Protein AF-A0A928LZJ5-F1 (afdb_monomer_lite)

Secondary structure (DSSP, 8-state):
-HHHHHHHHHHHHHHHHHHTTS---------SS----B-TTSPBPP---TT-B--S--HHHHHHS-GGGSHHHHTTS---SSTTTGGGSHHHHHHHHHHHHT------TTTHHHHHHHHTBSSSSSS--PEEPTTT--EE-S---TTSSEEEEESS-GGGS-TTSSTT-TTTEEEEEHHHHHHHTTPPB-SSTTSB-GGGTTTTS---HHHHHHHHHHHHHHT---TT-TTT--SBSTTSSBS-HHHHHHHHHHSPPBHHHHHHHHHHHHHHS---HHHH-THHHHHHHTPPPPTT---TT-----------------------------EEEEEEEEHHHHHHHTTPPTT-B--EEE-SSSEEEEEESSTTTTEEETTTEEEEEGGGT-EEEEEEPTTEEEEEEEEEEEEETTEEEEETTEEE-TTPEEEEEESEEEEEEEESSS-S--EEEEEEEEEEEEE------PPPPP-----------PPPP--EEEEE-STTSPPPPPEESEEEPPPPP--TT-EEEEEESS--SS-BSSPPP-B-TTSEEE-SS-EEEEEEEEEEESS-SSEEE--TTT--TT--EEEEEEETTEEEEEP-TTTTTSPPBEEEEEEETTEEES---GGGEEEEEEETTEEEEEETT-SS-EEEE-SSTT-EEEE--S--EEEE-TTT--EEETTTTEEEEEETTTTEEEEESSSSSTTTTEEEEEEEE--PEEEEESS------BPPPEEEEEE---SSS-EEEEEEEEBTTT--EEEEEEEEE--S-EEETTEEE-----------PPPPP-SS-----------------------

Structure (mmCIF, N/CA/C/O backbone):
data_AF-A0A928LZJ5-F1
#
_entry.id   AF-A0A928LZJ5-F1
#
loop_
_atom_site.group_PDB
_atom_site.id
_atom_site.type_symbol
_atom_site.label_atom_id
_atom_site.label_alt_id
_atom_site.label_comp_id
_atom_site.label_asym_id
_atom_site.label_entity_id
_atom_site.label_seq_id
_atom_site.pdbx_PDB_ins_code
_atom_site.Cartn_x
_atom_site.Cartn_y
_atom_site.Cartn_z
_atom_site.occupancy
_atom_site.B_iso_or_equiv
_atom_site.auth_seq_id
_atom_site.auth_comp_id
_atom_site.auth_asym_id
_atom_site.auth_atom_id
_atom_site.pdbx_PDB_model_num
ATOM 1 N N . MET A 1 1 ? 53.873 -51.217 -11.082 1.00 50.28 1 MET A N 1
ATOM 2 C CA . MET A 1 1 ? 52.800 -50.800 -10.147 1.00 50.28 1 MET A CA 1
ATOM 3 C C . MET A 1 1 ? 53.027 -49.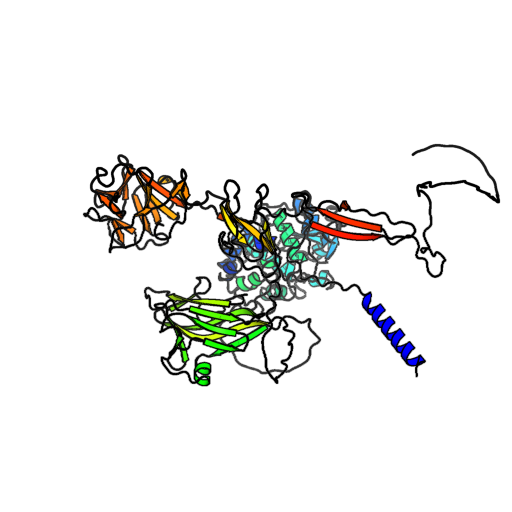435 -9.485 1.00 50.28 1 MET A C 1
ATOM 5 O O . MET A 1 1 ? 52.085 -48.662 -9.453 1.00 50.28 1 MET A O 1
ATOM 9 N N . LYS A 1 2 ? 54.233 -49.058 -9.020 1.00 53.81 2 LYS A N 1
ATOM 10 C CA . LYS A 1 2 ? 54.442 -47.754 -8.335 1.00 53.81 2 LYS A CA 1
ATOM 11 C C . LYS A 1 2 ? 54.505 -46.504 -9.236 1.00 53.81 2 LYS A C 1
ATOM 13 O O . LYS A 1 2 ? 54.309 -45.399 -8.746 1.00 53.81 2 LYS A O 1
ATOM 18 N N . GLN A 1 3 ? 54.771 -46.652 -10.535 1.00 44.69 3 GLN A N 1
ATOM 19 C CA . GLN A 1 3 ? 54.927 -45.511 -11.454 1.00 44.69 3 GLN A CA 1
ATOM 20 C C . GLN A 1 3 ? 53.596 -45.077 -12.091 1.00 44.69 3 GLN A C 1
ATOM 22 O O . GLN A 1 3 ? 53.366 -43.891 -12.296 1.00 44.69 3 GLN A O 1
ATOM 27 N N . THR A 1 4 ? 52.693 -46.030 -12.327 1.00 49.88 4 THR A N 1
ATOM 28 C CA . THR A 1 4 ? 51.345 -45.783 -12.856 1.00 49.88 4 THR A CA 1
ATOM 29 C C . THR A 1 4 ? 50.461 -45.092 -11.816 1.00 49.88 4 THR A C 1
ATOM 31 O O . THR A 1 4 ? 49.817 -44.102 -12.135 1.00 49.88 4 THR A O 1
ATOM 34 N N . ALA A 1 5 ? 50.533 -45.510 -10.546 1.00 53.25 5 ALA A N 1
ATOM 35 C CA . ALA A 1 5 ? 49.809 -44.869 -9.443 1.00 53.25 5 ALA A CA 1
ATOM 36 C C . ALA A 1 5 ? 50.216 -43.397 -9.229 1.00 53.25 5 ALA A C 1
ATOM 38 O O . ALA A 1 5 ? 49.372 -42.555 -8.950 1.00 53.25 5 ALA A O 1
ATOM 39 N N . ARG A 1 6 ? 51.497 -43.057 -9.438 1.00 55.03 6 ARG A N 1
ATOM 40 C CA . ARG A 1 6 ? 51.979 -41.666 -9.354 1.00 55.03 6 ARG A CA 1
ATOM 41 C C . ARG A 1 6 ? 51.500 -40.789 -10.512 1.00 55.03 6 ARG A C 1
ATOM 43 O O . ARG A 1 6 ? 51.320 -39.597 -10.314 1.00 55.03 6 ARG A O 1
ATOM 50 N N . ARG A 1 7 ? 51.270 -41.364 -11.699 1.00 53.72 7 ARG A N 1
ATOM 51 C CA . ARG A 1 7 ? 50.704 -40.636 -12.849 1.00 53.72 7 ARG A CA 1
ATOM 52 C C . ARG A 1 7 ? 49.214 -40.359 -12.668 1.00 53.72 7 ARG A C 1
ATOM 54 O O . ARG A 1 7 ? 48.785 -39.254 -12.968 1.00 53.72 7 ARG A O 1
ATOM 61 N N . TYR A 1 8 ? 48.466 -41.308 -12.105 1.00 56.78 8 TYR A N 1
ATOM 62 C CA . TYR A 1 8 ? 47.065 -41.083 -11.746 1.00 56.78 8 TYR A CA 1
ATOM 63 C C . TYR A 1 8 ? 46.920 -40.082 -10.602 1.00 56.78 8 TYR A C 1
ATOM 65 O O . TYR A 1 8 ? 46.082 -39.200 -10.698 1.00 56.78 8 TYR A O 1
ATOM 73 N N . LEU A 1 9 ? 47.787 -40.132 -9.586 1.00 54.69 9 LEU A N 1
ATOM 74 C CA . LEU A 1 9 ? 47.768 -39.153 -8.498 1.00 54.69 9 LEU A CA 1
ATOM 75 C C . LEU A 1 9 ? 48.137 -37.740 -8.982 1.00 54.69 9 LEU A C 1
ATOM 77 O O . LEU A 1 9 ? 47.509 -36.777 -8.565 1.00 54.69 9 LEU A O 1
ATOM 81 N N . ALA A 1 10 ? 49.098 -37.609 -9.904 1.00 55.09 10 ALA A N 1
ATOM 82 C CA . ALA A 1 10 ? 49.462 -36.320 -10.496 1.00 55.09 10 ALA A CA 1
ATOM 83 C C . ALA A 1 10 ? 48.385 -35.767 -11.449 1.00 55.09 10 ALA A C 1
ATOM 85 O O . ALA A 1 10 ? 48.153 -34.564 -11.451 1.00 55.09 10 ALA A O 1
ATOM 86 N N . MET A 1 11 ? 47.698 -36.619 -12.225 1.00 52.44 11 MET A N 1
ATOM 87 C CA . MET A 1 11 ? 46.541 -36.195 -13.030 1.00 52.44 11 MET A CA 1
ATOM 88 C C . MET A 1 11 ? 45.336 -35.843 -12.155 1.00 52.44 11 MET A C 1
ATOM 90 O O . MET A 1 11 ? 44.630 -34.899 -12.476 1.00 52.44 11 MET A O 1
ATOM 94 N N . PHE A 1 12 ? 45.135 -36.542 -11.036 1.00 53.81 12 PHE A N 1
ATOM 95 C CA . PHE A 1 12 ? 44.079 -36.230 -10.072 1.00 53.81 12 PHE A CA 1
ATOM 96 C C . PHE A 1 12 ? 44.357 -34.902 -9.354 1.00 53.81 12 PHE A C 1
ATOM 98 O O . PHE A 1 12 ? 43.474 -34.062 -9.271 1.00 53.81 12 PHE A O 1
ATOM 105 N N . LEU A 1 13 ? 45.602 -34.644 -8.939 1.00 50.88 13 LEU A N 1
ATOM 106 C CA . LEU A 1 13 ? 46.017 -33.354 -8.369 1.00 50.88 13 LEU A CA 1
ATOM 107 C C . LEU A 1 13 ? 45.960 -32.201 -9.383 1.00 50.88 13 LEU A C 1
ATOM 109 O O . LEU A 1 13 ? 45.586 -31.096 -9.008 1.00 50.88 13 LEU A O 1
ATOM 113 N N . ALA A 1 14 ? 46.276 -32.445 -10.659 1.00 45.25 14 ALA A N 1
ATOM 114 C CA . ALA A 1 14 ? 46.127 -31.444 -11.717 1.00 45.25 14 ALA A CA 1
ATOM 115 C C . ALA A 1 14 ? 44.650 -31.157 -12.045 1.00 45.25 14 ALA A C 1
ATOM 117 O O . ALA A 1 14 ? 44.297 -30.008 -12.281 1.00 45.25 14 ALA A O 1
ATOM 118 N N . LEU A 1 15 ? 43.777 -32.171 -11.999 1.00 43.28 15 LEU A N 1
ATOM 119 C CA . LEU A 1 15 ? 42.330 -32.001 -12.158 1.00 43.28 15 LEU A CA 1
ATOM 120 C C . LEU A 1 15 ? 41.733 -31.216 -10.977 1.00 43.28 15 LEU A C 1
ATOM 122 O O . LEU A 1 15 ? 40.949 -30.300 -11.191 1.00 43.28 15 LEU A O 1
ATOM 126 N N . VAL A 1 16 ? 42.174 -31.500 -9.747 1.00 51.16 16 VAL A N 1
ATOM 127 C CA . VAL A 1 16 ? 41.779 -30.759 -8.535 1.00 51.16 16 VAL A CA 1
ATOM 128 C C . VAL A 1 16 ? 42.297 -29.314 -8.568 1.00 51.16 16 VAL A C 1
ATOM 130 O O . VAL A 1 16 ? 41.566 -28.399 -8.200 1.00 51.16 16 VAL A O 1
ATOM 133 N N . MET A 1 17 ? 43.507 -29.072 -9.090 1.00 42.62 17 MET A N 1
ATOM 134 C CA . MET A 1 17 ? 44.026 -27.712 -9.289 1.00 42.62 17 MET A CA 1
ATOM 135 C C . MET A 1 17 ? 43.321 -26.950 -10.418 1.00 42.62 17 MET A C 1
ATOM 137 O O . MET A 1 17 ? 43.226 -25.738 -10.318 1.00 42.62 17 MET A O 1
ATOM 141 N N . CYS A 1 18 ? 42.800 -27.604 -11.462 1.00 37.19 18 CYS A N 1
ATOM 142 C CA . CYS A 1 18 ? 42.018 -26.927 -12.508 1.00 37.19 18 CYS A CA 1
ATOM 143 C C . CYS A 1 18 ? 40.569 -26.623 -12.087 1.00 37.19 18 CYS A C 1
ATOM 145 O O . CYS A 1 18 ? 39.977 -25.691 -12.622 1.00 37.19 18 CYS A O 1
ATOM 147 N N . ILE A 1 19 ? 40.013 -27.367 -11.125 1.00 43.12 19 ILE A N 1
ATOM 148 C CA . ILE A 1 19 ? 38.673 -27.114 -10.567 1.00 43.12 19 ILE A CA 1
ATOM 149 C C . ILE A 1 19 ? 38.711 -25.978 -9.524 1.00 43.12 19 ILE A C 1
ATOM 151 O O . ILE A 1 19 ? 37.736 -25.252 -9.380 1.00 43.12 19 ILE A O 1
ATOM 155 N N . GLY A 1 20 ? 39.853 -25.753 -8.863 1.00 34.94 20 GLY A N 1
ATOM 156 C CA . GLY A 1 20 ? 40.029 -24.699 -7.853 1.00 34.94 20 GLY A CA 1
ATOM 157 C C . GLY A 1 20 ? 40.315 -23.279 -8.372 1.00 34.94 20 GLY A C 1
ATOM 158 O O . GLY A 1 20 ? 40.590 -22.406 -7.557 1.00 34.94 20 GLY A O 1
ATOM 159 N N . VAL A 1 21 ? 40.301 -23.033 -9.692 1.00 38.59 21 VAL A N 1
ATOM 160 C CA . VAL A 1 21 ? 40.542 -21.688 -10.282 1.00 38.59 21 VAL A CA 1
ATOM 161 C C . VAL A 1 21 ? 39.428 -21.236 -11.228 1.00 38.59 21 VAL A C 1
ATOM 163 O O . VAL A 1 21 ? 39.588 -20.259 -11.957 1.00 38.59 21 VAL A O 1
ATOM 166 N N . LEU A 1 22 ? 38.280 -21.913 -11.229 1.00 31.73 22 LEU A N 1
ATOM 167 C CA . LEU A 1 22 ? 37.077 -21.267 -11.734 1.00 31.73 22 LEU A CA 1
ATOM 168 C C . LEU A 1 22 ? 36.616 -20.309 -10.635 1.00 31.73 22 LEU A C 1
ATOM 170 O O . LEU A 1 22 ? 36.456 -20.764 -9.500 1.00 31.73 22 LEU A O 1
ATOM 174 N N . PRO A 1 23 ? 36.445 -19.002 -10.910 1.00 33.00 23 PRO A N 1
ATOM 175 C CA . PRO A 1 23 ? 35.759 -18.159 -9.956 1.00 33.00 23 PRO A CA 1
ATOM 176 C C . PRO A 1 23 ? 34.397 -18.812 -9.745 1.00 33.00 23 PRO A C 1
ATOM 178 O O . PRO A 1 23 ? 33.629 -18.987 -10.693 1.00 33.00 23 PRO A O 1
ATOM 181 N N . VAL A 1 24 ? 34.130 -19.232 -8.511 1.00 31.16 24 VAL A N 1
ATOM 182 C CA . VAL A 1 24 ? 32.760 -19.411 -8.060 1.00 31.16 24 VAL A CA 1
ATOM 183 C C . VAL A 1 24 ? 32.146 -18.037 -8.280 1.00 31.16 24 VAL A C 1
ATOM 185 O O . VAL A 1 24 ? 32.452 -17.096 -7.552 1.00 31.16 24 VAL A O 1
ATOM 188 N N . MET A 1 25 ? 31.377 -17.885 -9.362 1.00 28.41 25 MET A N 1
ATOM 189 C CA . MET A 1 25 ? 30.362 -16.850 -9.421 1.00 28.41 25 MET A CA 1
ATOM 190 C C . MET A 1 25 ? 29.482 -17.151 -8.224 1.00 28.41 25 MET A C 1
ATOM 192 O O . MET A 1 25 ? 28.696 -18.096 -8.221 1.00 28.41 25 MET A O 1
ATOM 196 N N . GLN A 1 26 ? 29.759 -16.425 -7.154 1.00 26.41 26 GLN A N 1
ATOM 197 C CA . GLN A 1 26 ? 28.934 -16.350 -5.980 1.00 26.41 26 GLN A CA 1
ATOM 198 C C . GLN A 1 26 ? 27.574 -15.915 -6.519 1.00 26.41 26 GLN A C 1
ATOM 200 O O . GLN A 1 26 ? 27.424 -14.785 -6.983 1.00 26.41 26 GLN A O 1
ATOM 205 N N . ILE A 1 27 ? 26.623 -16.847 -6.584 1.00 28.56 27 ILE A N 1
ATOM 206 C CA . ILE A 1 27 ? 25.220 -16.487 -6.736 1.00 28.56 27 ILE A CA 1
ATOM 207 C C . ILE A 1 27 ? 24.916 -15.765 -5.432 1.00 28.56 27 ILE A C 1
ATOM 209 O O . ILE A 1 27 ? 24.713 -16.386 -4.390 1.00 28.56 27 ILE A O 1
ATOM 213 N N . ALA A 1 28 ? 25.048 -14.442 -5.473 1.00 25.86 28 ALA A N 1
ATOM 214 C CA . ALA A 1 28 ? 24.489 -13.585 -4.459 1.00 25.86 28 ALA A CA 1
ATOM 215 C C . ALA A 1 28 ? 23.006 -13.952 -4.373 1.00 25.86 28 ALA A C 1
ATOM 217 O O . ALA A 1 28 ? 22.324 -14.013 -5.398 1.00 25.86 28 ALA A O 1
ATOM 218 N N . ALA A 1 29 ? 22.519 -14.230 -3.164 1.00 27.48 29 ALA A N 1
ATOM 219 C CA . ALA A 1 29 ? 21.098 -14.074 -2.904 1.00 27.48 29 ALA A CA 1
ATOM 220 C C . ALA A 1 29 ? 20.706 -12.695 -3.453 1.00 27.48 29 ALA A C 1
ATOM 222 O O . ALA A 1 29 ? 21.433 -11.728 -3.207 1.00 27.48 29 ALA A O 1
ATOM 223 N N . ALA A 1 30 ? 19.658 -12.635 -4.279 1.00 29.14 30 ALA A N 1
ATOM 224 C CA . ALA A 1 30 ? 19.206 -11.394 -4.889 1.00 29.14 30 ALA A CA 1
ATOM 225 C C . ALA A 1 30 ? 19.052 -10.348 -3.779 1.00 29.14 30 ALA A C 1
ATOM 227 O O . ALA A 1 30 ? 18.252 -10.506 -2.861 1.00 29.14 30 ALA A O 1
ATOM 228 N N . ASN A 1 31 ? 19.917 -9.341 -3.819 1.00 31.39 31 ASN A N 1
ATOM 229 C CA . ASN A 1 31 ? 19.939 -8.269 -2.848 1.00 31.39 31 ASN A CA 1
ATOM 230 C C . ASN A 1 31 ? 18.630 -7.488 -3.050 1.00 31.39 31 ASN A C 1
ATOM 232 O O . ASN A 1 31 ? 18.442 -6.894 -4.108 1.00 31.39 31 ASN A O 1
ATOM 236 N N . GLU A 1 32 ? 17.709 -7.509 -2.082 1.00 44.66 32 GLU A N 1
ATOM 237 C CA . GLU A 1 32 ? 16.422 -6.786 -2.164 1.00 44.66 32 GLU A CA 1
ATOM 238 C C . GLU A 1 32 ? 16.584 -5.250 -2.193 1.00 44.66 32 GLU A C 1
ATOM 240 O O . GLU A 1 32 ? 15.607 -4.511 -2.328 1.00 44.66 32 GLU A O 1
ATOM 245 N N . THR A 1 33 ? 17.819 -4.757 -2.077 1.00 47.38 33 THR A N 1
ATOM 246 C CA . THR A 1 33 ? 18.206 -3.362 -2.280 1.00 47.38 33 THR A CA 1
ATOM 247 C C . THR A 1 33 ? 18.847 -3.193 -3.653 1.00 47.38 33 THR A C 1
ATOM 249 O O . THR A 1 33 ? 19.986 -3.611 -3.880 1.00 47.38 33 THR A O 1
ATOM 252 N N . VAL A 1 34 ? 18.116 -2.554 -4.565 1.00 56.59 34 VAL A N 1
ATOM 253 C CA . VAL A 1 34 ? 18.663 -2.088 -5.839 1.00 56.59 34 VAL A CA 1
ATOM 254 C C . VAL A 1 34 ? 19.423 -0.786 -5.598 1.00 56.59 34 VAL A C 1
ATOM 256 O O . VAL A 1 34 ? 18.818 0.246 -5.316 1.00 56.59 34 VAL A O 1
ATOM 259 N N . ASP A 1 35 ? 20.746 -0.823 -5.739 1.00 59.31 35 ASP A N 1
ATOM 260 C CA . ASP A 1 35 ? 21.579 0.380 -5.717 1.00 59.31 35 ASP A CA 1
ATOM 261 C C . ASP A 1 35 ? 21.433 1.135 -7.046 1.00 59.31 35 ASP A C 1
ATOM 263 O O . ASP A 1 35 ? 22.120 0.850 -8.031 1.00 59.31 35 ASP A O 1
ATOM 267 N N . TYR A 1 36 ? 20.525 2.108 -7.095 1.00 71.00 36 TYR A N 1
ATOM 268 C CA . TYR A 1 36 ? 20.365 2.978 -8.257 1.00 71.00 36 TYR A CA 1
ATOM 269 C C . TYR A 1 36 ? 21.204 4.255 -8.143 1.00 71.00 36 TYR A C 1
ATOM 271 O O . TYR A 1 36 ? 21.418 4.828 -7.074 1.00 71.00 36 TYR A O 1
ATOM 279 N N . VAL A 1 37 ? 21.681 4.736 -9.290 1.00 79.50 37 VAL A N 1
ATOM 280 C CA . VAL A 1 37 ? 22.429 5.992 -9.376 1.00 79.50 37 VAL A CA 1
ATOM 281 C C . VAL A 1 37 ? 21.438 7.145 -9.490 1.00 79.50 37 VAL A C 1
ATOM 283 O O . VAL A 1 37 ? 20.493 7.082 -10.276 1.00 79.50 37 VAL A O 1
ATOM 286 N N . THR A 1 38 ? 21.684 8.232 -8.762 1.00 81.62 38 THR A N 1
ATOM 287 C CA . THR A 1 38 ? 20.929 9.481 -8.900 1.00 81.62 38 THR A CA 1
ATOM 288 C C . THR A 1 38 ? 21.743 10.549 -9.624 1.00 81.62 38 THR A C 1
ATOM 290 O O . THR A 1 38 ? 22.961 10.682 -9.466 1.00 81.62 38 THR A O 1
ATOM 293 N N . GLY A 1 39 ? 21.069 11.319 -10.474 1.00 72.06 39 GLY A N 1
ATOM 294 C CA . GLY A 1 39 ? 21.609 12.529 -11.072 1.00 72.06 39 GLY A CA 1
ATOM 295 C C . GLY A 1 39 ? 21.788 13.633 -10.033 1.00 72.06 39 GLY A C 1
ATOM 296 O O . GLY A 1 39 ? 21.213 13.605 -8.949 1.00 72.06 39 GLY A O 1
ATOM 297 N N . SER A 1 40 ? 22.541 14.676 -10.385 1.00 76.94 40 SER A N 1
ATOM 298 C CA . SER A 1 40 ? 22.702 15.867 -9.534 1.00 76.94 40 SER A CA 1
ATOM 299 C C . SER A 1 40 ? 21.390 16.617 -9.258 1.00 76.94 40 SER A C 1
ATOM 301 O O . SER A 1 40 ? 21.330 17.442 -8.353 1.00 76.94 40 SER A O 1
ATOM 303 N N . ASN A 1 41 ? 20.355 16.349 -10.051 1.00 77.56 41 ASN A N 1
ATOM 304 C CA . ASN A 1 41 ? 18.985 16.832 -9.898 1.00 77.56 41 ASN A CA 1
ATOM 305 C C . ASN A 1 41 ? 18.105 15.919 -9.026 1.00 77.56 41 ASN A C 1
ATOM 307 O O . ASN A 1 41 ? 16.942 16.246 -8.820 1.00 77.56 41 ASN A O 1
ATOM 311 N N . GLY A 1 42 ? 18.637 14.803 -8.520 1.00 81.62 42 GLY A N 1
ATOM 312 C CA . GLY A 1 42 ? 17.894 13.822 -7.729 1.00 81.62 42 GLY A CA 1
ATOM 313 C C . GLY A 1 42 ? 17.116 12.795 -8.555 1.00 81.62 42 GLY A C 1
ATOM 314 O O . GLY A 1 42 ? 16.526 11.896 -7.967 1.00 81.62 42 GLY A O 1
ATOM 315 N N . TYR A 1 43 ? 17.135 12.880 -9.891 1.00 87.44 43 TYR A N 1
ATOM 316 C CA . TYR A 1 43 ? 16.451 11.904 -10.742 1.00 87.44 43 TYR A CA 1
ATOM 317 C C . TYR A 1 43 ? 17.197 10.579 -10.768 1.00 87.44 43 TYR A C 1
ATOM 319 O O . TYR A 1 43 ? 18.426 10.545 -10.857 1.00 87.44 43 TYR A O 1
ATOM 327 N N . ILE A 1 44 ? 16.446 9.489 -10.717 1.00 89.62 44 ILE A N 1
ATOM 328 C CA . ILE A 1 44 ? 16.981 8.133 -10.756 1.00 89.62 44 ILE A CA 1
ATOM 329 C C . ILE A 1 44 ? 17.320 7.787 -12.208 1.00 89.62 44 ILE A C 1
ATOM 331 O O . ILE A 1 44 ? 16.483 7.943 -13.099 1.00 89.62 44 ILE A O 1
ATOM 335 N N . TYR A 1 45 ? 18.541 7.318 -12.466 1.00 88.00 45 TYR A N 1
ATOM 336 C CA . TYR A 1 45 ? 18.872 6.694 -13.749 1.00 88.00 45 TYR A CA 1
ATOM 337 C C . TYR A 1 45 ? 18.264 5.297 -13.803 1.00 88.00 45 TYR A C 1
ATOM 339 O O . TYR A 1 45 ? 18.330 4.570 -12.810 1.00 88.00 45 TYR A O 1
ATOM 347 N N . ASN A 1 46 ? 17.729 4.915 -14.962 1.00 90.06 46 ASN A N 1
ATOM 348 C CA . ASN A 1 46 ? 17.186 3.585 -15.164 1.00 90.06 46 ASN A CA 1
ATOM 349 C C . ASN A 1 46 ? 18.291 2.564 -14.882 1.00 90.06 46 ASN A C 1
ATOM 351 O O . ASN A 1 46 ? 19.368 2.585 -15.484 1.00 90.06 46 ASN A O 1
ATOM 355 N N . TRP A 1 47 ? 18.026 1.731 -13.886 1.00 87.44 47 TRP A N 1
ATOM 356 C CA . TRP A 1 47 ? 18.971 0.780 -13.325 1.00 87.44 47 TRP A CA 1
ATOM 357 C C . TRP A 1 47 ? 18.779 -0.633 -13.868 1.00 87.44 47 TRP A C 1
ATOM 359 O O . TRP A 1 47 ? 19.623 -1.491 -13.619 1.00 87.44 47 TRP A O 1
ATOM 369 N N . GLY A 1 48 ? 17.679 -0.877 -14.577 1.00 85.00 48 GLY A N 1
ATOM 370 C CA . GLY A 1 48 ? 17.285 -2.204 -15.011 1.00 85.00 48 GLY A CA 1
ATOM 371 C C . GLY A 1 48 ? 18.041 -2.722 -16.225 1.00 85.00 48 GLY A C 1
ATOM 372 O O . GLY A 1 48 ? 18.844 -2.021 -16.845 1.00 85.00 48 GLY A O 1
ATOM 373 N N . ILE A 1 49 ? 17.750 -3.970 -16.586 1.00 84.50 49 ILE A N 1
ATOM 374 C CA . ILE A 1 49 ? 18.344 -4.681 -17.718 1.00 84.50 49 ILE A CA 1
ATOM 375 C C . ILE A 1 49 ? 17.215 -5.267 -18.569 1.00 84.50 49 ILE A C 1
ATOM 377 O O . ILE A 1 49 ? 16.319 -5.940 -18.065 1.00 84.50 49 ILE A O 1
ATOM 381 N N . ARG A 1 50 ? 17.245 -5.007 -19.883 1.00 83.19 50 ARG A N 1
ATOM 382 C CA . ARG A 1 50 ? 16.194 -5.489 -20.795 1.00 83.19 50 ARG A CA 1
ATOM 383 C C . ARG A 1 50 ? 16.136 -7.013 -20.823 1.00 83.19 50 ARG A C 1
ATOM 385 O O . ARG A 1 50 ? 17.165 -7.667 -20.992 1.00 83.19 50 ARG A O 1
ATOM 392 N N . GLY A 1 51 ? 14.927 -7.555 -20.740 1.00 81.81 51 GLY A N 1
ATOM 393 C CA . GLY A 1 51 ? 14.637 -8.986 -20.787 1.00 81.81 51 GLY A CA 1
ATOM 394 C C . GLY A 1 51 ? 14.980 -9.759 -19.510 1.00 81.81 51 GLY A C 1
ATOM 395 O O . GLY A 1 51 ? 14.709 -10.959 -19.443 1.00 81.81 51 GLY A O 1
ATOM 396 N N . GLU A 1 52 ? 15.562 -9.118 -18.491 1.00 86.75 52 GLU A N 1
ATOM 397 C CA . GLU A 1 52 ? 15.721 -9.734 -17.175 1.00 86.75 52 GLU A CA 1
ATOM 398 C C . GLU A 1 52 ? 14.403 -9.618 -16.415 1.00 86.75 52 GLU A C 1
ATOM 400 O O . GLU A 1 52 ? 14.031 -8.533 -15.993 1.00 86.75 52 GLU A O 1
ATOM 405 N N . LYS A 1 53 ? 13.680 -10.728 -16.248 1.00 86.75 53 LYS A N 1
ATOM 406 C CA . LYS A 1 53 ? 12.367 -10.724 -15.588 1.00 86.75 53 LYS A CA 1
ATOM 407 C C . LYS A 1 53 ? 12.447 -10.130 -14.180 1.00 86.75 53 LYS A C 1
ATOM 409 O O . LYS A 1 53 ? 13.270 -10.555 -13.372 1.00 86.75 53 LYS A O 1
ATOM 414 N N . ALA A 1 54 ? 11.543 -9.211 -13.873 1.00 84.12 54 ALA A N 1
ATOM 415 C CA . ALA A 1 54 ? 11.383 -8.669 -12.537 1.00 84.12 54 ALA A CA 1
ATOM 416 C C . ALA A 1 54 ? 10.597 -9.656 -11.660 1.00 84.12 54 ALA A C 1
ATOM 418 O O . ALA A 1 54 ? 9.471 -10.035 -11.977 1.00 84.12 54 ALA A O 1
ATOM 419 N N . THR A 1 55 ? 11.199 -10.061 -10.543 1.00 82.25 55 THR A N 1
ATOM 420 C CA . THR A 1 55 ? 10.599 -10.968 -9.544 1.00 82.25 55 THR A CA 1
ATOM 421 C C . THR A 1 55 ? 10.535 -10.336 -8.154 1.00 82.25 55 THR A C 1
ATOM 423 O O . THR A 1 55 ? 10.421 -11.038 -7.152 1.00 82.25 55 THR A O 1
ATOM 426 N N . PHE A 1 56 ? 10.708 -9.018 -8.085 1.00 81.75 56 PHE A N 1
ATOM 427 C CA . PHE A 1 56 ? 10.679 -8.236 -6.858 1.00 81.75 56 PHE A CA 1
ATOM 428 C C . PHE A 1 56 ? 10.145 -6.832 -7.154 1.00 81.75 56 PHE A C 1
ATOM 430 O O . PHE A 1 56 ? 10.351 -6.293 -8.241 1.00 81.75 56 PHE A O 1
ATOM 437 N N . LEU A 1 57 ? 9.503 -6.218 -6.163 1.00 82.88 57 LEU A N 1
ATOM 438 C CA . LEU A 1 57 ? 9.140 -4.803 -6.196 1.00 82.88 57 LEU A CA 1
ATOM 439 C C . LEU A 1 57 ? 10.340 -3.946 -5.795 1.00 82.88 57 LEU A C 1
ATOM 441 O O . LEU A 1 57 ? 11.010 -4.244 -4.800 1.00 82.88 57 LEU A O 1
ATOM 445 N N . SER A 1 58 ? 10.569 -2.845 -6.514 1.00 83.81 58 SER A N 1
ATOM 446 C CA . SER A 1 58 ? 11.545 -1.835 -6.097 1.00 83.81 58 SER A CA 1
ATOM 447 C C . SER A 1 58 ? 11.123 -1.188 -4.772 1.00 83.81 58 SER A C 1
ATOM 449 O O . SER A 1 58 ? 9.948 -1.197 -4.394 1.00 83.81 58 SER A O 1
ATOM 451 N N . GLN A 1 59 ? 12.073 -0.600 -4.043 1.00 80.12 59 GLN A N 1
ATOM 452 C CA . GLN A 1 59 ? 11.759 0.127 -2.807 1.00 80.12 59 GLN A CA 1
ATOM 453 C C . GLN A 1 59 ? 10.795 1.293 -3.067 1.00 80.12 59 GLN A C 1
ATOM 455 O O . GLN A 1 59 ? 9.877 1.534 -2.286 1.00 80.12 59 GLN A O 1
ATOM 460 N N . ASN A 1 60 ? 10.987 1.967 -4.196 1.00 85.25 60 ASN A N 1
ATOM 461 C CA . ASN A 1 60 ? 10.115 2.998 -4.729 1.00 85.25 60 ASN A CA 1
ATOM 462 C C . ASN A 1 60 ? 8.684 2.493 -4.957 1.00 85.25 60 ASN A C 1
ATOM 464 O O . ASN A 1 60 ? 7.742 3.078 -4.427 1.00 85.25 60 ASN A O 1
ATOM 468 N N . ALA A 1 61 ? 8.521 1.351 -5.638 1.00 86.06 61 ALA A N 1
ATOM 469 C CA . ALA A 1 61 ? 7.219 0.708 -5.770 1.00 86.06 61 ALA A CA 1
ATOM 470 C C . ALA A 1 61 ? 6.620 0.418 -4.387 1.00 86.06 61 ALA A C 1
ATOM 472 O O . ALA A 1 61 ? 5.529 0.886 -4.092 1.00 86.06 61 ALA A O 1
ATOM 473 N N . LYS A 1 62 ? 7.348 -0.252 -3.483 1.00 83.38 62 LYS A N 1
ATOM 474 C CA . LYS A 1 62 ? 6.861 -0.564 -2.123 1.00 83.38 62 LYS A CA 1
ATOM 475 C C . LYS A 1 62 ? 6.397 0.684 -1.351 1.00 83.38 62 LYS A C 1
ATOM 477 O O . LYS A 1 62 ? 5.417 0.605 -0.620 1.00 83.38 62 LYS A O 1
ATOM 482 N N . ALA A 1 63 ? 7.068 1.824 -1.518 1.00 81.06 63 ALA A N 1
ATOM 483 C CA . ALA A 1 63 ? 6.702 3.083 -0.868 1.00 81.06 63 ALA A CA 1
ATOM 484 C C . ALA A 1 63 ? 5.456 3.751 -1.482 1.00 81.06 63 ALA A C 1
ATOM 486 O O . ALA A 1 63 ? 4.687 4.390 -0.762 1.00 81.06 63 ALA A O 1
ATOM 487 N N . PHE A 1 64 ? 5.245 3.594 -2.790 1.00 86.06 64 PHE A N 1
ATOM 488 C CA . PHE A 1 64 ? 4.119 4.180 -3.520 1.00 86.06 64 PHE A CA 1
ATOM 489 C C . PHE A 1 64 ? 2.758 3.606 -3.084 1.00 86.06 64 PHE A C 1
ATOM 491 O O . PHE A 1 64 ? 1.765 4.333 -3.004 1.00 86.06 64 PHE A O 1
ATOM 498 N N . TYR A 1 65 ? 2.706 2.314 -2.742 1.00 83.19 65 TYR A N 1
ATOM 499 C CA . TYR A 1 65 ? 1.480 1.622 -2.320 1.00 83.19 65 TYR A CA 1
ATOM 500 C C . TYR A 1 65 ? 1.378 1.558 -0.793 1.00 83.19 65 TYR A C 1
ATOM 502 O O . TYR A 1 65 ? 1.932 0.667 -0.154 1.00 83.19 65 TYR A O 1
ATOM 510 N N . SER A 1 66 ? 0.637 2.490 -0.191 1.00 70.94 66 SER A N 1
ATOM 511 C CA . SER A 1 66 ? 0.464 2.568 1.266 1.00 70.94 66 SER A CA 1
ATOM 512 C C . SER A 1 66 ? -0.992 2.791 1.687 1.00 70.94 66 SER A C 1
ATOM 514 O O . SER A 1 66 ? -1.837 3.232 0.905 1.00 70.94 66 SER A O 1
ATOM 516 N N . GLY A 1 67 ? -1.308 2.464 2.944 1.00 74.69 67 GLY A N 1
ATOM 517 C CA . GLY A 1 67 ? -2.649 2.639 3.506 1.00 74.69 67 GLY A CA 1
ATOM 518 C C . GLY A 1 67 ? -3.717 1.857 2.737 1.00 74.69 67 GLY A C 1
ATOM 519 O O . GLY A 1 67 ? -3.609 0.647 2.573 1.00 74.69 67 GLY A O 1
ATOM 520 N N . ASN A 1 68 ? -4.746 2.553 2.246 1.00 67.56 68 ASN A N 1
ATOM 521 C CA . ASN A 1 68 ? -5.824 1.940 1.455 1.00 67.56 68 ASN A CA 1
ATOM 522 C C . ASN A 1 68 ? -5.447 1.695 -0.016 1.00 67.56 68 ASN A C 1
ATOM 524 O O . ASN A 1 68 ? -6.274 1.205 -0.778 1.00 67.56 68 ASN A O 1
ATOM 528 N N . ASN A 1 69 ? -4.223 2.047 -0.411 1.00 72.94 69 ASN A N 1
ATOM 529 C CA . ASN A 1 69 ? -3.714 1.862 -1.763 1.00 72.94 69 ASN A CA 1
ATOM 530 C C . ASN A 1 69 ? -2.692 0.717 -1.842 1.00 72.94 69 ASN A C 1
ATOM 532 O O . ASN A 1 69 ? -1.940 0.640 -2.808 1.00 72.94 69 ASN A O 1
ATOM 536 N N . THR A 1 70 ? -2.616 -0.156 -0.831 1.00 80.88 70 THR A N 1
ATOM 537 C CA . THR A 1 70 ? -1.805 -1.378 -0.919 1.00 80.88 70 THR A CA 1
ATOM 538 C C . THR A 1 70 ? -2.406 -2.351 -1.930 1.00 80.88 70 THR A C 1
ATOM 540 O O . THR A 1 70 ? -3.613 -2.329 -2.187 1.00 80.88 70 THR A O 1
ATOM 543 N N . TYR A 1 71 ? -1.577 -3.241 -2.479 1.00 81.81 71 TYR A N 1
ATOM 544 C CA . TYR A 1 71 ? -2.046 -4.289 -3.386 1.00 81.81 71 TYR A CA 1
ATOM 545 C C . TYR A 1 71 ? -3.162 -5.139 -2.769 1.00 81.81 71 TYR A C 1
ATOM 547 O O . TYR A 1 71 ? -4.187 -5.350 -3.412 1.00 81.81 71 TYR A O 1
ATOM 555 N N . ASP A 1 72 ? -3.021 -5.543 -1.505 1.00 77.69 72 ASP A N 1
ATOM 556 C CA . ASP A 1 72 ? -4.024 -6.348 -0.794 1.00 77.69 72 ASP A CA 1
ATOM 557 C C . ASP A 1 72 ? -5.389 -5.657 -0.703 1.00 77.69 72 ASP A C 1
ATOM 559 O O . ASP A 1 72 ? -6.421 -6.318 -0.741 1.00 77.69 72 ASP A O 1
ATOM 563 N N . VAL A 1 73 ? -5.420 -4.324 -0.602 1.00 72.94 73 VAL A N 1
ATOM 564 C CA . VAL A 1 73 ? -6.679 -3.571 -0.582 1.00 72.94 73 VAL A CA 1
ATOM 565 C C . VAL A 1 73 ? -7.214 -3.394 -1.997 1.00 72.94 73 VAL A C 1
ATOM 567 O O . VAL A 1 73 ? -8.372 -3.722 -2.258 1.00 72.94 73 VAL A O 1
ATOM 570 N N . LEU A 1 74 ? -6.382 -2.912 -2.921 1.00 78.19 74 LEU A N 1
ATOM 571 C CA . LEU A 1 74 ? -6.795 -2.614 -4.292 1.00 78.19 74 LEU A CA 1
ATOM 572 C C . LEU A 1 74 ? -7.276 -3.870 -5.025 1.00 78.19 74 LEU A C 1
ATOM 574 O O . LEU A 1 74 ? -8.314 -3.830 -5.676 1.00 78.19 74 LEU A O 1
ATOM 578 N N . SER A 1 75 ? -6.599 -5.004 -4.848 1.00 82.81 75 SER A N 1
ATOM 579 C CA . SER A 1 75 ? -6.979 -6.283 -5.464 1.00 82.81 75 SER A CA 1
ATOM 580 C C . SER A 1 75 ? -8.338 -6.820 -4.992 1.00 82.81 75 SER A C 1
ATOM 582 O O . SER A 1 75 ? -8.938 -7.644 -5.678 1.00 82.81 75 SER A O 1
ATOM 584 N N . THR A 1 76 ? -8.875 -6.329 -3.866 1.00 82.56 76 THR A N 1
ATOM 585 C CA . THR A 1 76 ? -10.225 -6.699 -3.395 1.00 82.56 76 THR A CA 1
ATOM 586 C C . THR A 1 76 ? -11.344 -5.927 -4.094 1.00 82.56 76 THR A C 1
ATOM 588 O O . THR A 1 76 ? -12.519 -6.298 -3.985 1.00 82.56 76 THR A O 1
ATOM 591 N N . TYR A 1 77 ? -11.026 -4.829 -4.786 1.00 71.81 77 TYR A N 1
ATOM 592 C CA . TYR A 1 77 ? -12.026 -4.051 -5.500 1.00 71.81 77 TYR A CA 1
ATOM 593 C C . TYR A 1 77 ? -12.456 -4.764 -6.777 1.00 71.81 77 TYR A C 1
ATOM 595 O O . TYR A 1 77 ? -11.644 -5.234 -7.565 1.00 71.81 77 TYR A O 1
ATOM 603 N N . ALA A 1 78 ? -13.769 -4.810 -6.996 1.00 80.12 78 ALA A N 1
ATOM 604 C CA . ALA A 1 78 ? -14.323 -5.384 -8.211 1.00 80.12 78 ALA A CA 1
ATOM 605 C C . ALA A 1 78 ? -13.926 -4.537 -9.431 1.00 80.12 78 ALA A C 1
ATOM 607 O O . ALA A 1 78 ? -14.196 -3.328 -9.459 1.00 80.12 78 ALA A O 1
ATOM 608 N N . GLY A 1 79 ? -13.325 -5.189 -10.428 1.00 85.38 79 GLY A N 1
ATOM 609 C CA . GLY A 1 79 ? -13.169 -4.651 -11.776 1.00 85.38 79 GLY A CA 1
ATOM 610 C C . GLY A 1 79 ? -14.452 -4.738 -12.603 1.00 85.38 79 GLY A C 1
ATOM 611 O O . GLY A 1 79 ? -15.530 -5.079 -12.104 1.00 85.38 79 GLY A O 1
ATOM 612 N N . GLY A 1 80 ? -14.335 -4.389 -13.883 1.00 77.81 80 GLY A N 1
ATOM 613 C CA . GLY A 1 80 ? -15.379 -4.632 -14.874 1.00 77.81 80 GLY A CA 1
ATOM 614 C C . GLY A 1 80 ? -15.485 -6.112 -15.227 1.00 77.81 80 GLY A C 1
ATOM 615 O O . GLY A 1 80 ? -14.741 -6.937 -14.728 1.00 77.81 80 GLY A O 1
ATOM 616 N N . THR A 1 81 ? -16.415 -6.450 -16.112 1.00 75.31 81 THR A N 1
ATOM 617 C CA . THR A 1 81 ? -16.553 -7.801 -16.700 1.00 75.31 81 THR A CA 1
ATOM 618 C C . THR A 1 81 ? -16.462 -7.753 -18.231 1.00 75.31 81 THR A C 1
ATOM 620 O O . THR A 1 81 ? -16.945 -8.645 -18.923 1.00 75.31 81 THR A O 1
ATOM 623 N N . SER A 1 82 ? -16.030 -6.612 -18.774 1.00 76.56 82 SER A N 1
ATOM 624 C CA . SER A 1 82 ? -15.920 -6.297 -20.198 1.00 76.56 82 SER A CA 1
ATOM 625 C C . SER A 1 82 ? -15.167 -4.976 -20.374 1.00 76.56 82 SER A C 1
ATOM 627 O O . SER A 1 82 ? -15.068 -4.173 -19.444 1.00 76.56 82 SER A O 1
ATOM 629 N N . THR A 1 83 ? -14.737 -4.677 -21.598 1.00 78.62 83 THR A N 1
ATOM 630 C CA . THR A 1 83 ? -14.122 -3.379 -21.918 1.00 78.62 83 THR A CA 1
ATOM 631 C C . THR A 1 83 ? -15.069 -2.198 -21.683 1.00 78.62 83 THR A C 1
ATOM 633 O O . THR A 1 83 ? -14.629 -1.131 -21.273 1.00 78.62 83 THR A O 1
ATOM 636 N N . SER A 1 84 ? -16.378 -2.412 -21.850 1.00 78.25 84 SER A N 1
ATOM 637 C CA . SER A 1 84 ? -17.388 -1.355 -21.741 1.00 78.25 84 SER A CA 1
ATOM 638 C C . SER A 1 84 ? -17.719 -0.917 -20.312 1.00 78.25 84 SER A C 1
ATOM 640 O O . SER A 1 84 ? -18.198 0.195 -20.128 1.00 78.25 84 SER A O 1
ATOM 642 N N . ASN A 1 85 ? -17.488 -1.771 -19.306 1.00 80.38 85 ASN A N 1
ATOM 643 C CA . ASN A 1 85 ? -17.821 -1.488 -17.901 1.00 80.38 85 ASN A CA 1
ATOM 644 C C . ASN A 1 85 ? -16.604 -1.478 -16.963 1.00 80.38 85 ASN A C 1
ATOM 646 O O . ASN A 1 85 ? -16.746 -1.094 -15.807 1.00 80.38 85 ASN A O 1
ATOM 650 N N . ALA A 1 86 ? -15.413 -1.856 -17.438 1.00 82.62 86 ALA A N 1
ATOM 651 C CA . ALA A 1 86 ? -14.166 -1.636 -16.707 1.00 82.62 86 ALA A CA 1
ATOM 652 C C . ALA A 1 86 ? -13.958 -0.172 -16.259 1.00 82.62 86 ALA A C 1
ATOM 654 O O . ALA A 1 86 ? -13.585 0.009 -15.101 1.00 82.62 86 ALA A O 1
ATOM 655 N N . PRO A 1 87 ? -14.255 0.866 -17.073 1.00 84.44 87 PRO A N 1
ATOM 656 C CA . PRO A 1 87 ? -14.137 2.265 -16.644 1.00 84.44 87 PRO A CA 1
ATOM 657 C C . PRO A 1 87 ? -15.086 2.670 -15.514 1.00 84.44 87 PRO A C 1
ATOM 659 O O . PRO A 1 87 ? -14.815 3.637 -14.820 1.00 84.44 87 PRO A O 1
ATOM 662 N N . ASP A 1 88 ? -16.194 1.946 -15.333 1.00 83.31 88 ASP A N 1
ATOM 663 C CA . ASP A 1 88 ? -17.192 2.224 -14.292 1.00 83.31 88 ASP A CA 1
ATOM 664 C C . ASP A 1 88 ? -16.931 1.407 -13.009 1.00 83.31 88 ASP A C 1
ATOM 666 O O . ASP A 1 88 ? -17.773 1.343 -12.106 1.00 83.31 88 ASP A O 1
ATOM 670 N N . SER A 1 89 ? -15.804 0.689 -12.950 1.00 85.62 89 SER A N 1
ATOM 671 C CA . SER A 1 89 ? -15.487 -0.230 -11.860 1.00 85.62 89 SER A CA 1
ATOM 672 C C . SER A 1 89 ? -14.785 0.463 -10.692 1.00 85.62 89 SER A C 1
ATOM 674 O O . SER A 1 89 ? -14.056 1.437 -10.858 1.00 85.62 89 SER A O 1
ATOM 676 N N . LYS A 1 90 ? -14.941 -0.093 -9.484 1.00 83.81 90 LYS A N 1
ATOM 677 C CA . LYS A 1 90 ? -14.276 0.444 -8.284 1.00 83.81 90 LYS A CA 1
ATOM 678 C C . LYS A 1 90 ? -12.760 0.335 -8.362 1.00 83.81 90 LYS A C 1
ATOM 680 O O . LYS A 1 90 ? -12.061 1.186 -7.820 1.00 83.81 90 LYS A O 1
ATOM 685 N N . LEU A 1 91 ? -12.265 -0.732 -8.988 1.00 90.12 91 LEU A N 1
ATOM 686 C CA . LEU A 1 91 ? -10.836 -0.909 -9.190 1.00 90.12 91 LEU A CA 1
ATOM 687 C C . LEU A 1 91 ? -10.285 0.170 -10.131 1.00 90.12 91 LEU A C 1
ATOM 689 O O . LEU A 1 91 ? -9.253 0.753 -9.822 1.00 90.12 91 LEU A O 1
ATOM 693 N N . TYR A 1 92 ? -10.995 0.498 -11.216 1.00 92.50 92 TYR A N 1
ATOM 694 C CA . TYR A 1 92 ? -10.606 1.594 -12.108 1.00 92.50 92 TYR A CA 1
ATOM 695 C C . TYR A 1 92 ? -10.481 2.923 -11.355 1.00 92.50 92 TYR A C 1
ATOM 697 O O . TYR A 1 92 ? -9.420 3.544 -11.412 1.00 92.50 92 TYR A O 1
ATOM 705 N N . ASP A 1 93 ? -11.520 3.317 -10.608 1.00 87.00 93 ASP A N 1
ATOM 706 C CA . ASP A 1 93 ? -11.530 4.571 -9.839 1.00 87.00 93 ASP A CA 1
ATOM 707 C C . ASP A 1 93 ? -10.361 4.634 -8.847 1.00 87.00 93 ASP A C 1
ATOM 709 O O . ASP A 1 93 ? -9.652 5.634 -8.766 1.00 87.00 93 ASP A O 1
ATOM 713 N N . ALA A 1 94 ? -10.108 3.540 -8.124 1.00 89.69 94 ALA A N 1
ATOM 714 C CA . ALA A 1 94 ? -9.042 3.491 -7.131 1.00 89.69 94 ALA A CA 1
ATOM 715 C C . ALA A 1 94 ? -7.639 3.574 -7.753 1.00 89.69 94 ALA A C 1
ATOM 717 O O . ALA A 1 94 ? -6.767 4.262 -7.219 1.00 89.69 94 ALA A O 1
ATOM 718 N N . LEU A 1 95 ? -7.409 2.895 -8.883 1.00 94.88 95 LEU A N 1
ATOM 719 C CA . LEU A 1 95 ? -6.134 2.972 -9.601 1.00 94.88 95 LEU A CA 1
ATOM 720 C C . LEU A 1 95 ? -5.928 4.360 -10.222 1.00 94.88 95 LEU A C 1
ATOM 722 O O . LEU A 1 95 ? -4.816 4.890 -10.171 1.00 94.88 95 LEU A O 1
ATOM 726 N N . TYR A 1 96 ? -6.989 4.963 -10.767 1.00 93.31 96 TYR A N 1
ATOM 727 C CA . TYR A 1 96 ? -6.971 6.340 -11.257 1.00 93.31 96 TYR A CA 1
ATOM 728 C C . TYR A 1 96 ? -6.591 7.317 -10.140 1.00 93.31 96 TYR A C 1
ATOM 730 O O . TYR A 1 96 ? -5.613 8.051 -10.283 1.00 93.31 96 TYR A O 1
ATOM 738 N N . ASP A 1 97 ? -7.300 7.277 -9.009 1.00 91.25 97 ASP A N 1
ATOM 739 C CA . ASP A 1 97 ? -7.075 8.173 -7.873 1.00 91.25 97 ASP A CA 1
ATOM 740 C C . ASP A 1 97 ? -5.662 8.025 -7.297 1.00 91.25 97 ASP A C 1
ATOM 742 O O . ASP A 1 97 ? -5.006 9.026 -6.990 1.00 91.25 97 ASP A O 1
ATOM 746 N N . LEU A 1 98 ? -5.155 6.792 -7.180 1.00 94.69 98 LEU A N 1
ATOM 747 C CA . LEU A 1 98 ? -3.794 6.526 -6.717 1.00 94.69 98 LEU A CA 1
ATOM 748 C C . LEU A 1 98 ? -2.757 7.197 -7.624 1.00 94.69 98 LEU A C 1
ATOM 750 O O . LEU A 1 98 ? -1.869 7.905 -7.146 1.00 94.69 98 LEU A O 1
ATOM 754 N N . MET A 1 99 ? -2.853 6.977 -8.933 1.00 95.06 99 MET A N 1
ATOM 755 C CA . MET A 1 99 ? -1.868 7.518 -9.861 1.00 95.06 99 MET A CA 1
ATOM 756 C C . MET A 1 99 ? -2.009 9.033 -10.054 1.00 95.06 99 MET A C 1
ATOM 758 O O . MET A 1 99 ? -0.997 9.714 -10.229 1.00 95.06 99 MET A O 1
ATOM 762 N N . GLU A 1 100 ? -3.231 9.570 -10.026 1.00 91.06 100 GLU A N 1
ATOM 763 C CA . GLU A 1 100 ? -3.485 11.002 -10.199 1.00 91.06 100 GLU A CA 1
ATOM 764 C C . GLU A 1 100 ? -3.068 11.803 -8.966 1.00 91.06 100 GLU A C 1
ATOM 766 O O . GLU A 1 100 ? -2.366 12.804 -9.096 1.00 91.06 100 GLU A O 1
ATOM 771 N N . SER A 1 101 ? -3.408 11.339 -7.760 1.00 86.56 101 SER A N 1
ATOM 772 C CA . SER A 1 101 ? -3.033 12.031 -6.518 1.00 86.56 101 SER A CA 1
ATOM 773 C C . SER A 1 101 ? -1.521 12.097 -6.289 1.00 86.56 101 SER A C 1
ATOM 775 O O . SER A 1 101 ? -1.035 13.065 -5.702 1.00 86.56 101 SER A O 1
ATOM 777 N N . ASN A 1 102 ? -0.771 11.112 -6.792 1.00 88.62 102 ASN A N 1
ATOM 778 C CA . ASN A 1 102 ? 0.689 11.097 -6.729 1.00 88.62 102 ASN A CA 1
ATOM 779 C C . ASN A 1 102 ? 1.372 11.831 -7.896 1.00 88.62 102 ASN A C 1
ATOM 781 O O . ASN A 1 102 ? 2.579 12.065 -7.846 1.00 88.62 102 ASN A O 1
ATOM 785 N N . HIS A 1 103 ? 0.642 12.247 -8.938 1.00 89.50 103 HIS A N 1
ATOM 786 C CA . HIS A 1 103 ? 1.223 12.983 -10.066 1.00 89.50 103 HIS A CA 1
ATOM 787 C C . HIS A 1 103 ? 1.545 14.437 -9.684 1.00 89.50 103 HIS A C 1
ATOM 789 O O . HIS A 1 103 ? 0.839 15.387 -10.017 1.00 89.50 103 HIS A O 1
ATOM 795 N N . SER A 1 104 ? 2.653 14.606 -8.972 1.00 87.75 104 SER A N 1
ATOM 796 C CA . SER A 1 104 ? 3.113 15.877 -8.412 1.00 87.75 104 SER A CA 1
ATOM 797 C C . SER A 1 104 ? 3.714 16.845 -9.439 1.00 87.75 104 SER A C 1
ATOM 799 O O . SER A 1 104 ? 3.702 18.059 -9.217 1.00 87.75 104 SER A O 1
ATOM 801 N N . TYR A 1 105 ? 4.233 16.336 -10.562 1.00 86.75 105 TYR A N 1
ATOM 802 C CA . TYR A 1 105 ? 4.878 17.143 -11.596 1.00 86.75 105 TYR A CA 1
ATOM 803 C C . TYR A 1 105 ? 4.569 16.632 -13.006 1.00 86.75 105 TYR A C 1
ATOM 805 O O . TYR A 1 105 ? 4.984 15.539 -13.384 1.00 86.75 105 TYR A O 1
ATOM 813 N N . LYS A 1 106 ? 3.907 17.476 -13.807 1.00 84.94 106 LYS A N 1
ATOM 814 C CA . LYS A 1 106 ? 3.696 17.251 -15.242 1.00 84.94 106 LYS A CA 1
ATOM 815 C C . LYS A 1 106 ? 4.895 17.770 -16.029 1.00 84.94 106 LYS A C 1
ATOM 817 O O . LYS A 1 106 ? 5.359 18.889 -15.787 1.00 84.94 106 LYS A O 1
ATOM 822 N N . THR A 1 107 ? 5.406 16.960 -16.954 1.00 87.12 107 THR A N 1
ATOM 823 C CA . THR A 1 107 ? 6.520 17.380 -17.812 1.00 87.12 107 THR A CA 1
ATOM 824 C C . THR A 1 107 ? 6.020 18.286 -18.944 1.00 87.12 107 THR A C 1
ATOM 826 O O . THR A 1 107 ? 4.929 18.831 -18.872 1.00 87.12 107 THR A O 1
ATOM 829 N N . SER A 1 108 ? 6.830 18.521 -19.974 1.00 88.56 108 SER A N 1
ATOM 830 C CA . SER A 1 108 ? 6.331 19.092 -21.229 1.00 88.56 108 SER A CA 1
ATOM 831 C C . SER A 1 108 ? 6.832 18.237 -22.376 1.00 88.56 108 SER A C 1
ATOM 833 O O . SER A 1 108 ? 7.930 17.672 -22.284 1.00 88.56 108 SER A O 1
ATOM 835 N N . TYR A 1 109 ? 6.088 18.204 -23.484 1.00 87.19 109 TYR A N 1
ATOM 836 C CA . TYR A 1 109 ? 6.472 17.412 -24.648 1.00 87.19 109 TYR A CA 1
ATOM 837 C C . TYR A 1 109 ? 7.922 17.692 -25.053 1.00 87.19 109 TYR A C 1
ATOM 839 O O . TYR A 1 109 ? 8.689 16.764 -25.307 1.00 87.19 109 TYR A O 1
ATOM 847 N N . ASP A 1 110 ? 8.348 18.958 -25.040 1.00 88.00 110 ASP A N 1
ATOM 848 C CA . ASP A 1 110 ? 9.721 19.351 -25.356 1.00 88.00 110 ASP A CA 1
ATOM 849 C C . ASP A 1 110 ? 10.761 19.040 -24.286 1.00 88.00 110 ASP A C 1
ATOM 851 O O . ASP A 1 110 ? 11.891 18.748 -24.670 1.00 88.00 110 ASP A O 1
ATOM 855 N N . ALA A 1 111 ? 10.410 19.028 -23.001 1.00 88.75 111 ALA A N 1
ATOM 856 C CA . ALA A 1 111 ? 11.342 18.681 -21.927 1.00 88.75 111 ALA A CA 1
ATOM 857 C C . ALA A 1 111 ? 11.645 17.173 -21.855 1.00 88.75 111 ALA A C 1
ATOM 859 O O . ALA A 1 111 ? 12.748 16.798 -21.464 1.00 88.75 111 ALA A O 1
ATOM 860 N N . THR A 1 112 ? 10.717 16.304 -22.279 1.00 90.81 112 THR A N 1
ATOM 861 C CA . THR A 1 112 ? 10.889 14.831 -22.227 1.00 90.81 112 THR A CA 1
ATOM 862 C C . THR A 1 112 ? 12.169 14.349 -22.912 1.00 90.81 112 THR A C 1
ATOM 864 O O . THR A 1 112 ? 12.816 13.417 -22.439 1.00 90.81 112 THR A O 1
ATOM 867 N N . ARG A 1 113 ? 12.603 15.042 -23.975 1.00 90.12 113 ARG A N 1
ATOM 868 C CA . ARG A 1 113 ? 13.832 14.725 -24.719 1.00 90.12 113 ARG A CA 1
ATOM 869 C C . ARG A 1 113 ? 15.079 14.712 -23.830 1.00 90.12 113 ARG A C 1
ATOM 871 O O . ARG A 1 113 ? 15.968 13.899 -24.054 1.00 90.12 113 ARG A O 1
ATOM 878 N N . ASP A 1 114 ? 15.131 15.609 -22.846 1.00 89.38 114 ASP A N 1
ATOM 879 C CA . ASP A 1 114 ? 16.270 15.771 -21.943 1.00 89.38 114 ASP A CA 1
ATOM 880 C C . ASP A 1 114 ? 16.167 14.813 -20.750 1.00 89.38 114 ASP A C 1
ATOM 882 O O . ASP A 1 114 ? 17.138 14.626 -20.022 1.00 89.38 114 ASP A O 1
ATOM 886 N N . LEU A 1 115 ? 15.006 14.185 -20.549 1.00 91.50 115 LEU A N 1
ATOM 887 C CA . LEU A 1 115 ? 14.742 13.262 -19.449 1.00 91.50 115 LEU A CA 1
ATOM 888 C C . LEU A 1 115 ? 15.033 11.800 -19.815 1.00 91.50 115 LEU A C 1
ATOM 890 O O . LEU A 1 115 ? 15.340 11.004 -18.933 1.00 91.50 115 LEU A O 1
ATOM 894 N N . TYR A 1 116 ? 15.052 11.453 -21.106 1.00 91.75 116 TYR A N 1
ATOM 895 C CA . TYR A 1 116 ? 15.376 10.096 -21.569 1.00 91.75 116 TYR A CA 1
ATOM 896 C C . TYR A 1 116 ? 16.789 9.627 -21.233 1.00 91.75 116 TYR A C 1
ATOM 898 O O . TYR A 1 116 ? 17.036 8.427 -21.160 1.00 91.75 116 TYR A O 1
ATOM 906 N N . GLN A 1 117 ? 17.711 10.554 -20.966 1.00 87.88 117 GLN A N 1
ATOM 907 C CA . GLN A 1 117 ? 19.025 10.209 -20.418 1.00 87.88 117 GLN A CA 1
ATOM 908 C C . GLN A 1 117 ? 18.954 9.630 -18.993 1.00 87.88 117 GLN A C 1
ATOM 910 O O . GLN A 1 117 ? 19.971 9.151 -18.504 1.00 87.88 117 GLN A O 1
ATOM 915 N N . TYR A 1 118 ? 17.794 9.709 -18.334 1.00 89.88 118 TYR A N 1
ATOM 916 C CA . TYR A 1 118 ? 17.503 9.081 -17.047 1.00 89.88 118 TYR A CA 1
ATOM 917 C C . TYR A 1 118 ? 16.557 7.895 -17.234 1.00 89.88 118 TYR A C 1
ATOM 919 O O . TYR A 1 118 ? 16.902 6.787 -16.854 1.00 89.88 118 TYR A O 1
ATOM 927 N N . THR A 1 119 ? 15.390 8.098 -17.855 1.00 92.56 119 THR A N 1
ATOM 928 C CA . THR A 1 119 ? 14.324 7.075 -17.915 1.00 92.56 119 THR A CA 1
ATOM 929 C C . THR A 1 119 ? 14.624 5.931 -18.881 1.00 92.56 119 THR A C 1
ATOM 931 O O . THR A 1 119 ? 14.153 4.811 -18.698 1.00 92.56 119 THR A O 1
ATOM 934 N N . ASP A 1 120 ? 15.412 6.193 -19.920 1.00 92.50 120 ASP A N 1
ATOM 935 C CA . ASP A 1 120 ? 15.645 5.261 -21.019 1.00 92.50 120 ASP A CA 1
ATOM 936 C C . ASP A 1 120 ? 17.153 5.060 -21.275 1.00 92.50 120 ASP A C 1
ATOM 938 O O . ASP A 1 120 ? 17.528 4.639 -22.360 1.00 92.50 120 ASP A O 1
ATOM 942 N N . CYS A 1 121 ? 18.048 5.353 -20.322 1.00 85.75 121 CYS A N 1
ATOM 943 C CA . CYS A 1 121 ? 19.500 5.184 -20.494 1.00 85.75 121 CYS A CA 1
ATOM 944 C C . CYS A 1 121 ? 19.988 3.736 -20.346 1.00 85.75 121 CYS A C 1
ATOM 946 O O . CYS A 1 121 ? 19.560 3.038 -19.436 1.00 85.75 121 CYS A O 1
ATOM 948 N N . GLU A 1 122 ? 20.947 3.309 -21.175 1.00 73.81 122 GLU A N 1
ATOM 949 C CA . GLU A 1 122 ? 21.588 1.983 -21.092 1.00 73.81 122 GLU A CA 1
ATOM 950 C C . GLU A 1 122 ? 22.785 1.974 -20.126 1.00 73.81 122 GLU A C 1
ATOM 952 O O . GLU A 1 122 ? 23.718 2.763 -20.292 1.00 73.81 122 GLU A O 1
ATOM 957 N N . ASN A 1 123 ? 22.773 1.026 -19.176 1.00 62.38 123 ASN A N 1
ATOM 958 C CA . ASN A 1 123 ? 23.767 0.788 -18.119 1.00 62.38 123 ASN A CA 1
ATOM 959 C C . ASN A 1 123 ? 23.971 1.975 -17.156 1.00 62.38 123 ASN A C 1
ATOM 961 O O . ASN A 1 123 ? 24.622 2.973 -17.471 1.00 62.38 123 ASN A O 1
ATOM 965 N N . SER A 1 124 ? 23.461 1.812 -15.937 1.00 52.94 124 SER A N 1
ATOM 966 C CA . SER A 1 124 ? 23.463 2.754 -14.814 1.00 52.94 124 SER A CA 1
ATOM 967 C C . SER A 1 124 ? 24.852 3.330 -14.483 1.00 52.94 124 SER A C 1
ATOM 969 O O . SER A 1 124 ? 25.613 2.780 -13.695 1.00 52.94 124 SER A O 1
ATOM 971 N N . GLY A 1 125 ? 25.166 4.492 -15.075 1.00 52.09 125 GLY A N 1
ATOM 972 C CA . GLY A 1 125 ? 26.303 5.363 -14.745 1.00 52.09 125 GLY A CA 1
ATOM 973 C C . GLY A 1 125 ? 27.678 4.727 -14.995 1.00 52.09 125 GLY A C 1
ATOM 974 O O . GLY A 1 125 ? 28.175 3.928 -14.210 1.00 52.09 125 GLY A O 1
ATOM 975 N N . LYS A 1 126 ? 28.434 5.137 -16.019 1.00 46.56 126 LYS A N 1
ATOM 976 C CA . LYS A 1 126 ? 29.420 6.224 -15.825 1.00 46.56 126 LYS A CA 1
ATOM 977 C C . LYS A 1 126 ? 30.017 6.803 -17.120 1.00 46.56 126 LYS A C 1
ATOM 979 O O . LYS A 1 126 ? 30.835 7.705 -17.008 1.00 46.56 126 LYS A O 1
ATOM 984 N N . ASP A 1 127 ? 29.624 6.360 -18.321 1.00 45.69 127 ASP A N 1
ATOM 985 C CA . ASP A 1 127 ? 30.228 6.902 -19.563 1.00 45.69 127 ASP A CA 1
ATOM 986 C C . ASP A 1 127 ? 29.373 6.816 -20.848 1.00 45.69 127 ASP A C 1
ATOM 988 O O . ASP A 1 127 ? 29.624 7.556 -21.803 1.00 45.69 127 ASP A O 1
ATOM 992 N N . SER A 1 128 ? 28.334 5.978 -20.917 1.00 55.44 128 SER A N 1
ATOM 993 C CA . SER A 1 128 ? 27.481 5.879 -22.108 1.00 55.44 128 SER A CA 1
ATOM 994 C C . SER A 1 128 ? 26.210 6.698 -21.934 1.00 55.44 128 SER A C 1
ATOM 996 O O . SER A 1 128 ? 25.224 6.225 -21.392 1.00 55.44 128 SER A O 1
ATOM 998 N N . LYS A 1 129 ? 26.174 7.918 -22.475 1.00 60.31 129 LYS A N 1
ATOM 999 C CA . LYS A 1 129 ? 24.926 8.688 -22.653 1.00 60.31 129 LYS A CA 1
ATOM 1000 C C . LYS A 1 129 ? 23.959 8.043 -23.677 1.00 60.31 129 LYS A C 1
ATOM 1002 O O . LYS A 1 129 ? 23.261 8.745 -24.399 1.00 60.31 129 LYS A O 1
ATOM 1007 N N . ALA A 1 130 ? 24.004 6.726 -23.841 1.00 76.88 130 ALA A N 1
ATOM 1008 C CA . ALA A 1 130 ? 23.186 5.987 -24.782 1.00 76.88 130 ALA A CA 1
ATOM 1009 C C . ALA A 1 130 ? 21.775 5.855 -24.208 1.00 76.88 130 ALA A C 1
ATOM 1011 O O . ALA A 1 130 ? 21.596 5.336 -23.112 1.00 76.88 130 ALA A O 1
ATOM 1012 N N . ILE A 1 131 ? 20.794 6.350 -24.948 1.00 88.50 131 ILE A N 1
ATOM 1013 C CA . ILE A 1 131 ? 19.371 6.149 -24.699 1.00 88.50 131 ILE A CA 1
ATOM 1014 C C . ILE A 1 131 ? 18.970 4.877 -25.456 1.00 88.50 131 ILE A C 1
ATOM 1016 O O . ILE A 1 131 ? 19.437 4.655 -26.565 1.00 88.50 131 ILE A O 1
ATOM 1020 N N . SER A 1 132 ? 18.126 4.021 -24.905 1.00 89.25 132 SER A N 1
ATOM 1021 C CA . SER A 1 132 ? 17.673 2.791 -25.542 1.00 89.25 132 SER A CA 1
ATOM 1022 C C . SER A 1 132 ? 16.442 3.067 -26.401 1.00 89.25 132 SER A C 1
ATOM 1024 O O . SER A 1 132 ? 15.421 3.538 -25.905 1.00 89.25 132 SER A O 1
ATOM 1026 N N . CYS A 1 133 ? 16.511 2.765 -27.697 1.00 91.19 133 CYS A N 1
ATOM 1027 C CA . CYS A 1 133 ? 15.361 2.858 -28.596 1.00 91.19 133 CYS A CA 1
ATOM 1028 C C . CYS A 1 133 ? 14.275 1.868 -28.160 1.00 91.19 133 CYS A C 1
ATOM 1030 O O . CYS A 1 133 ? 14.535 0.668 -28.099 1.00 91.19 133 CYS A O 1
ATOM 1032 N N . PHE A 1 134 ? 13.056 2.354 -27.930 1.00 93.88 134 PHE A N 1
ATOM 1033 C CA . PHE A 1 134 ? 11.971 1.577 -27.331 1.00 93.88 134 PHE A CA 1
ATOM 1034 C C . PHE A 1 134 ? 11.697 0.243 -28.030 1.00 93.88 134 PHE A C 1
ATOM 1036 O O . PHE A 1 134 ? 11.831 -0.803 -27.411 1.00 93.88 134 PHE A O 1
ATOM 1043 N N . TYR A 1 135 ? 11.391 0.262 -29.329 1.00 92.50 135 TYR A N 1
ATOM 1044 C CA . TYR A 1 135 ? 11.015 -0.956 -30.056 1.00 92.50 135 TYR A CA 1
ATOM 1045 C C . TYR A 1 135 ? 12.182 -1.889 -30.397 1.00 92.50 135 TYR A C 1
ATOM 1047 O O . TYR A 1 135 ? 11.958 -3.028 -30.796 1.00 92.50 135 TYR A O 1
ATOM 1055 N N . THR A 1 136 ? 13.426 -1.405 -30.356 1.00 87.62 136 THR A N 1
ATOM 1056 C CA . THR A 1 136 ? 14.570 -2.167 -30.895 1.00 87.62 136 THR A CA 1
ATOM 1057 C C . THR A 1 136 ? 15.651 -2.474 -29.871 1.00 87.62 136 THR A C 1
ATOM 1059 O O . THR A 1 136 ? 16.544 -3.259 -30.182 1.00 87.62 136 THR A O 1
ATOM 1062 N N . GLY A 1 137 ? 15.619 -1.830 -28.702 1.00 86.75 137 GLY A N 1
ATOM 1063 C CA . GLY A 1 137 ? 16.669 -1.900 -27.687 1.00 86.75 137 GLY A CA 1
ATOM 1064 C C . GLY A 1 137 ? 18.020 -1.358 -28.155 1.00 86.75 137 GLY A C 1
ATOM 1065 O O . GLY A 1 137 ? 19.032 -1.612 -27.519 1.00 86.75 137 GLY A O 1
ATOM 1066 N N . LYS A 1 138 ? 18.080 -0.675 -29.305 1.00 86.06 138 LYS A N 1
ATOM 1067 C CA . LYS A 1 138 ? 19.335 -0.135 -29.835 1.00 86.06 138 LYS A CA 1
ATOM 1068 C C . LYS A 1 138 ? 19.670 1.182 -29.156 1.00 86.06 138 LYS A C 1
ATOM 1070 O O . LYS A 1 138 ? 18.851 2.100 -29.184 1.00 86.06 138 LYS A O 1
ATOM 1075 N N . ALA A 1 139 ? 20.914 1.313 -28.712 1.00 85.75 139 ALA A N 1
ATOM 1076 C CA . ALA A 1 139 ? 21.501 2.579 -28.303 1.00 85.75 139 ALA A CA 1
ATOM 1077 C C . ALA A 1 139 ? 21.318 3.681 -29.371 1.00 85.75 139 ALA A C 1
ATOM 1079 O O . ALA A 1 139 ? 21.919 3.651 -30.450 1.00 85.75 139 ALA A O 1
ATOM 1080 N N . ILE A 1 140 ? 20.513 4.683 -29.041 1.00 83.50 140 ILE A N 1
ATOM 1081 C CA . ILE A 1 140 ? 20.360 5.971 -29.710 1.00 83.50 140 ILE A CA 1
ATOM 1082 C C . ILE A 1 140 ? 21.094 7.025 -28.869 1.00 83.50 140 ILE A C 1
ATOM 1084 O O . ILE A 1 140 ? 20.966 7.096 -27.652 1.00 83.50 140 ILE A O 1
ATOM 1088 N N . GLY A 1 141 ? 21.979 7.799 -29.499 1.00 74.44 141 GLY A N 1
ATOM 1089 C CA . GLY A 1 141 ? 22.807 8.772 -28.778 1.00 74.44 141 GLY A CA 1
ATOM 1090 C C . GLY A 1 141 ? 21.972 9.874 -28.103 1.00 74.44 141 GLY A C 1
ATOM 1091 O O . GLY A 1 141 ? 20.856 10.154 -28.540 1.00 74.44 141 GLY A O 1
ATOM 1092 N N . PRO A 1 142 ? 22.526 10.586 -27.107 1.00 76.38 142 PRO A N 1
ATOM 1093 C CA . PRO A 1 142 ? 21.781 11.578 -26.319 1.00 76.38 142 PRO A CA 1
ATOM 1094 C C . PRO A 1 142 ? 21.498 12.867 -27.096 1.00 76.38 142 PRO A C 1
ATOM 1096 O O . PRO A 1 142 ? 20.774 13.746 -26.641 1.00 76.38 142 PRO A O 1
ATOM 1099 N N . THR A 1 143 ? 22.170 13.051 -28.232 1.00 84.12 143 THR A N 1
ATOM 1100 C CA . THR A 1 143 ? 22.148 14.301 -28.974 1.00 84.12 143 THR A CA 1
ATOM 1101 C C . THR A 1 143 ? 20.828 14.432 -29.709 1.00 84.12 143 THR A C 1
ATOM 1103 O O . THR A 1 143 ? 20.533 13.654 -30.613 1.00 84.12 143 THR A O 1
ATOM 1106 N N . TRP A 1 144 ? 20.067 15.461 -29.352 1.00 89.06 144 TRP A N 1
ATOM 1107 C CA . TRP A 1 144 ? 18.898 15.860 -30.113 1.00 89.06 144 TRP A CA 1
ATOM 1108 C C . TRP A 1 144 ? 19.312 16.577 -31.404 1.00 89.06 144 TRP A C 1
ATOM 1110 O O . TRP A 1 144 ? 19.866 17.676 -31.369 1.00 89.06 144 TRP A O 1
ATOM 1120 N N . ASP A 1 145 ? 19.012 15.975 -32.552 1.00 90.62 145 ASP A N 1
ATOM 1121 C CA . ASP A 1 145 ? 19.326 16.492 -33.889 1.00 90.62 145 ASP A CA 1
ATOM 1122 C C . ASP A 1 145 ? 18.069 16.938 -34.656 1.00 90.62 145 ASP A C 1
ATOM 1124 O O . ASP A 1 145 ? 17.941 16.736 -35.863 1.00 90.62 145 ASP A O 1
ATOM 1128 N N . ALA A 1 146 ? 17.128 17.558 -33.934 1.00 91.06 146 ALA A N 1
ATOM 1129 C CA . ALA A 1 146 ? 15.819 17.960 -34.455 1.00 91.06 146 ALA A CA 1
ATOM 1130 C C . ALA A 1 146 ? 14.962 16.786 -34.971 1.00 91.06 146 ALA A C 1
ATOM 1132 O O . ALA A 1 146 ? 14.118 16.968 -35.848 1.00 91.06 146 ALA A O 1
ATOM 1133 N N . GLY A 1 147 ? 15.137 15.596 -34.390 1.00 90.19 147 GLY A N 1
ATOM 1134 C CA . GLY A 1 147 ? 14.308 14.428 -34.680 1.00 90.19 147 GLY A CA 1
ATOM 1135 C C . GLY A 1 147 ? 14.794 13.586 -35.860 1.00 90.19 147 GLY A C 1
ATOM 1136 O O . GLY A 1 147 ? 14.032 12.762 -36.368 1.00 90.19 147 GLY A O 1
ATOM 1137 N N . ALA A 1 148 ? 16.016 13.812 -36.347 1.00 90.94 148 ALA A N 1
ATOM 1138 C CA . ALA A 1 148 ? 16.530 13.127 -37.528 1.00 90.94 148 ALA A CA 1
ATOM 1139 C C . ALA A 1 148 ? 17.026 11.707 -37.207 1.00 90.94 148 ALA A C 1
ATOM 1141 O O . ALA A 1 148 ? 16.764 10.789 -37.986 1.00 90.94 148 ALA A O 1
ATOM 1142 N N . THR A 1 149 ? 17.698 11.517 -36.068 1.00 89.56 149 THR A N 1
ATOM 1143 C CA . THR A 1 149 ? 18.181 10.202 -35.615 1.00 89.56 149 THR A CA 1
ATOM 1144 C C . THR A 1 149 ? 17.114 9.454 -34.822 1.00 89.56 149 THR A C 1
ATOM 1146 O O . THR A 1 149 ? 16.821 8.292 -35.106 1.00 89.56 149 THR A O 1
ATOM 1149 N N . TRP A 1 150 ? 16.525 10.122 -33.837 1.00 93.12 150 TRP A N 1
ATOM 1150 C CA . TRP A 1 150 ? 15.463 9.579 -33.001 1.00 93.12 150 TRP A CA 1
ATOM 1151 C C . TRP A 1 150 ? 14.431 10.658 -32.702 1.00 93.12 150 TRP A C 1
ATOM 1153 O O . TRP A 1 150 ? 14.734 11.850 -32.714 1.00 93.12 150 TRP A O 1
ATOM 1163 N N . ASN A 1 151 ? 13.203 10.244 -32.437 1.00 93.88 151 ASN A N 1
ATOM 1164 C CA . ASN A 1 151 ? 12.092 11.108 -32.077 1.00 93.88 151 ASN A CA 1
ATOM 1165 C C . ASN A 1 151 ? 11.293 10.498 -30.911 1.00 93.88 151 ASN A C 1
ATOM 1167 O O . ASN A 1 151 ? 11.646 9.450 -30.368 1.00 93.88 151 ASN A O 1
ATOM 1171 N N . ARG A 1 152 ? 10.247 11.208 -30.481 1.00 92.88 152 ARG A N 1
ATOM 1172 C CA . ARG A 1 152 ? 9.358 10.786 -29.393 1.00 92.88 152 ARG A CA 1
ATOM 1173 C C . ARG A 1 152 ? 8.217 9.970 -29.988 1.00 92.88 152 ARG A C 1
ATOM 1175 O O . ARG A 1 152 ? 7.463 10.479 -30.818 1.00 92.88 152 ARG A O 1
ATOM 1182 N N . GLU A 1 153 ? 8.134 8.711 -29.599 1.00 93.06 153 GLU A N 1
ATOM 1183 C CA . GLU A 1 153 ? 7.026 7.821 -29.907 1.00 93.06 153 GLU A CA 1
ATOM 1184 C C . GLU A 1 153 ? 5.896 8.058 -28.915 1.00 93.06 153 GLU A C 1
ATOM 1186 O O . GLU A 1 153 ? 6.091 7.975 -27.705 1.00 93.06 153 GLU A O 1
ATOM 1191 N N . HIS A 1 154 ? 4.709 8.311 -29.452 1.00 92.00 154 HIS A N 1
ATOM 1192 C CA . HIS A 1 154 ? 3.466 8.253 -28.701 1.00 92.00 154 HIS A CA 1
ATOM 1193 C C . HIS A 1 154 ? 2.951 6.814 -28.752 1.00 92.00 154 HIS A C 1
ATOM 1195 O O . HIS A 1 154 ? 2.360 6.396 -29.755 1.00 92.00 154 HIS A O 1
ATOM 1201 N N . THR A 1 155 ? 3.211 6.042 -27.692 1.00 92.31 155 THR A N 1
ATOM 1202 C CA . THR A 1 155 ? 2.796 4.631 -27.625 1.00 92.31 155 THR A CA 1
ATOM 1203 C C . THR A 1 155 ? 1.279 4.526 -27.833 1.00 92.31 155 THR A C 1
ATOM 1205 O O . THR A 1 155 ? 0.833 3.794 -28.715 1.00 92.31 155 THR A O 1
ATOM 1208 N N . TRP A 1 156 ? 0.482 5.383 -27.186 1.00 89.88 156 TRP A N 1
ATOM 1209 C CA . TRP A 1 156 ? -0.882 5.691 -27.632 1.00 89.88 156 TRP A CA 1
ATOM 1210 C C . TRP A 1 156 ? -0.838 6.805 -28.691 1.00 89.88 156 TRP A C 1
ATOM 1212 O O . TRP A 1 156 ? -0.462 7.923 -28.357 1.00 89.88 156 TRP A O 1
ATOM 1222 N N . PRO A 1 157 ? -1.171 6.564 -29.975 1.00 87.25 157 PRO A N 1
ATOM 1223 C CA . PRO A 1 157 ? -1.014 7.590 -31.004 1.00 87.25 157 PRO A CA 1
ATOM 1224 C C . PRO A 1 157 ? -1.885 8.815 -30.720 1.00 87.25 157 PRO A C 1
ATOM 1226 O O . PRO A 1 157 ? -3.101 8.676 -30.649 1.00 87.25 157 PRO A O 1
ATOM 1229 N N . ASN A 1 158 ? -1.301 10.016 -30.727 1.00 83.25 158 ASN A N 1
ATOM 1230 C CA . ASN A 1 158 ? -2.048 11.272 -30.544 1.00 83.25 158 ASN A CA 1
ATOM 1231 C C . ASN A 1 158 ? -3.240 11.414 -31.528 1.00 83.25 158 ASN A C 1
ATOM 1233 O O . ASN A 1 158 ? -4.313 11.910 -31.209 1.00 83.25 158 ASN A O 1
ATOM 1237 N N . SER A 1 159 ? -3.123 10.865 -32.747 1.00 82.06 159 SER A N 1
ATOM 1238 C CA . SER A 1 159 ? -4.239 10.851 -33.711 1.00 82.06 159 SER A CA 1
ATOM 1239 C C . SER A 1 159 ? -5.446 9.979 -33.307 1.00 82.06 159 SER A C 1
ATOM 1241 O O . SER A 1 159 ? -6.414 9.926 -34.063 1.00 82.06 159 SER A O 1
ATOM 1243 N N . LYS A 1 160 ? -5.365 9.230 -32.200 1.00 80.38 160 LYS A N 1
ATOM 1244 C CA . LYS A 1 160 ? -6.371 8.266 -31.720 1.00 80.38 160 LYS A CA 1
ATOM 1245 C C . LYS A 1 160 ? -6.967 8.657 -30.356 1.00 80.38 160 LYS A C 1
ATOM 1247 O O . LYS A 1 160 ? -7.411 7.792 -29.607 1.00 80.38 160 LYS A O 1
ATOM 1252 N N . GLY A 1 161 ? -7.015 9.960 -30.073 1.00 65.06 161 GLY A N 1
ATOM 1253 C CA . GLY A 1 161 ? -7.718 10.541 -28.925 1.00 65.06 161 GLY A CA 1
ATOM 1254 C C . GLY A 1 161 ? -6.791 11.074 -27.832 1.00 65.06 161 GLY A C 1
ATOM 1255 O O . GLY A 1 161 ? -5.584 10.903 -27.948 1.00 65.06 161 GLY A O 1
ATOM 1256 N N . LEU A 1 162 ? -7.419 11.665 -26.797 1.00 68.50 162 LEU A N 1
ATOM 1257 C CA . LEU A 1 162 ? -6.876 12.244 -25.543 1.00 68.50 162 LEU A CA 1
ATOM 1258 C C . LEU A 1 162 ? -6.692 13.779 -25.469 1.00 68.50 162 LEU A C 1
ATOM 1260 O O . LEU A 1 162 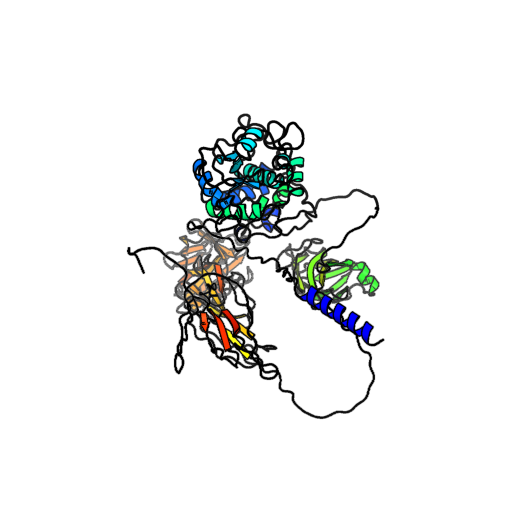? -6.285 14.311 -24.442 1.00 68.50 162 LEU A O 1
ATOM 1264 N N . ASN A 1 163 ? -7.148 14.528 -26.481 1.00 64.06 163 ASN A N 1
ATOM 1265 C CA . ASN A 1 163 ? -7.325 15.994 -26.416 1.00 64.06 163 ASN A CA 1
ATOM 1266 C C . ASN A 1 163 ? -6.093 16.856 -26.120 1.00 64.06 163 ASN A C 1
ATOM 1268 O O . ASN A 1 163 ? -6.234 18.069 -25.956 1.00 64.06 163 ASN A O 1
ATOM 1272 N N . GLY A 1 164 ? -4.900 16.271 -26.141 1.00 65.81 164 GLY A N 1
ATOM 1273 C CA . GLY A 1 164 ? -3.655 16.994 -25.926 1.00 65.81 164 GLY A CA 1
ATOM 1274 C C . GLY A 1 164 ? -3.259 17.138 -24.457 1.00 65.81 164 GLY A C 1
ATOM 1275 O O . GLY A 1 164 ? -2.183 17.666 -24.192 1.00 65.81 164 GLY A O 1
ATOM 1276 N N . ASP A 1 165 ? -4.085 16.676 -23.512 1.00 65.88 165 ASP A N 1
ATOM 1277 C CA . ASP A 1 165 ? -3.785 16.749 -22.073 1.00 65.88 165 ASP A CA 1
ATOM 1278 C C . ASP A 1 165 ? -2.733 15.706 -21.640 1.00 65.88 165 ASP A C 1
ATOM 1280 O O . ASP A 1 165 ? -2.106 15.863 -20.593 1.00 65.88 165 ASP A O 1
ATOM 1284 N N . ASP A 1 166 ? -2.527 14.671 -22.458 1.00 73.69 166 ASP A N 1
ATOM 1285 C CA . ASP A 1 166 ? -1.589 13.554 -22.292 1.00 73.69 166 ASP A CA 1
ATOM 1286 C C . ASP A 1 166 ? -0.301 13.702 -23.129 1.00 73.69 166 ASP A C 1
ATOM 1288 O O . ASP A 1 166 ? 0.631 12.906 -22.986 1.00 73.69 166 ASP A O 1
ATOM 1292 N N . GLU A 1 167 ? -0.231 14.712 -24.008 1.00 78.31 167 GLU A N 1
ATOM 1293 C CA . GLU A 1 167 ? 0.845 14.894 -25.000 1.00 78.31 167 GLU A CA 1
ATOM 1294 C C . GLU A 1 167 ? 2.241 15.064 -24.379 1.00 78.31 167 GLU A C 1
ATOM 1296 O O . GLU A 1 167 ? 3.250 15.006 -25.086 1.00 78.31 167 GLU A O 1
ATOM 1301 N N . ASP A 1 168 ? 2.322 15.293 -23.070 1.00 84.69 168 ASP A N 1
ATOM 1302 C CA . ASP A 1 168 ? 3.554 15.428 -22.305 1.00 84.69 168 ASP A CA 1
ATOM 1303 C C . ASP A 1 168 ? 3.763 14.347 -21.230 1.00 84.69 168 ASP A C 1
ATOM 1305 O O . ASP A 1 168 ? 4.710 14.447 -20.440 1.00 84.69 168 ASP A O 1
ATOM 1309 N N . ASP A 1 169 ? 2.960 13.278 -21.223 1.00 91.69 169 ASP A N 1
ATOM 1310 C CA . ASP A 1 169 ? 3.125 12.183 -20.269 1.00 91.69 169 ASP A CA 1
ATOM 1311 C C . ASP A 1 169 ? 4.319 11.291 -20.650 1.00 91.69 169 ASP A C 1
ATOM 1313 O O . ASP A 1 169 ? 4.282 10.450 -21.558 1.00 91.69 169 ASP A O 1
ATOM 1317 N N . ILE A 1 170 ? 5.416 11.460 -19.911 1.00 94.56 170 ILE A N 1
ATOM 1318 C CA . ILE A 1 170 ? 6.658 10.718 -20.126 1.00 94.56 170 ILE A CA 1
ATOM 1319 C C . ILE A 1 170 ? 6.513 9.209 -19.874 1.00 94.56 170 ILE A C 1
ATOM 1321 O O . ILE A 1 170 ? 7.333 8.433 -20.368 1.00 94.56 170 ILE A O 1
ATOM 1325 N N . MET A 1 171 ? 5.483 8.751 -19.156 1.00 93.69 171 MET A N 1
ATOM 1326 C CA . MET A 1 171 ? 5.226 7.320 -18.996 1.00 93.69 171 MET A CA 1
ATOM 1327 C C . MET A 1 171 ? 4.908 6.675 -20.351 1.00 93.69 171 MET A C 1
ATOM 1329 O O . MET A 1 171 ? 5.438 5.606 -20.667 1.00 93.69 171 MET A O 1
ATOM 1333 N N . MET A 1 172 ? 4.116 7.373 -21.171 1.00 92.38 172 MET A N 1
ATOM 1334 C CA . MET A 1 172 ? 3.708 6.956 -22.511 1.00 92.38 172 MET A CA 1
ATOM 1335 C C . MET A 1 172 ? 4.740 7.297 -23.588 1.00 92.38 172 MET A C 1
ATOM 1337 O O . MET A 1 172 ? 4.904 6.528 -24.543 1.00 92.38 172 MET A O 1
ATOM 1341 N N . LEU A 1 173 ? 5.397 8.453 -23.480 1.00 94.50 173 LEU A N 1
ATOM 1342 C CA . LEU A 1 173 ? 6.335 8.926 -24.492 1.00 94.50 173 LEU A CA 1
ATOM 1343 C C . LEU A 1 173 ? 7.661 8.174 -24.415 1.00 94.50 173 LEU A C 1
ATOM 1345 O O . LEU A 1 173 ? 8.390 8.283 -23.428 1.00 94.50 173 LEU A O 1
ATOM 1349 N N . ARG A 1 174 ? 8.028 7.478 -25.493 1.00 94.75 174 ARG A N 1
ATOM 1350 C CA . ARG A 1 174 ? 9.253 6.666 -25.543 1.00 94.75 174 ARG A CA 1
ATOM 1351 C C . ARG A 1 174 ? 10.215 7.150 -26.634 1.00 94.75 174 ARG A C 1
ATOM 1353 O O . ARG A 1 174 ? 9.770 7.515 -27.722 1.00 94.75 174 ARG A O 1
ATOM 1360 N N . PRO A 1 175 ? 11.539 7.142 -26.419 1.00 94.31 175 PRO A N 1
ATOM 1361 C CA . PRO A 1 175 ? 12.486 7.509 -27.463 1.00 94.31 175 PRO A CA 1
ATOM 1362 C C . PRO A 1 175 ? 12.616 6.366 -28.481 1.00 94.31 175 PRO A C 1
ATOM 1364 O O . PRO A 1 175 ? 12.849 5.213 -28.124 1.00 94.31 175 PRO A O 1
ATOM 1367 N N . THR A 1 176 ? 12.448 6.667 -29.768 1.00 94.06 176 THR A N 1
ATOM 1368 C CA . THR A 1 176 ? 12.485 5.667 -30.850 1.00 94.06 176 THR A CA 1
ATOM 1369 C C . THR A 1 176 ? 13.261 6.208 -32.042 1.00 94.06 176 THR A C 1
ATOM 1371 O O . THR A 1 176 ? 13.228 7.405 -32.318 1.00 94.06 176 THR A O 1
ATOM 1374 N N . ASP A 1 177 ? 13.961 5.347 -32.780 1.00 91.94 177 ASP A N 1
ATOM 1375 C CA . ASP A 1 177 ? 14.586 5.768 -34.031 1.00 91.94 177 ASP A CA 1
ATOM 1376 C C . ASP A 1 177 ? 13.529 6.258 -35.038 1.00 91.94 177 ASP A C 1
ATOM 1378 O O . ASP A 1 177 ? 12.444 5.683 -35.188 1.00 91.94 177 ASP A O 1
ATOM 1382 N N . SER A 1 178 ? 13.844 7.335 -35.758 1.00 93.38 178 SER A N 1
ATOM 1383 C CA . SER A 1 178 ? 12.831 8.056 -36.538 1.00 93.38 178 SER A CA 1
ATOM 1384 C C . SER A 1 178 ? 12.229 7.221 -37.677 1.00 93.38 178 SER A C 1
ATOM 1386 O O . SER A 1 178 ? 11.115 7.502 -38.124 1.00 93.38 178 SER A O 1
ATOM 1388 N N . ARG A 1 179 ? 12.930 6.178 -38.152 1.00 90.81 179 ARG A N 1
ATOM 1389 C CA . ARG A 1 179 ? 12.422 5.277 -39.201 1.00 90.81 179 ARG A CA 1
ATOM 1390 C C . ARG A 1 179 ? 11.401 4.300 -38.642 1.00 90.81 179 ARG A C 1
ATOM 1392 O O . ARG A 1 179 ? 10.349 4.142 -39.258 1.00 90.81 179 ARG A O 1
ATOM 1399 N N . THR A 1 180 ? 11.697 3.668 -37.510 1.00 90.88 180 THR A N 1
ATOM 1400 C CA . THR A 1 180 ? 10.777 2.733 -36.857 1.00 90.88 180 THR A CA 1
ATOM 1401 C C . THR A 1 180 ? 9.500 3.451 -36.437 1.00 90.88 180 THR A C 1
ATOM 1403 O O . THR A 1 180 ? 8.421 2.994 -36.808 1.00 90.88 180 THR A O 1
ATOM 1406 N N . ASN A 1 181 ? 9.605 4.626 -35.800 1.00 93.12 181 ASN A N 1
ATOM 1407 C CA . ASN A 1 181 ? 8.434 5.443 -35.460 1.00 93.12 181 ASN A CA 1
ATOM 1408 C C . ASN A 1 181 ? 7.619 5.800 -36.723 1.00 93.12 181 ASN A C 1
ATOM 1410 O O . ASN A 1 181 ? 6.435 5.475 -36.827 1.00 93.12 181 ASN A O 1
ATOM 1414 N N . SER A 1 182 ? 8.267 6.347 -37.762 1.00 91.94 182 SER A N 1
ATOM 1415 C CA . SER A 1 182 ? 7.568 6.679 -39.012 1.00 91.94 182 SER A CA 1
ATOM 1416 C C . SER A 1 182 ? 6.911 5.465 -39.686 1.00 91.94 182 SER A C 1
ATOM 1418 O O . SER A 1 182 ? 5.901 5.634 -40.369 1.00 91.94 182 SER A O 1
ATOM 1420 N N . SER A 1 183 ? 7.482 4.265 -39.543 1.00 90.50 183 SER A N 1
ATOM 1421 C CA . SER A 1 183 ? 6.933 3.021 -40.093 1.00 90.50 183 SER A CA 1
ATOM 1422 C C . SER A 1 183 ? 5.764 2.473 -39.267 1.00 90.50 183 SER A C 1
ATOM 1424 O O . SER A 1 183 ? 4.842 1.882 -39.839 1.00 90.50 183 SER A O 1
ATOM 1426 N N . ARG A 1 184 ? 5.790 2.653 -37.940 1.00 91.88 184 ARG A N 1
ATOM 1427 C CA . ARG A 1 184 ? 4.684 2.312 -37.033 1.00 91.88 184 ARG A CA 1
ATOM 1428 C C . ARG A 1 184 ? 3.471 3.188 -37.340 1.00 91.88 184 ARG A C 1
ATOM 1430 O O . ARG A 1 184 ? 2.359 2.674 -37.492 1.00 91.88 184 ARG A O 1
ATOM 1437 N N . GLY A 1 185 ? 3.696 4.493 -37.505 1.00 92.00 185 GLY A N 1
ATOM 1438 C CA . GLY A 1 185 ? 2.645 5.468 -37.784 1.00 92.00 185 GLY A CA 1
ATOM 1439 C C . GLY A 1 185 ? 1.619 5.504 -36.653 1.00 92.00 185 GLY A C 1
ATOM 1440 O O . GLY A 1 185 ? 1.979 5.637 -35.493 1.00 92.00 185 GLY A O 1
ATOM 1441 N N . ASN A 1 186 ? 0.336 5.354 -36.980 1.00 90.88 186 ASN A N 1
ATOM 1442 C CA . ASN A 1 186 ? -0.749 5.277 -35.996 1.00 90.88 186 ASN A CA 1
ATOM 1443 C C . ASN A 1 186 ? -1.480 3.926 -36.015 1.00 90.88 186 ASN A C 1
ATOM 1445 O O . ASN A 1 186 ? -2.646 3.845 -35.623 1.00 90.88 186 ASN A O 1
ATOM 1449 N N . LYS A 1 187 ? -0.844 2.867 -36.531 1.00 93.00 187 LYS A N 1
ATOM 1450 C CA . LYS A 1 187 ? -1.463 1.537 -36.599 1.00 93.00 187 LYS A CA 1
ATOM 1451 C C . LYS A 1 187 ? -1.825 1.042 -35.199 1.00 93.00 187 LYS A C 1
ATOM 1453 O O . LYS A 1 187 ? -1.067 1.257 -34.257 1.00 93.00 187 LYS A O 1
ATOM 1458 N N . ALA A 1 188 ? -2.980 0.385 -35.094 1.00 93.25 188 ALA A N 1
ATOM 1459 C CA . ALA A 1 188 ? -3.353 -0.330 -33.880 1.00 93.25 188 ALA A CA 1
ATOM 1460 C C . ALA A 1 188 ? -2.316 -1.427 -33.602 1.00 93.25 188 ALA A C 1
ATOM 1462 O O . ALA A 1 188 ? -1.865 -2.096 -34.538 1.00 93.25 188 ALA A O 1
ATOM 1463 N N . TYR A 1 189 ? -1.948 -1.609 -32.340 1.00 95.81 189 TYR A N 1
ATOM 1464 C CA . TYR A 1 189 ? -1.176 -2.766 -31.916 1.00 95.81 189 TYR A CA 1
ATOM 1465 C C . TYR A 1 189 ? -2.011 -4.035 -32.042 1.00 95.81 189 TYR A C 1
ATOM 1467 O O . TYR A 1 189 ? -3.229 -3.993 -31.887 1.00 95.81 189 TYR A O 1
ATOM 1475 N N . GLY A 1 190 ? -1.370 -5.156 -32.338 1.00 95.06 190 GLY A N 1
ATOM 1476 C CA . GLY A 1 190 ? -2.051 -6.438 -32.444 1.00 95.06 190 GLY A CA 1
ATOM 1477 C C . GLY A 1 190 ? -1.305 -7.420 -33.324 1.00 95.06 190 GLY A C 1
ATOM 1478 O O . GLY A 1 190 ? -0.197 -7.146 -33.791 1.00 95.06 190 GLY A O 1
ATOM 1479 N N . GLU A 1 191 ? -1.932 -8.559 -33.568 1.00 90.56 191 GLU A N 1
ATOM 1480 C CA . GLU A 1 191 ? -1.355 -9.668 -34.305 1.00 90.56 191 GLU A CA 1
ATOM 1481 C C . GLU A 1 191 ? -1.906 -9.723 -35.739 1.00 90.56 191 GLU A C 1
ATOM 1483 O O . GLU A 1 191 ? -3.080 -9.497 -36.022 1.00 90.56 191 GLU A O 1
ATOM 1488 N N . GLY A 1 192 ? -1.040 -10.036 -36.704 1.00 86.06 192 GLY A N 1
ATOM 1489 C CA . GLY A 1 192 ? -1.423 -10.148 -38.114 1.00 86.06 192 GLY A CA 1
ATOM 1490 C C . GLY A 1 192 ? -1.234 -8.871 -38.940 1.00 86.06 192 GLY A C 1
ATOM 1491 O O . GLY A 1 192 ? -0.777 -7.831 -38.478 1.00 86.06 192 GLY A O 1
ATOM 1492 N N . SER A 1 193 ? -1.536 -8.956 -40.238 1.00 85.81 193 SER A N 1
ATOM 1493 C CA . SER A 1 193 ? -1.053 -7.982 -41.233 1.00 85.81 193 SER A CA 1
ATOM 1494 C C . SER A 1 193 ? -1.705 -6.595 -41.181 1.00 85.81 193 SER A C 1
ATOM 1496 O O . SER A 1 193 ? -1.204 -5.670 -41.819 1.00 85.81 193 SER A O 1
ATOM 1498 N N . ALA A 1 194 ? -2.846 -6.458 -40.500 1.00 88.81 194 ALA A N 1
ATOM 1499 C CA . ALA A 1 194 ? -3.560 -5.186 -40.354 1.00 88.81 194 ALA A CA 1
ATOM 1500 C C . ALA A 1 194 ? -3.082 -4.366 -39.142 1.00 88.81 194 ALA A C 1
ATOM 1502 O O . ALA A 1 194 ? -3.404 -3.182 -39.044 1.00 88.81 194 ALA A O 1
ATOM 1503 N N . TYR A 1 195 ? -2.301 -4.986 -38.261 1.00 93.56 195 TYR A N 1
ATOM 1504 C CA . TYR A 1 195 ? -1.862 -4.433 -36.989 1.00 93.56 195 TYR A CA 1
ATOM 1505 C C . TYR A 1 195 ? -0.346 -4.219 -36.979 1.00 93.56 195 TYR A C 1
ATOM 1507 O O . TYR A 1 195 ? 0.369 -4.580 -37.920 1.00 93.56 195 TYR A O 1
ATOM 1515 N N . TYR A 1 196 ? 0.142 -3.557 -35.937 1.00 93.69 196 TYR A N 1
ATOM 1516 C CA . TYR A 1 196 ? 1.562 -3.421 -35.658 1.00 93.69 196 TYR A CA 1
ATOM 1517 C C . TYR A 1 196 ? 1.940 -4.321 -34.479 1.00 93.69 196 TYR A C 1
ATOM 1519 O O . TYR A 1 196 ? 1.581 -4.034 -33.339 1.00 93.69 196 TYR A O 1
ATOM 1527 N N . ASP A 1 197 ? 2.682 -5.388 -34.761 1.00 92.69 197 ASP A N 1
ATOM 1528 C CA . ASP A 1 197 ? 3.309 -6.226 -33.739 1.00 92.69 197 ASP A CA 1
ATOM 1529 C C . ASP A 1 197 ? 4.721 -5.677 -33.449 1.00 92.69 197 ASP A C 1
ATOM 1531 O O . ASP A 1 197 ? 5.588 -5.726 -34.336 1.00 92.69 197 ASP A O 1
ATOM 1535 N N . PRO A 1 198 ? 4.975 -5.125 -32.248 1.00 89.81 198 PRO A N 1
ATOM 1536 C CA . PRO A 1 198 ? 6.252 -4.502 -31.936 1.00 89.81 198 PRO A CA 1
ATOM 1537 C C . PRO A 1 198 ? 7.409 -5.509 -31.834 1.00 89.81 198 PRO A C 1
ATOM 1539 O O . PRO A 1 198 ? 8.553 -5.117 -32.069 1.00 89.81 198 PRO A O 1
ATOM 1542 N N . ASN A 1 199 ? 7.145 -6.802 -31.611 1.00 84.31 199 ASN A N 1
ATOM 1543 C CA . ASN A 1 199 ? 8.181 -7.842 -31.591 1.00 84.31 199 ASN A CA 1
ATOM 1544 C C . ASN A 1 199 ? 8.881 -7.984 -32.966 1.00 84.31 199 ASN A C 1
ATOM 1546 O O . ASN A 1 199 ? 10.055 -8.342 -33.085 1.00 84.31 199 ASN A O 1
ATOM 1550 N N . GLY A 1 200 ? 8.192 -7.610 -34.051 1.00 77.12 200 GLY A N 1
ATOM 1551 C CA . GLY A 1 200 ? 8.775 -7.580 -35.394 1.00 77.12 200 GLY A CA 1
ATOM 1552 C C . GLY A 1 200 ? 9.849 -6.500 -35.599 1.00 77.12 200 GLY A C 1
ATOM 1553 O O . GLY A 1 200 ? 10.695 -6.640 -36.486 1.00 77.12 200 GLY A O 1
ATOM 1554 N N . ALA A 1 201 ? 9.856 -5.430 -34.796 1.00 76.38 201 ALA A N 1
ATOM 1555 C CA . ALA A 1 201 ? 10.725 -4.267 -35.001 1.00 76.38 201 ALA A CA 1
ATOM 1556 C C . ALA A 1 201 ? 12.202 -4.546 -34.670 1.00 76.38 201 ALA A C 1
ATOM 1558 O O . ALA A 1 201 ? 13.110 -4.064 -35.353 1.00 76.38 201 ALA A O 1
ATOM 1559 N N . SER A 1 202 ? 12.454 -5.382 -33.665 1.00 74.12 202 SER A N 1
ATOM 1560 C CA . SER A 1 202 ? 13.790 -5.818 -33.248 1.00 74.12 202 SER A CA 1
ATOM 1561 C C . SER A 1 202 ? 14.310 -7.024 -34.049 1.00 74.12 202 SER A C 1
ATOM 1563 O O . SER A 1 202 ? 15.380 -7.556 -33.745 1.00 74.12 202 SER A O 1
ATOM 1565 N N . SER A 1 203 ? 13.578 -7.464 -35.087 1.00 70.19 203 SER A N 1
ATOM 1566 C CA . SER A 1 203 ? 13.753 -8.780 -35.727 1.00 70.19 203 SER A CA 1
ATOM 1567 C C . SER A 1 203 ? 13.620 -9.950 -34.738 1.00 70.19 203 SER A C 1
ATOM 1569 O O . SER A 1 203 ? 14.279 -10.972 -34.917 1.00 70.19 203 SER A O 1
ATOM 1571 N N . GLY A 1 204 ? 12.794 -9.788 -33.697 1.00 64.38 204 GLY A N 1
ATOM 1572 C CA . GLY A 1 204 ? 12.554 -10.790 -32.655 1.00 64.38 204 GLY A CA 1
ATOM 1573 C C . GLY A 1 204 ? 13.630 -10.880 -31.568 1.00 64.38 204 GLY A C 1
ATOM 1574 O O . GLY A 1 204 ? 13.643 -11.855 -30.827 1.00 64.38 204 GLY A O 1
ATOM 1575 N N . ASN A 1 205 ? 14.557 -9.917 -31.483 1.00 71.12 205 ASN A N 1
ATOM 1576 C CA . ASN A 1 205 ? 15.613 -9.910 -30.454 1.00 71.12 205 ASN A CA 1
ATOM 1577 C C . ASN A 1 205 ? 15.183 -9.248 -29.136 1.00 71.12 205 ASN A C 1
ATOM 1579 O O . ASN A 1 205 ? 15.854 -9.414 -28.124 1.00 71.12 205 ASN A O 1
ATOM 1583 N N . LEU A 1 206 ? 14.113 -8.461 -29.175 1.00 83.94 206 LEU A N 1
ATOM 1584 C CA . LEU A 1 206 ? 13.500 -7.800 -28.032 1.00 83.94 206 LEU A CA 1
ATOM 1585 C C . LEU A 1 206 ? 11.989 -7.859 -28.233 1.00 83.94 206 LEU A C 1
ATOM 1587 O O . LEU A 1 206 ? 11.496 -7.373 -29.258 1.00 83.94 206 LEU A O 1
ATOM 1591 N N . ASP A 1 207 ? 11.303 -8.448 -27.264 1.00 89.25 207 ASP A N 1
ATOM 1592 C CA . ASP A 1 207 ? 9.858 -8.353 -27.136 1.00 89.25 207 ASP A CA 1
ATOM 1593 C C . ASP A 1 207 ? 9.537 -7.126 -26.276 1.00 89.25 207 ASP A C 1
ATOM 1595 O O . ASP A 1 207 ? 10.257 -6.846 -25.325 1.00 89.25 207 ASP A O 1
ATOM 1599 N N . VAL A 1 208 ? 8.540 -6.348 -26.690 1.00 93.12 208 VAL A N 1
ATOM 1600 C CA . VAL A 1 208 ? 8.016 -5.198 -25.920 1.00 93.12 208 VAL A CA 1
ATOM 1601 C C . VAL A 1 208 ? 6.488 -5.187 -25.960 1.00 93.12 208 VAL A C 1
ATOM 1603 O O . VAL A 1 208 ? 5.839 -4.146 -25.833 1.00 93.12 208 VAL A O 1
ATOM 1606 N N . ARG A 1 209 ? 5.886 -6.338 -26.269 1.00 94.50 209 ARG A N 1
ATOM 1607 C CA . ARG A 1 209 ? 4.433 -6.495 -26.339 1.00 94.50 209 ARG A CA 1
ATOM 1608 C C . ARG A 1 209 ? 3.804 -6.251 -24.969 1.00 94.50 209 ARG A C 1
ATOM 1610 O O . ARG A 1 209 ? 2.780 -5.573 -24.892 1.00 94.50 209 ARG A O 1
ATOM 1617 N N . GLY A 1 210 ? 4.451 -6.722 -23.911 1.00 95.50 210 GLY A N 1
ATOM 1618 C CA . GLY A 1 210 ? 4.077 -6.488 -22.527 1.00 95.50 210 GLY A CA 1
ATOM 1619 C C . GLY A 1 210 ? 4.248 -5.024 -22.141 1.00 95.50 210 GLY A C 1
ATOM 1620 O O . GLY A 1 210 ? 3.302 -4.436 -21.617 1.00 95.50 210 GLY A O 1
ATOM 1621 N N . ASP A 1 211 ? 5.381 -4.399 -22.486 1.00 96.25 211 ASP A N 1
ATOM 1622 C CA . ASP A 1 211 ? 5.610 -2.967 -22.239 1.00 96.25 211 ASP A CA 1
ATOM 1623 C C . ASP A 1 211 ? 4.493 -2.121 -22.849 1.00 96.25 211 ASP A C 1
ATOM 1625 O O . ASP A 1 211 ? 3.931 -1.227 -22.213 1.00 96.25 211 ASP A O 1
ATOM 1629 N N . VAL A 1 212 ? 4.155 -2.408 -24.109 1.00 96.38 212 VAL A N 1
ATOM 1630 C CA . VAL A 1 212 ? 3.093 -1.715 -24.836 1.00 96.38 212 VAL A CA 1
ATOM 1631 C C . VAL A 1 212 ? 1.740 -1.930 -24.158 1.00 96.38 212 VAL A C 1
ATOM 1633 O O . VAL A 1 212 ? 0.994 -0.962 -24.003 1.00 96.38 212 VAL A O 1
ATOM 1636 N N . ALA A 1 213 ? 1.426 -3.156 -23.730 1.00 96.94 213 ALA A N 1
ATOM 1637 C CA . ALA A 1 213 ? 0.181 -3.463 -23.028 1.00 96.94 213 ALA A CA 1
ATOM 1638 C C . ALA A 1 213 ? 0.076 -2.710 -21.688 1.00 96.94 213 ALA A C 1
ATOM 1640 O O . ALA A 1 213 ? -0.944 -2.074 -21.416 1.00 96.94 213 ALA A O 1
ATOM 1641 N N . ARG A 1 214 ? 1.149 -2.681 -20.890 1.00 98.00 214 ARG A N 1
ATOM 1642 C CA . ARG A 1 214 ? 1.199 -1.965 -19.604 1.00 98.00 214 ARG A CA 1
ATOM 1643 C C . ARG A 1 214 ? 1.114 -0.452 -19.774 1.00 98.00 214 ARG A C 1
ATOM 1645 O O . ARG A 1 214 ? 0.422 0.213 -19.002 1.00 98.00 214 ARG A O 1
ATOM 1652 N N . ILE A 1 215 ? 1.780 0.118 -20.780 1.00 96.31 215 ILE A N 1
ATOM 1653 C CA . ILE A 1 215 ? 1.666 1.552 -21.103 1.00 96.31 215 ILE A CA 1
ATOM 1654 C C . ILE A 1 215 ? 0.243 1.883 -21.556 1.00 96.31 215 ILE A C 1
ATOM 1656 O O . ILE A 1 215 ? -0.318 2.886 -21.119 1.00 96.31 215 ILE A O 1
ATOM 1660 N N . PHE A 1 216 ? -0.358 1.041 -22.400 1.00 93.81 216 PHE A N 1
ATOM 1661 C CA . PHE A 1 216 ? -1.742 1.217 -22.825 1.00 93.81 216 PHE A CA 1
ATOM 1662 C C . PHE A 1 216 ? -2.692 1.247 -21.623 1.00 93.81 216 PHE A C 1
ATOM 1664 O O . PHE A 1 216 ? -3.513 2.154 -21.545 1.00 93.81 216 PHE A O 1
ATOM 1671 N N . LEU A 1 217 ? -2.570 0.304 -20.681 1.00 95.12 217 LEU A N 1
ATOM 1672 C CA . LEU A 1 217 ? -3.449 0.233 -19.508 1.00 95.12 217 LEU A CA 1
ATOM 1673 C C . LEU A 1 217 ? -3.298 1.454 -18.601 1.00 95.12 217 LEU A C 1
ATOM 1675 O O . LEU A 1 217 ? -4.294 2.004 -18.137 1.00 95.12 217 LEU A O 1
ATOM 1679 N N . TYR A 1 218 ? -2.065 1.921 -18.402 1.00 95.81 218 TYR A N 1
ATOM 1680 C CA . TYR A 1 218 ? -1.811 3.172 -17.695 1.00 95.81 218 TYR A CA 1
ATOM 1681 C C . TYR A 1 218 ? -2.540 4.345 -18.356 1.00 95.81 218 TYR A C 1
ATOM 1683 O O . TYR A 1 218 ? -3.275 5.060 -17.680 1.00 95.81 218 TYR A O 1
ATOM 1691 N N . VAL A 1 219 ? -2.395 4.516 -19.674 1.00 91.19 219 VAL A N 1
ATOM 1692 C CA . VAL A 1 219 ? -3.046 5.612 -20.408 1.00 91.19 219 VAL A CA 1
ATOM 1693 C C . VAL A 1 219 ? -4.569 5.476 -20.370 1.00 91.19 219 VAL A C 1
ATOM 1695 O O . VAL A 1 219 ? -5.263 6.461 -20.124 1.00 91.19 219 VAL A O 1
ATOM 1698 N N . TYR A 1 220 ? -5.079 4.256 -20.546 1.00 90.12 220 TYR A N 1
ATOM 1699 C CA . TYR A 1 220 ? -6.502 3.933 -20.490 1.00 90.12 220 TYR A CA 1
ATOM 1700 C C . TYR A 1 220 ? -7.134 4.360 -19.163 1.00 90.12 220 TYR A C 1
ATOM 1702 O O . TYR A 1 220 ? -8.193 4.980 -19.175 1.00 90.12 220 TYR A O 1
ATOM 1710 N N . VAL A 1 221 ? -6.470 4.080 -18.035 1.00 91.38 221 VAL A N 1
ATOM 1711 C CA . VAL A 1 221 ? -6.956 4.486 -16.710 1.00 91.38 221 VAL A CA 1
ATOM 1712 C C . VAL A 1 221 ? -6.765 5.985 -16.479 1.00 91.38 221 VAL A C 1
ATOM 1714 O O . VAL A 1 221 ? -7.697 6.652 -16.046 1.00 91.38 221 VAL A O 1
ATOM 1717 N N . ARG A 1 222 ? -5.582 6.538 -16.780 1.00 88.56 222 ARG A N 1
ATOM 1718 C CA . ARG A 1 222 ? -5.204 7.925 -16.443 1.00 88.56 222 ARG A CA 1
ATOM 1719 C C . ARG A 1 222 ? -5.884 8.997 -17.264 1.00 88.56 222 ARG A C 1
ATOM 1721 O O . ARG A 1 222 ? -6.301 10.011 -16.718 1.00 88.56 222 ARG A O 1
ATOM 1728 N N . TRP A 1 223 ? -5.915 8.804 -18.571 1.00 82.75 223 TRP A N 1
ATOM 1729 C CA . TRP A 1 223 ? -6.315 9.840 -19.520 1.00 82.75 223 TRP A CA 1
ATOM 1730 C C . TRP A 1 223 ? -7.683 9.543 -20.140 1.00 82.75 223 TRP A C 1
ATOM 1732 O O . TRP A 1 223 ? -8.301 10.420 -20.743 1.00 82.75 223 TRP A O 1
ATOM 1742 N N . GLY A 1 224 ? -8.210 8.346 -19.876 1.00 69.19 224 GLY A N 1
ATOM 1743 C CA . GLY A 1 224 ? -9.619 8.022 -20.004 1.00 69.19 224 GLY A CA 1
ATOM 1744 C C . GLY A 1 224 ? -9.951 7.068 -21.145 1.00 69.19 224 GLY A C 1
ATOM 1745 O O . GLY A 1 224 ? -9.257 6.953 -22.157 1.00 69.19 224 GLY A O 1
ATOM 1746 N N . ASN A 1 225 ? -11.093 6.404 -20.976 1.00 63.62 225 ASN A N 1
ATOM 1747 C CA . ASN A 1 225 ? -11.717 5.566 -21.985 1.00 63.62 225 ASN A CA 1
ATOM 1748 C C . ASN A 1 225 ? -12.335 6.425 -23.106 1.00 63.62 225 ASN A C 1
ATOM 1750 O O . ASN A 1 225 ? -13.235 7.230 -22.860 1.00 63.62 225 ASN A O 1
ATOM 1754 N N . THR A 1 226 ? -11.897 6.233 -24.353 1.00 58.31 226 THR A N 1
ATOM 1755 C CA . THR A 1 226 ? -12.489 6.910 -25.521 1.00 58.31 226 THR A CA 1
ATOM 1756 C C . THR A 1 226 ? -13.688 6.164 -26.117 1.00 58.31 226 THR A C 1
ATOM 1758 O O . THR A 1 226 ? -14.321 6.685 -27.040 1.00 58.31 226 THR A O 1
ATOM 1761 N N . GLU A 1 227 ? -14.053 4.977 -25.608 1.00 56.47 227 GLU A N 1
ATOM 1762 C CA . GLU A 1 227 ? -15.190 4.210 -26.128 1.00 56.47 227 GLU A CA 1
ATOM 1763 C C . GLU A 1 227 ? -16.491 5.028 -26.100 1.00 56.47 227 GLU A C 1
ATOM 1765 O O . GLU A 1 227 ? -16.956 5.501 -25.067 1.00 56.47 227 GLU A O 1
ATOM 1770 N N . GLY A 1 228 ? -17.110 5.178 -27.274 1.00 50.50 228 GLY A N 1
ATOM 1771 C CA . GLY A 1 228 ? -18.381 5.889 -27.423 1.00 50.50 228 GLY A CA 1
ATOM 1772 C C . GLY A 1 228 ? -18.253 7.402 -27.618 1.00 50.50 228 GLY A C 1
ATOM 1773 O O . GLY A 1 228 ? -19.267 8.053 -27.880 1.00 50.50 228 GLY A O 1
ATOM 1774 N N . ASN A 1 229 ? -17.041 7.968 -27.591 1.00 55.25 229 ASN A N 1
ATOM 1775 C CA . ASN A 1 229 ? -16.830 9.354 -27.986 1.00 55.25 229 ASN A CA 1
ATOM 1776 C C . ASN A 1 229 ? -16.713 9.470 -29.518 1.00 55.25 229 ASN A C 1
ATOM 1778 O O . ASN A 1 229 ? -15.729 9.049 -30.129 1.00 55.25 229 ASN A O 1
ATOM 1782 N N . SER A 1 230 ? -17.715 10.085 -30.154 1.00 52.62 230 SER A N 1
ATOM 1783 C CA . SER A 1 230 ? -17.747 10.293 -31.609 1.00 52.62 230 SER A CA 1
ATOM 1784 C C . SER A 1 230 ? -16.600 11.158 -32.154 1.00 52.62 230 SER A C 1
ATOM 1786 O O . SER A 1 230 ? -16.382 11.165 -33.363 1.00 52.62 230 SER A O 1
ATOM 1788 N N . GLU A 1 231 ? -15.900 11.894 -31.287 1.00 48.88 231 GLU A N 1
ATOM 1789 C CA . GLU A 1 231 ? -14.764 12.757 -31.620 1.00 48.88 231 GLU A CA 1
ATOM 1790 C C . GLU A 1 231 ? -13.411 12.017 -31.564 1.00 48.88 231 GLU A C 1
ATOM 1792 O O .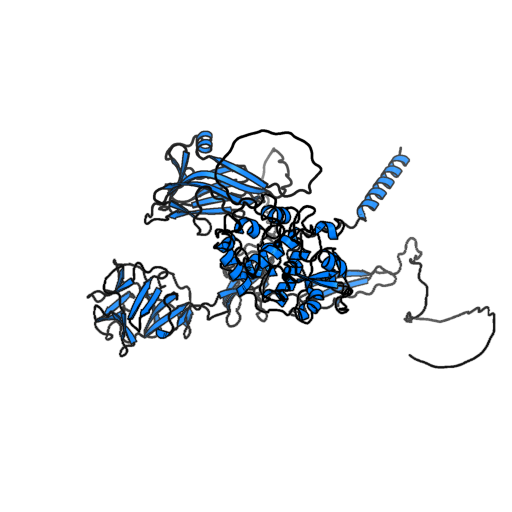 GLU A 1 231 ? -12.511 12.365 -32.325 1.00 48.88 231 GLU A O 1
ATOM 1797 N N . TYR A 1 232 ? -13.278 10.962 -30.741 1.00 54.53 232 TYR A N 1
ATOM 1798 C CA . TYR A 1 232 ? -11.981 10.331 -30.411 1.00 54.53 232 TYR A CA 1
ATOM 1799 C C . TYR A 1 232 ? -11.857 8.834 -30.748 1.00 54.53 232 TYR A C 1
ATOM 1801 O O . TYR A 1 232 ? -10.811 8.237 -30.506 1.00 54.53 232 TYR A O 1
ATOM 1809 N N . GLY A 1 233 ? -12.867 8.240 -31.391 1.00 60.81 233 GLY A N 1
ATOM 1810 C CA . GLY A 1 233 ? -12.774 6.899 -31.984 1.00 60.81 233 GLY A CA 1
ATOM 1811 C C . GLY A 1 233 ? -13.014 5.743 -31.006 1.00 60.81 233 GLY A C 1
ATOM 1812 O O . GLY A 1 233 ? -13.533 5.929 -29.914 1.00 60.81 233 GLY A O 1
ATOM 1813 N N . THR A 1 234 ? -12.712 4.514 -31.435 1.00 75.19 234 THR A N 1
ATOM 1814 C CA . THR A 1 234 ? -12.809 3.304 -30.598 1.00 75.19 234 THR A CA 1
ATOM 1815 C C . THR A 1 234 ? -11.451 2.986 -29.981 1.00 75.19 234 THR A C 1
ATOM 1817 O O . THR A 1 234 ? -10.437 3.166 -30.643 1.00 75.19 234 THR A O 1
ATOM 1820 N N . VAL A 1 235 ? -11.407 2.461 -28.754 1.00 83.69 235 VAL A N 1
ATOM 1821 C CA . VAL A 1 235 ? -10.152 1.987 -28.135 1.00 83.69 235 VAL A CA 1
ATOM 1822 C C . VAL A 1 235 ? -9.655 0.700 -28.805 1.00 83.69 235 VAL A C 1
ATOM 1824 O O . VAL A 1 235 ? -8.458 0.531 -29.037 1.00 83.69 235 VAL A O 1
ATOM 1827 N N . TRP A 1 236 ? -10.585 -0.175 -29.187 1.00 87.69 236 TRP A N 1
ATOM 1828 C CA . TRP A 1 236 ? -10.291 -1.509 -29.708 1.00 87.69 236 TRP A CA 1
ATOM 1829 C C . TRP A 1 236 ? -10.453 -1.610 -31.228 1.00 87.69 236 TRP A C 1
ATOM 1831 O O . TRP A 1 236 ? -11.160 -0.815 -31.864 1.00 87.69 236 TRP A O 1
ATOM 1841 N N . GLY A 1 237 ? -9.830 -2.633 -31.810 1.00 89.06 237 GLY A N 1
ATOM 1842 C CA . GLY A 1 237 ? -9.911 -2.978 -33.227 1.00 89.06 237 GLY A CA 1
ATOM 1843 C C . GLY A 1 237 ? -8.952 -2.185 -34.119 1.00 89.06 237 GLY A C 1
ATOM 1844 O O . GLY A 1 237 ? -8.160 -1.363 -33.672 1.00 89.06 237 GLY A O 1
ATOM 1845 N N . THR A 1 238 ? -9.022 -2.413 -35.434 1.00 89.06 238 THR A N 1
ATOM 1846 C CA . THR A 1 238 ? -8.060 -1.862 -36.417 1.00 89.06 238 THR A CA 1
ATOM 1847 C C . THR A 1 238 ? -8.007 -0.326 -36.448 1.00 89.06 238 THR A C 1
ATOM 1849 O O . THR A 1 238 ? -6.967 0.262 -36.753 1.00 89.06 238 THR A O 1
ATOM 1852 N N . ASN A 1 239 ? -9.118 0.338 -36.113 1.00 85.69 239 ASN A N 1
ATOM 1853 C CA . ASN A 1 239 ? -9.189 1.799 -36.021 1.00 85.69 239 ASN A CA 1
ATOM 1854 C C . ASN A 1 239 ? -8.846 2.334 -34.622 1.00 85.69 239 ASN A C 1
ATOM 1856 O O . ASN A 1 239 ? -8.630 3.538 -34.498 1.00 85.69 239 ASN A O 1
ATOM 1860 N N . GLY A 1 240 ? -8.754 1.465 -33.612 1.00 87.50 240 GLY A N 1
ATOM 1861 C CA . GLY A 1 240 ? -8.396 1.821 -32.243 1.00 87.50 240 GLY A CA 1
ATOM 1862 C C . GLY A 1 240 ? -6.909 1.717 -31.953 1.00 87.50 240 GLY A C 1
ATOM 1863 O O . GLY A 1 240 ? -6.092 1.753 -32.869 1.00 87.50 240 GLY A O 1
ATOM 1864 N N . VAL A 1 241 ? -6.522 1.642 -30.688 1.00 89.25 241 VAL A N 1
ATOM 1865 C CA . VAL A 1 241 ? -5.110 1.623 -30.280 1.00 89.25 241 VAL A CA 1
ATOM 1866 C C . VAL A 1 241 ? -4.566 0.207 -30.165 1.00 89.25 241 VAL A C 1
ATOM 1868 O O . VAL A 1 241 ? -3.415 -0.014 -30.536 1.00 89.25 241 VAL A O 1
ATOM 1871 N N . ILE A 1 242 ? -5.392 -0.755 -29.759 1.00 91.75 242 ILE A N 1
ATOM 1872 C CA . ILE A 1 242 ? -5.024 -2.172 -29.680 1.00 91.75 242 ILE A CA 1
ATOM 1873 C C . ILE A 1 242 ? -6.131 -3.060 -30.258 1.00 91.75 242 ILE A C 1
ATOM 1875 O O . ILE A 1 242 ? -7.300 -2.684 -30.291 1.00 91.75 242 ILE A O 1
ATOM 1879 N N . GLU A 1 243 ? -5.765 -4.229 -30.775 1.00 94.38 243 GLU A N 1
ATOM 1880 C CA . GLU A 1 243 ? -6.666 -5.130 -31.490 1.00 94.38 243 GLU A CA 1
ATOM 1881 C C . GLU A 1 243 ? -7.872 -5.564 -30.656 1.00 94.38 243 GLU A C 1
ATOM 1883 O O . GLU A 1 243 ? -9.006 -5.425 -31.117 1.00 94.38 243 GLU A O 1
ATOM 1888 N N . SER A 1 244 ? -7.633 -6.088 -29.456 1.00 92.06 244 SER A N 1
ATOM 1889 C CA . SER A 1 244 ? -8.655 -6.629 -28.558 1.00 92.06 244 SER A CA 1
ATOM 1890 C C . SER A 1 244 ? -8.115 -6.762 -27.132 1.00 92.06 244 SER A C 1
ATOM 1892 O O . SER A 1 244 ? -6.900 -6.707 -26.924 1.00 92.06 244 SER A O 1
ATOM 1894 N N . LEU A 1 245 ? -9.019 -6.959 -26.167 1.00 91.31 245 LEU A N 1
ATOM 1895 C CA . LEU A 1 245 ? -8.663 -7.283 -24.784 1.00 91.31 245 LEU A CA 1
ATOM 1896 C C . LEU A 1 245 ? -7.881 -8.602 -24.706 1.00 91.31 245 LEU A C 1
ATOM 1898 O O . LEU A 1 245 ? -6.846 -8.647 -24.052 1.00 91.31 245 LEU A O 1
ATOM 1902 N N . ASP A 1 246 ? -8.309 -9.630 -25.442 1.00 92.38 246 ASP A N 1
ATOM 1903 C CA . ASP A 1 246 ? -7.638 -10.936 -25.476 1.00 92.38 246 ASP A CA 1
ATOM 1904 C C . ASP A 1 246 ? -6.169 -10.814 -25.899 1.00 92.38 246 ASP A C 1
ATOM 1906 O O . ASP A 1 246 ? -5.284 -11.415 -25.294 1.00 92.38 246 ASP A O 1
ATOM 1910 N N . VAL A 1 247 ? -5.887 -10.009 -26.931 1.00 93.62 247 VAL A N 1
ATOM 1911 C CA . VAL A 1 247 ? -4.511 -9.770 -27.394 1.00 93.62 247 VAL A CA 1
ATOM 1912 C C . VAL A 1 247 ? -3.711 -8.981 -26.363 1.00 93.62 247 VAL A C 1
ATOM 1914 O O . VAL A 1 247 ? -2.544 -9.294 -26.142 1.00 93.62 247 VAL A O 1
ATOM 1917 N N . LEU A 1 248 ? -4.329 -7.998 -25.707 1.00 95.00 248 LEU A N 1
ATOM 1918 C CA . LEU A 1 248 ? -3.693 -7.232 -24.640 1.00 95.00 248 LEU A CA 1
ATOM 1919 C C . LEU A 1 248 ? -3.285 -8.136 -23.470 1.00 95.00 248 LEU A C 1
ATOM 1921 O O . LEU A 1 248 ? -2.122 -8.117 -23.076 1.00 95.00 248 LEU A O 1
ATOM 1925 N N . LEU A 1 249 ? -4.210 -8.940 -22.937 1.00 92.62 249 LEU A N 1
ATOM 1926 C CA . LEU A 1 249 ? -3.938 -9.834 -21.805 1.00 92.62 249 LEU A CA 1
ATOM 1927 C C . LEU A 1 249 ? -2.934 -10.926 -22.188 1.00 92.62 249 LEU A C 1
ATOM 1929 O O . LEU A 1 249 ? -1.977 -11.166 -21.457 1.00 92.62 249 LEU A O 1
ATOM 1933 N N . LYS A 1 250 ? -3.046 -11.483 -23.400 1.00 93.00 250 LYS A N 1
ATOM 1934 C CA . LYS A 1 250 ? -2.034 -12.392 -23.951 1.00 93.00 250 LYS A CA 1
ATOM 1935 C C . LYS A 1 250 ? -0.642 -11.756 -23.968 1.00 93.00 250 LYS A C 1
ATOM 1937 O O . LYS A 1 250 ? 0.342 -12.425 -23.665 1.00 93.00 250 LYS A O 1
ATOM 1942 N N . TRP A 1 251 ? -0.532 -10.485 -24.352 1.00 94.38 251 TRP A N 1
ATOM 1943 C CA . TRP A 1 251 ? 0.747 -9.775 -24.384 1.00 94.38 251 TRP A CA 1
ATOM 1944 C C . TRP A 1 251 ? 1.330 -9.536 -22.988 1.00 94.38 251 TRP A C 1
ATOM 1946 O O . TRP A 1 251 ? 2.545 -9.615 -22.837 1.00 94.38 251 TRP A O 1
ATOM 1956 N N . MET A 1 252 ? 0.486 -9.340 -21.970 1.00 90.38 252 MET A N 1
ATOM 1957 C CA . MET A 1 252 ? 0.924 -9.276 -20.568 1.00 90.38 252 MET A CA 1
ATOM 1958 C C . MET A 1 252 ? 1.559 -10.593 -20.094 1.00 90.38 252 MET A C 1
ATOM 1960 O O . MET A 1 252 ? 2.485 -10.564 -19.288 1.00 90.38 252 MET A O 1
ATOM 1964 N N . GLU A 1 253 ? 1.078 -11.738 -20.588 1.00 86.81 253 GLU A N 1
ATOM 1965 C CA . GLU A 1 253 ? 1.594 -13.065 -20.222 1.00 86.81 253 GLU A CA 1
ATOM 1966 C C . GLU A 1 253 ? 2.867 -13.451 -20.979 1.00 86.81 253 GLU A C 1
ATOM 1968 O O . GLU A 1 253 ? 3.810 -13.985 -20.392 1.00 86.81 253 GLU A O 1
ATOM 1973 N N . VAL A 1 254 ? 2.892 -13.225 -22.298 1.00 86.00 254 VAL A N 1
ATOM 1974 C CA . VAL A 1 254 ? 4.017 -13.658 -23.144 1.00 86.00 254 VAL A CA 1
ATOM 1975 C C . VAL A 1 254 ? 5.273 -12.815 -22.940 1.00 86.00 254 VAL A C 1
ATOM 1977 O O . VAL A 1 254 ? 6.369 -13.302 -23.217 1.00 86.00 254 VAL A O 1
ATOM 1980 N N . ASP A 1 255 ? 5.108 -11.591 -22.442 1.00 91.12 255 ASP A N 1
ATOM 1981 C CA . ASP A 1 255 ? 6.173 -10.633 -22.169 1.00 91.12 255 ASP A CA 1
ATOM 1982 C C . ASP A 1 255 ? 6.006 -10.050 -20.746 1.00 91.12 255 ASP A C 1
ATOM 1984 O O . ASP A 1 255 ? 5.439 -8.962 -20.553 1.00 91.12 255 ASP A O 1
ATOM 1988 N N . PRO A 1 256 ? 6.416 -10.820 -19.714 1.00 90.81 256 PRO A N 1
ATOM 1989 C CA . PRO A 1 256 ? 6.352 -10.396 -18.318 1.00 90.81 256 PRO A CA 1
ATOM 1990 C C . PRO A 1 256 ? 7.189 -9.146 -18.059 1.00 90.81 256 PRO A C 1
ATOM 1992 O O . PRO A 1 256 ? 8.107 -8.845 -18.813 1.00 90.81 256 PRO A O 1
ATOM 1995 N N . VAL A 1 257 ? 6.907 -8.463 -16.950 1.00 95.19 257 VAL A N 1
ATOM 1996 C CA . VAL A 1 257 ? 7.663 -7.271 -16.549 1.00 95.19 257 VAL A CA 1
ATOM 1997 C C . VAL A 1 257 ? 9.144 -7.611 -16.407 1.00 95.19 257 VAL A C 1
ATOM 1999 O O . VAL A 1 257 ? 9.499 -8.582 -15.730 1.00 95.19 257 VAL A O 1
ATOM 2002 N N . ASP A 1 258 ? 10.005 -6.802 -17.013 1.00 90.56 258 ASP A N 1
ATOM 2003 C CA . ASP A 1 258 ? 11.452 -6.897 -16.846 1.00 90.56 258 ASP A CA 1
ATOM 2004 C C . ASP A 1 258 ? 12.000 -5.811 -15.896 1.00 90.56 258 ASP A C 1
ATOM 2006 O O . ASP A 1 258 ? 11.327 -4.840 -15.530 1.00 90.56 258 ASP A O 1
ATOM 2010 N N . THR A 1 259 ? 13.236 -5.983 -15.425 1.00 91.06 259 THR A N 1
ATOM 2011 C CA . THR A 1 259 ? 13.873 -5.028 -14.515 1.00 91.06 259 THR A CA 1
ATOM 2012 C C . THR A 1 259 ? 14.096 -3.683 -15.197 1.00 91.06 259 THR A C 1
ATOM 2014 O O . THR A 1 259 ? 14.126 -2.665 -14.509 1.00 91.06 259 THR A O 1
ATOM 2017 N N . TRP A 1 260 ? 14.204 -3.638 -16.532 1.00 92.12 260 TRP A N 1
ATOM 2018 C CA . TRP A 1 260 ? 14.305 -2.400 -17.307 1.00 92.12 260 TRP A CA 1
ATOM 2019 C C . TRP A 1 260 ? 13.043 -1.544 -17.226 1.00 92.12 260 TRP A C 1
ATOM 2021 O O . TRP A 1 260 ? 13.135 -0.324 -17.070 1.00 92.12 260 TRP A O 1
ATOM 2031 N N . GLU A 1 261 ? 11.868 -2.155 -17.327 1.00 95.44 261 GLU A N 1
ATOM 2032 C CA . GLU A 1 261 ? 10.592 -1.485 -17.120 1.00 95.44 261 GLU A CA 1
ATOM 2033 C C . GLU A 1 261 ? 10.426 -1.022 -15.681 1.00 95.44 261 GLU A C 1
ATOM 2035 O O . GLU A 1 261 ? 10.024 0.123 -15.467 1.00 95.44 261 GLU A O 1
ATOM 2040 N N . LEU A 1 262 ? 10.779 -1.866 -14.707 1.00 93.94 262 LEU A N 1
ATOM 2041 C CA . LEU A 1 262 ? 10.709 -1.514 -13.289 1.00 93.94 262 LEU A CA 1
ATOM 2042 C C . LEU A 1 262 ? 11.638 -0.334 -12.961 1.00 93.94 262 LEU A C 1
ATOM 2044 O O . LEU A 1 262 ? 11.215 0.640 -12.336 1.00 93.94 262 LEU A O 1
ATOM 2048 N N . GLY A 1 263 ? 12.873 -0.365 -13.466 1.00 93.62 263 GLY A N 1
ATOM 2049 C CA . GLY A 1 263 ? 13.836 0.719 -13.297 1.00 93.62 263 GLY A CA 1
ATOM 2050 C C . GLY A 1 263 ? 13.440 1.995 -14.027 1.00 93.62 263 GLY A C 1
ATOM 2051 O O . GLY A 1 263 ? 13.607 3.092 -13.491 1.00 93.62 263 GLY A O 1
ATOM 2052 N N . ARG A 1 264 ? 12.814 1.882 -15.202 1.00 95.44 264 ARG A N 1
ATOM 2053 C CA . ARG A 1 264 ? 12.199 3.035 -15.863 1.00 95.44 264 ARG A CA 1
ATOM 2054 C C . ARG A 1 264 ? 11.049 3.609 -15.038 1.00 95.44 264 ARG A C 1
ATOM 2056 O O . ARG A 1 264 ? 10.911 4.830 -14.995 1.00 95.44 264 ARG A O 1
ATOM 2063 N N . ASN A 1 265 ? 10.226 2.763 -14.420 1.00 97.38 265 ASN A N 1
ATOM 2064 C CA . ASN A 1 265 ? 9.102 3.195 -13.589 1.00 97.38 265 ASN A CA 1
ATOM 2065 C C . ASN A 1 265 ? 9.604 4.022 -12.391 1.00 97.38 265 ASN A C 1
ATOM 2067 O O . ASN A 1 265 ? 9.092 5.112 -12.148 1.00 97.38 265 ASN A O 1
ATOM 2071 N N . ASP A 1 266 ? 10.687 3.580 -11.741 1.00 95.44 266 ASP A N 1
ATOM 2072 C CA . ASP A 1 266 ? 11.377 4.335 -10.680 1.00 95.44 266 ASP A CA 1
ATOM 2073 C C . ASP A 1 266 ? 11.944 5.673 -11.179 1.00 95.44 266 ASP A C 1
ATOM 2075 O O . ASP A 1 266 ? 11.777 6.715 -10.539 1.00 95.44 266 ASP A O 1
ATOM 2079 N N . SER A 1 267 ? 12.589 5.680 -12.350 1.00 93.94 267 SER A N 1
ATOM 2080 C CA . SER A 1 267 ? 13.086 6.912 -12.967 1.00 93.94 267 SER A CA 1
ATOM 2081 C C . SER A 1 267 ? 11.970 7.915 -13.245 1.00 93.94 267 SER A C 1
ATOM 2083 O O . SER A 1 267 ? 12.124 9.100 -12.941 1.00 93.94 267 SER A O 1
ATOM 2085 N N . VAL A 1 268 ? 10.847 7.464 -13.807 1.00 96.69 268 VAL A N 1
ATOM 2086 C CA . VAL A 1 268 ? 9.702 8.332 -14.112 1.00 96.69 268 VAL A CA 1
ATOM 2087 C C . VAL A 1 268 ? 9.041 8.849 -12.834 1.00 96.69 268 VAL A C 1
ATOM 2089 O O . VAL A 1 268 ? 8.718 10.038 -12.769 1.00 96.69 268 VAL A O 1
ATOM 2092 N N . GLU A 1 269 ? 8.905 8.019 -11.801 1.00 96.88 269 GLU A N 1
ATOM 2093 C CA . GLU A 1 269 ? 8.399 8.447 -10.494 1.00 96.88 269 GLU A CA 1
ATOM 2094 C C . GLU A 1 269 ? 9.283 9.535 -9.884 1.00 96.88 269 GLU A C 1
ATOM 2096 O O . GLU A 1 269 ? 8.776 10.556 -9.432 1.00 96.88 269 GLU A O 1
ATOM 2101 N N . SER A 1 270 ? 10.610 9.386 -9.943 1.00 94.56 270 SER A N 1
ATOM 2102 C CA . SER A 1 270 ? 11.529 10.396 -9.397 1.00 94.56 270 SER A CA 1
ATOM 2103 C C . SER A 1 270 ? 11.393 11.778 -10.060 1.00 94.56 270 SER A C 1
ATOM 2105 O O . SER A 1 270 ? 11.830 12.784 -9.498 1.00 94.56 270 SER A O 1
ATOM 2107 N N . ILE A 1 271 ? 10.787 11.834 -11.252 1.00 92.69 271 ILE A N 1
ATOM 2108 C CA . ILE A 1 271 ? 10.537 13.062 -12.012 1.00 92.69 271 ILE A CA 1
ATOM 2109 C C . ILE A 1 271 ? 9.113 13.577 -11.786 1.00 92.69 271 ILE A C 1
ATOM 2111 O O . ILE A 1 271 ? 8.921 14.776 -11.602 1.00 92.69 271 ILE A O 1
ATOM 2115 N N . THR A 1 272 ? 8.118 12.693 -11.860 1.00 92.25 272 THR A N 1
ATOM 2116 C CA . THR A 1 272 ? 6.691 13.058 -11.943 1.00 92.25 272 THR A CA 1
ATOM 2117 C C . THR A 1 272 ? 5.928 12.827 -10.639 1.00 92.25 272 THR A C 1
ATOM 2119 O O . THR A 1 272 ? 4.874 13.421 -10.413 1.00 92.25 272 THR A O 1
ATOM 2122 N N . GLY A 1 273 ? 6.457 11.982 -9.759 1.00 91.88 273 GLY A N 1
ATOM 2123 C CA . GLY A 1 273 ? 5.815 11.471 -8.550 1.00 91.88 273 GLY A CA 1
ATOM 2124 C C . GLY A 1 273 ? 4.851 10.307 -8.787 1.00 91.88 273 GLY A C 1
ATOM 2125 O O . GLY A 1 273 ? 4.421 9.701 -7.816 1.00 91.88 273 GLY A O 1
ATOM 2126 N N . THR A 1 274 ? 4.513 9.967 -10.038 1.00 94.75 274 THR A N 1
ATOM 2127 C CA . THR A 1 274 ? 3.552 8.896 -10.353 1.00 94.75 274 THR A CA 1
ATOM 2128 C C . THR A 1 274 ? 4.215 7.686 -11.008 1.00 94.75 274 THR A C 1
ATOM 2130 O O . THR A 1 274 ? 5.299 7.788 -11.585 1.00 94.75 274 THR A O 1
ATOM 2133 N N . ARG A 1 275 ? 3.546 6.534 -10.917 1.00 97.19 275 ARG A N 1
ATOM 2134 C CA . ARG A 1 275 ? 4.020 5.228 -11.388 1.00 97.19 275 ARG A CA 1
ATOM 2135 C C . ARG A 1 275 ? 2.994 4.568 -12.295 1.00 97.19 275 ARG A C 1
ATOM 2137 O O . ARG A 1 275 ? 1.793 4.803 -12.173 1.00 97.19 275 ARG A O 1
ATOM 2144 N N . ASN A 1 276 ? 3.463 3.694 -13.179 1.00 98.12 276 ASN A N 1
ATOM 2145 C CA . ASN A 1 276 ? 2.596 2.770 -13.889 1.00 98.12 276 ASN A CA 1
ATOM 2146 C C . ASN A 1 276 ? 2.293 1.572 -12.987 1.00 98.12 276 ASN A C 1
ATOM 2148 O O . ASN A 1 276 ? 3.141 0.698 -12.799 1.00 98.12 276 ASN A O 1
ATOM 2152 N N . VAL A 1 277 ? 1.067 1.521 -12.467 1.00 98.00 277 VAL A N 1
ATOM 2153 C CA . VAL A 1 277 ? 0.628 0.456 -11.555 1.00 98.00 277 VAL A CA 1
ATOM 2154 C C . VAL A 1 277 ? 0.627 -0.932 -12.187 1.00 98.00 277 VAL A C 1
ATOM 2156 O O . VAL A 1 277 ? 0.802 -1.916 -11.481 1.00 98.00 277 VAL A O 1
ATOM 2159 N N . PHE A 1 278 ? 0.510 -1.019 -13.513 1.00 98.19 278 PHE A N 1
ATOM 2160 C CA . PHE A 1 278 ? 0.538 -2.280 -14.256 1.00 98.19 278 PHE A CA 1
ATOM 2161 C C . PHE A 1 278 ? 1.961 -2.788 -14.524 1.00 98.19 278 PHE A C 1
ATOM 2163 O O . PHE A 1 278 ? 2.120 -3.918 -14.976 1.00 98.19 278 PHE A O 1
ATOM 2170 N N . VAL A 1 279 ? 2.989 -1.968 -14.267 1.00 98.00 279 VAL A N 1
ATOM 2171 C CA . VAL A 1 279 ? 4.390 -2.418 -14.220 1.00 98.00 279 VAL A CA 1
ATOM 2172 C C . VAL A 1 279 ? 4.702 -2.995 -12.848 1.00 98.00 279 VAL A C 1
ATOM 2174 O O . VAL A 1 279 ? 5.298 -4.059 -12.779 1.00 98.00 279 VAL A O 1
ATOM 2177 N N . ASP A 1 280 ? 4.279 -2.345 -11.763 1.00 96.31 280 ASP A N 1
ATOM 2178 C CA . ASP A 1 280 ? 4.556 -2.853 -10.413 1.00 96.31 280 ASP A CA 1
ATOM 2179 C C . ASP A 1 280 ? 3.697 -4.092 -10.085 1.00 96.31 280 ASP A C 1
ATOM 2181 O O . ASP A 1 280 ? 4.212 -5.084 -9.573 1.00 96.31 280 ASP A O 1
ATOM 2185 N N . TYR A 1 281 ? 2.404 -4.048 -10.430 1.00 96.00 281 TYR A N 1
ATOM 2186 C CA . TYR A 1 281 ? 1.420 -5.112 -10.205 1.00 96.00 281 TYR A CA 1
ATOM 2187 C C . TYR A 1 281 ? 0.639 -5.417 -11.494 1.00 96.00 281 TYR A C 1
ATOM 2189 O O . TYR A 1 281 ? -0.486 -4.936 -11.691 1.00 96.00 281 TYR A O 1
ATOM 2197 N N . PRO A 1 282 ? 1.218 -6.202 -12.418 1.00 94.81 282 PRO A N 1
ATOM 2198 C CA . PRO A 1 282 ? 0.563 -6.550 -13.676 1.00 94.81 282 PRO A CA 1
ATOM 2199 C C . PRO A 1 282 ? -0.727 -7.374 -13.491 1.00 94.81 282 PRO A C 1
ATOM 2201 O O . PRO A 1 282 ? -1.554 -7.419 -14.400 1.00 94.81 282 PRO A O 1
ATOM 2204 N N . GLU A 1 283 ? -0.957 -7.957 -12.312 1.00 93.94 283 GLU A N 1
ATOM 2205 C CA . GLU A 1 283 ? -2.194 -8.639 -11.917 1.00 93.94 283 GLU A CA 1
ATOM 2206 C C . GLU A 1 283 ? -3.423 -7.725 -12.014 1.00 93.94 283 GLU A C 1
ATOM 2208 O O . GLU A 1 283 ? -4.512 -8.182 -12.372 1.00 93.94 283 GLU A O 1
ATOM 2213 N N . PHE A 1 284 ? -3.256 -6.418 -11.771 1.00 95.75 284 PHE A N 1
ATOM 2214 C CA . PHE A 1 284 ? -4.344 -5.452 -11.913 1.00 95.75 284 PHE A CA 1
ATOM 2215 C C . PHE A 1 284 ? -4.922 -5.415 -13.327 1.00 95.75 284 PHE A C 1
ATOM 2217 O O . PHE A 1 284 ? -6.082 -5.046 -13.475 1.00 95.75 284 PHE A O 1
ATOM 2224 N N . ALA A 1 285 ? -4.169 -5.818 -14.357 1.00 93.50 285 ALA A N 1
ATOM 2225 C CA . ALA A 1 285 ? -4.695 -5.918 -15.715 1.00 93.50 285 ALA A CA 1
ATOM 2226 C C . ALA A 1 285 ? -5.860 -6.914 -15.793 1.00 93.50 285 ALA A C 1
ATOM 2228 O O . ALA A 1 285 ? -6.910 -6.582 -16.330 1.00 93.50 285 ALA A O 1
ATOM 2229 N N . PHE A 1 286 ? -5.701 -8.103 -15.211 1.00 92.25 286 PHE A N 1
ATOM 2230 C CA . PHE A 1 286 ? -6.718 -9.157 -15.226 1.00 92.25 286 PHE A CA 1
ATOM 2231 C C . PHE A 1 286 ? -7.895 -8.777 -14.330 1.00 92.25 286 PHE A C 1
ATOM 2233 O O . PHE A 1 286 ? -9.045 -8.771 -14.772 1.00 92.25 286 PHE A O 1
ATOM 2240 N N . LEU A 1 287 ? -7.594 -8.328 -13.107 1.00 92.81 287 LEU A N 1
ATOM 2241 C CA . LEU A 1 287 ? -8.610 -7.915 -12.142 1.00 92.81 287 LEU A CA 1
ATOM 2242 C C . LEU A 1 287 ? -9.471 -6.757 -12.662 1.00 92.81 287 LEU A C 1
ATOM 2244 O O . LEU A 1 287 ? -10.681 -6.763 -12.443 1.00 92.81 287 LEU A O 1
ATOM 2248 N N . LEU A 1 288 ? -8.887 -5.794 -13.387 1.00 92.50 288 LEU A N 1
ATOM 2249 C CA . LEU A 1 288 ? -9.606 -4.646 -13.955 1.00 92.50 288 LEU A CA 1
ATOM 2250 C C . LEU A 1 288 ? -10.709 -5.061 -14.934 1.00 92.50 288 LEU A C 1
ATOM 2252 O O . LEU A 1 288 ? -11.741 -4.389 -15.001 1.00 92.50 288 LEU A O 1
ATOM 2256 N N . PHE A 1 289 ? -10.516 -6.159 -15.664 1.00 89.06 289 PHE A N 1
ATOM 2257 C CA . PHE A 1 289 ? -11.499 -6.689 -16.613 1.00 89.06 289 PHE A CA 1
ATOM 2258 C C . PHE A 1 289 ? -12.273 -7.902 -16.082 1.00 89.06 289 PHE A C 1
ATOM 2260 O O . PHE A 1 289 ? -13.086 -8.459 -16.820 1.00 89.06 289 PHE A O 1
ATOM 2267 N N . GLY A 1 290 ? -12.085 -8.257 -14.805 1.00 83.88 290 GLY A N 1
ATOM 2268 C CA . GLY A 1 290 ? -12.798 -9.357 -14.153 1.00 83.88 290 GLY A CA 1
ATOM 2269 C C . GLY A 1 290 ? -12.337 -10.736 -14.616 1.00 83.88 290 GLY A C 1
ATOM 2270 O O . GLY A 1 290 ? -13.100 -11.694 -14.508 1.00 83.88 290 GLY A O 1
ATOM 2271 N N . GLU A 1 291 ? -11.118 -10.813 -15.143 1.00 85.94 291 GLU A N 1
ATOM 2272 C CA . GLU A 1 291 ? -10.471 -12.041 -15.587 1.00 85.94 291 GLU A CA 1
ATOM 2273 C C . GLU A 1 291 ? -9.645 -12.657 -14.453 1.00 85.94 291 GLU A C 1
ATOM 2275 O O . GLU A 1 291 ? -9.178 -11.966 -13.539 1.00 85.94 291 GLU A O 1
ATOM 2280 N N . ASP A 1 292 ? -9.443 -13.970 -14.529 1.00 84.56 292 ASP A N 1
ATOM 2281 C CA . ASP A 1 292 ? -8.597 -14.691 -13.583 1.00 84.56 292 ASP A CA 1
ATOM 2282 C C . ASP A 1 292 ? -7.113 -14.378 -13.829 1.00 84.56 292 ASP A C 1
ATOM 2284 O O . ASP A 1 292 ? -6.654 -14.266 -14.967 1.00 84.56 292 ASP A O 1
ATOM 2288 N N . ILE A 1 293 ? -6.341 -14.264 -12.744 1.00 83.81 293 ILE A N 1
ATOM 2289 C CA . ILE A 1 293 ? -4.887 -14.079 -12.823 1.00 83.81 293 ILE A CA 1
ATOM 2290 C C . ILE A 1 293 ? -4.245 -15.419 -13.230 1.00 83.81 293 ILE A C 1
ATOM 2292 O O . ILE A 1 293 ? -4.496 -16.426 -12.559 1.00 83.81 293 ILE A O 1
ATOM 2296 N N . PRO A 1 294 ? -3.383 -15.463 -14.262 1.00 78.75 294 PRO A N 1
ATOM 2297 C CA . PRO A 1 294 ? -2.734 -16.702 -14.680 1.00 78.75 294 PRO A CA 1
ATOM 2298 C C . PRO A 1 294 ? -1.842 -17.298 -13.578 1.00 78.75 294 PRO A C 1
ATOM 2300 O O . PRO A 1 294 ? -0.975 -16.618 -13.032 1.00 78.75 294 PRO A O 1
ATOM 2303 N N . GLU A 1 295 ? -2.002 -18.598 -13.293 1.00 65.94 295 GLU A N 1
ATOM 2304 C CA . GLU A 1 295 ? -1.374 -19.282 -12.143 1.00 65.94 295 GLU A CA 1
ATOM 2305 C C . GLU A 1 295 ? 0.163 -19.194 -12.089 1.00 65.94 295 GLU A C 1
ATOM 2307 O O . GLU A 1 295 ? 0.747 -19.270 -11.013 1.00 65.94 295 GLU A O 1
ATOM 2312 N N . ASN A 1 296 ? 0.821 -19.032 -13.240 1.00 70.44 296 ASN A N 1
ATOM 2313 C CA . ASN A 1 296 ? 2.283 -19.002 -13.367 1.00 70.44 296 ASN A CA 1
ATOM 2314 C C . ASN A 1 296 ? 2.799 -17.672 -13.937 1.00 70.44 296 ASN A C 1
ATOM 2316 O O . ASN A 1 296 ? 3.890 -17.622 -14.517 1.00 70.44 296 ASN A O 1
ATOM 2320 N N . MET A 1 297 ? 2.009 -16.601 -13.830 1.00 72.56 297 MET A N 1
ATOM 2321 C CA . MET A 1 297 ? 2.446 -15.284 -14.274 1.00 72.56 297 MET A CA 1
ATOM 2322 C C . MET A 1 297 ? 3.657 -14.842 -13.446 1.00 72.56 297 MET A C 1
ATOM 2324 O O . MET A 1 297 ? 3.591 -14.750 -12.223 1.00 72.56 297 MET A O 1
ATOM 2328 N N . THR A 1 298 ? 4.786 -14.574 -14.108 1.00 78.25 298 THR A N 1
ATOM 2329 C CA . THR A 1 298 ? 5.931 -13.951 -13.434 1.00 78.25 298 THR A CA 1
ATOM 2330 C C . THR A 1 298 ? 5.601 -12.486 -13.192 1.00 78.25 298 THR A C 1
ATOM 2332 O O . THR A 1 298 ? 5.357 -11.756 -14.153 1.00 78.25 298 THR A O 1
ATOM 2335 N N . THR A 1 299 ? 5.600 -12.056 -11.934 1.00 84.25 299 THR A N 1
ATOM 2336 C CA . THR A 1 299 ? 5.288 -10.673 -11.570 1.00 84.25 299 THR A CA 1
ATOM 2337 C C . THR A 1 299 ? 6.320 -10.122 -10.584 1.00 84.25 299 THR A C 1
ATOM 2339 O O . THR A 1 299 ? 6.914 -10.892 -9.819 1.00 84.25 299 THR A O 1
ATOM 2342 N N . PRO A 1 300 ? 6.530 -8.793 -10.551 1.00 83.50 300 PRO A N 1
ATOM 2343 C CA . PRO A 1 300 ? 7.399 -8.167 -9.557 1.00 83.50 300 PRO A CA 1
ATOM 2344 C C . PRO A 1 300 ? 6.928 -8.404 -8.118 1.00 83.50 300 PRO A C 1
ATOM 2346 O O . PRO A 1 300 ? 7.737 -8.450 -7.199 1.00 83.50 300 PRO A O 1
ATOM 2349 N N . SER A 1 301 ? 5.627 -8.597 -7.904 1.00 75.38 301 SER A N 1
ATOM 2350 C CA . SER A 1 301 ? 5.066 -8.916 -6.587 1.00 75.38 301 SER A CA 1
ATOM 2351 C C . SER A 1 301 ? 5.449 -10.321 -6.083 1.00 75.38 301 SER A C 1
ATOM 2353 O O . SER A 1 301 ? 5.247 -10.623 -4.908 1.00 75.38 301 SER A O 1
ATOM 2355 N N . GLY A 1 302 ? 6.017 -11.175 -6.947 1.00 64.31 302 GLY A N 1
ATOM 2356 C CA . GLY A 1 302 ? 6.361 -12.562 -6.635 1.00 64.31 302 GLY A CA 1
ATOM 2357 C C . GLY A 1 302 ? 5.254 -13.574 -6.945 1.00 64.31 302 GLY A C 1
ATOM 2358 O O . GLY A 1 302 ? 5.451 -14.751 -6.664 1.00 64.31 302 GLY A O 1
ATOM 2359 N N . GLY A 1 303 ? 4.139 -13.136 -7.545 1.00 49.81 303 GLY A N 1
ATOM 2360 C CA . GLY A 1 303 ? 3.075 -13.965 -8.118 1.00 49.81 303 GLY A CA 1
ATOM 2361 C C . GLY A 1 303 ? 2.393 -14.933 -7.142 1.00 49.81 303 GLY A C 1
ATOM 2362 O O . GLY A 1 303 ? 2.891 -16.021 -6.870 1.00 49.81 303 GLY A O 1
ATOM 2363 N N . SER A 1 304 ? 1.176 -14.603 -6.699 1.00 35.78 304 SER A N 1
ATOM 2364 C CA . SER A 1 304 ? 0.220 -15.596 -6.194 1.00 35.78 304 SER A CA 1
ATOM 2365 C C . SER A 1 304 ? -0.794 -15.906 -7.292 1.00 35.78 304 SER A C 1
ATOM 2367 O O . SER A 1 304 ? -1.738 -15.152 -7.523 1.00 35.78 304 SER A O 1
ATOM 2369 N N . GLY A 1 305 ? -0.611 -17.030 -7.979 1.00 30.61 305 GLY A N 1
ATOM 2370 C CA . GLY A 1 305 ? -1.703 -17.670 -8.693 1.00 30.61 305 GLY A CA 1
ATOM 2371 C C . GLY A 1 305 ? -2.697 -18.241 -7.686 1.00 30.61 305 GLY A C 1
ATOM 2372 O O . GLY A 1 305 ? -2.451 -19.316 -7.154 1.00 30.61 305 GLY A O 1
ATOM 2373 N N . SER A 1 306 ? -3.774 -17.513 -7.382 1.00 29.12 306 SER A N 1
ATOM 2374 C CA . SER A 1 306 ? -5.085 -18.067 -6.994 1.00 29.12 306 SER A CA 1
ATOM 2375 C C . SER A 1 306 ? -6.065 -16.931 -6.662 1.00 29.12 306 SER A C 1
ATOM 2377 O O . SER A 1 306 ? -6.403 -16.705 -5.498 1.00 29.12 306 SER A O 1
ATOM 2379 N N . SER A 1 307 ? -6.579 -16.245 -7.687 1.00 28.94 307 SER A N 1
ATOM 2380 C CA . SER A 1 307 ? -7.898 -15.609 -7.576 1.00 28.94 307 SER A CA 1
ATOM 2381 C C . SER A 1 307 ? -8.954 -16.649 -7.942 1.00 28.94 307 SER A C 1
ATOM 2383 O O . SER A 1 307 ? -8.805 -17.383 -8.916 1.00 28.94 307 SER A O 1
ATOM 2385 N N . GLY A 1 308 ? -9.972 -16.783 -7.098 1.00 27.19 308 GLY A N 1
ATOM 2386 C CA . GLY A 1 308 ? -11.005 -17.797 -7.240 1.00 27.19 308 GLY A CA 1
ATOM 2387 C C . GLY A 1 308 ? -12.026 -17.455 -8.322 1.00 27.19 308 GLY A C 1
ATOM 2388 O O . GLY A 1 308 ? -12.654 -16.402 -8.269 1.00 27.19 308 GLY A O 1
ATOM 2389 N N . SER A 1 309 ? -12.297 -18.427 -9.192 1.00 25.12 309 SER A N 1
ATOM 2390 C CA . SER A 1 309 ? -13.486 -18.464 -10.041 1.00 25.12 309 SER A CA 1
ATOM 2391 C C . SER A 1 309 ? -14.348 -19.690 -9.729 1.00 25.12 309 SER A C 1
ATOM 2393 O O . SER A 1 309 ? -13.879 -20.774 -9.373 1.00 25.12 309 SER A O 1
ATOM 2395 N N . THR A 1 310 ? -15.661 -19.484 -9.772 1.00 27.91 310 THR A N 1
ATOM 2396 C CA . THR A 1 310 ? -16.700 -20.404 -9.308 1.00 27.91 310 THR A CA 1
ATOM 2397 C C . THR A 1 310 ? -17.167 -21.401 -10.381 1.00 27.91 310 THR A C 1
ATOM 2399 O O . THR A 1 310 ? -17.661 -20.991 -11.429 1.00 27.91 310 THR A O 1
ATOM 2402 N N . THR A 1 311 ? -17.273 -22.680 -9.979 1.00 24.06 311 THR A N 1
ATOM 2403 C CA . THR A 1 311 ? -18.122 -23.796 -10.507 1.00 24.06 311 THR A CA 1
ATOM 2404 C C . THR A 1 311 ? -17.628 -24.616 -11.732 1.00 24.06 311 THR A C 1
ATOM 2406 O O . THR A 1 311 ? -16.925 -24.093 -12.585 1.00 24.06 311 THR A O 1
ATOM 2409 N N . PRO A 1 312 ? -17.959 -25.934 -11.807 1.00 38.19 312 PRO A N 1
ATOM 2410 C CA . PRO A 1 312 ? -17.097 -26.981 -12.371 1.00 38.19 312 PRO A CA 1
ATOM 2411 C C . PRO A 1 312 ? -17.462 -27.429 -13.796 1.00 38.19 312 PRO A C 1
ATOM 2413 O O . PRO A 1 312 ? -18.627 -27.379 -14.191 1.00 38.19 312 PRO A O 1
ATOM 2416 N N . SER A 1 313 ? -16.502 -28.037 -14.504 1.00 23.64 313 SER A N 1
ATOM 2417 C CA . SER A 1 313 ? -16.805 -29.014 -15.560 1.00 23.64 313 SER A CA 1
ATOM 2418 C C . SER A 1 313 ? -15.722 -30.091 -15.704 1.00 23.64 313 SER A C 1
ATOM 2420 O O . SER A 1 313 ? -14.528 -29.829 -15.616 1.00 23.64 313 SER A O 1
ATOM 2422 N N . GLU A 1 314 ? -16.203 -31.315 -15.921 1.00 25.77 314 GLU A N 1
ATOM 2423 C CA . GLU A 1 314 ? -15.528 -32.611 -16.041 1.00 25.77 314 GLU A CA 1
ATOM 2424 C C . GLU A 1 314 ? -14.343 -32.702 -17.024 1.00 25.77 314 GLU A C 1
ATOM 2426 O O . GLU A 1 314 ? -14.461 -32.358 -18.195 1.00 25.77 314 GLU A O 1
ATOM 2431 N N . GLY A 1 315 ? -13.282 -33.377 -16.561 1.00 23.81 315 GLY A N 1
ATOM 2432 C CA . GLY A 1 315 ? -12.799 -34.635 -17.148 1.00 23.81 315 GLY A CA 1
ATOM 2433 C C . GLY A 1 315 ? -11.876 -34.579 -18.372 1.00 23.81 315 GLY A C 1
ATOM 2434 O O . GLY A 1 315 ? -12.341 -34.437 -19.495 1.00 23.81 315 GLY A O 1
ATOM 2435 N N . THR A 1 316 ? -10.587 -34.900 -18.183 1.00 24.91 316 THR A N 1
ATOM 2436 C CA . THR A 1 316 ? -9.896 -36.069 -18.792 1.00 24.91 316 THR A CA 1
ATOM 2437 C C . THR A 1 316 ? -8.425 -36.168 -18.343 1.00 24.91 316 THR A C 1
ATOM 2439 O O . THR A 1 316 ? -7.769 -35.173 -18.064 1.00 24.91 316 THR A O 1
ATOM 2442 N N . THR A 1 317 ? -7.942 -37.406 -18.205 1.00 21.95 317 THR A N 1
ATOM 2443 C CA . THR A 1 317 ? -6.632 -37.848 -17.668 1.00 21.95 317 THR A CA 1
ATOM 2444 C C . THR A 1 317 ? -5.540 -37.933 -18.774 1.00 21.95 317 THR A C 1
ATOM 2446 O O . THR A 1 317 ? -5.863 -37.687 -19.935 1.00 21.95 317 THR A O 1
ATOM 2449 N N . PRO A 1 318 ? -4.251 -38.252 -18.486 1.00 33.38 318 PRO A N 1
ATOM 2450 C CA . PRO A 1 318 ? -3.093 -37.469 -18.931 1.00 33.38 318 PRO A CA 1
ATOM 2451 C C . PRO A 1 318 ? -2.206 -38.202 -19.959 1.00 33.38 318 PRO A C 1
ATOM 2453 O O . PRO A 1 318 ? -2.379 -39.393 -20.226 1.00 33.38 318 PRO A O 1
ATOM 2456 N N . THR A 1 319 ? -1.185 -37.532 -20.506 1.00 23.02 319 THR A N 1
ATOM 2457 C CA . THR A 1 319 ? -0.021 -38.233 -21.078 1.00 23.02 319 THR A CA 1
ATOM 2458 C C . THR A 1 319 ? 1.282 -37.458 -20.853 1.00 23.02 319 THR A C 1
ATOM 2460 O O . THR A 1 319 ? 1.344 -36.241 -20.977 1.00 23.02 319 THR A O 1
ATOM 2463 N N . GLU A 1 320 ? 2.279 -38.244 -20.466 1.00 23.66 320 GLU A N 1
ATOM 2464 C CA . GLU A 1 320 ? 3.613 -38.008 -19.907 1.00 23.66 320 GLU A CA 1
ATOM 2465 C C . GLU A 1 320 ? 4.657 -37.513 -20.937 1.00 23.66 320 GLU A C 1
ATOM 2467 O O . GLU A 1 320 ? 4.544 -37.848 -22.118 1.00 23.66 320 GLU A O 1
ATOM 2472 N N . GLY A 1 321 ? 5.724 -36.814 -20.499 1.00 22.25 321 GLY A N 1
ATOM 2473 C CA . GLY A 1 321 ? 6.930 -36.665 -21.336 1.00 22.25 321 GLY A CA 1
ATOM 2474 C C . GLY A 1 321 ? 7.976 -35.576 -21.031 1.00 22.25 321 GLY A C 1
ATOM 2475 O O . GLY A 1 321 ? 8.186 -34.710 -21.869 1.00 22.25 321 GLY A O 1
ATOM 2476 N N . THR A 1 322 ? 8.735 -35.746 -19.937 1.00 24.23 322 THR A N 1
ATOM 2477 C CA . THR A 1 322 ? 10.185 -35.435 -19.738 1.00 24.23 322 THR A CA 1
ATOM 2478 C C . THR A 1 322 ? 10.755 -33.996 -19.706 1.00 24.23 322 THR A C 1
ATOM 2480 O O . THR A 1 322 ? 10.609 -33.199 -20.625 1.00 24.23 322 THR A O 1
ATOM 2483 N N . THR A 1 323 ? 11.524 -33.773 -18.629 1.00 26.03 323 THR A N 1
ATOM 2484 C CA . THR A 1 323 ? 12.334 -32.624 -18.168 1.00 26.03 323 THR A CA 1
ATOM 2485 C C . THR A 1 323 ? 13.676 -32.440 -18.905 1.00 26.03 323 THR A C 1
ATOM 2487 O O . THR A 1 323 ? 14.101 -33.321 -19.659 1.00 26.03 323 THR A O 1
ATOM 2490 N N . PRO A 1 324 ? 14.377 -31.308 -18.667 1.00 28.22 324 PRO A N 1
ATOM 2491 C CA . PRO A 1 324 ? 15.638 -31.403 -17.910 1.00 28.22 324 PRO A CA 1
ATOM 2492 C C . PRO A 1 324 ? 15.858 -30.310 -16.834 1.00 28.22 324 PRO A C 1
ATOM 2494 O O . PRO A 1 324 ? 15.793 -29.119 -17.118 1.00 28.22 324 PRO A O 1
ATOM 2497 N N . ASP A 1 325 ? 16.162 -30.806 -15.630 1.00 24.66 325 ASP A N 1
ATOM 2498 C CA . ASP A 1 325 ? 16.890 -30.300 -14.449 1.00 24.66 325 ASP A CA 1
ATOM 2499 C C . ASP A 1 325 ? 16.856 -28.816 -14.016 1.00 24.66 325 ASP A C 1
ATOM 2501 O O . ASP A 1 325 ? 17.485 -27.923 -14.584 1.00 24.66 325 ASP A O 1
ATOM 2505 N N . THR A 1 326 ? 16.185 -28.650 -12.872 1.00 24.83 326 THR A N 1
ATOM 2506 C CA . THR A 1 326 ? 15.910 -27.477 -12.029 1.00 24.83 326 THR A CA 1
ATOM 2507 C C . THR A 1 326 ? 17.018 -27.230 -10.982 1.00 24.83 326 THR A C 1
ATOM 2509 O O . THR A 1 326 ? 17.547 -28.200 -10.435 1.00 24.83 326 THR A O 1
ATOM 2512 N N . PRO A 1 327 ? 17.334 -25.976 -10.592 1.00 28.14 327 PRO A N 1
ATOM 2513 C CA . PRO A 1 327 ? 18.051 -25.699 -9.349 1.00 28.14 327 PRO A CA 1
ATOM 2514 C C . PRO A 1 327 ? 17.098 -25.772 -8.141 1.00 28.14 327 PRO A C 1
ATOM 2516 O O . PRO A 1 327 ? 16.052 -25.128 -8.117 1.00 28.14 327 PRO A O 1
ATOM 2519 N N . SER A 1 328 ? 17.475 -26.587 -7.155 1.00 27.89 328 SER A N 1
ATOM 2520 C CA . SER A 1 328 ? 16.717 -26.943 -5.947 1.00 27.89 328 SER A CA 1
ATOM 2521 C C . SER A 1 328 ? 16.173 -25.734 -5.174 1.00 27.89 328 SER A C 1
ATOM 2523 O O . SER A 1 328 ? 16.927 -24.996 -4.543 1.00 27.89 328 SER A O 1
ATOM 2525 N N . THR A 1 329 ? 14.851 -25.581 -5.198 1.00 35.50 329 THR A N 1
ATOM 2526 C CA . THR A 1 329 ? 14.033 -24.759 -4.294 1.00 35.50 329 THR A CA 1
ATOM 2527 C C . THR A 1 329 ? 13.692 -25.591 -3.052 1.00 35.50 329 THR A C 1
ATOM 2529 O O . THR A 1 329 ? 13.607 -26.818 -3.149 1.00 35.50 329 THR A O 1
ATOM 2532 N N . GLY A 1 330 ? 13.528 -24.965 -1.881 1.00 45.47 330 GLY A N 1
ATOM 2533 C CA . GLY A 1 330 ? 13.054 -25.666 -0.685 1.00 45.47 330 GLY A CA 1
ATOM 2534 C C . GLY A 1 330 ? 11.750 -26.406 -0.989 1.00 45.47 330 GLY A C 1
ATOM 2535 O O . GLY A 1 330 ? 10.888 -25.916 -1.724 1.00 45.47 330 GLY A O 1
ATOM 2536 N N . THR A 1 331 ? 11.634 -27.647 -0.515 1.00 50.25 331 THR A N 1
ATOM 2537 C CA . THR A 1 331 ? 10.475 -28.478 -0.856 1.00 50.25 331 THR A CA 1
ATOM 2538 C C . THR A 1 331 ? 9.275 -27.985 -0.061 1.00 50.25 331 THR A C 1
ATOM 2540 O O . THR A 1 331 ? 9.172 -28.198 1.146 1.00 50.25 331 THR A O 1
ATOM 2543 N N . THR A 1 332 ? 8.359 -27.306 -0.747 1.00 65.56 332 THR A N 1
ATOM 2544 C CA . THR A 1 332 ? 7.077 -26.924 -0.160 1.00 65.56 332 THR A CA 1
ATOM 2545 C C . THR A 1 332 ? 6.182 -28.158 -0.088 1.00 65.56 332 THR A C 1
ATOM 2547 O O . THR A 1 332 ? 5.908 -28.797 -1.103 1.00 65.56 332 THR A O 1
ATOM 2550 N N . THR A 1 333 ? 5.728 -28.496 1.114 1.00 78.94 333 THR A N 1
ATOM 2551 C CA . THR A 1 333 ? 4.860 -29.641 1.389 1.00 78.94 333 THR A CA 1
ATOM 2552 C C . THR A 1 333 ? 3.478 -29.143 1.794 1.00 78.94 333 THR A C 1
ATOM 2554 O O . THR A 1 333 ? 3.346 -28.206 2.580 1.00 78.94 333 THR A O 1
ATOM 2557 N N . THR A 1 334 ? 2.435 -29.763 1.238 1.00 81.69 334 THR A N 1
ATOM 2558 C CA . THR A 1 334 ? 1.043 -29.518 1.635 1.00 81.69 334 THR A CA 1
ATOM 2559 C C . THR A 1 334 ? 0.522 -30.736 2.375 1.00 81.69 334 THR A C 1
ATOM 2561 O O . THR A 1 334 ? 0.551 -31.844 1.838 1.00 81.69 334 THR A O 1
ATOM 2564 N N . VAL A 1 335 ? 0.014 -30.523 3.584 1.00 78.06 335 VAL A N 1
ATOM 2565 C CA . VAL A 1 335 ? -0.650 -31.553 4.381 1.00 78.06 335 VAL A CA 1
ATOM 2566 C C . VAL A 1 335 ? -2.063 -31.134 4.719 1.00 78.06 335 VAL A C 1
ATOM 2568 O O . VAL A 1 335 ? -2.327 -29.978 5.034 1.00 78.06 335 VAL A O 1
ATOM 2571 N N . SER A 1 336 ? -2.988 -32.085 4.654 1.00 86.25 336 SER A N 1
ATOM 2572 C CA . SER A 1 336 ? -4.402 -31.837 4.906 1.00 86.25 336 SER A CA 1
ATOM 2573 C C . SER A 1 336 ? -5.027 -32.981 5.681 1.00 86.25 336 SER A C 1
ATOM 2575 O O . SER A 1 336 ? -4.729 -34.146 5.419 1.00 86.25 336 SER A O 1
ATOM 2577 N N . VAL A 1 337 ? -5.953 -32.655 6.575 1.00 89.75 337 VAL A N 1
ATOM 2578 C CA . VAL A 1 337 ? -6.697 -33.623 7.372 1.00 89.75 337 VAL A CA 1
ATOM 2579 C C . VAL A 1 337 ? -8.177 -33.261 7.423 1.00 89.75 337 VAL A C 1
ATOM 2581 O O . VAL A 1 337 ? -8.547 -32.113 7.679 1.00 89.75 337 VAL A O 1
ATOM 2584 N N . MET A 1 338 ? -9.032 -34.262 7.218 1.00 89.62 338 MET A N 1
ATOM 2585 C CA . MET A 1 338 ? -10.454 -34.193 7.552 1.00 89.62 338 MET A CA 1
ATOM 2586 C C . MET A 1 338 ? -10.640 -34.668 8.994 1.00 89.62 338 MET A C 1
ATOM 2588 O O . MET A 1 338 ? -10.166 -35.741 9.371 1.00 89.62 338 MET A O 1
ATOM 2592 N N . ILE A 1 339 ? -11.352 -33.895 9.813 1.00 96.62 339 ILE A N 1
ATOM 2593 C CA . ILE A 1 339 ? -11.546 -34.204 11.238 1.00 96.62 339 ILE A CA 1
ATOM 2594 C C . ILE A 1 339 ? -12.349 -35.502 11.436 1.00 96.62 339 ILE A C 1
ATOM 2596 O O . ILE A 1 339 ? -12.097 -36.235 12.392 1.00 96.62 339 ILE A O 1
ATOM 2600 N N . SER A 1 340 ? -13.262 -35.835 10.517 1.00 88.88 340 SER A N 1
ATOM 2601 C CA . SER A 1 340 ? -13.973 -37.125 10.496 1.00 88.88 340 SER A CA 1
ATOM 2602 C C . SER A 1 340 ? -13.022 -38.318 10.391 1.00 88.88 340 SER A C 1
ATOM 2604 O O . SER A 1 340 ? -13.143 -39.297 11.132 1.00 88.88 340 SER A O 1
ATOM 2606 N N . ASP A 1 341 ? -12.051 -38.217 9.488 1.00 88.94 341 ASP A N 1
ATOM 2607 C CA . ASP A 1 341 ? -11.147 -39.311 9.148 1.00 88.94 341 ASP A CA 1
ATOM 2608 C C . ASP A 1 341 ? -10.095 -39.469 10.245 1.00 88.94 341 ASP A C 1
ATOM 2610 O O . ASP A 1 341 ? -9.841 -40.581 10.710 1.00 88.94 341 ASP A O 1
ATOM 2614 N N . TYR A 1 342 ? -9.562 -38.346 10.737 1.00 93.50 342 TYR A N 1
ATOM 2615 C CA . TYR A 1 342 ? -8.630 -38.327 11.861 1.00 93.50 342 TYR A CA 1
ATOM 2616 C C . TYR A 1 342 ? -9.261 -38.862 13.146 1.00 93.50 342 TYR A C 1
ATOM 2618 O O . TYR A 1 342 ? -8.651 -39.681 13.837 1.00 93.50 342 TYR A O 1
ATOM 2626 N N . GLY A 1 343 ? -10.491 -38.435 13.452 1.00 91.31 343 GLY A N 1
ATOM 2627 C CA . GLY A 1 343 ? -11.237 -38.918 14.608 1.00 91.31 343 GLY A CA 1
ATOM 2628 C C . GLY A 1 343 ? -11.488 -40.423 14.531 1.00 91.31 343 GLY A C 1
ATOM 2629 O O . GLY A 1 343 ? -11.236 -41.138 15.500 1.00 91.31 343 GLY A O 1
ATOM 2630 N N . THR A 1 344 ? -11.878 -40.929 13.358 1.00 92.44 344 THR A N 1
ATOM 2631 C CA . THR A 1 344 ? -12.061 -42.370 13.126 1.00 92.44 344 THR A CA 1
ATOM 2632 C C . THR A 1 344 ? -10.751 -43.143 13.293 1.00 92.44 344 THR A C 1
ATOM 2634 O O . THR A 1 344 ? -10.723 -44.146 14.004 1.00 92.44 344 THR A O 1
ATOM 2637 N N . ALA A 1 345 ? -9.656 -42.672 12.689 1.00 90.69 345 ALA A N 1
ATOM 2638 C CA . ALA A 1 345 ? -8.348 -43.326 12.760 1.00 90.69 345 ALA A CA 1
ATOM 2639 C C . ALA A 1 345 ? -7.785 -43.388 14.192 1.00 90.69 345 ALA A C 1
ATOM 2641 O O . ALA A 1 345 ? -7.101 -44.347 14.548 1.00 90.69 345 ALA A O 1
ATOM 2642 N N . ASN A 1 346 ? -8.112 -42.394 15.022 1.00 92.31 346 ASN A N 1
ATOM 2643 C CA . ASN A 1 346 ? -7.648 -42.281 16.405 1.00 92.31 346 ASN A CA 1
ATOM 2644 C C . ASN A 1 346 ? -8.687 -42.727 17.447 1.00 92.31 346 ASN A C 1
ATOM 2646 O O . ASN A 1 346 ? -8.489 -42.507 18.645 1.00 92.31 346 ASN A O 1
ATOM 2650 N N . ASN A 1 347 ? -9.787 -43.358 17.023 1.00 93.88 347 ASN A N 1
ATOM 2651 C CA . ASN A 1 347 ? -10.880 -43.812 17.889 1.00 93.88 347 ASN A CA 1
ATOM 2652 C C . ASN A 1 347 ? -11.424 -42.704 18.813 1.00 93.88 347 ASN A C 1
ATOM 2654 O O . ASN A 1 347 ? -11.633 -42.920 20.013 1.00 93.88 347 ASN A O 1
ATOM 2658 N N . TRP A 1 348 ? -11.623 -41.503 18.271 1.00 95.94 348 TRP A N 1
ATOM 2659 C CA . TRP A 1 348 ? -12.172 -40.381 19.021 1.00 95.94 348 TRP A CA 1
ATOM 2660 C C . TRP A 1 348 ? -13.624 -40.641 19.414 1.00 95.94 348 TRP A C 1
ATOM 2662 O O . TRP A 1 348 ? -14.446 -41.056 18.603 1.00 95.94 348 TRP A O 1
ATOM 2672 N N . ALA A 1 349 ? -13.942 -40.396 20.683 1.00 92.19 349 ALA A N 1
ATOM 2673 C CA . ALA A 1 349 ? -15.281 -40.584 21.217 1.00 92.19 349 ALA A CA 1
ATOM 2674 C C . ALA A 1 349 ? -16.070 -39.268 21.214 1.00 92.19 349 ALA A C 1
ATOM 2676 O O . ALA A 1 349 ? -15.565 -38.219 21.624 1.00 92.19 349 ALA A O 1
ATOM 2677 N N . GLU A 1 350 ? -17.342 -39.345 20.830 1.00 94.06 350 GLU A N 1
ATOM 2678 C CA . GLU A 1 350 ? -18.280 -38.220 20.818 1.00 94.06 350 GLU A CA 1
ATOM 2679 C C . GLU A 1 350 ? -18.302 -37.472 22.166 1.00 94.06 350 GLU A C 1
ATOM 2681 O O . GLU A 1 350 ? -18.284 -38.068 23.248 1.00 94.06 350 GLU A O 1
ATOM 2686 N N . THR A 1 351 ? -18.338 -36.139 22.115 1.00 92.25 351 THR A N 1
ATOM 2687 C CA . THR A 1 351 ? -18.269 -35.194 23.249 1.00 92.25 351 THR A CA 1
ATOM 2688 C C . THR A 1 351 ? -16.984 -35.218 24.092 1.00 92.25 351 THR A C 1
ATOM 2690 O O . THR A 1 351 ? -16.879 -34.469 25.075 1.00 92.25 351 THR A O 1
ATOM 2693 N N . THR A 1 352 ? -15.986 -36.022 23.714 1.00 94.94 352 THR A N 1
ATOM 2694 C CA . THR A 1 352 ? -14.693 -36.112 24.410 1.00 94.94 352 THR A CA 1
ATOM 2695 C C . THR A 1 352 ? -13.737 -35.029 23.915 1.00 94.94 352 THR A C 1
ATOM 2697 O O . THR A 1 352 ? -13.768 -34.648 22.746 1.00 94.94 352 THR A O 1
ATOM 2700 N N . LYS A 1 353 ? -12.918 -34.482 24.824 1.00 95.44 353 LYS A N 1
ATOM 2701 C CA . LYS A 1 353 ? -11.923 -33.448 24.508 1.00 95.44 353 LYS A CA 1
ATOM 2702 C C . LYS A 1 353 ? -10.623 -34.091 24.028 1.00 95.44 353 LYS A C 1
ATOM 2704 O O . LYS A 1 353 ? -10.044 -34.900 24.748 1.00 95.44 353 LYS A O 1
ATOM 2709 N N . TYR A 1 354 ? -10.144 -33.625 22.885 1.00 94.62 354 TYR A N 1
ATOM 2710 C CA . TYR A 1 354 ? -8.828 -33.896 22.327 1.00 94.62 354 TYR A CA 1
ATOM 2711 C C . TYR A 1 354 ? -8.126 -32.565 22.081 1.00 94.62 354 TYR A C 1
ATOM 2713 O O . TYR A 1 354 ? -8.723 -31.634 21.539 1.00 94.62 354 TYR A O 1
ATOM 2721 N N . SER A 1 355 ? -6.885 -32.455 22.544 1.00 91.81 355 SER A N 1
ATOM 2722 C CA . SER A 1 355 ? -6.150 -31.188 22.508 1.00 91.81 355 SER A CA 1
ATOM 2723 C C . SER A 1 355 ? -5.336 -31.011 21.234 1.00 91.81 355 SER A C 1
ATOM 2725 O O . SER A 1 355 ? -5.006 -29.877 20.921 1.00 91.81 355 SER A O 1
ATOM 2727 N N . THR A 1 356 ? -5.019 -32.082 20.506 1.00 94.62 356 THR A N 1
ATOM 2728 C CA . THR A 1 356 ? -4.113 -32.032 19.355 1.00 94.62 356 THR A CA 1
ATOM 2729 C C . THR A 1 356 ? -4.632 -32.829 18.162 1.00 94.62 356 THR A C 1
ATOM 2731 O O . THR A 1 356 ? -5.303 -33.851 18.322 1.00 94.62 356 THR A O 1
ATOM 2734 N N . VAL A 1 357 ? -4.286 -32.349 16.969 1.00 92.62 357 VAL A N 1
ATOM 2735 C CA . VAL A 1 357 ? -4.374 -33.048 15.685 1.00 92.62 357 VAL A CA 1
ATOM 2736 C C . VAL A 1 357 ? -2.995 -32.943 15.039 1.00 92.62 357 VAL A C 1
ATOM 2738 O O . VAL A 1 357 ? -2.519 -31.840 14.780 1.00 92.62 357 VAL A O 1
ATOM 2741 N N . GLU A 1 358 ? -2.339 -34.075 14.824 1.00 94.25 358 GLU A N 1
ATOM 2742 C CA . GLU A 1 358 ? -1.038 -34.155 14.155 1.00 94.25 358 GLU A CA 1
ATOM 2743 C C . GLU A 1 358 ? -1.298 -34.352 12.659 1.00 94.25 358 GLU A C 1
ATOM 2745 O O . GLU A 1 358 ? -1.954 -35.320 12.272 1.00 94.25 358 GLU A O 1
ATOM 2750 N N . LEU A 1 359 ? -0.872 -33.401 11.822 1.00 90.31 359 LEU A N 1
ATOM 2751 C CA . LEU A 1 359 ? -1.055 -33.515 10.369 1.00 90.31 359 LEU A CA 1
ATOM 2752 C C . LEU A 1 359 ? 0.043 -34.404 9.781 1.00 90.31 359 LEU A C 1
ATOM 2754 O O . LEU A 1 359 ? -0.245 -35.245 8.932 1.00 90.31 359 LEU A O 1
ATOM 2758 N N . ASP A 1 360 ? 1.270 -34.237 10.275 1.00 90.31 360 ASP A N 1
ATOM 2759 C CA . ASP A 1 360 ? 2.434 -35.078 10.009 1.00 90.31 360 ASP A CA 1
ATOM 2760 C C . ASP A 1 360 ? 3.521 -34.869 11.089 1.00 90.31 360 ASP A C 1
ATOM 2762 O O . ASP A 1 360 ? 3.256 -34.310 12.154 1.00 90.31 360 ASP A O 1
ATOM 2766 N N . GLU A 1 361 ? 4.750 -35.324 10.822 1.00 85.25 361 GLU A N 1
ATOM 2767 C CA . GLU A 1 361 ? 5.897 -35.172 11.731 1.00 85.25 361 GLU A CA 1
ATOM 2768 C C . GLU A 1 361 ? 6.364 -33.717 11.927 1.00 85.25 361 GLU A C 1
ATOM 2770 O O . GLU A 1 361 ? 7.049 -33.424 12.908 1.00 85.25 361 GLU A O 1
ATOM 2775 N N . ASN A 1 362 ? 5.993 -32.806 11.022 1.00 90.94 362 ASN A N 1
ATOM 2776 C CA . ASN A 1 362 ? 6.441 -31.417 11.013 1.00 90.94 362 ASN A CA 1
ATOM 2777 C C . ASN A 1 362 ? 5.368 -30.444 11.505 1.00 90.94 362 ASN A C 1
ATOM 2779 O O . ASN A 1 362 ? 5.722 -29.373 11.991 1.00 90.94 362 ASN A O 1
ATOM 2783 N N . ILE A 1 363 ? 4.082 -30.782 11.388 1.00 94.75 363 ILE A N 1
ATOM 2784 C CA . ILE A 1 363 ? 2.957 -29.888 11.668 1.00 94.75 363 ILE A CA 1
ATOM 2785 C C . ILE A 1 363 ? 2.001 -30.493 12.695 1.00 94.75 363 ILE A C 1
ATOM 2787 O O . ILE A 1 363 ? 1.333 -31.504 12.462 1.00 94.75 363 ILE A O 1
ATOM 2791 N N . VAL A 1 364 ? 1.835 -29.776 13.809 1.00 93.38 364 VAL A N 1
ATOM 2792 C CA . VAL A 1 364 ? 0.876 -30.111 14.869 1.00 93.38 364 VAL A CA 1
ATOM 2793 C C . VAL A 1 364 ? -0.096 -28.958 15.079 1.00 93.38 364 VAL A C 1
ATOM 2795 O O . VAL A 1 364 ? 0.308 -27.802 15.199 1.00 93.38 364 VAL A O 1
ATOM 2798 N N . VAL A 1 365 ? -1.388 -29.266 15.183 1.00 96.38 365 VAL A N 1
ATOM 2799 C CA . VAL A 1 365 ? -2.432 -28.295 15.523 1.00 96.38 365 VAL A CA 1
ATOM 2800 C C . VAL A 1 365 ? -2.961 -28.569 16.922 1.00 96.38 365 VAL A C 1
ATOM 2802 O O . VAL A 1 365 ? -3.380 -29.680 17.231 1.00 96.38 365 VAL A O 1
ATOM 2805 N N . THR A 1 366 ? -2.996 -27.543 17.768 1.00 96.88 366 THR A N 1
ATOM 2806 C CA . THR A 1 366 ? -3.436 -27.631 19.164 1.00 96.88 366 THR A CA 1
ATOM 2807 C C . THR A 1 366 ? -4.675 -26.774 19.405 1.00 96.88 366 THR A C 1
ATOM 2809 O O . THR A 1 366 ? -4.670 -25.593 19.079 1.00 96.88 366 THR A O 1
ATOM 2812 N N . ALA A 1 367 ? -5.722 -27.332 20.016 1.00 96.00 367 ALA A N 1
ATOM 2813 C CA . ALA A 1 367 ? -6.879 -26.586 20.505 1.00 96.00 367 ALA A CA 1
ATOM 2814 C C . ALA A 1 367 ? -6.680 -26.167 21.964 1.00 96.00 367 ALA A C 1
ATOM 2816 O O . ALA A 1 367 ? -6.650 -26.992 22.883 1.00 96.00 367 ALA A O 1
ATOM 2817 N N . ASN A 1 368 ? -6.615 -24.860 22.178 1.00 94.56 368 ASN A N 1
ATOM 2818 C CA . ASN A 1 368 ? -6.348 -24.227 23.457 1.00 94.56 368 ASN A CA 1
ATOM 2819 C C . ASN A 1 368 ? -7.602 -23.547 24.010 1.00 94.56 368 ASN A C 1
ATOM 2821 O O . ASN A 1 368 ? -8.411 -22.994 23.271 1.00 94.56 368 ASN A O 1
ATOM 2825 N N . GLY A 1 369 ? -7.778 -23.610 25.328 1.00 92.62 369 GLY A N 1
ATOM 2826 C CA . GLY A 1 369 ? -8.930 -23.049 26.033 1.00 92.62 369 GLY A CA 1
ATOM 2827 C C . GLY A 1 369 ? -9.511 -24.011 27.068 1.00 92.62 369 GLY A C 1
ATOM 2828 O O . GLY A 1 369 ? -8.903 -25.023 27.437 1.00 92.62 369 GLY A O 1
ATOM 2829 N N . GLY A 1 370 ? -10.709 -23.686 27.552 1.00 87.06 370 GLY A N 1
ATOM 2830 C CA . GLY A 1 370 ? -11.401 -24.432 28.608 1.00 87.06 370 GLY A CA 1
ATOM 2831 C C . GLY A 1 370 ? -11.850 -25.856 28.233 1.00 87.06 370 GLY A C 1
ATOM 2832 O O . GLY A 1 370 ? -11.416 -26.463 27.252 1.00 87.06 370 GLY A O 1
ATOM 2833 N N . GLY A 1 371 ? -12.706 -26.449 29.071 1.00 88.06 371 GLY A N 1
ATOM 2834 C CA . GLY A 1 371 ? -13.100 -27.862 28.966 1.00 88.06 371 GLY A CA 1
ATOM 2835 C C . GLY A 1 371 ? -13.961 -28.217 27.747 1.00 88.06 371 GLY A C 1
ATOM 2836 O O . GLY A 1 371 ? -14.167 -29.396 27.464 1.00 88.06 371 GLY A O 1
ATOM 2837 N N . ASN A 1 372 ? -14.491 -27.226 27.040 1.00 91.06 372 ASN A N 1
ATOM 2838 C CA . ASN A 1 372 ? -15.338 -27.378 25.870 1.00 91.06 372 ASN A CA 1
ATOM 2839 C C . ASN A 1 372 ? -14.610 -27.123 24.550 1.00 91.06 372 ASN A C 1
ATOM 2841 O O . ASN A 1 372 ? -15.088 -27.647 23.539 1.00 91.06 372 ASN A O 1
ATOM 2845 N N . THR A 1 373 ? -13.500 -26.386 24.550 1.00 95.56 373 THR A N 1
ATOM 2846 C CA . THR A 1 373 ? -12.595 -26.295 23.396 1.00 95.56 373 THR A CA 1
ATOM 2847 C C . THR A 1 373 ? -11.826 -27.605 23.219 1.00 95.56 373 THR A C 1
ATOM 2849 O O . THR A 1 373 ? -11.350 -28.194 24.190 1.00 95.56 373 THR A O 1
ATOM 2852 N N . GLY A 1 374 ? -11.757 -28.085 21.980 1.00 95.38 374 GLY A N 1
ATOM 2853 C CA . GLY A 1 374 ? -11.165 -29.361 21.598 1.00 95.38 374 GLY A CA 1
ATOM 2854 C C . GLY A 1 374 ? -12.122 -30.558 21.673 1.00 95.38 374 GLY A C 1
ATOM 2855 O O . GLY A 1 374 ? -11.691 -31.698 21.541 1.00 95.38 374 GLY A O 1
ATOM 2856 N N . LYS A 1 375 ? -13.423 -30.354 21.923 1.00 97.00 375 LYS A N 1
ATOM 2857 C CA . LYS A 1 375 ? -14.389 -31.468 21.944 1.00 97.00 375 LYS A CA 1
ATOM 2858 C C . LYS A 1 375 ? -14.794 -31.907 20.540 1.00 97.00 375 LYS A C 1
ATOM 2860 O O . LYS A 1 375 ? -15.087 -31.051 19.705 1.00 97.00 375 LYS A O 1
ATOM 2865 N N . TYR A 1 376 ? -14.847 -33.220 20.337 1.00 96.88 376 TYR A N 1
ATOM 2866 C CA . TYR A 1 376 ? -15.298 -33.859 19.103 1.00 96.88 376 TYR A CA 1
ATOM 2867 C C . TYR A 1 376 ? -16.823 -34.038 19.100 1.00 96.88 376 TYR A C 1
ATOM 2869 O O . TYR A 1 376 ? -17.386 -34.439 20.122 1.00 96.88 376 TYR A O 1
ATOM 2877 N N . TYR A 1 377 ? -17.478 -33.685 17.995 1.00 93.19 377 TYR A N 1
ATOM 2878 C CA . TYR A 1 377 ? -18.929 -33.728 17.824 1.00 93.19 377 TYR A CA 1
ATOM 2879 C C . TYR A 1 377 ? -19.341 -34.317 16.479 1.00 93.19 377 TYR A C 1
ATOM 2881 O O . TYR A 1 377 ? -18.632 -34.161 15.483 1.00 93.19 377 TYR A O 1
ATOM 2889 N N . ASN A 1 378 ? -20.544 -34.893 16.445 1.00 90.44 378 ASN A N 1
ATOM 2890 C CA . ASN A 1 378 ? -21.213 -35.398 15.246 1.00 90.44 378 ASN A CA 1
ATOM 2891 C C . ASN A 1 378 ? -20.323 -36.333 14.409 1.00 90.44 378 ASN A C 1
ATOM 2893 O O . ASN A 1 378 ? -20.425 -36.334 13.180 1.00 90.44 378 ASN A O 1
ATOM 2897 N N . ASP A 1 379 ? -19.398 -37.045 15.058 1.00 86.88 379 ASP A N 1
ATOM 2898 C CA . ASP A 1 379 ? -18.371 -37.873 14.416 1.00 86.88 379 ASP A CA 1
ATOM 2899 C C . ASP A 1 379 ? -17.589 -37.154 13.282 1.00 86.88 379 ASP A C 1
ATOM 2901 O O . ASP A 1 379 ? -17.064 -37.781 12.360 1.00 86.88 379 ASP A O 1
ATOM 2905 N N . SER A 1 380 ? -17.501 -35.817 13.303 1.00 88.69 380 SER A N 1
ATOM 2906 C CA . SER A 1 380 ? -16.909 -35.051 12.188 1.00 88.69 380 SER A CA 1
ATOM 2907 C C . SER A 1 380 ? -16.398 -33.647 12.521 1.00 88.69 380 SER A C 1
ATOM 2909 O O . SER A 1 380 ? -15.720 -33.047 11.690 1.00 88.69 380 SER A O 1
ATOM 2911 N N . GLU A 1 381 ? -16.671 -33.115 13.712 1.00 95.44 381 GLU A N 1
ATOM 2912 C CA . GLU A 1 381 ? -16.397 -31.715 14.039 1.00 95.44 381 GLU A CA 1
ATOM 2913 C C . GLU A 1 381 ? -15.554 -31.558 15.305 1.00 95.44 381 GLU A C 1
ATOM 2915 O O . GLU A 1 381 ? -15.833 -32.162 16.337 1.00 95.44 381 GLU A O 1
ATOM 2920 N N . TRP A 1 382 ? -14.567 -30.666 15.273 1.00 96.44 382 TRP A N 1
ATOM 2921 C CA . TRP A 1 382 ? -13.723 -30.328 16.418 1.00 96.44 382 TRP A CA 1
ATOM 2922 C C . TRP A 1 382 ? -13.999 -28.892 16.862 1.00 96.44 382 TRP A C 1
ATOM 2924 O O . TRP A 1 382 ? -13.829 -27.940 16.106 1.00 96.44 382 TRP A O 1
ATOM 2934 N N . ARG A 1 383 ? -14.518 -28.703 18.076 1.00 96.62 383 ARG A N 1
ATOM 2935 C CA . ARG A 1 383 ? -15.033 -27.396 18.509 1.00 96.62 383 ARG A CA 1
ATOM 2936 C C . ARG A 1 383 ? -13.956 -26.483 19.088 1.00 96.62 383 ARG A C 1
ATOM 2938 O O . ARG A 1 383 ? -13.327 -26.847 20.076 1.00 96.62 383 ARG A O 1
ATOM 2945 N N . ILE A 1 384 ? -13.952 -25.222 18.657 1.00 97.44 384 ILE A N 1
ATOM 2946 C CA . ILE A 1 384 ? -13.317 -24.089 19.348 1.00 97.44 384 ILE A CA 1
ATOM 2947 C C . ILE A 1 384 ? -14.400 -23.166 19.907 1.00 97.44 384 ILE A C 1
ATOM 2949 O O . ILE A 1 384 ? -15.360 -22.835 19.204 1.00 97.44 384 ILE A O 1
ATOM 2953 N N . TYR A 1 385 ? -14.302 -22.814 21.194 1.00 95.06 385 TYR A N 1
ATOM 2954 C CA . TYR A 1 385 ? -15.408 -22.201 21.930 1.00 95.06 385 TYR A CA 1
ATOM 2955 C C . TYR A 1 385 ? -15.069 -20.849 22.563 1.00 95.06 385 TYR A C 1
ATOM 2957 O O . TYR A 1 385 ? -14.198 -20.748 23.426 1.00 95.06 385 TYR A O 1
ATOM 2965 N N . GLN A 1 386 ? -15.822 -19.814 22.183 1.00 92.62 386 GLN A N 1
ATOM 2966 C CA . GLN A 1 386 ? -15.548 -18.425 22.563 1.00 92.62 386 GLN A CA 1
ATOM 2967 C C . GLN A 1 386 ? -15.661 -18.171 24.066 1.00 92.62 386 GLN A C 1
ATOM 2969 O O . GLN A 1 386 ? -14.823 -17.478 24.633 1.00 92.62 386 GLN A O 1
ATOM 2974 N N . SER A 1 387 ? -16.664 -18.747 24.742 1.00 91.50 387 SER A N 1
ATOM 2975 C CA . SER A 1 387 ? -16.875 -18.496 26.180 1.00 91.50 387 SER A CA 1
ATOM 2976 C C . SER A 1 387 ? -15.745 -19.026 27.067 1.00 91.50 387 SER A C 1
ATOM 2978 O O . SER A 1 387 ? -15.742 -18.776 28.268 1.00 91.50 387 SER A O 1
ATOM 2980 N N . GLU A 1 388 ? -14.816 -19.784 26.493 1.00 91.50 388 GLU A N 1
ATOM 2981 C CA . GLU A 1 388 ? -13.652 -20.339 27.174 1.00 91.50 388 GLU A CA 1
ATOM 2982 C C . GLU A 1 388 ? -12.336 -19.845 26.566 1.00 91.50 388 GLU A C 1
ATOM 2984 O O . GLU A 1 388 ? -11.315 -20.524 26.697 1.00 91.50 388 GLU A O 1
ATOM 2989 N N . SER A 1 389 ? -12.383 -18.696 25.882 1.00 90.00 389 SER A N 1
ATOM 2990 C CA . SER A 1 389 ? -11.248 -18.097 25.176 1.00 90.00 389 SER A CA 1
ATOM 2991 C C . SER A 1 389 ? -10.564 -19.102 24.249 1.00 90.00 389 SER A C 1
ATOM 2993 O O . SER A 1 389 ? -9.351 -19.263 24.285 1.00 90.00 389 SER A O 1
ATOM 2995 N N . GLY A 1 390 ? -11.365 -19.855 23.489 1.00 91.75 390 GLY A N 1
ATOM 2996 C CA . GLY A 1 390 ? -10.865 -20.910 22.621 1.00 91.75 390 GLY A CA 1
ATOM 2997 C C . GLY A 1 390 ? -10.035 -20.376 21.454 1.00 91.75 390 GLY A C 1
ATOM 2998 O O . GLY A 1 390 ? -10.442 -19.428 20.785 1.00 91.75 390 GLY A O 1
ATOM 2999 N N . TYR A 1 391 ? -8.922 -21.034 21.159 1.00 94.75 391 TYR A N 1
ATOM 3000 C CA . TYR A 1 391 ? -8.116 -20.766 19.971 1.00 94.75 391 TYR A CA 1
ATOM 3001 C C . TYR A 1 391 ? -7.411 -22.034 19.480 1.00 94.75 391 TYR A C 1
ATOM 3003 O O . TYR A 1 391 ? -7.320 -23.027 20.202 1.00 94.75 391 TYR A O 1
ATOM 3011 N N . LEU A 1 392 ? -6.940 -22.011 18.238 1.00 93.75 392 LEU A N 1
ATOM 3012 C CA . LEU A 1 392 ? -6.071 -23.028 17.655 1.00 93.75 392 LEU A CA 1
ATOM 3013 C C . LEU A 1 392 ? -4.663 -22.472 17.515 1.00 93.75 392 LEU A C 1
ATOM 3015 O O . LEU A 1 392 ? -4.508 -21.323 17.121 1.00 93.75 392 LEU A O 1
ATOM 3019 N N . THR A 1 393 ? -3.657 -23.303 17.744 1.00 95.00 393 THR A N 1
ATOM 3020 C CA . THR A 1 393 ? -2.270 -23.001 17.386 1.00 95.00 393 THR A CA 1
ATOM 3021 C C . THR A 1 393 ? -1.786 -24.049 16.399 1.00 95.00 393 THR A C 1
ATOM 3023 O O . THR A 1 393 ? -1.832 -25.236 16.713 1.00 95.00 393 THR A O 1
ATOM 3026 N N . VAL A 1 394 ? -1.340 -23.628 15.220 1.00 91.25 394 VAL A N 1
ATOM 3027 C CA . VAL A 1 394 ? -0.601 -24.470 14.272 1.00 91.25 394 VAL A CA 1
ATOM 3028 C C . VAL A 1 394 ? 0.878 -24.254 14.547 1.00 91.25 394 VAL A C 1
ATOM 3030 O O . VAL A 1 394 ? 1.320 -23.111 14.523 1.00 91.25 394 VAL A O 1
ATOM 3033 N N . THR A 1 395 ? 1.629 -25.314 14.819 1.00 92.06 395 THR A N 1
ATOM 3034 C CA . THR A 1 395 ? 3.052 -25.242 15.168 1.00 92.06 395 THR A CA 1
ATOM 3035 C C . THR A 1 395 ? 3.860 -26.097 14.208 1.00 92.06 395 THR A C 1
ATOM 3037 O O . THR A 1 395 ? 3.508 -27.253 13.969 1.00 92.06 395 THR A O 1
ATOM 3040 N N . ALA A 1 396 ? 4.946 -25.527 13.694 1.00 84.81 396 ALA A N 1
ATOM 3041 C CA . ALA A 1 396 ? 5.927 -26.220 12.880 1.00 84.81 396 ALA A CA 1
ATOM 3042 C C . ALA A 1 396 ? 7.113 -26.723 13.714 1.00 84.81 396 ALA A C 1
ATOM 3044 O O . ALA A 1 396 ? 7.533 -26.088 14.686 1.00 84.81 396 ALA A O 1
ATOM 3045 N N . ALA A 1 397 ? 7.668 -27.866 13.314 1.00 84.12 397 ALA A N 1
ATOM 3046 C CA . ALA A 1 397 ? 8.916 -28.397 13.841 1.00 84.12 397 ALA A CA 1
ATOM 3047 C C . ALA A 1 397 ? 10.096 -27.452 13.551 1.00 84.12 397 ALA A C 1
ATOM 3049 O O . ALA A 1 397 ? 10.048 -26.587 12.675 1.00 84.12 397 ALA A O 1
ATOM 3050 N N . ASN A 1 398 ? 11.189 -27.612 14.298 1.00 74.94 398 ASN A N 1
ATOM 3051 C CA . ASN A 1 398 ? 12.360 -26.755 14.142 1.00 74.94 398 ASN A CA 1
ATOM 3052 C C . ASN A 1 398 ? 12.949 -26.867 12.722 1.00 74.94 398 ASN A C 1
ATOM 3054 O O . ASN A 1 398 ? 13.115 -27.967 12.203 1.00 74.94 398 ASN A O 1
ATOM 3058 N N . GLY A 1 399 ? 13.269 -25.731 12.099 1.00 72.56 399 GLY A N 1
ATOM 3059 C CA . GLY A 1 399 ? 13.707 -25.681 10.700 1.00 72.56 399 GLY A CA 1
ATOM 3060 C C . GLY A 1 399 ? 12.576 -25.781 9.667 1.00 72.56 399 GLY A C 1
ATOM 3061 O O . GLY A 1 399 ? 12.866 -25.841 8.475 1.00 72.56 399 GLY A O 1
ATOM 3062 N N . THR A 1 400 ? 11.310 -25.768 10.099 1.00 74.06 400 THR A N 1
ATOM 3063 C CA . THR A 1 400 ? 10.131 -25.732 9.225 1.00 74.06 400 THR A CA 1
ATOM 3064 C C . THR A 1 400 ? 9.408 -24.389 9.334 1.00 74.06 400 THR A C 1
ATOM 3066 O O . THR A 1 400 ? 9.199 -23.870 10.430 1.00 74.06 400 THR A O 1
ATOM 3069 N N . THR A 1 401 ? 8.997 -23.827 8.196 1.00 64.81 401 THR A N 1
ATOM 3070 C CA . THR A 1 401 ? 8.230 -22.572 8.126 1.00 64.81 401 THR A CA 1
ATOM 3071 C C . THR A 1 401 ? 6.837 -22.828 7.570 1.00 64.81 401 THR A C 1
ATOM 3073 O O . THR A 1 401 ? 6.702 -23.338 6.460 1.00 64.81 401 THR A O 1
ATOM 3076 N N . ILE A 1 402 ? 5.795 -22.420 8.295 1.00 68.12 402 ILE A N 1
ATOM 3077 C CA . ILE A 1 402 ? 4.413 -22.448 7.807 1.00 68.12 402 ILE A CA 1
ATOM 3078 C C . ILE A 1 402 ? 4.232 -21.289 6.832 1.00 68.12 402 ILE A C 1
ATOM 3080 O O . ILE A 1 402 ? 4.380 -20.131 7.214 1.00 68.12 402 ILE A O 1
ATOM 3084 N N . LYS A 1 403 ? 3.877 -21.583 5.585 1.00 73.94 403 LYS A N 1
ATOM 3085 C CA . LYS A 1 403 ? 3.584 -20.580 4.554 1.00 73.94 403 LYS A CA 1
ATOM 3086 C C . LYS A 1 403 ? 2.122 -20.166 4.593 1.00 73.94 403 LYS A C 1
ATOM 3088 O O . LYS A 1 403 ? 1.812 -18.977 4.547 1.00 73.94 403 LYS A O 1
ATOM 3093 N N . SER A 1 404 ? 1.217 -21.132 4.733 1.00 59.66 404 SER A N 1
ATOM 3094 C CA . SER A 1 404 ? -0.211 -20.847 4.844 1.00 59.66 404 SER A CA 1
ATOM 3095 C C . SER A 1 404 ? -0.982 -21.924 5.602 1.00 59.66 404 SER A C 1
ATOM 3097 O O . SER A 1 404 ? -0.534 -23.064 5.727 1.00 59.66 404 SER A O 1
ATOM 3099 N N . VAL A 1 405 ? -2.147 -21.541 6.120 1.00 68.44 405 VAL A N 1
ATOM 3100 C CA . VAL A 1 405 ? -3.085 -22.421 6.820 1.00 68.44 405 VAL A CA 1
ATOM 3101 C C . VAL A 1 405 ? -4.491 -22.146 6.304 1.00 68.44 405 VAL A C 1
ATOM 3103 O O . VAL A 1 405 ? -4.942 -21.004 6.270 1.00 68.44 405 VAL A O 1
ATOM 3106 N N . LYS A 1 406 ? -5.225 -23.198 5.962 1.00 83.25 406 LYS A N 1
ATOM 3107 C CA . LYS A 1 406 ? -6.633 -23.150 5.575 1.00 83.25 406 LYS A CA 1
ATOM 3108 C C . LYS A 1 406 ? -7.444 -23.991 6.549 1.00 83.25 406 LYS A C 1
ATOM 3110 O O . LYS A 1 406 ? -7.241 -25.197 6.674 1.00 83.25 406 LYS A O 1
ATOM 3115 N N . ILE A 1 407 ? -8.386 -23.353 7.240 1.00 87.06 407 ILE A N 1
ATOM 3116 C CA . ILE A 1 407 ? -9.251 -24.011 8.224 1.00 87.06 407 ILE A CA 1
ATOM 3117 C C . ILE A 1 407 ? -10.689 -23.978 7.720 1.00 87.06 407 ILE A C 1
ATOM 3119 O O . ILE A 1 407 ? -11.275 -22.910 7.539 1.00 87.06 407 ILE A O 1
ATOM 3123 N N . THR A 1 408 ? -11.280 -25.153 7.525 1.00 85.50 408 THR A N 1
ATOM 3124 C CA . THR A 1 408 ? -12.697 -25.290 7.166 1.00 85.50 408 THR A CA 1
ATOM 3125 C C . THR A 1 408 ? -13.494 -25.593 8.422 1.00 85.50 408 THR A C 1
ATOM 3127 O O . THR A 1 408 ? -13.160 -26.516 9.167 1.00 85.50 408 THR A O 1
ATOM 3130 N N . TYR A 1 409 ? -14.544 -24.820 8.691 1.00 95.38 409 TYR A N 1
ATOM 3131 C CA . TYR A 1 409 ? -15.341 -24.959 9.900 1.00 95.38 409 TYR A CA 1
ATOM 3132 C C . TYR A 1 409 ? -16.802 -24.533 9.718 1.00 95.38 409 TYR A C 1
ATOM 3134 O O . TYR A 1 409 ? -17.115 -23.585 9.003 1.00 95.38 409 TYR A O 1
ATOM 3142 N N . ASN A 1 410 ? -17.713 -25.180 10.443 1.00 92.25 410 ASN A N 1
ATOM 3143 C CA . ASN A 1 410 ? -19.096 -24.723 10.527 1.00 92.25 410 ASN A CA 1
ATOM 3144 C C . ASN A 1 410 ? -19.220 -23.622 11.590 1.00 92.25 410 ASN A C 1
ATOM 3146 O O . ASN A 1 410 ? -18.750 -23.763 12.725 1.00 92.25 410 ASN A O 1
ATOM 3150 N N . SER A 1 411 ? -19.856 -22.509 11.222 1.00 91.06 411 SER A N 1
ATOM 3151 C CA . SER A 1 411 ? -20.158 -21.428 12.160 1.00 91.06 411 SER A CA 1
ATOM 3152 C C . SER A 1 411 ? -21.409 -21.766 12.963 1.00 91.06 411 SER A C 1
ATOM 3154 O O . SER A 1 411 ? -22.498 -21.943 12.417 1.00 91.06 411 SER A O 1
ATOM 3156 N N . GLU A 1 412 ? -21.274 -21.804 14.284 1.00 91.62 412 GLU A N 1
ATOM 3157 C CA . GLU A 1 412 ? -22.394 -21.938 15.206 1.00 91.62 412 GLU A CA 1
ATOM 3158 C C . GLU A 1 412 ? -22.504 -20.688 16.080 1.00 91.62 412 GLU A C 1
ATOM 3160 O O . GLU A 1 412 ? -21.510 -20.172 16.597 1.00 91.62 412 GLU A O 1
ATOM 3165 N N . LYS A 1 413 ? -23.739 -20.203 16.278 1.00 91.19 413 LYS A N 1
ATOM 3166 C CA . LYS A 1 413 ? -24.022 -18.978 17.052 1.00 91.19 413 LYS A CA 1
ATOM 3167 C C . LYS A 1 413 ? -23.194 -17.775 16.581 1.00 91.19 413 LYS A C 1
ATOM 3169 O O . LYS A 1 413 ? -22.794 -16.968 17.411 1.00 91.19 413 LYS A O 1
ATOM 3174 N N . SER A 1 414 ? -22.952 -17.677 15.272 1.00 85.56 414 SER A N 1
ATOM 3175 C CA . SER A 1 414 ? -22.129 -16.632 14.646 1.00 85.56 414 SER A CA 1
ATOM 3176 C C . SER A 1 414 ? -20.649 -16.666 15.051 1.00 85.56 414 SER A C 1
ATOM 3178 O O . SER A 1 414 ? -19.963 -15.655 14.943 1.00 85.56 414 SER A O 1
ATOM 3180 N N . GLY A 1 415 ? -20.141 -17.816 15.509 1.00 88.50 415 GLY A N 1
ATOM 3181 C CA . GLY A 1 415 ? -18.716 -18.003 15.763 1.00 88.50 415 GLY A CA 1
ATOM 3182 C C . GLY A 1 415 ? -17.894 -17.961 14.481 1.00 88.50 415 GLY A C 1
ATOM 3183 O O . GLY A 1 415 ? -18.249 -18.605 13.495 1.00 88.50 415 GLY A O 1
ATOM 3184 N N . VAL A 1 416 ? -16.798 -17.219 14.503 1.00 86.00 416 VAL A N 1
ATOM 3185 C CA . VAL A 1 416 ? -15.872 -17.068 13.376 1.00 86.00 416 VAL A CA 1
ATOM 3186 C C . VAL A 1 416 ? -14.457 -17.233 13.913 1.00 86.00 416 VAL A C 1
ATOM 3188 O O . VAL A 1 416 ? -14.201 -16.845 15.050 1.00 86.00 416 VAL A O 1
ATOM 3191 N N . LEU A 1 417 ? -13.546 -17.827 13.152 1.00 87.69 417 LEU A N 1
ATOM 3192 C CA . LEU A 1 417 ? -12.129 -17.761 13.505 1.00 87.69 417 LEU A CA 1
ATOM 3193 C C . LEU A 1 417 ? -11.567 -16.400 13.115 1.00 87.69 417 LEU A C 1
ATOM 3195 O O . LEU A 1 417 ? -12.006 -15.801 12.140 1.00 87.69 417 LEU A O 1
ATOM 3199 N N . THR A 1 418 ? -10.582 -15.929 13.861 1.00 74.19 418 THR A N 1
ATOM 3200 C CA . THR A 1 418 ? -9.827 -14.722 13.564 1.00 74.19 418 THR A CA 1
ATOM 3201 C C . THR A 1 418 ? -8.341 -15.028 13.582 1.00 74.19 418 THR A C 1
ATOM 3203 O O . THR A 1 418 ? -7.876 -15.706 14.498 1.00 74.19 418 THR A O 1
ATOM 3206 N N . TYR A 1 419 ? -7.602 -14.494 12.621 1.00 70.50 419 TYR A N 1
ATOM 3207 C CA . TYR A 1 419 ? -6.144 -14.539 12.557 1.00 70.50 419 TYR A CA 1
ATOM 3208 C C . TYR A 1 419 ? -5.639 -13.096 12.523 1.00 70.50 419 TYR A C 1
ATOM 3210 O O . TYR A 1 419 ? -6.170 -12.290 11.761 1.00 70.50 419 TYR A O 1
ATOM 3218 N N . ASN A 1 420 ? -4.705 -12.736 13.409 1.00 54.56 420 ASN A N 1
ATOM 3219 C CA . ASN A 1 420 ? -4.239 -11.351 13.598 1.00 54.56 420 ASN A CA 1
ATOM 3220 C C . ASN A 1 420 ? -5.384 -10.324 13.760 1.00 54.56 420 ASN A C 1
ATOM 3222 O O . ASN A 1 420 ? -5.320 -9.204 13.263 1.00 54.56 420 ASN A O 1
ATOM 3226 N N . GLY A 1 421 ? -6.471 -10.721 14.433 1.00 52.38 421 GLY A N 1
ATOM 3227 C CA . GLY A 1 421 ? -7.648 -9.873 14.664 1.00 52.38 421 GLY A CA 1
ATOM 3228 C C . GLY A 1 421 ? -8.618 -9.745 13.480 1.00 52.38 421 GLY A C 1
ATOM 3229 O O . GLY A 1 421 ? -9.660 -9.108 13.628 1.00 52.38 421 GLY A O 1
ATOM 3230 N N . VAL A 1 422 ? -8.335 -10.376 12.336 1.00 50.53 422 VAL A N 1
ATOM 3231 C CA . VAL A 1 422 ? -9.189 -10.359 11.137 1.00 50.53 422 VAL A CA 1
ATOM 3232 C C . VAL A 1 422 ? -10.001 -11.645 11.039 1.00 50.53 422 VAL A C 1
ATOM 3234 O O . VAL A 1 422 ? -9.468 -12.733 11.237 1.00 50.53 422 VAL A O 1
ATOM 3237 N N . ASN A 1 423 ? -11.291 -11.539 10.705 1.00 67.62 423 ASN A N 1
ATOM 3238 C CA . ASN A 1 423 ? -12.166 -12.695 10.497 1.00 67.62 423 ASN A CA 1
ATOM 3239 C C . ASN A 1 423 ? -11.669 -13.572 9.337 1.00 67.62 423 ASN A C 1
ATOM 3241 O O . ASN A 1 423 ? -11.597 -13.125 8.196 1.00 67.62 423 ASN A O 1
ATOM 3245 N N . VAL A 1 424 ? -11.414 -14.845 9.620 1.00 67.00 424 VAL A N 1
ATOM 3246 C CA . VAL A 1 424 ? -11.061 -15.872 8.640 1.00 67.00 424 VAL A CA 1
ATOM 3247 C C . VAL A 1 424 ? -12.338 -16.568 8.199 1.00 67.00 424 VAL A C 1
ATOM 3249 O O . VAL A 1 424 ? -12.994 -17.251 8.992 1.00 67.00 424 VAL A O 1
ATOM 3252 N N . THR A 1 425 ? -12.708 -16.404 6.933 1.00 76.00 425 THR A N 1
ATOM 3253 C CA . THR A 1 425 ? -13.856 -17.114 6.361 1.00 76.00 425 THR A CA 1
ATOM 3254 C C . THR A 1 425 ? -13.560 -18.616 6.329 1.00 76.00 425 THR A C 1
ATOM 3256 O O . THR A 1 425 ? -12.439 -19.044 6.072 1.00 76.00 425 THR A O 1
ATOM 3259 N N . SER A 1 426 ? -14.550 -19.457 6.638 1.00 82.44 426 SER A N 1
ATOM 3260 C CA . SER A 1 426 ? -14.342 -20.910 6.601 1.00 82.44 426 SER A CA 1
ATOM 3261 C C . SER A 1 426 ? -13.868 -21.360 5.218 1.00 82.44 426 SER A C 1
ATOM 3263 O O . SER A 1 426 ? -14.530 -21.084 4.220 1.00 82.44 426 SER A O 1
ATOM 3265 N N . GLY A 1 427 ? -12.761 -22.103 5.178 1.00 56.75 427 GLY A N 1
ATOM 3266 C CA . GLY A 1 427 ? -12.195 -22.651 3.948 1.00 56.75 427 GLY A CA 1
ATOM 3267 C C . GLY A 1 427 ? -11.378 -21.653 3.126 1.00 56.75 427 GLY A C 1
ATOM 3268 O O . GLY A 1 427 ? -10.970 -22.006 2.024 1.00 56.75 427 GLY A O 1
ATOM 3269 N N . THR A 1 428 ? -11.110 -20.442 3.629 1.00 53.19 428 THR A N 1
ATOM 3270 C CA . THR A 1 428 ? -10.164 -19.509 2.997 1.00 53.19 428 THR A CA 1
ATOM 3271 C C . THR A 1 428 ? -8.755 -19.684 3.552 1.00 53.19 428 THR A C 1
ATOM 3273 O O . THR A 1 428 ? -8.577 -20.097 4.700 1.00 53.19 428 THR A O 1
ATOM 3276 N N . ILE A 1 429 ? -7.756 -19.364 2.731 1.00 56.50 429 ILE A N 1
ATOM 3277 C CA . ILE A 1 429 ? -6.342 -19.444 3.097 1.00 56.50 429 ILE A CA 1
ATOM 3278 C C . ILE A 1 429 ? -5.974 -18.235 3.964 1.00 56.50 429 ILE A C 1
ATOM 3280 O O . ILE A 1 429 ? -6.282 -17.098 3.616 1.00 56.50 429 ILE A O 1
ATOM 3284 N N . ALA A 1 430 ? -5.308 -18.486 5.087 1.00 52.94 430 ALA A N 1
ATOM 3285 C CA . ALA A 1 430 ? -4.590 -17.485 5.861 1.00 52.94 430 ALA A CA 1
ATOM 3286 C C . ALA A 1 430 ? -3.088 -17.626 5.580 1.00 52.94 430 ALA A C 1
ATOM 3288 O O . ALA A 1 430 ? -2.507 -18.694 5.795 1.00 52.94 430 ALA A O 1
ATOM 3289 N N . HIS A 1 431 ? -2.462 -16.558 5.089 1.00 51.59 431 HIS A N 1
ATOM 3290 C CA . HIS A 1 431 ? -1.016 -16.504 4.866 1.00 51.59 431 HIS A CA 1
ATOM 3291 C C . HIS A 1 431 ? -0.296 -16.255 6.195 1.00 51.59 431 HIS A C 1
ATOM 3293 O O . HIS A 1 431 ? -0.722 -15.398 6.966 1.00 51.59 431 HIS A O 1
ATOM 3299 N N . VAL A 1 432 ? 0.760 -17.026 6.473 1.00 72.50 432 VAL A N 1
ATOM 3300 C CA . VAL A 1 432 ? 1.422 -17.051 7.790 1.00 72.50 432 VAL A CA 1
ATOM 3301 C C . VAL A 1 432 ? 2.879 -16.592 7.707 1.00 72.50 432 VAL A C 1
ATOM 3303 O O . VAL A 1 432 ? 3.204 -15.532 8.222 1.00 72.50 432 VAL A O 1
ATOM 3306 N N . ASN A 1 433 ? 3.761 -17.369 7.074 1.00 60.78 433 ASN A N 1
ATOM 3307 C CA . ASN A 1 433 ? 5.219 -17.160 7.055 1.00 60.78 433 ASN A CA 1
ATOM 3308 C C . ASN A 1 433 ? 5.878 -17.106 8.448 1.00 60.78 433 ASN A C 1
ATOM 3310 O O . ASN A 1 433 ? 6.666 -16.213 8.748 1.00 60.78 433 ASN A O 1
ATOM 3314 N N . ALA A 1 434 ? 5.577 -18.087 9.299 1.00 57.12 434 ALA A N 1
ATOM 3315 C CA . ALA A 1 434 ? 6.125 -18.191 10.651 1.00 57.12 434 ALA A CA 1
ATOM 3316 C C . ALA A 1 434 ? 6.232 -19.656 11.104 1.00 57.12 434 ALA A C 1
ATOM 3318 O O . ALA A 1 434 ? 5.670 -20.559 10.485 1.00 57.12 434 ALA A O 1
ATOM 3319 N N . SER A 1 435 ? 6.933 -19.907 12.210 1.00 73.44 435 SER A N 1
ATOM 3320 C CA . SER A 1 435 ? 7.005 -21.237 12.837 1.00 73.44 435 SER A CA 1
ATOM 3321 C C . SER A 1 435 ? 5.735 -21.612 13.614 1.00 73.44 435 SER A C 1
ATOM 3323 O O . SER A 1 435 ? 5.571 -22.762 14.019 1.00 73.44 435 SER A O 1
ATOM 3325 N N . SER A 1 436 ? 4.817 -20.664 13.830 1.00 77.38 436 SER A N 1
ATOM 3326 C CA . SER A 1 436 ? 3.503 -20.935 14.413 1.00 77.38 436 SER A CA 1
ATOM 3327 C C . SER A 1 436 ? 2.439 -19.927 13.963 1.00 77.38 436 SER A C 1
ATOM 3329 O O . SER A 1 436 ? 2.769 -18.813 13.559 1.00 77.38 436 SER A O 1
ATOM 3331 N N . ALA A 1 437 ? 1.163 -20.311 14.034 1.00 71.19 437 ALA A N 1
ATOM 3332 C CA . ALA A 1 437 ? 0.013 -19.458 13.727 1.00 71.19 437 ALA A CA 1
ATOM 3333 C C . ALA A 1 437 ? -1.123 -19.668 14.736 1.00 71.19 437 ALA A C 1
ATOM 3335 O O . ALA A 1 437 ? -1.487 -20.811 15.014 1.00 71.19 437 ALA A O 1
ATOM 3336 N N . GLU A 1 438 ? -1.718 -18.583 15.242 1.00 93.94 438 GLU A N 1
ATOM 3337 C CA . GLU A 1 438 ? -2.814 -18.637 16.218 1.00 93.94 438 GLU A CA 1
ATOM 3338 C C . GLU A 1 438 ? -4.153 -18.161 15.631 1.00 93.94 438 GLU A C 1
ATOM 3340 O O . GLU A 1 438 ? -4.282 -17.024 15.185 1.00 93.94 438 GLU A O 1
ATOM 3345 N N . PHE A 1 439 ? -5.176 -19.019 15.674 1.00 89.00 439 PHE A N 1
ATOM 3346 C CA . PHE A 1 439 ? -6.535 -18.721 15.219 1.00 89.00 439 PHE A CA 1
ATOM 3347 C C . PHE A 1 439 ? -7.491 -18.670 16.407 1.00 89.00 439 PHE A C 1
ATOM 3349 O O . PHE A 1 439 ? -7.877 -19.702 16.960 1.00 89.00 439 PHE A O 1
ATOM 3356 N N . VAL A 1 440 ? -7.909 -17.469 16.788 1.00 89.38 440 VAL A N 1
ATOM 3357 C CA . VAL A 1 440 ? -8.794 -17.235 17.937 1.00 89.38 440 VAL A CA 1
ATOM 3358 C C . VAL A 1 440 ? -10.252 -17.313 17.501 1.00 89.38 440 VAL A C 1
ATOM 3360 O O . VAL A 1 440 ? -10.594 -16.853 16.418 1.00 89.38 440 VAL A O 1
ATOM 3363 N N . VAL A 1 441 ? -11.148 -17.880 18.311 1.00 90.62 441 VAL A N 1
ATOM 3364 C CA . VAL A 1 441 ? -12.582 -17.854 17.981 1.00 90.62 441 VAL A CA 1
ATOM 3365 C C . VAL A 1 441 ? -13.245 -16.561 18.474 1.00 90.62 441 VAL A C 1
ATOM 3367 O O . VAL A 1 441 ? -13.294 -16.267 19.669 1.00 90.62 441 VAL A O 1
ATOM 3370 N N . GLY A 1 442 ? -13.789 -15.793 17.536 1.00 83.12 442 GLY A N 1
ATOM 3371 C CA . GLY A 1 442 ? -14.615 -14.609 17.752 1.00 83.12 442 GLY A CA 1
ATOM 3372 C C . GLY A 1 442 ? -16.109 -14.870 17.529 1.00 83.12 442 GLY A C 1
ATOM 3373 O O . GLY A 1 442 ? -16.571 -16.013 17.448 1.00 83.12 442 GLY A O 1
ATOM 3374 N N . ASN A 1 443 ? -16.888 -13.789 17.429 1.00 82.56 443 ASN A N 1
ATOM 3375 C CA . ASN A 1 443 ? -18.315 -13.830 17.105 1.00 82.56 443 ASN A CA 1
ATOM 3376 C C . ASN A 1 443 ? -18.714 -12.608 16.272 1.00 82.56 443 ASN A C 1
ATOM 3378 O O . ASN A 1 443 ? -18.391 -11.486 16.647 1.00 82.56 443 ASN A O 1
ATOM 3382 N N . THR A 1 444 ? -19.431 -12.814 15.169 1.00 76.88 444 THR A N 1
ATOM 3383 C CA . THR A 1 444 ? -19.929 -11.728 14.302 1.00 76.88 444 THR A CA 1
ATOM 3384 C C . THR A 1 444 ? -21.322 -11.221 14.692 1.00 76.88 444 THR A C 1
ATOM 3386 O O . THR A 1 444 ? -21.848 -10.293 14.082 1.00 76.88 444 THR A O 1
ATOM 3389 N N . GLY A 1 445 ? -21.940 -11.827 15.705 1.00 75.31 445 GLY A N 1
ATOM 3390 C CA . GLY A 1 445 ? -23.211 -11.436 16.303 1.00 75.31 445 GLY A CA 1
ATOM 3391 C C . GLY A 1 445 ? -23.067 -11.000 17.765 1.00 75.31 445 GLY A C 1
ATOM 3392 O O . GLY A 1 445 ? -21.983 -10.736 18.271 1.00 75.31 445 GLY A O 1
ATOM 3393 N N . SER A 1 446 ? -24.195 -10.923 18.475 1.00 74.44 446 SER A N 1
ATOM 3394 C CA . SER A 1 446 ? -24.254 -10.483 19.881 1.00 74.44 446 SER A CA 1
ATOM 3395 C C . SER A 1 446 ? -24.053 -11.606 20.906 1.00 74.44 446 SER A C 1
ATOM 3397 O O . SER A 1 446 ? -24.160 -11.379 22.113 1.00 74.44 446 SER A O 1
ATOM 3399 N N . ALA A 1 447 ? -23.814 -12.832 20.442 1.00 73.69 447 ALA A N 1
ATOM 3400 C CA . ALA A 1 447 ? -23.627 -13.988 21.302 1.00 73.69 447 ALA A CA 1
ATOM 3401 C C . ALA A 1 447 ? -22.191 -14.029 21.854 1.00 73.69 447 ALA A C 1
ATOM 3403 O O . ALA A 1 447 ? -21.233 -13.740 21.149 1.00 73.69 447 ALA A O 1
ATOM 3404 N N . THR A 1 448 ? -22.032 -14.426 23.117 1.00 79.31 448 THR A N 1
ATOM 3405 C CA . THR A 1 448 ? -20.716 -14.609 23.768 1.00 79.31 448 THR A CA 1
ATOM 3406 C C . THR A 1 448 ? -20.261 -16.072 23.783 1.00 79.31 448 THR A C 1
ATOM 3408 O O . THR A 1 448 ? -19.287 -16.437 24.443 1.00 79.31 448 THR A O 1
ATOM 3411 N N . ASN A 1 449 ? -21.003 -16.932 23.082 1.00 88.06 449 ASN A N 1
ATOM 3412 C CA . ASN A 1 449 ? -20.796 -18.372 22.979 1.00 88.06 449 ASN A CA 1
ATOM 3413 C C . ASN A 1 449 ? -20.649 -18.827 21.520 1.00 88.06 449 ASN A C 1
ATOM 3415 O O . ASN A 1 449 ? -21.133 -19.900 21.140 1.00 88.06 449 ASN A O 1
ATOM 3419 N N . GLY A 1 450 ? -19.987 -17.992 20.714 1.00 90.62 450 GLY A N 1
ATOM 3420 C CA . GLY A 1 450 ? -19.608 -18.306 19.341 1.00 90.62 450 GLY A CA 1
ATOM 3421 C C . GLY A 1 450 ? -18.771 -19.575 19.263 1.00 90.62 450 GLY A C 1
ATOM 3422 O O . GLY A 1 450 ? -17.977 -19.885 20.157 1.00 90.62 450 GLY A O 1
ATOM 3423 N N . GLN A 1 451 ? -19.003 -20.346 18.210 1.00 94.12 451 GLN A N 1
ATOM 3424 C CA . GLN A 1 451 ? -18.365 -21.631 17.992 1.00 94.12 451 GLN A CA 1
ATOM 3425 C C . GLN A 1 451 ? -17.871 -21.752 16.554 1.00 94.12 451 GLN A C 1
ATOM 3427 O O . GLN A 1 451 ? -18.646 -21.564 15.618 1.00 94.12 451 GLN A O 1
ATOM 3432 N N . ALA A 1 452 ? -16.605 -22.137 16.409 1.00 95.62 452 ALA A N 1
ATOM 3433 C CA . ALA A 1 452 ? -16.059 -22.656 15.163 1.00 95.62 452 ALA A CA 1
ATOM 3434 C C . ALA A 1 452 ? -15.960 -24.183 15.287 1.00 95.62 452 ALA A C 1
ATOM 3436 O O . ALA A 1 452 ? -15.292 -24.701 16.184 1.00 95.62 452 ALA A O 1
ATOM 3437 N N . ARG A 1 453 ? -16.696 -24.909 14.443 1.00 96.19 453 ARG A N 1
ATOM 3438 C CA . ARG A 1 453 ? -16.707 -26.379 14.367 1.00 96.19 453 ARG A CA 1
ATOM 3439 C C . ARG A 1 453 ? -15.778 -26.832 13.252 1.00 96.19 453 ARG A C 1
ATOM 3441 O O . ARG A 1 453 ? -16.207 -26.909 12.108 1.00 96.19 453 ARG A O 1
ATOM 3448 N N . ILE A 1 454 ? -14.509 -27.063 13.562 1.00 97.50 454 ILE A N 1
ATOM 3449 C CA . ILE A 1 454 ? -13.501 -27.411 12.559 1.00 97.50 454 ILE A CA 1
ATOM 3450 C C . ILE A 1 454 ? -13.843 -28.761 11.937 1.00 97.50 454 ILE A C 1
ATOM 3452 O O . ILE A 1 454 ? -14.118 -29.716 12.655 1.00 97.50 454 ILE A O 1
ATOM 3456 N N . THR A 1 455 ? -13.819 -28.826 10.613 1.00 93.06 455 THR A N 1
ATOM 3457 C CA . THR A 1 455 ? -14.122 -30.025 9.817 1.00 93.06 455 THR A CA 1
ATOM 3458 C C . THR A 1 455 ? -12.931 -30.459 8.970 1.00 93.06 455 THR A C 1
ATOM 3460 O O . THR A 1 455 ? -12.773 -31.652 8.723 1.00 93.06 455 THR A O 1
ATOM 3463 N N . ALA A 1 456 ? -12.063 -29.520 8.580 1.00 81.88 456 ALA A N 1
ATOM 3464 C CA . ALA A 1 456 ? -10.824 -29.813 7.871 1.00 81.88 456 ALA A CA 1
ATOM 3465 C C . ALA A 1 456 ? -9.742 -28.771 8.169 1.00 81.88 456 ALA A C 1
ATOM 3467 O O . ALA A 1 456 ? -10.052 -27.601 8.420 1.00 81.88 456 ALA A O 1
ATOM 3468 N N . ILE A 1 457 ? -8.483 -29.196 8.104 1.00 89.81 457 ILE A N 1
ATOM 3469 C CA . ILE A 1 457 ? -7.310 -28.331 8.238 1.00 89.81 457 ILE A CA 1
ATOM 3470 C C . ILE A 1 457 ? -6.324 -28.691 7.132 1.00 89.81 457 ILE A C 1
ATOM 3472 O O . ILE A 1 457 ? -6.027 -29.866 6.942 1.00 89.81 457 ILE A O 1
ATOM 3476 N N . GLU A 1 458 ? -5.816 -27.689 6.428 1.00 90.19 458 GLU A N 1
ATOM 3477 C CA . GLU A 1 458 ? -4.763 -27.813 5.421 1.00 90.19 458 GLU A CA 1
ATOM 3478 C C . GLU A 1 458 ? -3.655 -26.807 5.739 1.00 90.19 458 GLU A C 1
ATOM 3480 O O . GLU A 1 458 ? -3.932 -25.660 6.091 1.00 90.19 458 GLU A O 1
ATOM 3485 N N . VAL A 1 459 ? -2.403 -27.249 5.674 1.00 80.94 459 VAL A N 1
ATOM 3486 C CA . VAL A 1 459 ? -1.219 -26.450 5.990 1.00 80.94 459 VAL A CA 1
ATOM 3487 C C . VAL A 1 459 ? -0.195 -26.634 4.883 1.00 80.94 459 VAL A C 1
ATOM 3489 O O . VAL A 1 459 ? 0.134 -27.760 4.511 1.00 80.94 459 VAL A O 1
ATOM 3492 N N . VAL A 1 460 ? 0.321 -25.515 4.384 1.00 70.56 460 VAL A N 1
ATOM 3493 C CA . VAL A 1 460 ? 1.450 -25.478 3.455 1.00 70.56 460 VAL A CA 1
ATOM 3494 C C . VAL A 1 460 ? 2.672 -25.025 4.233 1.00 70.56 460 VAL A C 1
ATOM 3496 O O . VAL A 1 460 ? 2.650 -23.953 4.845 1.00 70.56 460 VAL A O 1
ATOM 3499 N N . TYR A 1 461 ? 3.734 -25.818 4.214 1.00 80.06 461 TYR A N 1
ATOM 3500 C CA . TYR A 1 461 ? 4.972 -25.519 4.922 1.00 80.06 461 TYR A CA 1
ATOM 3501 C C . TYR A 1 461 ? 6.201 -25.834 4.069 1.00 80.06 461 TYR A C 1
ATOM 3503 O O . TYR A 1 461 ? 6.129 -26.562 3.086 1.00 80.06 461 TYR A O 1
ATOM 3511 N N . GLU A 1 462 ? 7.341 -25.281 4.456 1.00 77.25 462 GLU A N 1
ATOM 3512 C CA . GLU A 1 462 ? 8.635 -25.514 3.819 1.00 77.25 462 GLU A CA 1
ATOM 3513 C C . GLU A 1 462 ? 9.635 -25.991 4.875 1.00 77.25 462 GLU A C 1
ATOM 3515 O O . GLU A 1 462 ? 9.791 -25.341 5.912 1.00 77.25 462 GLU A O 1
ATOM 3520 N N . THR A 1 463 ? 10.294 -27.122 4.629 1.00 71.19 463 THR A N 1
ATOM 3521 C CA . THR A 1 463 ? 11.396 -27.632 5.456 1.00 71.19 463 THR A CA 1
ATOM 3522 C C . THR A 1 463 ? 12.731 -27.157 4.890 1.00 71.19 463 THR A C 1
ATOM 3524 O O . THR A 1 463 ? 13.015 -27.319 3.702 1.00 71.19 463 THR A O 1
ATOM 3527 N N . GLY A 1 464 ? 13.571 -26.567 5.741 1.00 60.09 464 GLY A N 1
ATOM 3528 C CA . GLY A 1 464 ? 14.983 -26.371 5.421 1.00 60.09 464 GLY A CA 1
ATOM 3529 C C . GLY A 1 464 ? 15.706 -27.719 5.383 1.00 60.09 464 GLY A C 1
ATOM 3530 O O . GLY A 1 464 ? 15.353 -28.623 6.138 1.00 60.09 464 GLY A O 1
ATOM 3531 N N . ASP A 1 465 ? 16.704 -27.857 4.509 1.00 38.97 465 ASP A N 1
ATOM 3532 C CA . ASP A 1 465 ? 17.459 -29.102 4.323 1.00 38.97 465 ASP A CA 1
ATOM 3533 C C . ASP A 1 465 ? 18.143 -29.521 5.643 1.00 38.97 465 ASP A C 1
ATOM 3535 O O . ASP A 1 465 ? 19.158 -28.959 6.063 1.00 38.97 465 ASP A O 1
ATOM 3539 N N . GLN A 1 466 ? 17.536 -30.479 6.346 1.00 33.50 466 GLN A N 1
ATOM 3540 C CA . GLN A 1 466 ? 18.097 -31.131 7.523 1.00 33.50 466 GLN A CA 1
ATOM 3541 C C . GLN A 1 466 ? 18.959 -32.285 7.018 1.00 33.50 466 GLN A C 1
ATOM 3543 O O . GLN A 1 466 ? 18.454 -33.354 6.683 1.00 33.50 466 GLN A O 1
ATOM 3548 N N . SER A 1 467 ? 20.278 -32.099 6.981 1.00 30.02 467 SER A N 1
ATOM 3549 C CA . SER A 1 467 ? 21.194 -33.229 6.852 1.00 30.02 467 SER A CA 1
ATOM 3550 C C . SER A 1 467 ? 20.997 -34.162 8.053 1.00 30.02 467 SER A C 1
ATOM 3552 O O . SER A 1 467 ? 21.444 -33.862 9.164 1.00 30.02 467 SER A O 1
ATOM 3554 N N . GLU A 1 468 ? 20.309 -35.281 7.833 1.00 27.62 468 GLU A N 1
ATOM 3555 C CA . GLU A 1 468 ? 20.092 -36.332 8.822 1.00 27.62 468 GLU A CA 1
ATOM 3556 C C . GLU A 1 468 ? 21.435 -36.874 9.331 1.00 27.62 468 GLU A C 1
ATOM 3558 O O . GLU A 1 468 ? 22.263 -37.377 8.567 1.00 27.62 468 GLU A O 1
ATOM 3563 N N . SER A 1 469 ? 21.642 -36.838 10.649 1.00 25.69 469 SER A N 1
ATOM 3564 C CA . SER A 1 469 ? 22.598 -37.732 11.300 1.00 25.69 469 SER A CA 1
ATOM 3565 C C . SER A 1 469 ? 21.823 -38.907 11.892 1.00 25.69 469 SER A C 1
ATOM 3567 O O . SER A 1 469 ? 21.025 -38.763 12.813 1.00 25.69 469 SER A O 1
ATOM 3569 N N . THR A 1 470 ? 22.019 -40.080 11.292 1.00 26.41 470 THR A N 1
ATOM 3570 C CA . THR A 1 470 ? 21.370 -41.342 11.669 1.00 26.41 470 THR A CA 1
ATOM 3571 C C . THR A 1 470 ? 21.616 -41.750 13.132 1.00 26.41 470 THR A C 1
ATOM 3573 O O . THR A 1 470 ? 22.693 -41.473 13.670 1.00 26.41 470 THR A O 1
ATOM 3576 N N . PRO A 1 471 ? 20.684 -42.500 13.757 1.00 32.88 471 PRO A N 1
ATOM 3577 C CA . PRO A 1 471 ? 20.748 -42.890 15.164 1.00 32.88 471 PRO A CA 1
ATOM 3578 C C . PRO A 1 471 ? 21.670 -44.099 15.383 1.00 32.88 471 PRO A C 1
ATOM 3580 O O . PRO A 1 471 ? 21.562 -45.112 14.692 1.00 32.88 471 PRO A O 1
ATOM 3583 N N . GLY A 1 472 ? 22.552 -44.015 16.382 1.00 27.27 472 GLY A N 1
ATOM 3584 C CA . GLY A 1 472 ? 23.343 -45.144 16.877 1.00 27.27 472 GLY A CA 1
ATOM 3585 C C . GLY A 1 472 ? 22.688 -45.795 18.095 1.00 27.27 472 GLY A C 1
ATOM 3586 O O . GLY A 1 472 ? 22.549 -45.160 19.138 1.00 27.27 472 GLY A O 1
ATOM 3587 N N . GLU A 1 473 ? 22.295 -47.058 17.944 1.00 27.39 473 GLU A N 1
ATOM 3588 C CA . GLU A 1 473 ? 21.715 -47.928 18.973 1.00 27.39 473 GLU A CA 1
ATOM 3589 C C . GLU A 1 473 ? 22.767 -48.423 20.002 1.00 27.39 473 GLU A C 1
ATOM 3591 O O . GLU A 1 473 ? 23.977 -48.389 19.775 1.00 27.39 473 GLU A O 1
ATOM 3596 N N . THR A 1 474 ? 22.254 -48.851 21.154 1.00 32.16 474 THR A N 1
ATOM 3597 C CA . THR A 1 474 ? 22.799 -48.981 22.524 1.00 32.16 474 THR A CA 1
ATOM 3598 C C . THR A 1 474 ? 23.705 -50.182 22.854 1.00 32.16 474 THR A C 1
ATOM 3600 O O . THR A 1 474 ? 23.636 -51.192 22.161 1.00 32.16 474 THR A O 1
ATOM 3603 N N . GLU A 1 475 ? 24.441 -50.101 23.993 1.00 27.80 475 GLU A N 1
ATOM 3604 C CA . GLU A 1 475 ? 24.493 -51.046 25.168 1.00 27.80 475 GLU A CA 1
ATOM 3605 C C . GLU A 1 475 ? 25.847 -50.946 25.972 1.00 27.80 475 GLU A C 1
ATOM 3607 O O . GLU A 1 475 ? 26.831 -50.462 25.416 1.00 27.80 475 GLU A O 1
ATOM 3612 N N . PRO A 1 476 ? 25.980 -51.351 27.268 1.00 43.19 476 PRO A N 1
ATOM 3613 C CA . PRO A 1 476 ? 25.660 -50.566 28.477 1.00 43.19 476 PRO A CA 1
ATOM 3614 C C . PRO A 1 476 ? 26.804 -50.512 29.552 1.00 43.19 476 PRO A C 1
ATOM 3616 O O . PRO A 1 476 ? 27.916 -50.988 29.343 1.00 43.19 476 PRO A O 1
ATOM 3619 N N . THR A 1 477 ? 26.440 -50.052 30.765 1.00 25.95 477 THR A N 1
ATOM 3620 C CA . THR A 1 477 ? 27.012 -50.269 32.131 1.00 25.95 477 THR A CA 1
ATOM 3621 C C . THR A 1 477 ? 27.931 -49.221 32.800 1.00 25.95 477 THR A C 1
ATOM 3623 O O . THR A 1 477 ? 29.138 -49.183 32.615 1.00 25.95 477 THR A O 1
ATOM 3626 N N . GLU A 1 478 ? 27.283 -48.432 33.674 1.00 30.12 478 GLU A N 1
ATOM 3627 C CA . GLU A 1 478 ? 27.529 -48.245 35.125 1.00 30.12 478 GLU A CA 1
ATOM 3628 C C . GLU A 1 478 ? 28.925 -47.820 35.651 1.00 30.12 478 GLU A C 1
ATOM 3630 O O . GLU A 1 478 ? 29.849 -48.621 35.760 1.00 30.12 478 GLU A O 1
ATOM 3635 N N . THR A 1 479 ? 29.043 -46.571 36.132 1.00 27.45 479 THR A N 1
ATOM 3636 C CA . THR A 1 479 ? 29.170 -46.169 37.565 1.00 27.45 479 THR A CA 1
ATOM 3637 C C . THR A 1 479 ? 29.738 -44.737 37.700 1.00 27.45 479 THR A C 1
ATOM 3639 O O . THR A 1 479 ? 30.800 -44.408 37.184 1.00 27.45 479 THR A O 1
ATOM 3642 N N . THR A 1 480 ? 29.008 -43.862 38.400 1.00 29.92 480 THR A N 1
ATOM 3643 C CA . THR A 1 480 ? 29.406 -42.508 38.875 1.00 29.92 480 THR A CA 1
ATOM 3644 C C . THR A 1 480 ? 30.358 -42.630 40.095 1.00 29.92 480 THR A C 1
ATOM 3646 O O . THR A 1 480 ? 30.419 -43.727 40.655 1.00 29.92 480 THR A O 1
ATOM 3649 N N . PRO A 1 481 ? 31.010 -41.567 40.639 1.00 45.41 481 PRO A N 1
ATOM 3650 C CA . PRO A 1 481 ? 30.993 -40.144 40.262 1.00 45.41 481 PRO A CA 1
ATOM 3651 C C . PRO A 1 481 ? 32.362 -39.415 40.282 1.00 45.41 481 PRO A C 1
ATOM 3653 O O . PRO A 1 481 ? 33.272 -39.759 41.033 1.00 45.41 481 PRO A O 1
ATOM 3656 N N . GLY A 1 482 ? 32.469 -38.318 39.531 1.00 29.38 482 GLY A N 1
ATOM 3657 C CA . GLY A 1 482 ? 33.598 -37.390 39.608 1.00 29.38 482 GLY A CA 1
ATOM 3658 C C . GLY A 1 482 ? 33.188 -35.996 39.155 1.00 29.38 482 GLY A C 1
ATOM 3659 O O . GLY A 1 482 ? 33.112 -35.732 37.963 1.00 29.38 482 GLY A O 1
ATOM 3660 N N . ASP A 1 483 ? 32.884 -35.150 40.133 1.00 41.16 483 ASP A N 1
ATOM 3661 C CA . ASP A 1 483 ? 32.647 -33.716 40.010 1.00 41.16 483 ASP A CA 1
ATOM 3662 C C . ASP A 1 483 ? 33.854 -33.011 39.370 1.00 41.16 483 ASP A C 1
ATOM 3664 O O . ASP A 1 483 ? 34.933 -32.933 39.960 1.00 41.16 483 ASP A O 1
ATOM 3668 N N . THR A 1 484 ? 33.650 -32.498 38.160 1.00 35.97 484 THR A N 1
ATOM 3669 C CA . THR A 1 484 ? 34.388 -31.356 37.627 1.00 35.97 484 THR A CA 1
ATOM 3670 C C . THR A 1 484 ? 33.369 -30.465 36.939 1.00 35.97 484 THR A C 1
ATOM 3672 O O . THR A 1 484 ? 32.916 -30.778 35.839 1.00 35.97 484 THR A O 1
ATOM 3675 N N . THR A 1 485 ? 32.981 -29.371 37.592 1.00 38.78 485 THR A N 1
ATOM 3676 C CA . THR A 1 485 ? 32.272 -28.268 36.942 1.00 38.78 485 THR A CA 1
ATOM 3677 C C . THR A 1 485 ? 33.124 -27.755 35.786 1.00 38.78 485 THR A C 1
ATOM 3679 O O . THR A 1 485 ? 34.110 -27.043 35.990 1.00 38.78 485 THR A O 1
ATOM 3682 N N . GLU A 1 486 ? 32.763 -28.158 34.576 1.00 36.22 486 GLU A N 1
ATOM 3683 C CA . GLU A 1 486 ? 33.223 -27.535 33.345 1.00 36.22 486 GLU A CA 1
ATOM 3684 C C . GLU A 1 486 ? 32.761 -26.066 33.373 1.00 36.22 486 GLU A C 1
ATOM 3686 O O . GLU A 1 486 ? 31.611 -25.805 33.751 1.00 36.22 486 GLU A O 1
ATOM 3691 N N . PRO A 1 487 ? 33.635 -25.082 33.094 1.00 41.16 487 PRO A N 1
ATOM 3692 C CA . PRO A 1 487 ? 33.223 -23.689 33.123 1.00 41.16 487 PRO A CA 1
ATOM 3693 C C . PRO A 1 487 ? 32.127 -23.502 32.076 1.00 41.16 487 PRO A C 1
ATOM 3695 O O . PRO A 1 487 ? 32.337 -23.788 30.898 1.00 41.16 487 PRO A O 1
ATOM 3698 N N . THR A 1 488 ? 30.954 -23.026 32.503 1.00 49.56 488 THR A N 1
ATOM 3699 C CA . THR A 1 488 ? 29.951 -22.508 31.571 1.00 49.56 488 THR A CA 1
ATOM 3700 C C . THR A 1 488 ? 30.652 -21.517 30.648 1.00 49.56 488 THR A C 1
ATOM 3702 O O . THR A 1 488 ? 31.334 -20.630 31.176 1.00 49.56 488 THR A O 1
ATOM 3705 N N . PRO A 1 489 ? 30.533 -21.658 29.319 1.00 50.66 489 PRO A N 1
ATOM 3706 C CA . PRO A 1 489 ? 31.135 -20.707 28.399 1.00 50.66 489 PRO A CA 1
ATOM 3707 C C . PRO A 1 489 ? 30.686 -19.293 28.786 1.00 50.66 489 PRO A C 1
ATOM 3709 O O . PRO A 1 489 ? 29.497 -19.029 28.967 1.00 50.66 489 PRO A O 1
ATOM 3712 N N . ALA A 1 490 ? 31.668 -18.429 29.044 1.00 64.94 490 ALA A N 1
ATOM 3713 C CA . ALA A 1 490 ? 31.442 -17.058 29.468 1.00 64.94 490 ALA A CA 1
ATOM 3714 C C . ALA A 1 490 ? 31.197 -16.214 28.219 1.00 64.94 490 ALA A C 1
ATOM 3716 O O . ALA A 1 490 ? 32.134 -15.813 27.538 1.00 64.94 490 ALA A O 1
ATOM 3717 N N . TYR A 1 491 ? 29.926 -16.002 27.917 1.00 79.75 491 TYR A N 1
ATOM 3718 C CA . TYR A 1 491 ? 29.459 -15.083 26.892 1.00 79.75 491 TYR A CA 1
ATOM 3719 C C . TYR A 1 491 ? 29.339 -13.660 27.429 1.00 79.75 491 TYR A C 1
ATOM 3721 O O . TYR A 1 491 ? 28.910 -13.459 28.571 1.00 79.75 491 TYR A O 1
ATOM 3729 N N . THR A 1 492 ? 29.672 -12.692 26.587 1.00 80.69 492 THR A N 1
ATOM 3730 C CA . THR A 1 492 ? 29.623 -11.260 26.873 1.00 80.69 492 THR A CA 1
ATOM 3731 C C . THR A 1 492 ? 28.372 -10.638 26.260 1.00 80.69 492 THR A C 1
ATOM 3733 O O . THR A 1 492 ? 28.097 -10.805 25.074 1.00 80.69 492 THR A O 1
ATOM 3736 N N . ILE A 1 493 ? 27.635 -9.867 27.058 1.00 84.88 493 ILE A N 1
ATOM 3737 C CA . ILE A 1 493 ? 26.524 -9.024 26.609 1.00 84.88 493 ILE A CA 1
ATOM 3738 C C . ILE A 1 493 ? 27.037 -7.585 26.531 1.00 84.88 493 ILE A C 1
ATOM 3740 O O . ILE A 1 493 ? 27.412 -6.990 27.544 1.00 84.88 493 ILE A O 1
ATOM 3744 N N . SER A 1 494 ? 27.061 -7.018 25.329 1.00 87.25 494 SER A N 1
ATOM 3745 C CA . SER A 1 494 ? 27.427 -5.620 25.079 1.00 87.25 494 SER A CA 1
ATOM 3746 C C . SER A 1 494 ? 26.199 -4.789 24.696 1.00 87.25 494 SER A C 1
ATOM 3748 O O . SER A 1 494 ? 25.194 -5.334 24.243 1.00 87.25 494 SER A O 1
ATOM 3750 N N . PHE A 1 495 ? 26.259 -3.471 24.897 1.00 87.44 495 PHE A N 1
ATOM 3751 C CA . PHE A 1 495 ? 25.105 -2.580 24.745 1.00 87.44 495 PHE A CA 1
ATOM 3752 C C . PHE A 1 495 ? 25.396 -1.432 23.778 1.00 87.44 495 PHE A C 1
ATOM 3754 O O . PHE A 1 495 ? 26.468 -0.830 23.825 1.00 87.44 495 PHE A O 1
ATOM 3761 N N . SER A 1 496 ? 24.412 -1.095 22.948 1.00 84.06 496 SER A N 1
ATOM 3762 C CA . SER A 1 496 ? 24.415 0.062 22.049 1.00 84.06 496 SER A CA 1
ATOM 3763 C C . SER A 1 496 ? 23.259 0.995 22.401 1.00 84.06 496 SER A C 1
ATOM 3765 O O . SER A 1 496 ? 22.140 0.532 22.611 1.00 84.06 496 SER A O 1
ATOM 3767 N N . VAL A 1 497 ? 23.514 2.301 22.473 1.00 80.81 497 VAL A N 1
ATOM 3768 C CA . VAL A 1 497 ? 22.523 3.335 22.828 1.00 80.81 497 VAL A CA 1
ATOM 3769 C C . VAL A 1 497 ? 22.506 4.453 21.786 1.00 80.81 497 VAL A C 1
ATOM 3771 O O . VAL A 1 497 ? 23.349 4.468 20.895 1.00 80.81 497 VAL A O 1
ATOM 3774 N N . TYR A 1 498 ? 21.562 5.392 21.904 1.00 70.75 498 TYR A N 1
ATOM 3775 C CA . TYR A 1 498 ? 21.463 6.553 21.012 1.00 70.75 498 TYR A CA 1
ATOM 3776 C C . TYR A 1 498 ? 22.757 7.379 20.970 1.00 70.75 498 TYR A C 1
ATOM 3778 O O . TYR A 1 498 ? 23.392 7.590 22.005 1.00 70.75 498 TYR A O 1
ATOM 3786 N N . ASP A 1 499 ? 23.106 7.896 19.788 1.00 63.50 499 ASP A N 1
ATOM 3787 C CA . ASP A 1 499 ? 24.292 8.731 19.576 1.00 63.50 499 ASP A CA 1
ATOM 3788 C C . ASP A 1 499 ? 24.379 9.894 20.574 1.00 63.50 499 ASP A C 1
ATOM 3790 O O . ASP A 1 499 ? 23.433 10.655 20.785 1.00 63.50 499 ASP A O 1
ATOM 3794 N N . GLY A 1 500 ? 25.550 10.038 21.196 1.00 62.84 500 GLY A N 1
ATOM 3795 C CA . GLY A 1 500 ? 25.793 11.041 22.234 1.00 62.84 500 GLY A CA 1
ATOM 3796 C C . GLY A 1 500 ? 25.385 10.614 23.648 1.00 62.84 500 GLY A C 1
ATOM 3797 O O . GLY A 1 500 ? 25.611 11.378 24.588 1.00 62.84 500 GLY A O 1
ATOM 3798 N N . LEU A 1 501 ? 24.843 9.404 23.831 1.00 72.00 501 LEU A N 1
ATOM 3799 C CA . LEU A 1 501 ? 24.599 8.809 25.146 1.00 72.00 501 LEU A CA 1
ATOM 3800 C C . LEU A 1 501 ? 25.691 7.803 25.526 1.00 72.00 501 LEU A C 1
ATOM 3802 O O . LEU A 1 501 ? 26.307 7.155 24.683 1.00 72.00 501 LEU A O 1
ATOM 3806 N N . THR A 1 502 ? 25.921 7.647 26.829 1.00 79.50 502 THR A N 1
ATOM 3807 C CA . THR A 1 502 ? 26.881 6.669 27.353 1.00 79.50 502 THR A CA 1
ATOM 3808 C C . THR A 1 502 ? 26.222 5.297 27.475 1.00 79.50 502 THR A C 1
ATOM 3810 O O . THR A 1 502 ? 25.266 5.139 28.239 1.00 79.50 502 THR A O 1
ATOM 3813 N N . ALA A 1 503 ? 26.748 4.300 26.759 1.00 81.94 503 ALA A N 1
ATOM 3814 C CA . ALA A 1 503 ? 26.279 2.920 26.860 1.00 81.94 503 ALA A CA 1
ATOM 3815 C C . ALA A 1 503 ? 26.565 2.317 28.253 1.00 81.94 503 ALA A C 1
ATOM 3817 O O . ALA A 1 503 ? 27.599 2.626 28.860 1.00 81.94 503 ALA A O 1
ATOM 3818 N N . PRO A 1 504 ? 25.690 1.433 28.767 1.00 84.00 504 PRO A N 1
ATOM 3819 C CA . PRO A 1 504 ? 26.001 0.617 29.935 1.00 84.00 504 PRO A CA 1
ATOM 3820 C C . PRO A 1 504 ? 27.257 -0.239 29.719 1.00 84.00 504 PRO A C 1
ATOM 3822 O O . PRO A 1 504 ? 27.557 -0.658 28.602 1.00 84.00 504 PRO A O 1
ATOM 3825 N N . ALA A 1 505 ? 27.985 -0.525 30.802 1.00 81.31 505 ALA A N 1
ATOM 3826 C CA . ALA A 1 505 ? 29.141 -1.417 30.744 1.00 81.31 505 ALA A CA 1
ATOM 3827 C C . ALA A 1 505 ? 28.721 -2.835 30.320 1.00 81.31 505 ALA A C 1
ATOM 3829 O O . ALA A 1 505 ? 27.639 -3.292 30.694 1.00 81.31 505 ALA A O 1
ATOM 3830 N N . ALA A 1 506 ? 29.592 -3.525 29.578 1.00 82.25 506 ALA A N 1
ATOM 3831 C CA . ALA A 1 506 ? 29.376 -4.915 29.189 1.00 82.25 506 ALA A CA 1
ATOM 3832 C C . ALA A 1 506 ? 29.190 -5.821 30.419 1.00 82.25 506 ALA A C 1
ATOM 3834 O O . ALA A 1 506 ? 29.765 -5.571 31.483 1.00 82.25 506 ALA A O 1
ATOM 3835 N N . GLN A 1 507 ? 28.363 -6.852 30.266 1.00 78.50 507 GLN A N 1
ATOM 3836 C CA . GLN A 1 507 ? 27.948 -7.749 31.342 1.00 78.50 507 GLN A CA 1
ATOM 3837 C C . GLN A 1 507 ? 28.191 -9.218 30.981 1.00 78.50 507 GLN A C 1
ATOM 3839 O O . GLN A 1 507 ? 28.159 -9.591 29.811 1.00 78.50 507 GLN A O 1
ATOM 3844 N N . ASP A 1 508 ? 28.404 -10.052 32.000 1.00 76.31 508 ASP A N 1
ATOM 3845 C CA . ASP A 1 508 ? 28.578 -11.500 31.844 1.00 76.31 508 ASP A CA 1
ATOM 3846 C C . ASP A 1 508 ? 27.241 -12.209 31.541 1.00 76.31 508 ASP A C 1
ATOM 3848 O O . ASP A 1 508 ? 26.156 -11.644 31.683 1.00 76.31 508 ASP A O 1
ATOM 3852 N N . SER A 1 509 ? 27.306 -13.492 31.185 1.00 67.25 509 SER A N 1
ATOM 3853 C CA . SER A 1 509 ? 26.265 -14.277 30.488 1.00 67.25 509 SER A CA 1
ATOM 3854 C C . SER A 1 509 ? 24.911 -14.440 31.199 1.00 67.25 509 SER A C 1
ATOM 3856 O O . SER A 1 509 ? 23.994 -15.048 30.643 1.00 67.25 509 SER A O 1
ATOM 3858 N N . LYS A 1 510 ? 24.778 -13.945 32.437 1.00 63.50 510 LYS A N 1
ATOM 3859 C CA . LYS A 1 510 ? 23.547 -13.958 33.244 1.00 63.50 510 LYS A CA 1
ATOM 3860 C C . LYS A 1 510 ? 23.478 -12.739 34.162 1.00 63.50 510 LYS A C 1
ATOM 3862 O O . LYS A 1 510 ? 23.704 -12.847 35.369 1.00 63.50 510 LYS A O 1
ATOM 3867 N N . VAL A 1 511 ? 23.132 -11.584 33.606 1.00 65.94 511 VAL A N 1
ATOM 3868 C CA . VAL A 1 511 ? 22.919 -10.353 34.380 1.00 65.94 511 VAL A CA 1
ATOM 3869 C C . VAL A 1 511 ? 21.568 -9.732 34.018 1.00 65.94 511 VAL A C 1
ATOM 3871 O O . VAL A 1 511 ? 21.030 -9.953 32.934 1.00 65.94 511 VAL A O 1
ATOM 3874 N N . ALA A 1 512 ? 20.970 -9.022 34.978 1.00 78.19 512 ALA A N 1
ATOM 3875 C CA . ALA A 1 512 ? 19.761 -8.248 34.740 1.00 78.19 512 ALA A CA 1
ATOM 3876 C C . ALA A 1 512 ? 20.072 -7.078 33.797 1.00 78.19 512 ALA A C 1
ATOM 3878 O O . ALA A 1 512 ? 20.972 -6.281 34.083 1.00 78.19 512 ALA A O 1
ATOM 3879 N N . LEU A 1 513 ? 19.315 -6.970 32.704 1.00 83.69 513 LEU A N 1
ATOM 3880 C CA . LEU A 1 513 ? 19.553 -5.967 31.672 1.00 83.69 513 LEU A CA 1
ATOM 3881 C C . LEU A 1 513 ? 19.482 -4.545 32.262 1.00 83.69 513 LEU A C 1
ATOM 3883 O O . LEU A 1 513 ? 18.539 -4.233 32.995 1.00 83.69 513 LEU A O 1
ATOM 3887 N N . PRO A 1 514 ? 20.457 -3.669 31.978 1.00 79.00 514 PRO A N 1
ATOM 3888 C CA . PRO A 1 514 ? 20.497 -2.323 32.534 1.00 79.00 514 PRO A CA 1
ATOM 3889 C C . PRO A 1 514 ? 19.446 -1.407 31.891 1.00 79.00 514 PRO A C 1
ATOM 3891 O O . PRO A 1 514 ? 18.970 -1.651 30.785 1.00 79.00 514 PRO A O 1
ATOM 3894 N N . TYR A 1 515 ? 19.113 -0.310 32.574 1.00 84.19 515 TYR A N 1
ATOM 3895 C CA . TYR A 1 515 ? 18.378 0.803 31.967 1.00 84.19 515 TYR A CA 1
ATOM 3896 C C . TYR A 1 515 ? 19.343 1.694 31.174 1.00 84.19 515 TYR A C 1
ATOM 3898 O O . TYR A 1 515 ? 20.458 1.948 31.637 1.00 84.19 515 TYR A O 1
ATOM 3906 N N . ALA A 1 516 ? 18.910 2.204 30.017 1.00 78.50 516 ALA A N 1
ATOM 3907 C CA . ALA A 1 516 ? 19.654 3.193 29.238 1.00 78.50 516 ALA A CA 1
ATOM 3908 C C . ALA A 1 516 ? 19.056 4.601 29.395 1.00 78.50 516 ALA A C 1
ATOM 3910 O O . ALA A 1 516 ? 17.857 4.768 29.622 1.00 78.50 516 ALA A O 1
ATOM 3911 N N . ALA A 1 517 ? 19.899 5.629 29.260 1.00 74.75 517 ALA A N 1
ATOM 3912 C CA . ALA A 1 517 ? 19.430 7.007 29.123 1.00 74.75 517 ALA A CA 1
ATOM 3913 C C . ALA A 1 517 ? 18.691 7.190 27.783 1.00 74.75 517 ALA A C 1
ATOM 3915 O O . ALA A 1 517 ? 18.968 6.457 26.831 1.00 74.75 517 ALA A O 1
ATOM 3916 N N . ALA A 1 518 ? 17.789 8.174 27.706 1.00 76.06 518 ALA A N 1
ATOM 3917 C CA . ALA A 1 518 ? 17.051 8.533 26.492 1.00 76.06 518 ALA A CA 1
ATOM 3918 C C . ALA A 1 518 ? 17.316 9.996 26.087 1.00 76.06 518 ALA A C 1
ATOM 3920 O O . ALA A 1 518 ? 17.464 10.835 26.981 1.00 76.06 518 ALA A O 1
ATOM 3921 N N . PRO A 1 519 ? 17.377 10.316 24.779 1.00 65.12 519 PRO A N 1
ATOM 3922 C CA . PRO A 1 519 ? 17.449 11.700 24.306 1.00 65.12 519 PRO A CA 1
ATOM 3923 C C . PRO A 1 519 ? 16.179 12.504 24.628 1.00 65.12 519 PRO A C 1
ATOM 3925 O O . PRO A 1 519 ? 15.106 11.935 24.840 1.00 65.12 519 PRO A O 1
ATOM 3928 N N . ASP A 1 520 ? 16.271 13.835 24.588 1.00 59.94 520 ASP A N 1
ATOM 3929 C CA . ASP A 1 520 ? 15.106 14.714 24.748 1.00 59.94 520 ASP A CA 1
ATOM 3930 C C . ASP A 1 520 ? 14.048 14.432 23.666 1.00 59.94 520 ASP A C 1
ATOM 3932 O O . ASP A 1 520 ? 14.342 14.434 22.471 1.00 59.94 520 ASP A O 1
ATOM 3936 N N . GLY A 1 521 ? 12.801 14.197 24.086 1.00 52.00 521 GLY A N 1
ATOM 3937 C CA . GLY A 1 521 ? 11.691 13.856 23.185 1.00 52.00 521 GLY A CA 1
ATOM 3938 C C . GLY A 1 521 ? 11.559 12.364 22.853 1.00 52.00 521 GLY A C 1
ATOM 3939 O O . GLY A 1 521 ? 10.633 11.994 22.133 1.00 52.00 521 GLY A O 1
ATOM 3940 N N . TYR A 1 522 ? 12.426 11.514 23.411 1.00 74.88 522 TYR A N 1
ATOM 3941 C CA . TYR A 1 522 ? 12.399 10.062 23.247 1.00 74.88 522 TYR A CA 1
ATOM 3942 C C . TYR A 1 522 ? 12.151 9.358 24.590 1.00 74.88 522 TYR A C 1
ATOM 3944 O O . TYR A 1 522 ? 12.502 9.868 25.652 1.00 74.88 522 TYR A O 1
ATOM 3952 N N . SER A 1 523 ? 11.572 8.157 24.558 1.00 76.88 523 SER A N 1
ATOM 3953 C CA . SER A 1 523 ? 11.425 7.279 25.730 1.00 76.88 523 SER A CA 1
ATOM 3954 C C . SER A 1 523 ? 12.112 5.941 25.488 1.00 76.88 523 SER A C 1
ATOM 3956 O O . SER A 1 523 ? 11.773 5.254 24.527 1.00 76.88 523 SER A O 1
ATOM 3958 N N . PHE A 1 524 ? 13.062 5.567 26.350 1.00 82.12 524 PHE A N 1
ATOM 3959 C CA . PHE A 1 524 ? 13.686 4.241 26.326 1.00 82.12 524 PHE A CA 1
ATOM 3960 C C . PHE A 1 524 ? 12.663 3.168 26.714 1.00 82.12 524 PHE A C 1
ATOM 3962 O O . PHE A 1 524 ? 11.945 3.332 27.700 1.00 82.12 524 PHE A O 1
ATOM 3969 N N . LEU A 1 525 ? 12.605 2.088 25.937 1.00 77.38 525 LEU A N 1
ATOM 3970 C CA . LEU A 1 525 ? 11.645 1.003 26.118 1.00 77.38 525 LEU A CA 1
ATOM 3971 C C . LEU A 1 525 ? 12.305 -0.296 26.573 1.00 77.38 525 LEU A C 1
ATOM 3973 O O . LEU A 1 525 ? 11.763 -0.969 27.436 1.00 77.38 525 LEU A O 1
ATOM 3977 N N . GLY A 1 526 ? 13.467 -0.647 26.028 1.00 83.94 526 GLY A N 1
ATOM 3978 C CA . GLY A 1 526 ? 14.114 -1.927 26.305 1.00 83.94 526 GLY A CA 1
ATOM 3979 C C . GLY A 1 526 ? 15.190 -2.240 25.278 1.00 83.94 526 GLY A C 1
ATOM 3980 O O . GLY A 1 526 ? 15.700 -1.335 24.621 1.00 83.94 526 GLY A O 1
ATOM 3981 N N . TRP A 1 527 ? 15.539 -3.512 25.136 1.00 89.75 527 TRP A N 1
ATOM 3982 C CA . TRP A 1 527 ? 16.639 -3.956 24.282 1.00 89.75 527 TRP A CA 1
ATOM 3983 C C . TRP A 1 527 ? 16.160 -4.887 23.170 1.00 89.75 527 TRP A C 1
ATOM 3985 O O . TRP A 1 527 ? 15.254 -5.680 23.388 1.00 89.75 527 TRP A O 1
ATOM 3995 N N . VAL A 1 528 ? 16.798 -4.850 22.006 1.00 87.38 528 VAL A N 1
ATOM 3996 C CA . VAL A 1 528 ? 16.581 -5.807 20.903 1.00 87.38 528 VAL A CA 1
ATOM 3997 C C . VAL A 1 528 ? 17.906 -6.414 20.455 1.00 87.38 528 VAL A C 1
ATOM 3999 O O . VAL A 1 528 ? 18.962 -5.825 20.699 1.00 87.38 528 VAL A O 1
ATOM 4002 N N . LYS A 1 529 ? 17.860 -7.599 19.830 1.00 84.12 529 LYS A N 1
ATOM 4003 C CA . LYS A 1 529 ? 19.052 -8.232 19.234 1.00 84.12 529 LYS A CA 1
ATOM 4004 C C . LYS A 1 529 ? 19.474 -7.515 17.959 1.00 84.12 529 LYS A C 1
ATOM 4006 O O . LYS A 1 529 ? 20.651 -7.225 17.785 1.00 84.12 529 LYS A O 1
ATOM 4011 N N . ASP A 1 530 ? 18.490 -7.190 17.130 1.00 80.00 530 ASP A N 1
ATOM 4012 C CA . ASP A 1 530 ? 18.705 -6.592 15.821 1.00 80.00 530 ASP A CA 1
ATOM 4013 C C . ASP A 1 530 ? 18.356 -5.100 15.865 1.00 80.00 530 ASP A C 1
ATOM 4015 O O . ASP A 1 530 ? 17.297 -4.731 16.386 1.00 80.00 530 ASP A O 1
ATOM 4019 N N . PRO A 1 531 ? 19.234 -4.213 15.365 1.00 76.38 531 PRO A N 1
ATOM 4020 C CA . PRO A 1 531 ? 18.958 -2.786 15.344 1.00 76.38 531 PRO A CA 1
ATOM 4021 C C . PRO A 1 531 ? 17.791 -2.478 14.403 1.00 76.38 531 PRO A C 1
ATOM 4023 O O . PRO A 1 531 ? 17.631 -3.108 13.362 1.00 76.38 531 PRO A O 1
ATOM 4026 N N . ILE A 1 532 ? 17.011 -1.452 14.738 1.00 68.94 532 ILE A N 1
ATOM 4027 C CA . ILE A 1 532 ? 15.938 -0.925 13.894 1.00 68.94 532 ILE A CA 1
ATOM 4028 C C . ILE A 1 532 ? 16.584 0.021 12.866 1.00 68.94 532 ILE A C 1
ATOM 4030 O O . ILE A 1 532 ? 16.991 1.123 13.255 1.00 68.94 532 ILE A O 1
ATOM 4034 N N . PRO A 1 533 ? 16.710 -0.369 11.578 1.00 50.09 533 PRO A N 1
ATOM 4035 C CA . PRO A 1 533 ? 17.554 0.352 10.615 1.00 50.09 533 PRO A CA 1
ATOM 4036 C C . PRO A 1 533 ? 17.000 1.737 10.259 1.00 50.09 533 PRO A C 1
ATOM 4038 O O . PRO A 1 533 ? 17.747 2.696 10.077 1.00 50.09 533 PRO A O 1
ATOM 4041 N N . THR A 1 534 ? 15.673 1.852 10.214 1.00 53.53 534 THR A N 1
ATOM 4042 C CA . THR A 1 534 ? 14.914 3.095 10.061 1.00 53.53 534 THR A CA 1
ATOM 4043 C C . THR A 1 534 ? 13.769 3.086 11.056 1.00 53.53 534 THR A C 1
ATOM 4045 O O . THR A 1 534 ? 13.193 2.029 11.308 1.00 53.53 534 THR A O 1
ATOM 4048 N N . LYS A 1 535 ? 13.419 4.254 11.606 1.00 65.12 535 LYS A N 1
ATOM 4049 C CA . LYS A 1 535 ? 12.298 4.395 12.545 1.00 65.12 535 LYS A CA 1
ATOM 4050 C C . LYS A 1 535 ? 11.047 3.652 12.022 1.00 65.12 535 LYS A C 1
ATOM 4052 O O . LYS A 1 535 ? 10.690 3.817 10.860 1.00 65.12 535 LYS A O 1
ATOM 4057 N N . THR A 1 536 ? 10.410 2.832 12.855 1.00 60.94 536 THR A N 1
ATOM 4058 C CA . THR A 1 536 ? 9.252 1.986 12.485 1.00 60.94 536 THR A CA 1
ATOM 4059 C C . THR A 1 536 ? 8.042 2.311 13.345 1.00 60.94 536 THR A C 1
ATOM 4061 O O . THR A 1 536 ? 8.211 2.717 14.486 1.00 60.94 536 THR A O 1
ATOM 4064 N N . THR A 1 537 ? 6.830 2.131 12.838 1.00 55.91 537 THR A N 1
ATOM 4065 C CA . THR A 1 537 ? 5.594 2.308 13.617 1.00 55.91 537 THR A CA 1
ATOM 4066 C C . THR A 1 537 ? 5.174 1.057 14.374 1.00 55.91 537 THR A C 1
ATOM 4068 O O . THR A 1 537 ? 4.358 1.133 15.292 1.00 55.91 537 THR A O 1
ATOM 4071 N N . ASP A 1 538 ? 5.748 -0.087 14.010 1.00 55.25 538 ASP A N 1
ATOM 4072 C CA . ASP A 1 538 ? 5.457 -1.368 14.634 1.00 55.25 538 ASP A CA 1
ATOM 4073 C C . ASP A 1 538 ? 6.304 -1.519 15.892 1.00 55.25 538 ASP A C 1
ATOM 4075 O O . ASP A 1 538 ? 7.535 -1.450 15.850 1.00 55.25 538 ASP A O 1
ATOM 4079 N N . LYS A 1 539 ? 5.644 -1.694 17.040 1.00 71.31 539 LYS A N 1
ATOM 4080 C CA . LYS A 1 539 ? 6.345 -1.838 18.317 1.00 71.31 539 LYS A CA 1
ATOM 4081 C C . LYS A 1 539 ? 7.184 -3.121 18.291 1.00 71.31 539 LYS A C 1
ATOM 4083 O O . LYS A 1 539 ? 6.595 -4.199 18.239 1.00 71.31 539 LYS A O 1
ATOM 4088 N N . PRO A 1 540 ? 8.523 -3.035 18.382 1.00 69.62 540 PRO A N 1
ATOM 4089 C CA . PRO A 1 540 ? 9.368 -4.220 18.392 1.00 69.62 540 PRO A CA 1
ATOM 4090 C C . PRO A 1 540 ? 9.135 -5.029 19.673 1.00 69.62 540 PRO A C 1
ATOM 4092 O O . PRO A 1 540 ? 8.848 -4.466 20.737 1.00 69.62 540 PRO A O 1
ATOM 4095 N N . GLU A 1 541 ? 9.298 -6.346 19.586 1.00 78.94 541 GLU A N 1
ATOM 4096 C CA . GLU A 1 541 ? 9.404 -7.194 20.771 1.00 78.94 541 GLU A CA 1
ATOM 4097 C C . GLU A 1 541 ? 10.735 -6.893 21.474 1.00 78.94 541 GLU A C 1
ATOM 4099 O O . GLU A 1 541 ? 11.797 -6.959 20.859 1.00 78.94 541 GLU A O 1
ATOM 4104 N N . ILE A 1 542 ? 10.680 -6.512 22.751 1.00 87.50 542 ILE A N 1
ATOM 4105 C CA . ILE A 1 542 ? 11.842 -6.031 23.509 1.00 87.50 542 ILE A CA 1
ATOM 4106 C C . ILE A 1 542 ? 12.187 -6.956 24.675 1.00 87.50 542 ILE A C 1
ATOM 4108 O O . ILE A 1 542 ? 11.316 -7.531 25.325 1.00 87.50 542 ILE A O 1
ATOM 4112 N N . PHE A 1 543 ? 13.470 -7.012 25.017 1.00 86.50 543 PHE A N 1
ATOM 4113 C CA . PHE A 1 543 ? 13.931 -7.487 26.314 1.00 86.50 543 PHE A CA 1
ATOM 4114 C C . PHE A 1 543 ? 13.883 -6.337 27.321 1.00 86.50 543 PHE A C 1
ATOM 4116 O O . PHE A 1 543 ? 14.601 -5.339 27.206 1.00 86.50 543 PHE A O 1
ATOM 4123 N N . GLU A 1 544 ? 13.018 -6.486 28.316 1.00 81.69 544 GLU A N 1
ATOM 4124 C CA . GLU A 1 544 ? 12.748 -5.469 29.330 1.00 81.69 544 GLU A CA 1
ATOM 4125 C C . GLU A 1 544 ? 13.953 -5.260 30.261 1.00 81.69 544 GLU A C 1
ATOM 4127 O O . GLU A 1 544 ? 14.547 -6.215 30.780 1.00 81.69 544 GLU A O 1
ATOM 4132 N N . ALA A 1 545 ? 14.296 -3.999 30.532 1.00 77.94 545 ALA A N 1
ATOM 4133 C CA . ALA A 1 545 ? 15.327 -3.675 31.514 1.00 77.94 545 ALA A CA 1
ATOM 4134 C C . ALA A 1 545 ? 14.937 -4.201 32.910 1.00 77.94 545 ALA A C 1
ATOM 4136 O O . ALA A 1 545 ? 13.797 -4.092 33.358 1.00 77.94 545 ALA A O 1
ATOM 4137 N N . GLY A 1 546 ? 15.898 -4.789 33.620 1.00 71.31 546 GLY A N 1
ATOM 4138 C CA . GLY A 1 546 ? 15.695 -5.467 34.900 1.00 71.31 546 GLY A CA 1
ATOM 4139 C C . GLY A 1 546 ? 15.364 -6.960 34.789 1.00 71.31 546 GLY A C 1
ATOM 4140 O O . GLY A 1 546 ? 15.397 -7.647 35.811 1.00 71.31 546 GLY A O 1
ATOM 4141 N N . THR A 1 547 ? 15.104 -7.488 33.587 1.00 78.88 547 THR A N 1
ATOM 4142 C CA . THR A 1 547 ? 14.959 -8.937 33.363 1.00 78.88 547 THR A CA 1
ATOM 4143 C C . THR A 1 547 ? 16.313 -9.602 33.118 1.00 78.88 547 THR A C 1
ATOM 4145 O O . THR A 1 547 ? 17.252 -8.969 32.636 1.00 78.88 547 THR A O 1
ATOM 4148 N N . VAL A 1 548 ? 16.449 -10.875 33.503 1.00 80.06 548 VAL A N 1
ATOM 4149 C CA . VAL A 1 548 ? 17.690 -11.638 33.297 1.00 80.06 548 VAL A CA 1
ATOM 4150 C C . VAL A 1 548 ? 17.720 -12.159 31.866 1.00 80.06 548 VAL A C 1
ATOM 4152 O O . VAL A 1 548 ? 16.857 -12.951 31.493 1.00 80.06 548 VAL A O 1
ATOM 4155 N N . TYR A 1 549 ? 18.738 -11.764 31.100 1.00 81.06 549 TYR A N 1
ATOM 4156 C CA . TYR A 1 549 ? 18.964 -12.278 29.751 1.00 81.06 549 TYR A CA 1
ATOM 4157 C C . TYR A 1 549 ? 19.962 -13.452 29.784 1.00 81.06 549 TYR A C 1
ATOM 4159 O O . TYR A 1 549 ? 21.098 -13.264 30.229 1.00 81.06 549 TYR A O 1
ATOM 4167 N N . PRO A 1 550 ? 19.569 -14.671 29.366 1.00 78.25 550 PRO A N 1
ATOM 4168 C CA . PRO A 1 550 ? 20.446 -15.836 29.379 1.00 78.25 550 PRO A CA 1
ATOM 4169 C C . PRO A 1 550 ? 21.225 -15.933 28.061 1.00 78.25 550 PRO A C 1
ATOM 4171 O O . PRO A 1 550 ? 20.775 -16.582 27.119 1.00 78.25 550 PRO A O 1
ATOM 4174 N N . ALA A 1 551 ? 22.391 -15.292 27.982 1.00 77.31 551 ALA A N 1
ATOM 4175 C CA . ALA A 1 551 ? 23.207 -15.346 26.772 1.00 77.31 551 ALA A CA 1
ATOM 4176 C C . ALA A 1 551 ? 23.740 -16.768 26.528 1.00 77.31 551 ALA A C 1
ATOM 4178 O O . ALA A 1 551 ? 24.275 -17.408 27.436 1.00 77.31 551 ALA A O 1
ATOM 4179 N N . THR A 1 552 ? 23.587 -17.246 25.295 1.00 81.06 552 THR A N 1
ATOM 4180 C CA . THR A 1 552 ? 24.127 -18.525 24.798 1.00 81.06 552 THR A CA 1
ATOM 4181 C C . THR A 1 552 ? 25.258 -18.325 23.786 1.00 81.06 552 THR A C 1
ATOM 4183 O O . THR A 1 552 ? 25.797 -19.300 23.273 1.00 81.06 552 THR A O 1
ATOM 4186 N N . GLU A 1 553 ? 25.588 -17.067 23.493 1.00 79.75 553 GLU A N 1
ATOM 4187 C CA . GLU A 1 553 ? 26.656 -16.595 22.612 1.00 79.75 553 GLU A CA 1
ATOM 4188 C C . GLU A 1 553 ? 26.999 -15.139 22.970 1.00 79.75 553 GLU A C 1
ATOM 4190 O O . GLU A 1 553 ? 26.219 -14.475 23.665 1.00 79.75 553 GLU A O 1
ATOM 4195 N N . ASP A 1 554 ? 28.156 -14.645 22.518 1.00 80.19 554 ASP A N 1
ATOM 4196 C CA . ASP A 1 554 ? 28.487 -13.220 22.626 1.00 80.19 554 ASP A CA 1
ATOM 4197 C C . ASP A 1 554 ? 27.472 -12.405 21.821 1.00 80.19 554 ASP A C 1
ATOM 4199 O O . ASP A 1 554 ? 27.249 -12.672 20.642 1.00 80.19 554 ASP A O 1
ATOM 4203 N N . ILE A 1 555 ? 26.847 -11.412 22.453 1.00 81.69 555 ILE A N 1
ATOM 4204 C CA . ILE A 1 555 ? 25.740 -10.673 21.845 1.00 81.69 555 ILE A CA 1
ATOM 4205 C C . ILE A 1 555 ? 25.850 -9.171 22.102 1.00 81.69 555 ILE A C 1
ATOM 4207 O O . ILE A 1 555 ? 26.253 -8.720 23.179 1.00 81.69 555 ILE A O 1
ATOM 4211 N N . LYS A 1 556 ? 25.462 -8.376 21.102 1.00 87.31 556 LYS A N 1
ATOM 4212 C CA . LYS A 1 556 ? 25.261 -6.929 21.217 1.00 87.31 556 LYS A CA 1
ATOM 4213 C C . LYS A 1 556 ? 23.762 -6.647 21.224 1.00 87.31 556 LYS A C 1
ATOM 4215 O O . LYS A 1 556 ? 23.047 -7.107 20.344 1.00 87.31 556 LYS A O 1
ATOM 4220 N N . LEU A 1 557 ? 23.294 -5.920 22.232 1.00 87.81 557 LEU A N 1
ATOM 4221 C CA . LEU A 1 557 ? 21.902 -5.513 22.376 1.00 87.81 557 LEU A CA 1
ATOM 4222 C C . LEU A 1 557 ? 21.754 -4.014 22.116 1.00 87.81 557 LEU A C 1
ATOM 4224 O O . LEU A 1 557 ? 22.564 -3.208 22.580 1.00 87.81 557 LEU A O 1
ATOM 4228 N N . TYR A 1 558 ? 20.692 -3.633 21.416 1.00 89.25 558 TYR A N 1
ATOM 4229 C CA . TYR A 1 558 ? 20.442 -2.257 20.995 1.00 89.25 558 TYR A CA 1
ATOM 4230 C C . TYR A 1 558 ? 19.270 -1.661 21.770 1.00 89.25 558 TYR A C 1
ATOM 4232 O O . TYR A 1 558 ? 18.205 -2.270 21.867 1.00 89.25 558 TYR A O 1
ATOM 4240 N N . ALA A 1 559 ? 19.469 -0.479 22.350 1.00 83.94 559 ALA A N 1
ATOM 4241 C CA . ALA A 1 559 ? 18.448 0.213 23.121 1.00 83.94 559 ALA A CA 1
ATOM 4242 C C . ALA A 1 559 ? 17.340 0.735 22.203 1.00 83.94 559 ALA A C 1
ATOM 4244 O O . ALA A 1 559 ? 17.609 1.562 21.344 1.00 83.94 559 ALA A O 1
ATOM 4245 N N . VAL A 1 560 ? 16.097 0.308 22.410 1.00 83.94 560 VAL A N 1
ATOM 4246 C CA . VAL A 1 560 ? 14.926 0.813 21.686 1.00 83.94 560 VAL A CA 1
ATOM 4247 C C . VAL A 1 560 ? 14.395 2.069 22.362 1.00 83.94 560 VAL A C 1
ATOM 4249 O O . VAL A 1 560 ? 14.126 2.091 23.564 1.00 83.94 560 VAL A O 1
ATOM 4252 N N . TYR A 1 561 ? 14.171 3.095 21.557 1.00 81.50 561 TYR A N 1
ATOM 4253 C CA . TYR A 1 561 ? 13.552 4.358 21.915 1.00 81.50 561 TYR A CA 1
ATOM 4254 C C . TYR A 1 561 ? 12.251 4.542 21.141 1.00 81.50 561 TYR A C 1
ATOM 4256 O O . TYR A 1 561 ? 12.155 4.134 19.988 1.00 81.50 561 TYR A O 1
ATOM 4264 N N . SER A 1 562 ? 11.270 5.204 21.747 1.00 77.75 562 SER A N 1
ATOM 4265 C CA . SER A 1 562 ? 10.067 5.690 21.062 1.00 77.75 562 SER A CA 1
ATOM 4266 C C . SER A 1 562 ? 10.025 7.210 21.005 1.00 77.75 562 SER A C 1
ATOM 4268 O O . SER A 1 562 ? 10.457 7.870 21.948 1.00 77.75 562 SER A O 1
ATOM 4270 N N . PHE A 1 563 ? 9.488 7.750 19.915 1.00 64.62 563 PHE A N 1
ATOM 4271 C CA . PHE A 1 563 ? 9.211 9.172 19.700 1.00 64.62 563 PHE A CA 1
ATOM 4272 C C . PHE A 1 563 ? 8.025 9.326 18.740 1.00 64.62 563 PHE A C 1
ATOM 4274 O O . PHE A 1 563 ? 7.538 8.335 18.205 1.00 64.62 563 PHE A O 1
ATOM 4281 N N . VAL A 1 564 ? 7.533 10.545 18.512 1.00 58.19 564 VAL A N 1
ATOM 4282 C CA . VAL A 1 564 ? 6.410 10.778 17.586 1.00 58.19 564 VAL A CA 1
ATOM 4283 C C . VAL A 1 564 ? 6.744 11.838 16.562 1.00 58.19 564 VAL A C 1
ATOM 4285 O O . VAL A 1 564 ? 7.349 12.859 16.888 1.00 58.19 564 VAL A O 1
ATOM 4288 N N . GLU A 1 565 ? 6.299 11.598 15.332 1.00 49.62 565 GLU A N 1
ATOM 4289 C CA . GLU A 1 565 ? 6.498 12.481 14.191 1.00 49.62 565 GLU A CA 1
ATOM 4290 C C . GLU A 1 565 ? 5.178 12.698 13.422 1.00 49.62 565 GLU A C 1
ATOM 4292 O O . GLU A 1 565 ? 4.281 11.854 13.443 1.00 49.62 565 GLU A O 1
ATOM 4297 N N . GLY A 1 566 ? 5.035 13.847 12.750 1.00 43.66 566 GLY A N 1
ATOM 4298 C CA . GLY A 1 566 ? 3.858 14.171 11.922 1.00 43.66 566 GLY A CA 1
ATOM 4299 C C . GLY A 1 566 ? 2.630 14.713 12.672 1.00 43.66 566 GLY A C 1
ATOM 4300 O O . GLY A 1 566 ? 1.590 14.957 12.071 1.00 43.66 566 GLY A O 1
ATOM 4301 N N . GLY A 1 567 ? 2.746 14.953 13.972 1.00 45.78 567 GLY A N 1
ATOM 4302 C CA . GLY A 1 567 ? 1.701 15.495 14.838 1.00 45.78 567 GLY A CA 1
ATOM 4303 C C . GLY A 1 567 ? 2.164 15.415 16.288 1.00 45.78 567 GLY A C 1
ATOM 4304 O O . GLY A 1 567 ? 3.212 14.835 16.573 1.00 45.78 567 GLY A O 1
ATOM 4305 N N . THR A 1 568 ? 1.429 16.009 17.222 1.00 39.62 568 THR A N 1
ATOM 4306 C CA . THR A 1 568 ? 1.759 15.887 18.647 1.00 39.62 568 THR A CA 1
ATOM 4307 C C . THR A 1 568 ? 1.605 14.425 19.085 1.00 39.62 568 THR A C 1
ATOM 4309 O O . THR A 1 568 ? 0.562 13.825 18.840 1.00 39.62 568 THR A O 1
ATOM 4312 N N . SER A 1 569 ? 2.630 13.842 19.720 1.00 44.47 569 SER A N 1
ATOM 4313 C CA . SER A 1 569 ? 2.508 12.554 20.424 1.00 44.47 569 SER A CA 1
ATOM 4314 C C . SER A 1 569 ? 1.390 12.589 21.442 1.00 44.47 569 SER A C 1
ATOM 4316 O O . SER A 1 569 ? 1.347 13.500 22.270 1.00 44.47 569 SER A O 1
ATOM 4318 N N . GLY A 1 570 ? 0.565 11.546 21.444 1.00 66.81 570 GLY A N 1
ATOM 4319 C CA . GLY A 1 570 ? -0.386 11.306 22.513 1.00 66.81 570 GLY A CA 1
ATOM 4320 C C . GLY A 1 570 ? -1.523 12.320 22.549 1.00 66.81 570 GLY A C 1
ATOM 4321 O O . GLY A 1 570 ? -1.808 13.046 21.597 1.00 66.81 570 GLY A O 1
ATOM 4322 N N . TYR A 1 571 ? -2.239 12.323 23.662 1.00 84.12 571 TYR A N 1
ATOM 4323 C CA . TYR A 1 571 ? -3.433 13.137 23.804 1.00 84.12 571 TYR A CA 1
ATOM 4324 C C . TYR A 1 571 ? -3.050 14.565 24.182 1.00 84.12 571 TYR A C 1
ATOM 4326 O O . TYR A 1 571 ? -2.510 14.792 25.265 1.00 84.12 571 TYR A O 1
ATOM 4334 N N . THR A 1 572 ? -3.353 15.525 23.313 1.00 85.00 572 THR A N 1
ATOM 4335 C CA . THR A 1 572 ? -3.113 16.953 23.565 1.00 85.00 572 THR A CA 1
ATOM 4336 C C . THR A 1 572 ? -4.416 17.634 23.933 1.00 85.00 572 THR A C 1
ATOM 4338 O O . THR A 1 572 ? -5.460 17.337 23.360 1.00 85.00 572 THR A O 1
ATOM 4341 N N . LYS A 1 573 ? -4.372 18.551 24.894 1.00 89.00 573 LYS A N 1
ATOM 4342 C CA . LYS A 1 573 ? -5.521 19.340 25.310 1.00 89.00 573 LYS A CA 1
ATOM 4343 C C . LYS A 1 573 ? -5.995 20.203 24.142 1.00 89.00 573 LYS A C 1
ATOM 4345 O O . LYS A 1 573 ? -5.208 20.944 23.559 1.00 89.00 573 LYS A O 1
ATOM 4350 N N . THR A 1 574 ? -7.275 20.111 23.812 1.00 87.88 574 THR A N 1
ATOM 4351 C CA . THR A 1 574 ? -7.861 20.740 22.624 1.00 87.88 574 THR A CA 1
ATOM 4352 C C . THR A 1 574 ? -9.139 21.471 22.999 1.00 87.88 574 THR A C 1
ATOM 4354 O O . THR A 1 574 ? -9.938 20.985 23.805 1.00 87.88 574 THR A O 1
ATOM 4357 N N . ASP A 1 575 ? -9.340 22.652 22.419 1.00 87.94 575 ASP A N 1
ATOM 4358 C CA . ASP A 1 575 ? -10.565 23.414 22.618 1.00 87.94 575 ASP A CA 1
ATOM 4359 C C . ASP A 1 575 ? -11.752 22.715 21.946 1.00 87.94 575 ASP A C 1
ATOM 4361 O O . ASP A 1 575 ? -11.649 22.179 20.846 1.00 87.94 575 ASP A O 1
ATOM 4365 N N . ILE A 1 576 ? -12.926 22.753 22.586 1.00 88.88 576 ILE A N 1
ATOM 4366 C CA . ILE A 1 576 ? -14.137 22.071 22.085 1.00 88.88 576 ILE A CA 1
ATOM 4367 C C . ILE A 1 576 ? -14.557 22.522 20.675 1.00 88.88 576 ILE A C 1
ATOM 4369 O O . ILE A 1 576 ? -15.273 21.801 19.981 1.00 88.88 576 ILE A O 1
ATOM 4373 N N . ALA A 1 577 ? -14.150 23.727 20.267 1.00 84.81 577 ALA A N 1
ATOM 4374 C CA . ALA A 1 577 ? -14.423 24.276 18.944 1.00 84.81 577 ALA A CA 1
ATOM 4375 C C . ALA A 1 577 ? -13.637 23.561 17.832 1.00 84.81 577 ALA A C 1
ATOM 4377 O O . ALA A 1 577 ? -14.101 23.544 16.695 1.00 84.81 577 ALA A O 1
ATOM 4378 N N . ASP A 1 578 ? -12.502 22.945 18.172 1.00 82.38 578 ASP A N 1
ATOM 4379 C CA . ASP A 1 578 ? -11.593 22.295 17.225 1.00 82.38 578 ASP A CA 1
ATOM 4380 C C . ASP A 1 578 ? -11.803 20.773 17.146 1.00 82.38 578 ASP A C 1
ATOM 4382 O O . ASP A 1 578 ? -11.219 20.112 16.288 1.00 82.38 578 ASP A O 1
ATOM 4386 N N . ILE A 1 579 ? -12.656 20.213 18.013 1.00 87.12 579 ILE A N 1
ATOM 4387 C CA . ILE A 1 579 ? -12.955 18.775 18.064 1.00 87.12 579 ILE A CA 1
ATOM 4388 C C . ILE A 1 579 ? -13.943 18.387 16.959 1.00 87.12 579 ILE A C 1
ATOM 4390 O O . ILE A 1 579 ? -15.049 18.930 16.864 1.00 87.12 579 ILE A O 1
ATOM 4394 N N . LYS A 1 580 ? -13.572 17.380 16.168 1.00 84.31 580 LYS A N 1
ATOM 4395 C CA . LYS A 1 580 ? -14.382 16.764 15.111 1.00 84.31 580 LYS A CA 1
ATOM 4396 C C . LYS A 1 580 ? -15.063 15.493 15.617 1.00 84.31 580 LYS A C 1
ATOM 4398 O O . LYS A 1 580 ? -14.595 14.823 16.533 1.00 84.31 580 LYS A O 1
ATOM 4403 N N . SER A 1 581 ? -16.144 15.088 14.951 1.00 81.81 581 SER A N 1
ATOM 4404 C CA . SER A 1 581 ? -16.876 13.859 15.299 1.00 81.81 581 SER A CA 1
ATOM 4405 C C . SER A 1 581 ? -16.084 12.567 15.090 1.00 81.81 581 SER A C 1
ATOM 4407 O O . SER A 1 581 ? -16.480 11.535 15.619 1.00 81.81 581 SER A O 1
ATOM 4409 N N . THR A 1 582 ? -15.005 12.619 14.308 1.00 78.06 582 THR A N 1
ATOM 4410 C CA . THR A 1 582 ? -14.085 11.503 14.047 1.00 78.06 582 THR A CA 1
ATOM 4411 C C . THR A 1 582 ? -12.930 11.429 15.042 1.00 78.06 582 THR A C 1
ATOM 4413 O O . THR A 1 582 ? -12.197 10.448 15.029 1.00 78.06 582 THR A O 1
ATOM 4416 N N . ASP A 1 583 ? -12.737 12.453 15.876 1.00 85.19 583 ASP A N 1
ATOM 4417 C CA . ASP A 1 583 ? -11.600 12.509 16.791 1.00 85.19 583 ASP A CA 1
ATOM 4418 C C . ASP A 1 583 ? -11.788 11.533 17.957 1.00 85.19 583 ASP A C 1
ATOM 4420 O O . ASP A 1 583 ? -12.900 11.349 18.468 1.00 85.19 583 ASP A O 1
ATOM 4424 N N . VAL A 1 584 ? -10.682 10.934 18.404 1.00 88.75 584 VAL A N 1
ATOM 4425 C CA . VAL A 1 584 ? -10.628 10.121 19.625 1.00 88.75 584 VAL A CA 1
ATOM 4426 C C . VAL A 1 584 ? -10.288 11.039 20.795 1.00 88.75 584 VAL A C 1
ATOM 4428 O O . VAL A 1 584 ? -9.226 11.661 20.821 1.00 88.75 584 VAL A O 1
ATOM 4431 N N . VAL A 1 585 ? -11.198 11.142 21.761 1.00 95.31 585 VAL A N 1
ATOM 4432 C CA . VAL A 1 585 ? -11.155 12.146 22.830 1.00 95.31 585 VAL A CA 1
ATOM 4433 C C . VAL A 1 585 ? -11.162 11.488 24.206 1.00 95.31 585 VAL A C 1
ATOM 4435 O O . VAL A 1 585 ? -12.002 10.638 24.495 1.00 95.31 585 VAL A O 1
ATOM 4438 N N . VAL A 1 586 ? -10.290 11.954 25.099 1.00 97.00 586 VAL A N 1
ATOM 4439 C CA . VAL A 1 586 ? -10.357 11.687 26.541 1.00 97.00 586 VAL A CA 1
ATOM 4440 C C . VAL A 1 586 ? -10.943 12.911 27.241 1.00 97.00 586 VAL A C 1
ATOM 4442 O O . VAL A 1 586 ? -10.421 14.022 27.135 1.00 97.00 586 VAL A O 1
ATOM 4445 N N . ILE A 1 587 ? -12.035 12.710 27.980 1.00 97.88 587 ILE A N 1
ATOM 4446 C CA . ILE A 1 587 ? -12.703 13.764 28.754 1.00 97.88 587 ILE A CA 1
ATOM 4447 C C . ILE A 1 587 ? -12.233 13.674 30.202 1.00 97.88 587 ILE A C 1
ATOM 4449 O O . ILE A 1 587 ? -12.382 12.623 30.832 1.00 97.88 587 ILE A O 1
ATOM 4453 N N . THR A 1 588 ? -11.707 14.770 30.749 1.00 97.44 588 THR A N 1
ATOM 4454 C CA . THR A 1 588 ? -11.159 14.789 32.107 1.00 97.44 588 THR A CA 1
ATOM 4455 C C . THR A 1 588 ? -11.757 15.863 33.006 1.00 97.44 588 THR A C 1
ATOM 4457 O O . THR A 1 588 ? -12.290 16.878 32.555 1.00 97.44 588 THR A O 1
ATOM 4460 N N . MET A 1 589 ? -11.650 15.629 34.312 1.00 96.75 589 MET A N 1
ATOM 4461 C CA . MET A 1 589 ? -11.796 16.642 35.351 1.00 96.75 589 MET A CA 1
ATOM 4462 C C . MET A 1 589 ? -10.524 16.672 36.188 1.00 96.75 589 MET A C 1
ATOM 4464 O O . MET A 1 589 ? -10.081 15.635 36.681 1.00 96.75 589 MET A O 1
ATOM 4468 N N . THR A 1 590 ? -9.955 17.857 36.379 1.00 95.38 590 THR A N 1
ATOM 4469 C CA . THR A 1 590 ? -8.771 18.064 37.222 1.00 95.38 590 THR A CA 1
ATOM 4470 C C . THR A 1 590 ? -9.159 18.817 38.480 1.00 95.38 590 THR A C 1
ATOM 4472 O O . THR A 1 590 ? -9.801 19.860 38.391 1.00 95.38 590 THR A O 1
ATOM 4475 N N . LYS A 1 591 ? -8.740 18.330 39.649 1.00 94.56 591 LYS A N 1
ATOM 4476 C CA . LYS A 1 591 ? -8.814 19.068 40.914 1.00 94.56 591 LYS A CA 1
ATOM 4477 C C . LYS A 1 591 ? -7.435 19.090 41.547 1.00 94.56 591 LYS A C 1
ATOM 4479 O O . LYS A 1 591 ? -6.856 18.032 41.786 1.00 94.56 591 LYS A O 1
ATOM 4484 N N . GLU A 1 592 ? -6.948 20.287 41.858 1.00 90.56 592 GLU A N 1
ATOM 4485 C CA . GLU A 1 592 ? -5.596 20.480 42.393 1.00 90.56 592 GLU A CA 1
ATOM 4486 C C . GLU A 1 592 ? -4.558 19.838 41.456 1.00 90.56 592 GLU A C 1
ATOM 4488 O O . GLU A 1 592 ? -4.396 20.306 40.332 1.00 90.56 592 GLU A O 1
ATOM 4493 N N . THR A 1 593 ? -3.883 18.772 41.885 1.00 87.50 593 THR A N 1
ATOM 4494 C CA . THR A 1 593 ? -2.860 18.061 41.102 1.00 87.50 593 THR A CA 1
ATOM 4495 C C . THR A 1 593 ? -3.350 16.750 40.491 1.00 87.50 593 THR A C 1
ATOM 4497 O O . THR A 1 593 ? -2.588 16.092 39.788 1.00 87.50 593 THR A O 1
ATOM 4500 N N . THR A 1 594 ? -4.589 16.333 40.769 1.00 93.19 594 THR A N 1
ATOM 4501 C CA . THR A 1 594 ? -5.113 15.046 40.292 1.00 93.19 594 THR A CA 1
ATOM 4502 C C . THR A 1 594 ? -6.054 15.255 39.116 1.00 93.19 594 THR A C 1
ATOM 4504 O O . THR A 1 594 ? -7.010 16.028 39.210 1.00 93.19 594 THR A O 1
ATOM 4507 N N . THR A 1 595 ? -5.802 14.532 38.027 1.00 95.38 595 THR A N 1
ATOM 4508 C CA . THR A 1 595 ? -6.644 14.510 36.828 1.00 95.38 595 THR A CA 1
ATOM 4509 C C . THR A 1 595 ? -7.305 13.143 36.704 1.00 95.38 595 THR A C 1
ATOM 4511 O O . THR A 1 595 ? -6.645 12.111 36.819 1.00 95.38 595 THR A O 1
ATOM 4514 N N . TRP A 1 596 ? -8.616 13.131 36.468 1.00 96.69 596 TRP A N 1
ATOM 4515 C CA . TRP A 1 596 ? -9.386 11.909 36.245 1.00 96.69 596 TRP A CA 1
ATOM 4516 C C . TRP A 1 596 ? -10.028 11.914 34.862 1.00 96.69 596 TRP A C 1
ATOM 4518 O O . TRP A 1 596 ? -10.722 12.871 34.522 1.00 96.69 596 TRP A O 1
ATOM 4528 N N . ALA A 1 597 ? -9.858 10.834 34.106 1.00 97.00 597 ALA A N 1
ATOM 4529 C CA . ALA A 1 597 ? -10.566 10.549 32.867 1.00 97.00 597 ALA A CA 1
ATOM 4530 C C . ALA A 1 597 ? -11.920 9.863 33.125 1.00 97.00 597 ALA A C 1
ATOM 4532 O O . ALA A 1 597 ? -12.119 9.164 34.128 1.00 97.00 597 ALA A O 1
ATOM 4533 N N . MET A 1 598 ? -12.880 10.091 32.229 1.00 97.69 598 MET A N 1
ATOM 4534 C CA . MET A 1 598 ? -14.192 9.444 32.256 1.00 97.69 598 MET A CA 1
ATOM 4535 C C . MET A 1 598 ? -14.171 8.121 31.519 1.00 97.69 598 MET A C 1
ATOM 4537 O O . MET A 1 598 ? -13.939 8.106 30.315 1.00 97.69 598 MET A O 1
ATOM 4541 N N . SER A 1 599 ? -14.488 7.034 32.222 1.00 96.12 599 SER A N 1
ATOM 4542 C CA . SER A 1 599 ? -14.711 5.747 31.559 1.00 96.12 599 SER A CA 1
ATOM 4543 C C . SER A 1 599 ? -16.076 5.675 30.866 1.00 96.12 599 SER A C 1
ATOM 4545 O O . SER A 1 599 ? -17.045 6.285 31.306 1.00 96.12 599 SER A O 1
ATOM 4547 N N . ASN A 1 600 ? -16.183 4.900 29.799 1.00 94.31 600 ASN A N 1
ATOM 4548 C CA . ASN A 1 600 ? -17.412 4.554 29.096 1.00 94.31 600 ASN A CA 1
ATOM 4549 C C . ASN A 1 600 ? -18.018 3.219 29.603 1.00 94.31 600 ASN A C 1
ATOM 4551 O O . ASN A 1 600 ? -19.046 2.762 29.101 1.00 94.31 600 ASN A O 1
ATOM 4555 N N . ASP A 1 601 ? -17.431 2.648 30.661 1.00 86.06 601 ASP A N 1
ATOM 4556 C CA . ASP A 1 601 ? -17.847 1.411 31.323 1.00 86.06 601 ASP A CA 1
ATOM 4557 C C . ASP A 1 601 ? -19.183 1.516 32.087 1.00 86.06 601 ASP A C 1
ATOM 4559 O O . ASP A 1 601 ? -19.763 2.581 32.298 1.00 86.06 601 ASP A O 1
ATOM 4563 N N . LYS A 1 602 ? -19.659 0.364 32.586 1.00 90.75 602 LYS A N 1
ATOM 4564 C CA . LYS A 1 602 ? -20.852 0.182 33.449 1.00 90.75 602 LYS A CA 1
ATOM 4565 C C . LYS A 1 602 ? -22.206 0.454 32.782 1.00 90.75 602 LYS A C 1
ATOM 4567 O O . LYS A 1 602 ? -23.233 0.086 33.365 1.00 90.75 602 LYS A O 1
ATOM 4572 N N . GLY A 1 603 ? -22.226 1.027 31.579 1.00 91.25 603 GLY A N 1
ATOM 4573 C CA . GLY A 1 603 ? -23.429 1.205 30.769 1.00 91.25 603 GLY A CA 1
ATOM 4574 C C . GLY A 1 603 ? -24.569 1.878 31.542 1.00 91.25 603 GLY A C 1
ATOM 4575 O O . GLY A 1 603 ? -24.394 2.905 32.203 1.00 91.25 603 GLY A O 1
ATOM 4576 N N . THR A 1 604 ? -25.760 1.275 31.504 1.00 92.38 604 THR A N 1
ATOM 4577 C CA . THR A 1 604 ? -26.930 1.751 32.264 1.00 92.38 604 THR A CA 1
ATOM 4578 C C . THR A 1 604 ? -26.944 1.269 33.720 1.00 92.38 604 THR A C 1
ATOM 4580 O O . THR A 1 604 ? -27.705 1.797 34.537 1.00 92.38 604 THR A O 1
ATOM 4583 N N . GLY A 1 605 ? -26.131 0.260 34.054 1.00 87.19 605 GLY A N 1
ATOM 4584 C CA . GLY A 1 605 ? -26.136 -0.433 35.345 1.00 87.19 605 GLY A CA 1
ATOM 4585 C C . GLY A 1 605 ? -25.380 0.296 36.454 1.00 87.19 605 GLY A C 1
ATOM 4586 O O . GLY A 1 605 ? -25.638 0.056 37.633 1.00 87.19 605 GLY A O 1
ATOM 4587 N N . GLY A 1 606 ? -24.486 1.218 36.104 1.00 89.44 606 GLY A N 1
ATOM 4588 C CA . GLY A 1 606 ? -23.677 1.937 37.077 1.00 89.44 606 GLY A CA 1
ATOM 4589 C C . GLY A 1 606 ? -23.129 3.247 36.542 1.00 89.44 606 GLY A C 1
ATOM 4590 O O . GLY A 1 606 ? -23.302 3.597 35.381 1.00 89.44 606 GLY A O 1
ATOM 4591 N N . THR A 1 607 ? -22.502 3.988 37.439 1.00 92.88 607 THR A N 1
ATOM 4592 C CA . THR A 1 607 ? -21.873 5.267 37.141 1.00 92.88 607 THR A CA 1
ATOM 4593 C C . THR A 1 607 ? -20.487 5.053 36.523 1.00 92.88 607 THR A C 1
ATOM 4595 O O . THR A 1 607 ? -19.765 4.192 37.033 1.00 92.88 607 THR A O 1
ATOM 4598 N N . PRO A 1 608 ? -20.083 5.829 35.499 1.00 96.00 608 PRO A N 1
ATOM 4599 C CA . PRO A 1 608 ? -18.712 5.841 35.009 1.00 96.00 608 PRO A CA 1
ATOM 4600 C C . PRO A 1 608 ? -17.673 6.007 36.119 1.00 96.00 608 PRO A C 1
ATOM 4602 O O . PRO A 1 608 ? -17.791 6.872 36.992 1.00 96.00 608 PRO A O 1
ATOM 4605 N N . THR A 1 609 ? -16.640 5.174 36.069 1.00 94.56 609 THR A N 1
ATOM 4606 C CA . THR A 1 609 ? -15.503 5.226 36.996 1.00 94.56 609 THR A CA 1
ATOM 4607 C C . THR A 1 609 ? -14.595 6.398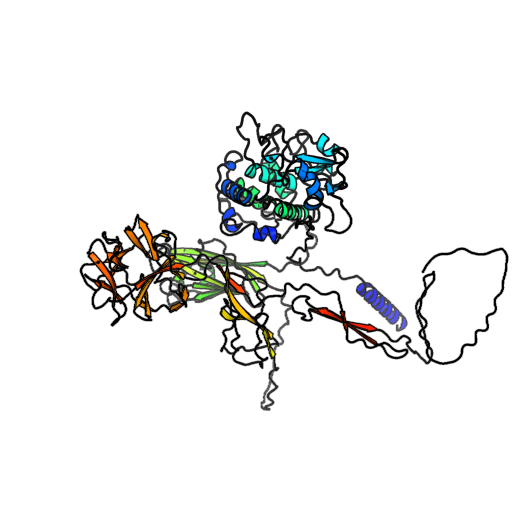 36.631 1.00 94.56 609 THR A C 1
ATOM 4609 O O . THR A 1 609 ? -14.447 6.718 35.447 1.00 94.56 609 THR A O 1
ATOM 4612 N N . ALA A 1 610 ? -14.005 7.043 37.638 1.00 95.44 610 ALA A N 1
ATOM 4613 C CA . ALA A 1 610 ? -13.007 8.087 37.447 1.00 95.44 610 ALA A CA 1
ATOM 4614 C C . ALA A 1 610 ? -11.604 7.457 37.431 1.00 95.44 610 ALA A C 1
ATOM 4616 O O . ALA A 1 610 ? -11.078 7.078 38.478 1.00 95.44 610 ALA A O 1
ATOM 4617 N N . VAL A 1 611 ? -11.019 7.325 36.241 1.00 93.94 611 VAL A N 1
ATOM 4618 C CA . VAL A 1 611 ? -9.698 6.709 36.038 1.00 93.94 611 VAL A CA 1
ATOM 4619 C C . VAL A 1 611 ? -8.629 7.780 36.219 1.00 93.94 611 VAL A C 1
ATOM 4621 O O . VAL A 1 611 ? -8.701 8.825 35.582 1.00 93.94 611 VAL A O 1
ATOM 4624 N N . VAL A 1 612 ? -7.660 7.574 37.111 1.00 93.56 612 VAL A N 1
ATOM 4625 C CA . VAL A 1 612 ? -6.581 8.554 37.324 1.00 93.56 612 VAL A CA 1
ATOM 4626 C C . VAL A 1 612 ? -5.662 8.561 36.104 1.00 93.56 612 VAL A C 1
ATOM 4628 O O . VAL A 1 612 ? -5.174 7.509 35.707 1.00 93.56 612 VAL A O 1
ATOM 4631 N N . VAL A 1 613 ? -5.407 9.743 35.543 1.00 89.56 613 VAL A N 1
ATOM 4632 C CA . VAL A 1 613 ? -4.480 9.941 34.418 1.00 89.56 613 VAL A CA 1
ATOM 4633 C C . VAL A 1 613 ? -3.443 11.003 34.769 1.00 89.56 613 VAL A C 1
ATOM 4635 O O . VAL A 1 613 ? -3.703 11.911 35.563 1.00 89.56 613 VAL A O 1
ATOM 4638 N N . SER A 1 614 ? -2.249 10.886 34.195 1.00 86.06 614 SER A N 1
ATOM 4639 C CA . SER A 1 614 ? -1.175 11.859 34.382 1.00 86.06 614 SER A CA 1
ATOM 4640 C C . SER A 1 614 ? -1.184 12.903 33.267 1.00 86.06 614 SER A C 1
ATOM 4642 O O . SER A 1 614 ? -1.553 12.615 32.132 1.00 86.06 614 SER A O 1
ATOM 4644 N N . THR A 1 615 ? -0.796 14.133 33.603 1.00 82.75 615 THR A N 1
ATOM 4645 C CA . THR A 1 615 ? -0.686 15.257 32.661 1.00 82.75 615 THR A CA 1
ATOM 4646 C C . THR A 1 615 ? 0.708 15.869 32.739 1.00 82.75 615 THR A C 1
ATOM 4648 O O . THR A 1 615 ? 1.214 16.077 33.844 1.00 82.75 615 THR A O 1
ATOM 4651 N N . ASN A 1 616 ? 1.293 16.228 31.598 1.00 74.94 616 ASN A N 1
ATOM 4652 C CA . ASN A 1 616 ? 2.503 17.044 31.507 1.00 74.94 616 ASN A CA 1
ATOM 4653 C C . ASN A 1 616 ? 2.228 18.263 30.613 1.00 74.94 616 ASN A C 1
ATOM 4655 O O . ASN A 1 616 ? 2.181 18.142 29.390 1.00 74.94 616 ASN A O 1
ATOM 4659 N N . GLY A 1 617 ? 1.998 19.429 31.223 1.00 79.69 617 GLY A N 1
ATOM 4660 C CA . GLY A 1 617 ? 1.488 20.594 30.497 1.00 79.69 617 GLY A CA 1
ATOM 4661 C C . GLY A 1 617 ? 0.122 20.293 29.872 1.00 79.69 617 GLY A C 1
ATOM 4662 O O . GLY A 1 617 ? -0.791 19.865 30.577 1.00 79.69 617 GLY A O 1
ATOM 4663 N N . ASP A 1 618 ? 0.010 20.480 28.558 1.00 81.75 618 ASP A N 1
ATOM 4664 C CA . ASP A 1 618 ? -1.202 20.185 27.783 1.00 81.75 618 ASP A CA 1
ATOM 4665 C C . ASP A 1 618 ? -1.265 18.738 27.257 1.00 81.75 618 ASP A C 1
ATOM 4667 O O . ASP A 1 618 ? -2.190 18.403 26.528 1.00 81.75 618 ASP A O 1
ATOM 4671 N N . ALA A 1 619 ? -0.334 17.853 27.624 1.00 78.12 619 ALA A N 1
ATOM 4672 C CA . ALA A 1 619 ? -0.351 16.449 27.201 1.00 78.12 619 ALA A CA 1
ATOM 4673 C C . ALA A 1 619 ? -0.865 15.509 28.307 1.00 78.12 619 ALA A C 1
ATOM 4675 O O . ALA A 1 619 ? -0.529 15.706 29.479 1.00 78.12 619 ALA A O 1
ATOM 4676 N N . LEU A 1 620 ? -1.608 14.450 27.955 1.00 80.69 620 LEU A N 1
ATOM 4677 C CA . LEU A 1 620 ? -1.754 13.271 28.824 1.00 80.69 620 LEU A CA 1
ATOM 4678 C C . LEU A 1 620 ? -0.539 12.358 28.669 1.00 80.69 620 LEU A C 1
ATOM 4680 O O . LEU A 1 620 ? -0.020 12.175 27.570 1.00 80.69 620 LEU A O 1
ATOM 4684 N N . THR A 1 621 ? -0.112 11.755 29.772 1.00 72.94 621 THR A N 1
ATOM 4685 C CA . THR A 1 621 ? 1.015 10.821 29.815 1.00 72.94 621 THR A CA 1
ATOM 4686 C C . THR A 1 621 ? 0.614 9.505 30.480 1.00 72.94 621 THR A C 1
ATOM 4688 O O . THR A 1 621 ? -0.294 9.464 31.314 1.00 72.94 621 THR A O 1
ATOM 4691 N N . GLY A 1 622 ? 1.314 8.424 30.122 1.00 65.06 622 GLY A N 1
ATOM 4692 C CA . GLY A 1 622 ? 1.039 7.069 30.611 1.00 65.06 622 GLY A CA 1
ATOM 4693 C C . GLY A 1 622 ? 0.117 6.262 29.692 1.00 65.06 622 GLY A C 1
ATOM 4694 O O . GLY A 1 622 ? -0.267 6.721 28.619 1.00 65.06 622 GLY A O 1
ATOM 4695 N N . ASN A 1 623 ? -0.203 5.034 30.107 1.00 65.25 623 ASN A N 1
ATOM 4696 C CA . ASN A 1 623 ? -1.096 4.154 29.354 1.00 65.25 623 ASN A CA 1
ATOM 4697 C C . ASN A 1 623 ? -2.546 4.656 29.465 1.00 65.25 623 ASN A C 1
ATOM 4699 O O . ASN A 1 623 ? -3.054 4.809 30.577 1.00 65.25 623 ASN A O 1
ATOM 4703 N N . ILE A 1 624 ? -3.196 4.917 28.330 1.00 82.88 624 ILE A N 1
ATOM 4704 C CA . ILE A 1 624 ? -4.600 5.338 28.258 1.00 82.88 624 ILE A CA 1
ATOM 4705 C C . ILE A 1 624 ? -5.418 4.140 27.780 1.00 82.88 624 ILE A C 1
ATOM 4707 O O . ILE A 1 624 ? -5.221 3.664 26.668 1.00 82.88 624 ILE A O 1
ATOM 4711 N N . GLU A 1 625 ? -6.311 3.645 28.631 1.00 78.56 625 GLU A N 1
ATOM 4712 C CA . GLU A 1 625 ? -7.148 2.475 28.349 1.00 78.56 625 GLU A CA 1
ATOM 4713 C C . GLU A 1 625 ? -8.300 2.805 27.376 1.00 78.56 625 GLU A C 1
ATOM 4715 O O . GLU A 1 625 ? -8.860 3.903 27.394 1.00 78.56 625 GLU A O 1
ATOM 4720 N N . ASP A 1 626 ? -8.723 1.832 26.562 1.00 78.19 626 ASP A N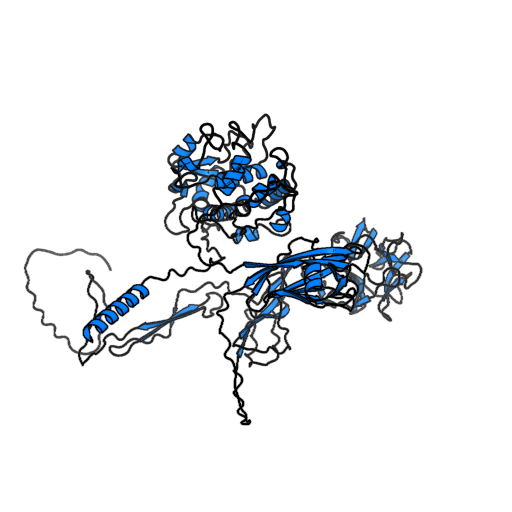 1
ATOM 4721 C CA . ASP A 1 626 ? -9.802 2.016 25.571 1.00 78.19 626 ASP A CA 1
ATOM 4722 C C . ASP A 1 626 ? -11.145 2.417 26.198 1.00 78.19 626 ASP A C 1
ATOM 4724 O O . ASP A 1 626 ? -11.974 3.116 25.601 1.00 78.19 626 ASP A O 1
ATOM 4728 N N . ASN A 1 627 ? -11.360 2.005 27.445 1.00 90.38 627 ASN A N 1
ATOM 4729 C CA . ASN A 1 627 ? -12.570 2.309 28.189 1.00 90.38 627 ASN A CA 1
ATOM 4730 C C . ASN A 1 627 ? -12.678 3.783 28.596 1.00 90.38 627 ASN A C 1
ATOM 4732 O O . ASN A 1 627 ? -13.694 4.134 29.175 1.00 90.38 627 ASN A O 1
ATOM 4736 N N . VAL A 1 628 ? -11.702 4.661 28.340 1.00 94.81 628 VAL A N 1
ATOM 4737 C CA . VAL A 1 628 ? -11.832 6.117 28.574 1.00 94.81 628 VAL A CA 1
ATOM 4738 C C . VAL A 1 628 ? -11.918 6.936 27.286 1.00 94.81 628 VAL A C 1
ATOM 4740 O O . VAL A 1 628 ? -11.864 8.168 27.331 1.00 94.81 628 VAL A O 1
ATOM 4743 N N . LEU A 1 629 ? -12.073 6.261 26.145 1.00 94.38 629 LEU A N 1
ATOM 4744 C CA . LEU A 1 629 ? -12.096 6.883 24.827 1.00 94.38 629 LEU A CA 1
ATOM 4745 C C . LEU A 1 629 ? -13.523 7.220 24.381 1.00 94.38 629 LEU A C 1
ATOM 4747 O O . LEU A 1 629 ? -14.455 6.416 24.510 1.00 94.38 629 LEU A O 1
ATOM 4751 N N . TRP A 1 630 ? -13.680 8.411 23.808 1.00 97.75 630 TRP A N 1
ATOM 4752 C CA . TRP A 1 630 ? -14.956 8.959 23.355 1.00 97.75 630 TRP A CA 1
ATOM 4753 C C . TRP A 1 630 ? -14.845 9.576 21.958 1.00 97.75 630 TRP A C 1
ATOM 4755 O O . TRP A 1 630 ? -13.802 10.112 21.599 1.00 97.75 630 TRP A O 1
ATOM 4765 N N . ASN A 1 631 ? -15.949 9.595 21.212 1.00 95.94 631 ASN A N 1
ATOM 4766 C CA . ASN A 1 631 ? -16.158 10.508 20.087 1.00 95.94 631 ASN A CA 1
ATOM 4767 C C . ASN A 1 631 ? -17.205 11.563 20.478 1.00 95.94 631 ASN A C 1
ATOM 4769 O O . ASN A 1 631 ? -18.179 11.264 21.180 1.00 95.94 631 ASN A O 1
ATOM 4773 N N . ILE A 1 632 ? -17.041 12.804 20.015 1.00 97.06 632 ILE A N 1
ATOM 4774 C CA . ILE A 1 632 ? -17.941 13.915 20.359 1.00 97.06 632 ILE A CA 1
ATOM 4775 C C . ILE A 1 632 ? -18.547 14.504 19.089 1.00 97.06 632 ILE A C 1
ATOM 4777 O O . ILE A 1 632 ? -17.854 15.061 18.249 1.00 97.06 632 ILE A O 1
ATOM 4781 N N . SER A 1 633 ? -19.872 14.442 18.970 1.00 94.00 633 SER A N 1
ATOM 4782 C CA . SER A 1 633 ? -20.602 15.231 17.977 1.00 94.00 633 SER A CA 1
ATOM 4783 C C . SER A 1 633 ? -20.924 16.601 18.567 1.00 94.00 633 SER A C 1
ATOM 4785 O O . SER A 1 633 ? -21.519 16.680 19.643 1.00 94.00 633 SER A O 1
ATOM 4787 N N . ASN A 1 634 ? -20.533 17.665 17.868 1.00 90.88 634 ASN A N 1
ATOM 4788 C CA . ASN A 1 634 ? -20.744 19.049 18.279 1.00 90.88 634 ASN A CA 1
ATOM 4789 C C . ASN A 1 634 ? -21.620 19.778 17.250 1.00 90.88 634 ASN A C 1
ATOM 4791 O O . ASN A 1 634 ? -21.154 20.122 16.168 1.00 90.88 634 ASN A O 1
ATOM 4795 N N . ASP A 1 635 ? -22.886 20.017 17.593 1.00 88.81 635 ASP A N 1
ATOM 4796 C CA . ASP A 1 635 ? -23.796 20.844 16.796 1.00 88.81 635 ASP A CA 1
ATOM 4797 C C . ASP A 1 635 ? -23.956 22.214 17.464 1.00 88.81 635 ASP A C 1
ATOM 4799 O O . ASP A 1 635 ? -24.774 22.395 18.371 1.00 88.81 635 ASP A O 1
ATOM 4803 N N . ASN A 1 636 ? -23.119 23.175 17.060 1.00 85.00 636 ASN A N 1
ATOM 4804 C CA . ASN A 1 636 ? -23.135 24.556 17.556 1.00 85.00 636 ASN A CA 1
ATOM 4805 C C . ASN A 1 636 ? -23.150 24.663 19.098 1.00 85.00 636 ASN A C 1
ATOM 4807 O O . ASN A 1 636 ? -23.914 25.434 19.682 1.00 85.00 636 ASN A O 1
ATOM 4811 N N . GLY A 1 637 ? -22.319 23.863 19.775 1.00 86.12 637 GLY A N 1
ATOM 4812 C CA . GLY A 1 637 ? -22.212 23.816 21.237 1.00 86.12 637 GLY A CA 1
ATOM 4813 C C . GLY A 1 637 ? -23.174 22.838 21.919 1.00 86.12 637 GLY A C 1
ATOM 4814 O O . GLY A 1 637 ? -23.078 22.647 23.133 1.00 86.12 637 GLY A O 1
ATOM 4815 N N . SER A 1 638 ? -24.071 22.194 21.164 1.00 92.88 638 SER A N 1
ATOM 4816 C CA . SER A 1 638 ? -24.864 21.053 21.628 1.00 92.88 638 SER A CA 1
ATOM 4817 C C . SER A 1 638 ? -24.076 19.767 21.411 1.00 92.88 638 SER A C 1
ATOM 4819 O O . SER A 1 638 ? -23.969 19.256 20.298 1.00 92.88 638 SER A O 1
ATOM 4821 N N . LEU A 1 639 ? -23.514 19.245 22.494 1.00 97.31 639 LEU A N 1
ATOM 4822 C CA . LEU A 1 639 ? -22.615 18.102 22.471 1.00 97.31 639 LEU A CA 1
ATOM 4823 C C . LEU A 1 639 ? -23.391 16.803 22.679 1.00 97.31 639 LEU A C 1
ATOM 4825 O O . LEU A 1 639 ? -24.164 16.684 23.633 1.00 97.31 639 LEU A O 1
ATOM 4829 N N . THR A 1 640 ? -23.139 15.809 21.831 1.00 97.44 640 THR A N 1
ATOM 4830 C CA . THR A 1 640 ? -23.477 14.408 22.108 1.00 97.44 640 THR A CA 1
ATOM 4831 C C . THR A 1 640 ? -22.188 13.606 22.211 1.00 97.44 640 THR A C 1
ATOM 4833 O O . THR A 1 640 ? -21.354 13.657 21.312 1.00 97.44 640 THR A O 1
ATOM 4836 N N . ILE A 1 641 ? -22.028 12.881 23.315 1.00 98.25 641 ILE A N 1
ATOM 4837 C CA . ILE A 1 641 ? -20.784 12.200 23.681 1.00 98.25 641 ILE A CA 1
ATOM 4838 C C . ILE A 1 641 ? -21.010 10.688 23.584 1.00 98.25 641 ILE A C 1
ATOM 4840 O O . ILE A 1 641 ? -21.887 10.149 24.267 1.00 98.25 641 ILE A O 1
ATOM 4844 N N . TYR A 1 642 ? -20.233 10.019 22.738 1.00 96.81 642 TYR A N 1
ATOM 4845 C CA . TYR A 1 642 ? -20.363 8.602 22.402 1.00 96.81 642 TYR A CA 1
ATOM 4846 C C . TYR A 1 642 ? -19.113 7.824 22.816 1.00 96.81 642 TYR A C 1
ATOM 4848 O O . TYR A 1 642 ? -18.019 8.370 22.671 1.00 96.81 642 TYR A O 1
ATOM 4856 N N . PRO A 1 643 ? -19.221 6.579 23.313 1.00 95.81 643 PRO A N 1
ATOM 4857 C CA . PRO A 1 643 ? -18.054 5.709 23.432 1.00 95.81 643 PRO A CA 1
ATOM 4858 C C . PRO A 1 643 ? -17.342 5.595 22.081 1.00 95.81 643 PRO A C 1
ATOM 4860 O O . PRO A 1 643 ? -18.006 5.549 21.043 1.00 95.81 643 PRO A O 1
ATOM 4863 N N . ASN A 1 644 ? -16.009 5.575 22.091 1.00 89.88 644 ASN A N 1
ATOM 4864 C CA . ASN A 1 644 ? -15.237 5.541 20.854 1.00 89.88 644 ASN A CA 1
ATOM 4865 C C . ASN A 1 644 ? -15.637 4.347 19.967 1.00 89.88 644 ASN A C 1
ATOM 4867 O O . ASN A 1 644 ? -15.812 3.231 20.455 1.00 89.88 644 ASN A O 1
ATOM 4871 N N . GLY A 1 645 ? -15.794 4.592 18.666 1.00 76.06 645 GLY A N 1
ATOM 4872 C CA . GLY A 1 645 ? -16.106 3.555 17.679 1.00 76.06 645 GLY A CA 1
ATOM 4873 C C . GLY A 1 645 ? -17.580 3.139 17.603 1.00 76.06 645 GLY A C 1
ATOM 4874 O O . GLY A 1 645 ? -17.915 2.238 16.837 1.00 76.06 645 GLY A O 1
ATOM 4875 N N . THR A 1 646 ? -18.495 3.773 18.349 1.00 82.88 646 THR A N 1
ATOM 4876 C CA . THR A 1 646 ? -19.931 3.469 18.237 1.00 82.88 646 THR A CA 1
ATOM 4877 C C . THR A 1 646 ? -20.833 4.671 18.477 1.00 82.88 646 THR A C 1
ATOM 4879 O O . THR A 1 646 ? -20.646 5.434 19.412 1.00 82.88 646 THR A O 1
ATOM 4882 N N . THR A 1 647 ? -21.900 4.800 17.687 1.00 89.38 647 THR A N 1
ATOM 4883 C CA . THR A 1 647 ? -22.972 5.789 17.914 1.00 89.38 647 THR A CA 1
ATOM 4884 C C . THR A 1 647 ? -24.239 5.169 18.510 1.00 89.38 647 THR A C 1
ATOM 4886 O O . THR A 1 647 ? -25.259 5.849 18.648 1.00 89.38 647 THR A O 1
ATOM 4889 N N . ALA A 1 648 ? -24.210 3.872 18.842 1.00 90.12 648 ALA A N 1
ATOM 4890 C CA . ALA A 1 648 ? -25.378 3.131 19.323 1.00 90.12 648 ALA A CA 1
ATOM 4891 C C . ALA A 1 648 ? -25.795 3.529 20.748 1.00 90.12 648 ALA A C 1
ATOM 4893 O O . ALA A 1 648 ? -26.969 3.428 21.106 1.00 90.12 648 ALA A O 1
ATOM 4894 N N . THR A 1 649 ? -24.843 3.994 21.556 1.00 95.25 649 THR A N 1
ATOM 4895 C CA . THR A 1 649 ? -25.054 4.440 22.939 1.00 95.25 649 THR A CA 1
ATOM 4896 C C . THR A 1 649 ? -24.317 5.743 23.199 1.00 95.25 649 THR A C 1
ATOM 4898 O O . THR A 1 649 ? -23.312 6.018 22.559 1.00 95.25 649 THR A O 1
ATOM 4901 N N . TRP A 1 650 ? -24.781 6.528 24.163 1.00 97.81 650 TRP A N 1
ATOM 4902 C CA . TRP A 1 650 ? -24.226 7.839 24.489 1.00 97.81 650 TRP A CA 1
ATOM 4903 C C . TRP A 1 650 ? -24.291 8.120 25.988 1.00 97.81 650 TRP A C 1
ATOM 4905 O O . TRP A 1 650 ? -25.060 7.502 26.734 1.00 97.81 650 TRP A O 1
ATOM 4915 N N . LEU A 1 651 ? -23.492 9.091 26.420 1.00 98.06 651 LEU A N 1
ATOM 4916 C CA . LEU A 1 651 ? -23.513 9.625 27.773 1.00 98.06 651 LEU A CA 1
ATOM 4917 C C . LEU A 1 651 ? -24.846 10.342 28.050 1.00 98.06 651 LEU A C 1
ATOM 4919 O O . LEU A 1 651 ? -25.365 11.067 27.204 1.00 98.06 651 LEU A O 1
ATOM 4923 N N . TYR A 1 652 ? -25.401 10.174 29.248 1.00 97.44 652 TYR A N 1
ATOM 4924 C CA . TYR A 1 652 ? -26.560 10.935 29.721 1.00 97.44 652 TYR A CA 1
ATOM 4925 C C . TYR A 1 652 ? -26.578 11.052 31.249 1.00 97.44 652 TYR A C 1
ATOM 4927 O O . TYR A 1 652 ? -25.823 10.381 31.955 1.00 97.44 652 TYR A O 1
ATOM 4935 N N . CYS A 1 653 ? -27.454 11.910 31.779 1.00 96.50 653 CYS A N 1
ATOM 4936 C CA . CYS A 1 653 ? -27.687 12.037 33.220 1.00 96.50 653 CYS A CA 1
ATOM 4937 C C . CYS A 1 653 ? -29.140 11.759 33.604 1.00 96.50 653 CYS A C 1
ATOM 4939 O O . CYS A 1 653 ? -30.076 12.077 32.871 1.00 96.50 653 CYS A O 1
ATOM 4941 N N . THR A 1 654 ? -29.329 11.231 34.811 1.00 94.06 654 THR A N 1
ATOM 4942 C CA . THR A 1 654 ? -30.634 11.110 35.474 1.00 94.06 654 THR A CA 1
ATOM 4943 C C . THR A 1 654 ? -30.804 12.157 36.582 1.00 94.06 654 THR A C 1
ATOM 4945 O O . THR A 1 654 ? -29.902 12.940 36.893 1.00 94.06 654 THR A O 1
ATOM 4948 N N . SER A 1 655 ? -31.985 12.182 37.205 1.00 92.56 655 SER A N 1
ATOM 4949 C CA . SER A 1 655 ? -32.326 13.080 38.313 1.00 92.56 655 SER A CA 1
ATOM 4950 C C . SER A 1 655 ? -31.786 12.630 39.685 1.00 92.56 655 SER A C 1
ATOM 4952 O O . SER A 1 655 ? -32.112 13.242 40.704 1.00 92.56 655 SER A O 1
ATOM 4954 N N . THR A 1 656 ? -30.804 11.716 39.742 1.00 92.56 656 THR A N 1
ATOM 4955 C CA . THR A 1 656 ? -29.999 11.415 40.951 1.00 92.56 656 THR A CA 1
ATOM 4956 C C . THR A 1 656 ? -28.546 11.916 40.862 1.00 92.56 656 THR A C 1
ATOM 4958 O O . THR A 1 656 ? -28.015 12.097 39.772 1.00 92.56 656 THR A O 1
ATOM 4961 N N . ASN A 1 657 ? -27.894 12.188 42.001 1.00 90.62 657 ASN A N 1
ATOM 4962 C CA . ASN A 1 657 ? -26.529 12.744 42.005 1.00 90.62 657 ASN A CA 1
ATOM 4963 C C . ASN A 1 657 ? -25.488 11.778 41.409 1.00 90.62 657 ASN A C 1
ATOM 4965 O O . ASN A 1 657 ? -24.532 12.196 40.771 1.00 90.62 657 ASN A O 1
ATOM 4969 N N . ASN A 1 658 ? -25.697 10.472 41.567 1.00 91.25 658 ASN A N 1
ATOM 4970 C CA . ASN A 1 658 ? -24.904 9.407 40.948 1.00 91.25 658 ASN A CA 1
ATOM 4971 C C . ASN A 1 658 ? -25.469 8.994 39.575 1.00 91.25 658 ASN A C 1
ATOM 4973 O O . ASN A 1 658 ? -25.438 7.820 39.216 1.00 91.25 658 ASN A O 1
ATOM 4977 N N . GLY A 1 659 ? -26.095 9.928 38.863 1.00 93.25 659 GLY A N 1
ATOM 4978 C CA . GLY A 1 659 ? -26.987 9.642 37.748 1.00 93.25 659 GLY A CA 1
ATOM 4979 C C . GLY A 1 659 ? -26.347 9.577 36.365 1.00 93.25 659 GLY A C 1
ATOM 4980 O O . GLY A 1 659 ? -27.106 9.527 35.402 1.00 93.25 659 GLY A O 1
ATOM 4981 N N . VAL A 1 660 ? -25.018 9.610 36.247 1.00 96.56 660 VAL A N 1
ATOM 4982 C CA . VAL A 1 660 ? -24.303 9.573 34.958 1.00 96.56 660 VAL A CA 1
ATOM 4983 C C . VAL A 1 660 ? -24.305 8.147 34.406 1.00 96.56 660 VAL A C 1
ATOM 4985 O O . VAL A 1 660 ? -24.032 7.213 35.157 1.00 96.56 660 VAL A O 1
ATOM 4988 N N . ARG A 1 661 ? -24.658 7.956 33.134 1.00 96.31 661 ARG A N 1
ATOM 4989 C CA . ARG A 1 661 ? -24.819 6.638 32.491 1.00 96.31 661 ARG A CA 1
ATOM 4990 C C . ARG A 1 661 ? -24.401 6.673 31.025 1.00 96.31 661 ARG A C 1
ATOM 4992 O O . ARG A 1 661 ? -24.422 7.741 30.420 1.00 96.31 661 ARG A O 1
ATOM 4999 N N . VAL A 1 662 ? -24.134 5.497 30.457 1.00 96.94 662 VAL A N 1
ATOM 5000 C CA . VAL A 1 662 ? -23.945 5.285 29.013 1.00 96.94 662 VAL A CA 1
ATOM 5001 C C . VAL A 1 662 ? -25.039 4.349 28.499 1.00 96.94 662 VAL A C 1
ATOM 5003 O O . VAL A 1 662 ? -25.229 3.257 29.030 1.00 96.94 662 VAL A O 1
ATOM 5006 N N . GLY A 1 663 ? -25.818 4.777 27.508 1.00 95.62 663 GLY A N 1
ATOM 5007 C CA . GLY A 1 663 ? -26.951 3.994 27.006 1.00 95.62 663 GLY A CA 1
ATOM 5008 C C . GLY A 1 663 ? -27.762 4.731 25.944 1.00 95.62 663 GLY A C 1
ATOM 5009 O O . GLY A 1 663 ? -27.223 5.556 25.221 1.00 95.62 663 GLY A O 1
ATOM 5010 N N . THR A 1 664 ? -29.060 4.445 25.847 1.00 95.56 664 THR A N 1
ATOM 5011 C CA . THR A 1 664 ? -29.929 4.913 24.746 1.00 95.56 664 THR A CA 1
ATOM 5012 C C . THR A 1 664 ? -31.000 5.924 25.186 1.00 95.56 664 THR A C 1
ATOM 5014 O O . THR A 1 664 ? -32.091 5.989 24.618 1.00 95.56 664 THR A O 1
ATOM 5017 N N . ASN A 1 665 ? -30.744 6.708 26.238 1.00 92.19 665 ASN A N 1
ATOM 5018 C CA . ASN A 1 665 ? -31.737 7.641 26.786 1.00 92.19 665 ASN A CA 1
ATOM 5019 C C . ASN A 1 665 ? -32.035 8.808 25.827 1.00 92.19 665 ASN A C 1
ATOM 5021 O O . ASN A 1 665 ? -31.118 9.406 25.282 1.00 92.19 665 ASN A O 1
ATOM 5025 N N . SER A 1 666 ? -33.292 9.227 25.682 1.00 85.56 666 SER A N 1
ATOM 5026 C CA . SER A 1 666 ? -33.657 10.331 24.779 1.00 85.56 666 SER A CA 1
ATOM 5027 C C . SER A 1 666 ? -33.003 11.683 25.115 1.00 85.56 666 SER A C 1
ATOM 5029 O O . SER A 1 666 ? -32.915 12.548 24.246 1.00 85.56 666 SER A O 1
ATOM 5031 N N . SER A 1 667 ? -32.543 11.889 26.353 1.00 87.50 667 SER A N 1
ATOM 5032 C CA . SER A 1 667 ? -31.814 13.091 26.775 1.00 87.50 667 SER A CA 1
ATOM 5033 C C . SER A 1 667 ? -30.307 12.847 26.687 1.00 87.50 667 SER A C 1
ATOM 5035 O O . SER A 1 667 ? -29.734 12.264 27.599 1.00 87.50 667 SER A O 1
ATOM 5037 N N . LYS A 1 668 ? -29.680 13.268 25.583 1.00 94.25 668 LYS A N 1
ATOM 5038 C CA . LYS A 1 668 ? -28.263 12.984 25.260 1.00 94.25 668 LYS A CA 1
ATOM 5039 C C . LYS A 1 668 ? -27.366 14.210 25.108 1.00 94.25 668 LYS A C 1
ATOM 5041 O O . LYS A 1 668 ? -26.191 14.090 24.783 1.00 94.25 668 LYS A O 1
ATOM 5046 N N . VAL A 1 669 ? -27.955 15.391 25.285 1.00 96.94 669 VAL A N 1
ATOM 5047 C CA . VAL A 1 669 ? -27.329 16.661 24.923 1.00 96.94 669 VAL A CA 1
ATOM 5048 C C . VAL A 1 669 ? -26.697 17.312 26.144 1.00 96.94 669 VAL A C 1
ATOM 5050 O O . VAL A 1 669 ? -27.358 17.519 27.170 1.00 96.94 669 VAL A O 1
ATOM 5053 N N . PHE A 1 670 ? -25.435 17.690 25.990 1.00 98.19 670 PHE A N 1
ATOM 5054 C CA . PHE A 1 670 ? -24.678 18.496 26.934 1.00 98.19 670 PHE A CA 1
ATOM 5055 C C . PHE A 1 670 ? -24.313 19.845 26.322 1.00 98.19 670 PHE A C 1
ATOM 5057 O O . PHE A 1 670 ? -24.197 19.980 25.110 1.00 98.19 670 PHE A O 1
ATOM 5064 N N . THR A 1 671 ? -24.110 20.842 27.173 1.00 97.00 671 THR A N 1
ATOM 5065 C CA . THR A 1 671 ? -23.555 22.149 26.808 1.00 97.00 671 THR A CA 1
ATOM 5066 C C . THR A 1 671 ? -22.444 22.507 27.785 1.00 97.00 671 THR A C 1
ATOM 5068 O O . THR A 1 671 ? -22.486 22.089 28.943 1.00 97.00 671 THR A O 1
ATOM 5071 N N . ILE A 1 672 ? -21.441 23.268 27.347 1.00 96.81 672 ILE A N 1
ATOM 5072 C CA . ILE A 1 672 ? -20.476 23.855 28.283 1.00 96.81 672 ILE A CA 1
ATOM 5073 C C . ILE A 1 672 ? -21.111 25.114 28.863 1.00 96.81 672 ILE A C 1
ATOM 5075 O O . ILE A 1 672 ? -21.416 26.068 28.150 1.00 96.81 672 ILE A O 1
ATOM 5079 N N . ASP A 1 673 ? -21.345 25.105 30.169 1.00 95.81 673 ASP A N 1
ATOM 5080 C CA . ASP A 1 673 ? -21.902 26.254 30.867 1.00 95.81 673 ASP A CA 1
ATOM 5081 C C . ASP A 1 673 ? -20.836 27.346 30.997 1.00 95.81 673 ASP A C 1
ATOM 5083 O O . ASP A 1 673 ? -19.830 27.162 31.675 1.00 95.81 673 ASP A O 1
ATOM 5087 N N . ALA A 1 674 ? -21.057 28.493 30.355 1.00 92.44 674 ALA A N 1
ATOM 5088 C CA . ALA A 1 674 ? -20.056 29.557 30.253 1.00 92.44 674 ALA A CA 1
ATOM 5089 C C . ALA A 1 674 ? -19.629 30.161 31.606 1.00 92.44 674 ALA A C 1
ATOM 5091 O O . ALA A 1 674 ? -18.540 30.718 31.705 1.00 92.44 674 ALA A O 1
ATOM 5092 N N . ALA A 1 675 ? -20.472 30.077 32.643 1.00 92.75 675 ALA A N 1
ATOM 5093 C CA . ALA A 1 675 ? -20.162 30.637 33.957 1.00 92.75 675 ALA A CA 1
ATOM 5094 C C . ALA A 1 675 ? -19.264 29.711 34.784 1.00 92.75 675 ALA A C 1
ATOM 5096 O O . ALA A 1 675 ? -18.399 30.180 35.521 1.00 92.75 675 ALA A O 1
ATOM 5097 N N . SER A 1 676 ? -19.492 28.401 34.688 1.00 93.56 676 SER A N 1
ATOM 5098 C CA . SER A 1 676 ? -18.756 27.404 35.467 1.00 93.56 676 SER A CA 1
ATOM 5099 C C . SER A 1 676 ? -17.619 26.731 34.700 1.00 93.56 676 SER A C 1
ATOM 5101 O O . SER A 1 676 ? -16.661 26.294 35.328 1.00 93.56 676 SER A O 1
ATOM 5103 N N . GLY A 1 677 ? -17.719 26.624 33.374 1.00 94.56 677 GLY A N 1
ATOM 5104 C CA . GLY A 1 677 ? -16.839 25.812 32.527 1.00 94.56 677 GLY A CA 1
ATOM 5105 C C . GLY A 1 677 ? -17.163 24.311 32.546 1.00 94.56 677 GLY A C 1
ATOM 5106 O O . GLY A 1 677 ? -16.375 23.508 32.056 1.00 94.56 677 GLY A O 1
ATOM 5107 N N . TYR A 1 678 ? -18.296 23.905 33.132 1.00 97.38 678 TYR A N 1
ATOM 5108 C CA . TYR A 1 678 ? -18.647 22.494 33.334 1.00 97.38 678 TYR A CA 1
ATOM 5109 C C . TYR A 1 678 ? -19.553 21.996 32.209 1.00 97.38 678 TYR A C 1
ATOM 5111 O O . TYR A 1 678 ? -20.385 22.742 31.687 1.00 97.38 678 TYR A O 1
ATOM 5119 N N . LEU A 1 679 ? -19.464 20.699 31.904 1.00 97.44 679 LEU A N 1
ATOM 5120 C CA . LEU A 1 679 ? -20.458 20.021 31.073 1.00 97.44 679 LEU A CA 1
ATOM 5121 C C . LEU A 1 679 ? -21.795 19.956 31.817 1.00 97.44 679 LEU A C 1
ATOM 5123 O O . LEU A 1 679 ? -21.930 19.270 32.832 1.00 97.44 679 LEU A O 1
ATOM 5127 N N . LYS A 1 680 ? -22.794 20.658 31.291 1.00 97.88 680 LYS A N 1
ATOM 5128 C CA . LYS A 1 680 ? -24.165 20.689 31.787 1.00 97.88 680 LYS A CA 1
ATOM 5129 C C . LYS A 1 680 ? -25.057 19.823 30.907 1.00 97.88 680 LYS A C 1
ATOM 5131 O O . LYS A 1 680 ? -25.220 20.083 29.722 1.00 97.88 680 LYS A O 1
ATOM 5136 N N . HIS A 1 681 ? -25.686 18.817 31.497 1.00 97.88 681 HIS A N 1
ATOM 5137 C CA . HIS A 1 681 ? -26.721 18.025 30.850 1.00 97.88 681 HIS A CA 1
ATOM 5138 C C . HIS A 1 681 ? -27.997 18.855 30.681 1.00 97.88 681 HIS A C 1
ATOM 5140 O O . HIS A 1 681 ? -28.604 19.270 31.678 1.00 97.88 681 HIS A O 1
ATOM 5146 N N . ASN A 1 682 ? -28.436 19.053 29.437 1.00 95.25 682 ASN A N 1
ATOM 5147 C CA . ASN A 1 682 ? -29.563 19.933 29.121 1.00 95.25 682 ASN A CA 1
ATOM 5148 C C . ASN A 1 682 ? -30.891 19.383 29.658 1.00 95.25 682 ASN A C 1
ATOM 5150 O O . ASN A 1 682 ? -31.709 20.140 30.175 1.00 95.25 682 ASN A O 1
ATOM 5154 N N . GLY A 1 683 ? -31.093 18.062 29.595 1.00 93.88 683 GLY A N 1
ATOM 5155 C CA . GLY A 1 683 ? -32.360 17.441 29.996 1.00 93.88 683 GLY A CA 1
ATOM 5156 C C . GLY A 1 683 ? -32.638 17.525 31.500 1.00 93.88 683 GLY A C 1
ATOM 5157 O O . GLY A 1 683 ? -33.773 17.737 31.915 1.00 93.88 683 GLY A O 1
ATOM 5158 N N . THR A 1 684 ? -31.605 17.391 32.337 1.00 95.69 684 THR A N 1
ATOM 5159 C CA . THR A 1 684 ? -31.759 17.391 33.806 1.00 95.69 684 THR A CA 1
ATOM 5160 C C . THR A 1 684 ? -31.275 18.673 34.475 1.00 95.69 684 THR A C 1
ATOM 5162 O O . THR A 1 684 ? -31.444 18.801 35.684 1.00 95.69 684 THR A O 1
ATOM 5165 N N . ASN A 1 685 ? -30.660 19.599 33.730 1.00 95.88 685 ASN A N 1
ATOM 5166 C CA . ASN A 1 685 ? -29.985 20.791 34.254 1.00 95.88 685 ASN A CA 1
ATOM 5167 C C . ASN A 1 685 ? -28.944 20.460 35.332 1.00 95.88 685 ASN A C 1
ATOM 5169 O O . ASN A 1 685 ? -28.992 20.982 36.447 1.00 95.88 685 ASN A O 1
ATOM 5173 N N . ARG A 1 686 ? -28.022 19.546 35.012 1.00 96.31 686 ARG A N 1
ATOM 5174 C CA . ARG A 1 686 ? -27.010 19.070 35.965 1.00 96.31 686 ARG A CA 1
ATOM 5175 C C . ARG A 1 686 ? -25.611 19.078 35.404 1.00 96.31 686 ARG A C 1
ATOM 5177 O O . ARG A 1 686 ? -25.432 18.810 34.228 1.00 96.31 686 ARG A O 1
ATOM 5184 N N . TYR A 1 687 ? -24.652 19.331 36.275 1.00 97.56 687 TYR A N 1
ATOM 5185 C CA . TYR A 1 687 ? -23.251 19.538 35.954 1.00 97.56 687 TYR A CA 1
ATOM 5186 C C . TYR A 1 687 ? -22.450 18.281 36.258 1.00 97.56 687 TYR A C 1
ATOM 5188 O O . TYR A 1 687 ? -22.574 17.738 37.360 1.00 97.56 687 TYR A O 1
ATOM 5196 N N . LEU A 1 688 ? -21.656 17.826 35.292 1.00 97.25 688 LEU A N 1
ATOM 5197 C CA . LEU A 1 688 ? -20.743 16.703 35.474 1.00 97.25 688 LEU A CA 1
ATOM 5198 C C . LEU A 1 688 ? -19.545 17.102 36.324 1.00 97.25 688 LEU A C 1
ATOM 5200 O O . LEU A 1 688 ? -19.015 18.194 36.168 1.00 97.25 688 LEU A O 1
ATOM 5204 N N . GLY A 1 689 ? -19.084 16.193 37.173 1.00 96.81 689 GLY A N 1
ATOM 5205 C CA . GLY A 1 689 ? -17.820 16.321 37.889 1.00 96.81 689 GLY A CA 1
ATOM 5206 C C . GLY A 1 689 ? -17.475 15.039 38.633 1.00 96.81 689 GLY A C 1
ATOM 5207 O O . GLY A 1 689 ? -18.303 14.137 38.746 1.00 96.81 689 GLY A O 1
ATOM 5208 N N . VAL A 1 690 ? -16.265 14.949 39.167 1.00 97.31 690 VAL A N 1
ATOM 5209 C CA . VAL A 1 690 ? -15.777 13.749 39.861 1.00 97.31 690 VAL A CA 1
ATOM 5210 C C . VAL A 1 690 ? -16.034 13.852 41.361 1.00 97.31 690 VAL A C 1
ATOM 5212 O O . VAL A 1 690 ? -15.693 14.850 41.995 1.00 97.31 690 VAL A O 1
ATOM 5215 N N . TYR A 1 691 ? -16.615 12.821 41.969 1.00 95.50 691 TYR A N 1
ATOM 5216 C CA . TYR A 1 691 ? -16.746 12.757 43.423 1.00 95.50 691 TYR A CA 1
ATOM 5217 C C . TYR A 1 691 ? -15.468 12.211 44.060 1.00 95.50 691 TYR A C 1
ATOM 5219 O O . TYR A 1 691 ? -15.221 11.013 44.069 1.00 95.50 691 TYR A O 1
ATOM 5227 N N . THR A 1 692 ? -14.650 13.084 44.643 1.00 91.12 692 THR A N 1
ATOM 5228 C CA . THR A 1 692 ? -13.273 12.724 45.027 1.00 91.12 692 THR A CA 1
ATOM 5229 C C . THR A 1 692 ? -13.153 11.770 46.221 1.00 91.12 692 THR A C 1
ATOM 5231 O O . THR A 1 692 ? -12.096 11.182 46.412 1.00 91.12 692 THR A O 1
ATOM 5234 N N . THR A 1 693 ? -14.194 11.600 47.048 1.00 89.00 693 THR A N 1
ATOM 5235 C CA . THR A 1 693 ? -14.155 10.665 48.196 1.00 89.00 693 THR A CA 1
ATOM 5236 C C . THR A 1 693 ? -14.297 9.205 47.765 1.00 89.00 693 THR A C 1
ATOM 5238 O O . THR A 1 693 ? -13.728 8.323 48.398 1.00 89.00 693 THR A O 1
ATOM 5241 N N . ASN A 1 694 ? -15.058 8.950 46.702 1.00 87.88 694 ASN A N 1
ATOM 5242 C CA . ASN A 1 694 ? -15.134 7.655 46.036 1.00 87.88 694 ASN A CA 1
ATOM 5243 C C . ASN A 1 694 ? -15.117 7.934 44.530 1.00 87.88 694 ASN A C 1
ATOM 5245 O O . ASN A 1 694 ? -16.198 8.182 43.993 1.00 87.88 694 ASN A O 1
ATOM 5249 N N . PRO A 1 695 ? -13.925 7.998 43.905 1.00 90.06 695 PRO A N 1
ATOM 5250 C CA . PRO A 1 695 ? -13.740 8.526 42.555 1.00 90.06 695 PRO A CA 1
ATOM 5251 C C . PRO A 1 695 ? -14.651 7.874 41.504 1.00 90.06 695 PRO A C 1
ATOM 5253 O O . PRO A 1 695 ? -14.361 6.824 40.937 1.00 90.06 695 PRO A O 1
ATOM 5256 N N . ASP A 1 696 ? -15.765 8.542 41.226 1.00 94.69 696 ASP A N 1
ATOM 5257 C CA . ASP A 1 696 ? -16.731 8.227 40.179 1.00 94.69 696 ASP A CA 1
ATOM 5258 C C . ASP A 1 696 ? -17.281 9.534 39.580 1.00 94.69 696 ASP A C 1
ATOM 5260 O O . ASP A 1 696 ? -17.201 10.611 40.185 1.00 94.69 696 ASP A O 1
ATOM 5264 N N . TRP A 1 697 ? -17.814 9.468 38.361 1.00 97.00 697 TRP A N 1
ATOM 5265 C CA . TRP A 1 697 ? -18.365 10.640 37.679 1.00 97.00 697 TRP A CA 1
ATOM 5266 C C . TRP A 1 697 ? -19.813 10.890 38.067 1.00 97.00 697 TRP A C 1
ATOM 5268 O O . TRP A 1 697 ? -20.689 10.059 37.885 1.00 97.00 697 TRP A O 1
ATOM 5278 N N . ARG A 1 698 ? -20.124 12.077 38.561 1.00 95.88 698 ARG A N 1
ATOM 5279 C CA . ARG A 1 698 ? -21.447 12.422 39.080 1.00 95.88 698 ARG A CA 1
ATOM 5280 C C . ARG A 1 698 ? -22.037 13.613 38.366 1.00 95.88 698 ARG A C 1
ATOM 5282 O O . ARG A 1 698 ? -21.329 14.391 37.741 1.00 95.88 698 ARG A O 1
ATOM 5289 N N . CYS A 1 699 ? -23.351 13.758 38.495 1.00 95.00 699 CYS A N 1
ATOM 5290 C CA . CYS A 1 699 ? -24.081 14.902 37.974 1.00 95.00 699 CYS A CA 1
ATOM 5291 C C . CYS A 1 699 ? -24.846 15.599 39.103 1.00 95.00 699 CYS A C 1
ATOM 5293 O O . CYS A 1 699 ? -25.769 15.026 39.682 1.00 95.00 699 CYS A O 1
ATOM 5295 N N . TYR A 1 700 ? -24.492 16.844 39.413 1.00 96.25 700 TYR A N 1
ATOM 5296 C CA . TYR A 1 700 ? -25.086 17.618 40.509 1.00 96.25 700 TYR A CA 1
ATOM 5297 C C . TYR A 1 700 ? -25.905 18.804 39.993 1.00 96.25 700 TYR A C 1
ATOM 5299 O O . TYR A 1 700 ? -25.746 19.252 38.864 1.00 96.25 700 TYR A O 1
ATOM 5307 N N . THR A 1 701 ? -26.803 19.338 40.820 1.00 95.44 701 THR A N 1
ATOM 5308 C CA . THR A 1 701 ? -27.630 20.513 40.474 1.00 95.44 701 THR A CA 1
ATOM 5309 C C . THR A 1 701 ? -26.867 21.839 40.518 1.00 95.44 701 THR A C 1
ATOM 5311 O O . THR A 1 701 ? -27.416 22.870 40.150 1.00 95.44 701 THR A O 1
ATOM 5314 N N . ASN A 1 702 ? -25.629 21.835 41.006 1.00 92.06 702 ASN A N 1
ATOM 5315 C CA . ASN A 1 702 ? -24.728 22.980 41.037 1.00 92.06 702 ASN A CA 1
ATOM 5316 C C . ASN A 1 702 ? -23.276 22.480 40.985 1.00 92.06 702 ASN A C 1
ATOM 5318 O O . ASN A 1 702 ? -23.023 21.283 41.117 1.00 92.06 702 ASN A O 1
ATOM 5322 N N . THR A 1 703 ? -22.337 23.404 40.813 1.00 92.69 703 THR A N 1
ATOM 5323 C CA . THR A 1 703 ? -20.889 23.141 40.788 1.00 92.69 703 THR A CA 1
ATOM 5324 C C . THR A 1 703 ? -20.216 23.442 42.133 1.00 92.69 703 THR A C 1
ATOM 5326 O O . THR A 1 703 ? -18.996 23.518 42.230 1.00 92.69 703 THR A O 1
ATOM 5329 N N . THR A 1 704 ? -21.005 23.618 43.198 1.00 86.50 704 THR A N 1
ATOM 5330 C CA . THR A 1 704 ? -20.529 23.982 44.540 1.00 86.50 704 THR A CA 1
ATOM 5331 C C . THR A 1 704 ? -20.577 22.767 45.475 1.00 86.50 704 THR A C 1
ATOM 5333 O O . THR A 1 704 ? -21.559 22.034 45.503 1.00 86.50 704 THR A O 1
ATOM 5336 N N . GLY A 1 705 ? -19.535 22.525 46.271 1.00 89.19 705 GLY A N 1
ATOM 5337 C CA . GLY A 1 705 ? -19.452 21.358 47.160 1.00 89.19 705 GLY A CA 1
ATOM 5338 C C . GLY A 1 705 ? -18.644 20.194 46.576 1.00 89.19 705 GLY A C 1
ATOM 5339 O O . GLY A 1 705 ? -17.452 20.342 46.325 1.00 89.19 705 GLY A O 1
ATOM 5340 N N . ASN A 1 706 ? -19.272 19.025 46.404 1.00 88.62 706 ASN A N 1
ATOM 5341 C CA . ASN A 1 706 ? -18.587 17.750 46.112 1.00 88.62 706 ASN A CA 1
ATOM 5342 C C . ASN A 1 706 ? -17.751 17.750 44.823 1.00 88.62 706 ASN A C 1
ATOM 5344 O O . ASN A 1 706 ? -16.749 17.045 44.752 1.00 88.62 706 ASN A O 1
ATOM 5348 N N . THR A 1 707 ? -18.159 18.539 43.830 1.00 90.56 707 THR A N 1
ATOM 5349 C CA . THR A 1 707 ? -17.459 18.699 42.549 1.00 90.56 707 THR A CA 1
ATOM 5350 C C . THR A 1 707 ? -16.893 20.105 42.376 1.00 90.56 707 THR A C 1
ATOM 5352 O O . THR A 1 707 ? -16.640 20.518 41.256 1.00 90.56 707 THR A O 1
ATOM 5355 N N . ALA A 1 708 ? -16.722 20.870 43.461 1.00 92.88 708 ALA A N 1
ATOM 5356 C CA . ALA A 1 708 ? -16.190 22.226 43.371 1.00 92.88 708 ALA A CA 1
ATOM 5357 C C . ALA A 1 708 ? -14.701 22.254 43.014 1.00 92.88 708 ALA A C 1
ATOM 5359 O O . ALA A 1 708 ? -13.936 21.366 43.406 1.00 92.88 708 ALA A O 1
ATOM 5360 N N . ASN A 1 709 ? -14.308 23.350 42.357 1.00 94.00 709 ASN A N 1
ATOM 5361 C CA . ASN A 1 709 ? -12.932 23.681 41.974 1.00 94.00 709 ASN A CA 1
ATOM 5362 C C . ASN A 1 709 ? -12.279 22.643 41.052 1.00 94.00 709 ASN A C 1
ATOM 5364 O O . ASN A 1 709 ? -11.074 22.416 41.131 1.00 94.00 709 ASN A O 1
ATOM 5368 N N . GLN A 1 710 ? -13.082 21.994 40.212 1.00 95.38 710 GLN A N 1
ATOM 5369 C CA . GLN A 1 710 ? -12.600 21.141 39.131 1.00 95.38 710 GLN A CA 1
ATOM 5370 C C . GLN A 1 710 ? -12.567 21.901 37.809 1.00 95.38 710 GLN A C 1
ATOM 5372 O O . GLN A 1 710 ? -13.398 22.784 37.582 1.00 95.38 710 GLN A O 1
ATOM 5377 N N . THR A 1 711 ? -11.635 21.520 36.948 1.00 95.50 711 THR A N 1
ATOM 5378 C CA . THR A 1 711 ? -11.469 22.066 35.602 1.00 95.50 711 THR A CA 1
ATOM 5379 C C . THR A 1 711 ? -11.711 20.962 34.584 1.00 95.50 711 THR A C 1
ATOM 5381 O O . THR A 1 711 ? -11.088 19.905 34.671 1.00 95.50 711 THR A O 1
ATOM 5384 N N . LEU A 1 712 ? -12.601 21.216 33.625 1.00 97.06 712 LEU A N 1
ATOM 5385 C CA . LEU A 1 712 ? -12.869 20.322 32.500 1.00 97.06 712 LEU A CA 1
ATOM 5386 C C . LEU A 1 712 ? -11.712 20.368 31.489 1.00 97.06 712 LEU A C 1
ATOM 5388 O O . LEU A 1 712 ? -11.202 21.445 31.174 1.00 97.06 712 LEU A O 1
ATOM 5392 N N . GLY A 1 713 ? -11.333 19.209 30.955 1.00 95.81 713 GLY A N 1
ATOM 5393 C CA . GLY A 1 713 ? -10.397 19.090 29.840 1.00 95.81 713 GLY A CA 1
ATOM 5394 C C . GLY A 1 713 ? -10.910 18.132 28.769 1.00 95.81 713 GLY A C 1
ATOM 5395 O O . GLY A 1 713 ? -11.516 17.109 29.086 1.00 95.81 713 GLY A O 1
ATOM 5396 N N . PHE A 1 714 ? -10.637 18.463 27.510 1.00 96.44 714 PHE A N 1
ATOM 5397 C CA . PHE A 1 714 ? -10.734 17.538 26.387 1.00 96.44 714 PHE A CA 1
ATOM 5398 C C . PHE A 1 714 ? -9.332 17.340 25.852 1.00 96.44 714 PHE A C 1
ATOM 5400 O O . PHE A 1 714 ? -8.653 18.325 25.567 1.00 96.44 714 PHE A O 1
ATOM 5407 N N . TYR A 1 715 ? -8.898 16.093 25.748 1.00 93.81 715 TYR A N 1
ATOM 5408 C CA . TYR A 1 715 ? -7.625 15.774 25.131 1.00 93.81 715 TYR A CA 1
ATOM 5409 C C . TYR A 1 715 ? -7.888 14.917 23.905 1.00 93.81 715 TYR A C 1
ATOM 5411 O O . TYR A 1 715 ? -8.491 13.851 24.019 1.00 93.81 715 TYR A O 1
ATOM 5419 N N . VAL A 1 716 ? -7.481 15.407 22.743 1.00 89.69 716 VAL A N 1
ATOM 5420 C CA . VAL A 1 716 ? -7.637 14.717 21.465 1.00 89.69 716 VAL A CA 1
ATOM 5421 C C . VAL A 1 716 ? -6.363 13.938 21.196 1.00 89.69 716 VAL A C 1
ATOM 5423 O O . VAL A 1 716 ? -5.266 14.470 21.381 1.00 89.69 716 VAL A O 1
ATOM 5426 N N . LEU A 1 717 ? -6.505 12.678 20.787 1.00 82.50 717 LEU A N 1
ATOM 5427 C CA . LEU A 1 717 ? -5.378 11.888 20.315 1.00 82.50 717 LEU A CA 1
ATOM 5428 C C . LEU A 1 717 ? -4.761 12.613 19.119 1.00 82.50 717 LEU A C 1
ATOM 5430 O O . LEU A 1 717 ? -5.396 12.737 18.070 1.00 82.50 717 LEU A O 1
ATOM 5434 N N . GLY A 1 718 ? -3.545 13.127 19.297 1.00 62.31 718 GLY A N 1
ATOM 5435 C CA . GLY A 1 718 ? -2.805 13.731 18.208 1.00 62.31 718 GLY A CA 1
ATOM 5436 C C . GLY A 1 718 ? -2.604 12.693 17.114 1.00 62.31 718 GLY A C 1
ATOM 5437 O O . GLY A 1 718 ? -2.253 11.547 17.383 1.00 62.31 718 GLY A O 1
ATOM 5438 N N . THR A 1 719 ? -2.812 13.088 15.865 1.00 54.97 719 THR A N 1
ATOM 5439 C CA . THR A 1 719 ? -2.619 12.232 14.685 1.00 54.97 719 THR A CA 1
ATOM 5440 C C . THR A 1 719 ? -1.133 12.029 14.356 1.00 54.97 719 THR A C 1
ATOM 5442 O O . THR A 1 719 ? -0.768 11.840 13.199 1.00 54.97 719 THR A O 1
ATOM 5445 N N . GLY A 1 720 ? -0.263 12.140 15.365 1.00 53.25 720 GLY A N 1
ATOM 5446 C CA . GLY A 1 720 ? 1.161 11.879 15.258 1.00 53.25 720 GLY A CA 1
ATOM 5447 C C . GLY A 1 720 ? 1.416 10.382 15.344 1.00 53.25 720 GLY A C 1
ATOM 5448 O O . GLY A 1 720 ? 0.854 9.677 16.180 1.00 53.25 720 GLY A O 1
ATOM 5449 N N . THR A 1 721 ? 2.277 9.897 14.467 1.00 48.97 721 THR A N 1
ATOM 5450 C CA . THR A 1 721 ? 2.589 8.476 14.370 1.00 48.97 721 THR A CA 1
ATOM 5451 C C . THR A 1 721 ? 3.729 8.155 15.335 1.00 48.97 721 THR A C 1
ATOM 5453 O O . THR A 1 721 ? 4.766 8.820 15.304 1.00 48.97 721 THR A O 1
ATOM 5456 N N . THR A 1 722 ? 3.528 7.185 16.236 1.00 56.91 722 THR A N 1
ATOM 5457 C CA . THR A 1 722 ? 4.594 6.734 17.143 1.00 56.91 722 THR A CA 1
ATOM 5458 C C . THR A 1 722 ? 5.577 5.881 16.379 1.00 56.91 722 THR A C 1
ATOM 5460 O O . THR A 1 722 ? 5.183 4.919 15.732 1.00 56.91 722 THR A O 1
ATOM 5463 N N . TYR A 1 723 ? 6.846 6.249 16.479 1.00 66.31 723 TYR A N 1
ATOM 5464 C CA . TYR A 1 723 ? 7.953 5.554 15.866 1.00 66.31 723 TYR A CA 1
ATOM 5465 C C . TYR A 1 723 ? 8.884 4.978 16.931 1.00 66.31 723 TYR A C 1
ATOM 5467 O O . TYR A 1 723 ? 9.126 5.597 17.968 1.00 66.31 723 TYR A O 1
ATOM 5475 N N . TYR A 1 724 ? 9.446 3.814 16.640 1.00 79.25 724 TYR A N 1
ATOM 5476 C CA . TYR A 1 724 ? 10.447 3.101 17.414 1.00 79.25 724 TYR A CA 1
ATOM 5477 C C . TYR A 1 724 ? 11.770 3.109 16.649 1.00 79.25 724 TYR A C 1
ATOM 5479 O O . TYR A 1 724 ? 11.788 2.929 15.434 1.00 79.25 724 TYR A O 1
ATOM 5487 N N . ILE A 1 725 ? 12.880 3.342 17.342 1.00 78.44 725 ILE A N 1
ATOM 5488 C CA . ILE A 1 725 ? 14.227 3.406 16.761 1.00 78.44 725 ILE A CA 1
ATOM 5489 C C . ILE A 1 725 ? 15.256 2.941 17.785 1.00 78.44 725 ILE A C 1
ATOM 5491 O O . ILE A 1 725 ? 15.066 3.161 18.975 1.00 78.44 725 ILE A O 1
ATOM 5495 N N . THR A 1 726 ? 16.378 2.365 17.363 1.00 76.69 726 THR A N 1
ATOM 5496 C CA . THR A 1 726 ? 17.432 1.920 18.292 1.00 76.69 726 THR A CA 1
ATOM 5497 C C . THR A 1 726 ? 18.533 2.950 18.585 1.00 76.69 726 THR A C 1
ATOM 5499 O O . THR A 1 726 ? 19.588 2.623 19.121 1.00 76.69 726 THR A O 1
ATOM 5502 N N . GLY A 1 727 ? 18.290 4.221 18.252 1.00 56.72 727 GLY A N 1
ATOM 5503 C CA . GLY A 1 727 ? 19.354 5.212 18.134 1.00 56.72 727 GLY A CA 1
ATOM 5504 C C . GLY A 1 727 ? 20.125 5.014 16.841 1.00 56.72 727 GLY A C 1
ATOM 5505 O O . GLY A 1 727 ? 20.338 3.879 16.428 1.00 56.72 727 GLY A O 1
ATOM 5506 N N . SER A 1 728 ? 20.385 6.125 16.149 1.00 50.06 728 SER A N 1
ATOM 5507 C CA . SER A 1 728 ? 20.664 6.145 14.714 1.00 50.06 728 SER A CA 1
ATOM 5508 C C . SER A 1 728 ? 21.586 5.004 14.284 1.00 50.06 728 SER A C 1
ATOM 5510 O O . SER A 1 728 ? 22.742 4.940 14.690 1.00 50.06 728 SER A O 1
ATOM 5512 N N . ALA A 1 729 ? 21.101 4.148 13.383 1.00 39.00 729 ALA A N 1
ATOM 5513 C CA . ALA A 1 729 ? 22.008 3.632 12.379 1.00 39.00 729 ALA A CA 1
ATOM 5514 C C . ALA A 1 729 ? 22.655 4.879 11.748 1.00 39.00 729 ALA A C 1
ATOM 5516 O O . ALA A 1 729 ? 21.951 5.739 11.207 1.00 39.00 729 ALA A O 1
ATOM 5517 N N . CYS A 1 730 ? 23.978 5.043 11.871 1.00 39.81 730 CYS A N 1
ATOM 5518 C CA . CYS A 1 730 ? 24.705 5.771 10.834 1.00 39.81 730 CYS A CA 1
ATOM 5519 C C . CYS A 1 730 ? 24.244 5.083 9.540 1.00 39.81 730 CYS A C 1
ATOM 5521 O O . CYS A 1 730 ? 24.444 3.878 9.403 1.00 39.81 730 CYS A O 1
ATOM 5523 N N . SER A 1 731 ? 23.571 5.782 8.618 1.00 43.28 731 SER A N 1
ATOM 5524 C CA . SER A 1 731 ? 23.518 5.298 7.236 1.00 43.28 731 SER A CA 1
ATOM 5525 C C . SER A 1 731 ? 24.975 5.247 6.807 1.00 43.28 731 SER A C 1
ATOM 5527 O O . SER A 1 731 ? 25.548 6.299 6.538 1.00 43.28 731 SER A O 1
ATOM 5529 N N . HIS A 1 732 ? 25.614 4.080 6.927 1.00 43.34 732 HIS A N 1
ATOM 5530 C CA . HIS A 1 732 ? 27.067 3.975 6.913 1.00 43.34 732 HIS A CA 1
ATOM 5531 C C . HIS A 1 732 ? 27.621 4.525 5.604 1.00 43.34 732 HIS A C 1
ATOM 5533 O O . HIS A 1 732 ? 27.621 3.865 4.572 1.00 43.34 732 HIS A O 1
ATOM 5539 N N . THR A 1 733 ? 28.091 5.768 5.651 1.00 44.97 733 THR A N 1
ATOM 5540 C CA . THR A 1 733 ? 28.805 6.406 4.557 1.00 44.97 733 THR A CA 1
ATOM 5541 C C . THR A 1 733 ? 30.278 6.122 4.769 1.00 44.97 733 THR A C 1
ATOM 5543 O O . THR A 1 733 ? 30.914 6.676 5.668 1.00 44.97 733 THR A O 1
ATOM 5546 N N . PHE A 1 734 ? 30.818 5.202 3.981 1.00 50.81 734 PHE A N 1
ATOM 5547 C CA . PHE A 1 734 ? 32.193 4.740 4.121 1.00 50.81 734 PHE A CA 1
ATOM 5548 C C . PHE A 1 734 ? 33.201 5.853 3.813 1.00 50.81 734 PHE A C 1
ATOM 5550 O O . PHE A 1 734 ? 33.027 6.629 2.871 1.00 50.81 734 PHE A O 1
ATOM 5557 N N . THR A 1 735 ? 34.263 5.941 4.614 1.00 51.66 735 THR A N 1
ATOM 5558 C CA . THR A 1 735 ? 35.445 6.728 4.253 1.00 51.66 735 THR A CA 1
ATOM 5559 C C . THR A 1 735 ? 36.152 6.084 3.061 1.00 51.66 735 THR A C 1
ATOM 5561 O O . THR A 1 735 ? 35.956 4.906 2.758 1.00 51.66 735 THR A O 1
ATOM 5564 N N . GLU A 1 736 ? 37.066 6.821 2.427 1.00 56.72 736 GLU A N 1
ATOM 5565 C CA . GLU A 1 736 ? 38.123 6.159 1.660 1.00 56.72 736 GLU A CA 1
ATOM 5566 C C . GLU A 1 736 ? 38.889 5.186 2.578 1.00 56.72 736 GLU A C 1
ATOM 5568 O O . GLU A 1 736 ? 39.047 5.439 3.777 1.00 56.72 736 GLU A O 1
ATOM 5573 N N . THR A 1 737 ? 39.334 4.054 2.030 1.00 66.75 737 THR A N 1
ATOM 5574 C CA . THR A 1 737 ? 40.059 3.024 2.783 1.00 66.75 737 THR A CA 1
ATOM 5575 C C . THR A 1 737 ? 41.375 3.578 3.331 1.00 66.75 737 THR A C 1
ATOM 5577 O O . THR A 1 737 ? 42.213 4.085 2.582 1.00 66.75 737 THR A O 1
ATOM 5580 N N . VAL A 1 738 ? 41.577 3.453 4.642 1.00 76.25 738 VAL A N 1
ATOM 5581 C CA . VAL A 1 738 ? 42.759 3.938 5.360 1.00 76.25 738 VAL A CA 1
ATOM 5582 C C . VAL A 1 738 ? 43.724 2.779 5.602 1.00 76.25 738 VAL A C 1
ATOM 5584 O O . VAL A 1 738 ? 43.312 1.669 5.920 1.00 76.25 738 VAL A O 1
ATOM 5587 N N . LYS A 1 739 ? 45.029 3.026 5.450 1.00 75.06 739 LYS A N 1
ATOM 5588 C CA . LYS A 1 739 ? 46.078 2.036 5.721 1.00 75.06 739 LYS A CA 1
ATOM 5589 C C . LYS A 1 739 ? 46.633 2.210 7.135 1.00 75.06 739 LYS A C 1
ATOM 5591 O O . LYS A 1 739 ? 47.214 3.250 7.441 1.00 75.06 739 LYS A O 1
ATOM 5596 N N . GLU A 1 740 ? 46.510 1.175 7.958 1.00 84.50 740 GLU A N 1
ATOM 5597 C CA . GLU A 1 740 ? 46.916 1.153 9.368 1.00 84.50 740 GLU A CA 1
ATOM 5598 C C . GLU A 1 740 ? 47.832 -0.037 9.688 1.00 84.50 740 GLU A C 1
ATOM 5600 O O . GLU A 1 740 ? 48.086 -0.885 8.834 1.00 84.50 740 GLU A O 1
ATOM 5605 N N . ASN A 1 741 ? 48.370 -0.077 10.916 1.00 83.50 741 ASN A N 1
ATOM 5606 C CA . ASN A 1 741 ? 49.192 -1.176 11.448 1.00 83.50 741 ASN A CA 1
ATOM 5607 C C . ASN A 1 741 ? 50.288 -1.669 10.489 1.00 83.50 741 ASN A C 1
ATOM 5609 O O . ASN A 1 741 ? 50.510 -2.866 10.318 1.00 83.50 741 ASN A O 1
ATOM 5613 N N . VAL A 1 742 ? 50.973 -0.726 9.838 1.00 85.50 742 VAL A N 1
ATOM 5614 C CA . VAL A 1 742 ? 51.979 -1.042 8.823 1.00 85.50 742 VAL A CA 1
ATOM 5615 C C . VAL A 1 742 ? 53.238 -1.604 9.478 1.00 85.50 742 VAL A C 1
ATOM 5617 O O . VAL A 1 742 ? 53.930 -0.911 10.224 1.00 85.50 742 VAL A O 1
ATOM 5620 N N . VAL A 1 743 ? 53.556 -2.848 9.139 1.00 81.38 743 VAL A N 1
ATOM 5621 C CA . VAL A 1 743 ? 54.824 -3.522 9.402 1.00 81.38 743 VAL A CA 1
ATOM 5622 C C . VAL A 1 743 ? 55.558 -3.658 8.072 1.00 81.38 743 VAL A C 1
ATOM 5624 O O . VAL A 1 743 ? 55.141 -4.400 7.183 1.00 81.38 743 VAL A O 1
ATOM 5627 N N . ASP A 1 744 ? 56.656 -2.925 7.912 1.00 71.88 744 ASP A N 1
ATOM 5628 C CA . ASP A 1 744 ? 57.425 -2.962 6.671 1.00 71.88 744 ASP A CA 1
ATOM 5629 C C . ASP A 1 744 ? 58.102 -4.325 6.473 1.00 71.88 744 ASP A C 1
ATOM 5631 O O . ASP A 1 744 ? 58.768 -4.851 7.366 1.00 71.88 744 ASP A O 1
ATOM 5635 N N . ALA A 1 745 ? 57.969 -4.885 5.268 1.00 67.56 745 ALA A N 1
ATOM 5636 C CA . ALA A 1 745 ? 58.674 -6.106 4.896 1.00 67.56 745 ALA A CA 1
ATOM 5637 C C . ALA A 1 745 ? 60.182 -5.844 4.782 1.00 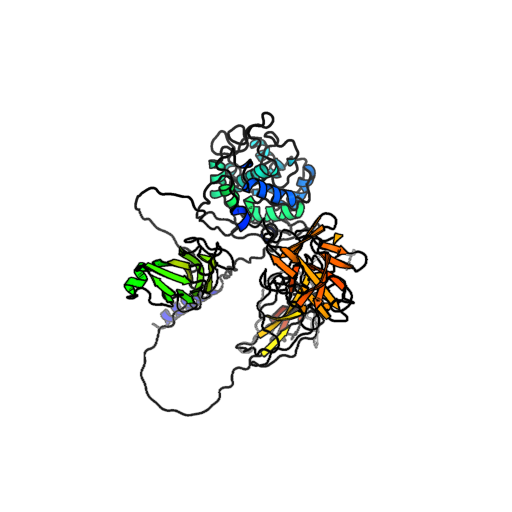67.56 745 ALA A C 1
ATOM 5639 O O . ALA A 1 745 ? 60.616 -4.837 4.213 1.00 67.56 745 ALA A O 1
ATOM 5640 N N . THR A 1 746 ? 60.992 -6.785 5.263 1.00 69.38 746 THR A N 1
ATOM 5641 C CA . THR A 1 746 ? 62.450 -6.738 5.111 1.00 69.38 746 THR A CA 1
ATOM 5642 C C . THR A 1 746 ? 62.922 -7.727 4.045 1.00 69.38 746 THR A C 1
ATOM 5644 O O . THR A 1 746 ? 62.153 -8.486 3.450 1.00 69.38 746 THR A O 1
ATOM 5647 N N . CYS A 1 747 ? 64.230 -7.743 3.781 1.00 55.84 747 CYS A N 1
ATOM 5648 C CA . CYS A 1 747 ? 64.829 -8.684 2.836 1.00 55.84 747 CYS A CA 1
ATOM 5649 C C . CYS A 1 747 ? 64.644 -10.162 3.231 1.00 55.84 747 CYS A C 1
ATOM 5651 O O . CYS A 1 747 ? 64.853 -11.025 2.380 1.00 55.84 747 CYS A O 1
ATOM 5653 N N . THR A 1 748 ? 64.307 -10.456 4.493 1.00 58.28 748 THR A N 1
ATOM 5654 C CA . THR A 1 748 ? 64.230 -11.823 5.037 1.00 58.28 748 THR A CA 1
ATOM 5655 C C . THR A 1 748 ? 62.962 -12.120 5.835 1.00 58.28 748 THR A C 1
ATOM 5657 O O . THR A 1 748 ? 62.704 -13.288 6.107 1.00 58.28 748 THR A O 1
ATOM 5660 N N . GLU A 1 749 ? 62.169 -11.111 6.194 1.00 57.56 749 GLU A N 1
ATOM 5661 C CA . GLU A 1 749 ? 60.929 -11.267 6.962 1.00 57.56 749 GLU A CA 1
ATOM 5662 C C . GLU A 1 749 ? 59.772 -10.574 6.238 1.00 57.56 749 GLU A C 1
ATOM 5664 O O . GLU A 1 749 ? 59.942 -9.488 5.674 1.00 57.56 749 GLU A O 1
ATOM 5669 N N . ALA A 1 750 ? 58.615 -11.236 6.210 1.00 69.25 750 ALA A N 1
ATOM 5670 C CA . ALA A 1 750 ? 57.400 -10.681 5.631 1.00 69.25 750 ALA A CA 1
ATOM 5671 C C . ALA A 1 750 ? 56.900 -9.507 6.485 1.00 69.25 750 ALA A C 1
ATOM 5673 O O . ALA A 1 750 ? 57.063 -9.502 7.703 1.00 69.25 750 ALA A O 1
ATOM 5674 N N . GLY A 1 751 ? 56.321 -8.513 5.824 1.00 82.25 751 GLY A N 1
ATOM 5675 C CA . GLY A 1 751 ? 55.619 -7.404 6.456 1.00 82.25 751 GLY A CA 1
ATOM 5676 C C . GLY A 1 751 ? 54.109 -7.587 6.362 1.00 82.25 751 GLY A C 1
ATOM 5677 O O . GLY A 1 751 ? 53.621 -8.552 5.776 1.00 82.25 751 GLY A O 1
ATOM 5678 N N . SER A 1 752 ? 53.359 -6.628 6.883 1.00 80.56 752 SER A N 1
ATOM 5679 C CA . SER A 1 752 ? 51.902 -6.597 6.780 1.00 80.56 752 SER A CA 1
ATOM 5680 C C . SER A 1 752 ? 51.371 -5.174 6.905 1.00 80.56 752 SER A C 1
ATOM 5682 O O . SER A 1 752 ? 52.087 -4.252 7.289 1.00 80.56 752 SER A O 1
ATOM 5684 N N . TYR A 1 753 ? 50.118 -4.962 6.542 1.00 71.25 753 TYR A N 1
ATOM 5685 C CA . TYR A 1 753 ? 49.367 -3.772 6.927 1.00 71.25 753 TYR A CA 1
ATOM 5686 C C . TYR A 1 753 ? 47.878 -4.063 6.874 1.00 71.25 753 TYR A C 1
ATOM 5688 O O . TYR A 1 753 ? 47.454 -4.947 6.135 1.00 71.25 753 TYR A O 1
ATOM 5696 N N . ASP A 1 754 ? 47.093 -3.268 7.586 1.00 78.06 754 ASP A N 1
ATOM 5697 C CA . ASP A 1 754 ? 45.641 -3.364 7.566 1.00 78.06 754 ASP A CA 1
ATOM 5698 C C . ASP A 1 754 ? 45.050 -2.291 6.648 1.00 78.06 754 ASP A C 1
ATOM 5700 O O . ASP A 1 754 ? 45.497 -1.141 6.638 1.00 78.06 754 ASP A O 1
ATOM 5704 N N . LEU A 1 755 ? 44.041 -2.667 5.870 1.00 61.66 755 LEU A N 1
ATOM 5705 C CA . LEU A 1 755 ? 43.140 -1.765 5.169 1.00 61.66 755 LEU A CA 1
ATOM 5706 C C . LEU A 1 755 ? 41.854 -1.664 5.982 1.00 61.66 755 LEU A C 1
ATOM 5708 O O . LEU A 1 755 ? 41.146 -2.654 6.151 1.00 61.66 755 LEU A O 1
ATOM 5712 N N . VAL A 1 756 ? 41.580 -0.475 6.505 1.00 72.12 756 VAL A N 1
ATOM 5713 C CA . VAL A 1 756 ? 40.483 -0.218 7.436 1.00 72.12 756 VAL A CA 1
ATOM 5714 C C . VAL A 1 756 ? 39.548 0.823 6.835 1.00 72.12 756 VAL A C 1
ATOM 5716 O O . VAL A 1 756 ? 39.992 1.856 6.331 1.00 72.12 756 VAL A O 1
ATOM 5719 N N . VAL A 1 757 ? 38.248 0.551 6.856 1.00 56.03 757 VAL A N 1
ATOM 5720 C CA . VAL A 1 757 ? 37.209 1.489 6.410 1.00 56.03 757 VAL A CA 1
ATOM 5721 C C . VAL A 1 757 ? 36.402 1.911 7.626 1.00 56.03 757 VAL A C 1
ATOM 5723 O O . VAL A 1 757 ? 35.951 1.053 8.378 1.00 56.03 757 VAL A O 1
ATOM 5726 N N . TYR A 1 758 ? 36.196 3.214 7.809 1.00 61.53 758 TYR A N 1
ATOM 5727 C CA . TYR A 1 758 ? 35.408 3.767 8.913 1.00 61.53 758 TYR A CA 1
ATOM 5728 C C . TYR A 1 758 ? 34.095 4.379 8.388 1.00 61.53 758 TYR A C 1
ATOM 5730 O O . TYR A 1 758 ? 34.035 4.796 7.229 1.00 61.53 758 TYR A O 1
ATOM 5738 N N . CYS A 1 759 ? 33.033 4.477 9.201 1.00 52.81 759 CYS A N 1
ATOM 5739 C CA . CYS A 1 759 ? 31.885 5.341 8.855 1.00 52.81 759 CYS A CA 1
ATOM 5740 C C . CYS A 1 759 ? 32.309 6.815 9.026 1.00 52.81 759 CYS A C 1
ATOM 5742 O O . CYS A 1 759 ? 32.800 7.215 10.076 1.00 52.81 759 CYS A O 1
ATOM 5744 N N . THR A 1 760 ? 32.092 7.650 8.007 1.00 49.72 760 THR A N 1
ATOM 5745 C CA . THR A 1 760 ? 32.382 9.104 8.028 1.00 49.72 760 THR A CA 1
ATOM 5746 C C . THR A 1 760 ? 31.537 9.882 9.043 1.00 49.72 760 THR A C 1
ATOM 5748 O O . THR A 1 760 ? 31.921 10.982 9.433 1.00 49.72 760 THR A O 1
ATOM 5751 N N . GLY A 1 761 ? 30.394 9.331 9.460 1.00 46.22 761 GLY A N 1
ATOM 5752 C CA . GLY A 1 761 ? 29.492 9.925 10.450 1.00 46.22 761 GLY A CA 1
ATOM 5753 C C . GLY A 1 761 ? 29.858 9.609 11.905 1.00 46.22 761 GLY A C 1
ATOM 5754 O O . GLY A 1 761 ? 30.020 10.528 12.702 1.00 46.22 761 GLY A O 1
ATOM 5755 N N . CYS A 1 762 ? 29.995 8.327 12.259 1.00 55.12 762 CYS A N 1
ATOM 5756 C CA . CYS A 1 762 ? 30.221 7.858 13.634 1.00 55.12 762 CYS A CA 1
ATOM 5757 C C . CYS A 1 762 ? 31.666 7.415 13.920 1.00 55.12 762 CYS A C 1
ATOM 5759 O O . CYS A 1 762 ? 32.013 7.163 15.071 1.00 55.12 762 CYS A O 1
ATOM 5761 N N . ASN A 1 763 ? 32.520 7.346 12.893 1.00 52.62 763 ASN A N 1
ATOM 5762 C CA . ASN A 1 763 ? 33.932 6.968 12.984 1.00 52.62 763 ASN A CA 1
ATOM 5763 C C . ASN A 1 763 ? 34.185 5.544 13.534 1.00 52.62 763 ASN A C 1
ATOM 5765 O O . ASN A 1 763 ? 35.297 5.244 13.971 1.00 52.62 763 ASN A O 1
ATOM 5769 N N . GLU A 1 764 ? 33.163 4.678 13.494 1.00 60.31 764 GLU A N 1
ATOM 5770 C CA . GLU A 1 764 ? 33.232 3.248 13.825 1.00 60.31 764 GLU A CA 1
ATOM 5771 C C . GLU A 1 764 ? 33.893 2.461 12.682 1.00 60.31 764 GLU A C 1
ATOM 5773 O O . GLU A 1 764 ? 33.708 2.787 11.505 1.00 60.31 764 GLU A O 1
ATOM 5778 N N . GLU A 1 765 ? 34.704 1.460 13.031 1.00 72.06 765 GLU A N 1
ATOM 5779 C CA . GLU A 1 765 ? 35.391 0.583 12.081 1.00 72.06 765 GLU A CA 1
ATOM 5780 C C . GLU A 1 765 ? 34.388 -0.369 11.428 1.00 72.06 765 GLU A C 1
ATOM 5782 O O . GLU A 1 765 ? 33.770 -1.195 12.093 1.00 72.06 765 GLU A O 1
ATOM 5787 N N . MET A 1 766 ? 34.238 -0.247 10.113 1.00 65.12 766 MET A N 1
ATOM 5788 C CA . MET A 1 766 ? 33.259 -0.996 9.328 1.00 65.12 766 MET A CA 1
ATOM 5789 C C . MET A 1 766 ? 33.829 -2.304 8.796 1.00 65.12 766 MET A C 1
ATOM 5791 O O . MET A 1 766 ? 33.121 -3.300 8.681 1.00 65.12 766 MET A O 1
ATOM 5795 N N . SER A 1 767 ? 35.109 -2.294 8.434 1.00 62.91 767 SER A N 1
ATOM 5796 C CA . SER A 1 767 ? 35.796 -3.470 7.914 1.00 62.91 767 SER A CA 1
ATOM 5797 C C . SER A 1 767 ? 37.300 -3.329 8.073 1.00 62.91 767 SER A C 1
ATOM 5799 O O . SER A 1 767 ? 37.837 -2.234 7.876 1.00 62.91 767 SER A O 1
ATOM 5801 N N . ARG A 1 768 ? 37.971 -4.457 8.316 1.00 84.69 768 ARG A N 1
ATOM 5802 C CA . ARG A 1 768 ? 39.428 -4.579 8.337 1.00 84.69 768 ARG A CA 1
ATOM 5803 C C . ARG A 1 768 ? 39.870 -5.771 7.509 1.00 84.69 768 ARG A C 1
ATOM 5805 O O . ARG A 1 768 ? 39.418 -6.890 7.731 1.00 84.69 768 ARG A O 1
ATOM 5812 N N . GLU A 1 769 ? 40.793 -5.522 6.595 1.00 76.06 769 GLU A N 1
ATOM 5813 C CA . GLU A 1 769 ? 41.476 -6.554 5.824 1.00 76.06 769 GLU A CA 1
ATOM 5814 C C . GLU A 1 769 ? 42.984 -6.459 6.069 1.00 76.06 769 GLU A C 1
ATOM 5816 O O . GLU A 1 769 ? 43.599 -5.426 5.805 1.00 76.06 769 GLU A O 1
ATOM 5821 N N . THR A 1 770 ? 43.594 -7.535 6.569 1.00 79.31 770 THR A N 1
ATOM 5822 C CA . THR A 1 770 ? 45.048 -7.606 6.763 1.00 79.31 770 THR A CA 1
ATOM 5823 C C . THR A 1 770 ? 45.723 -8.113 5.493 1.00 79.31 770 THR A C 1
ATOM 5825 O O . THR A 1 770 ? 45.498 -9.240 5.054 1.00 79.31 770 THR A O 1
ATOM 5828 N N . ILE A 1 771 ? 46.601 -7.291 4.924 1.00 78.81 771 ILE A N 1
ATOM 5829 C CA . ILE A 1 771 ? 47.396 -7.612 3.742 1.00 78.81 771 ILE A CA 1
ATOM 5830 C C . ILE A 1 771 ? 48.812 -7.987 4.167 1.00 78.81 771 ILE A C 1
ATOM 5832 O O . ILE A 1 771 ? 49.577 -7.145 4.643 1.00 78.81 771 ILE A O 1
ATOM 5836 N N . GLU A 1 772 ? 49.195 -9.241 3.931 1.00 79.31 772 GLU A N 1
ATOM 5837 C CA . GLU A 1 772 ? 50.576 -9.688 4.109 1.00 79.31 772 GLU A CA 1
ATOM 5838 C C . GLU A 1 772 ? 51.446 -9.304 2.906 1.00 79.31 772 GLU A C 1
ATOM 5840 O O . GLU A 1 772 ? 51.117 -9.556 1.744 1.00 79.31 772 GLU A O 1
ATOM 5845 N N . ILE A 1 773 ? 52.600 -8.704 3.191 1.00 75.56 773 ILE A N 1
ATOM 5846 C CA . ILE A 1 773 ? 53.631 -8.397 2.205 1.00 75.56 773 ILE A CA 1
ATOM 5847 C C . ILE A 1 773 ? 54.725 -9.463 2.333 1.00 75.56 773 ILE A C 1
ATOM 5849 O O . ILE A 1 773 ? 55.484 -9.440 3.303 1.00 75.56 773 ILE A O 1
ATOM 5853 N N . PRO A 1 774 ? 54.872 -10.381 1.365 1.00 57.44 774 PRO A N 1
ATOM 5854 C CA . PRO A 1 774 ? 55.896 -11.413 1.444 1.00 57.44 774 PRO A CA 1
ATOM 5855 C C . PRO A 1 774 ? 57.307 -10.809 1.461 1.00 57.44 774 PRO A C 1
ATOM 5857 O O . PRO A 1 774 ? 57.573 -9.791 0.816 1.00 57.44 774 PRO A O 1
ATOM 5860 N N . ALA A 1 775 ? 58.225 -11.463 2.179 1.00 62.09 775 ALA A N 1
ATOM 5861 C CA . ALA A 1 775 ? 59.634 -11.079 2.205 1.00 62.09 775 ALA A CA 1
ATOM 5862 C C . ALA A 1 775 ? 60.204 -11.027 0.780 1.00 62.09 775 ALA A C 1
ATOM 5864 O O . ALA A 1 775 ? 59.894 -11.879 -0.058 1.00 62.09 775 ALA A O 1
ATOM 5865 N N . ALA A 1 776 ? 61.078 -10.056 0.510 1.00 54.28 776 ALA A N 1
ATOM 5866 C CA . ALA A 1 776 ? 61.578 -9.813 -0.845 1.00 54.28 776 ALA A CA 1
ATOM 5867 C C . ALA A 1 776 ? 62.346 -11.010 -1.445 1.00 54.28 776 ALA A C 1
ATOM 5869 O O . ALA A 1 776 ? 62.426 -11.132 -2.668 1.00 54.28 776 ALA A O 1
ATOM 5870 N N . HIS A 1 777 ? 62.894 -11.895 -0.605 1.00 54.06 777 HIS A N 1
ATOM 5871 C CA . HIS A 1 777 ? 63.652 -13.069 -1.023 1.00 54.06 777 HIS A CA 1
ATOM 5872 C C . HIS A 1 777 ? 63.260 -14.311 -0.214 1.00 54.06 777 HIS A C 1
ATOM 5874 O O . HIS A 1 777 ? 63.266 -14.293 1.014 1.00 54.06 777 HIS A O 1
ATOM 5880 N N . THR A 1 778 ? 63.022 -15.432 -0.894 1.00 47.41 778 THR A N 1
ATOM 5881 C CA . THR A 1 778 ? 62.968 -16.756 -0.260 1.00 47.41 778 THR A CA 1
ATOM 5882 C C . THR A 1 778 ? 64.293 -17.480 -0.475 1.00 47.41 778 THR A C 1
ATOM 5884 O O . THR A 1 778 ? 64.718 -17.657 -1.619 1.00 47.41 778 THR A O 1
ATOM 5887 N N . TYR A 1 779 ? 64.940 -17.921 0.606 1.00 50.84 779 TYR A N 1
ATOM 5888 C CA . TYR A 1 779 ? 66.141 -18.755 0.531 1.00 50.84 779 TYR A CA 1
ATOM 5889 C C . TYR A 1 779 ? 65.756 -20.229 0.478 1.00 50.84 779 TYR A C 1
ATOM 5891 O O . TYR A 1 779 ? 65.147 -20.762 1.403 1.00 50.84 779 TYR A O 1
ATOM 5899 N N . THR A 1 780 ? 66.169 -20.921 -0.578 1.00 46.47 780 THR A N 1
ATOM 5900 C CA . THR A 1 780 ? 66.119 -22.385 -0.636 1.00 46.47 780 THR A CA 1
ATOM 5901 C C . THR A 1 780 ? 67.537 -22.879 -0.900 1.00 46.47 780 THR A C 1
ATOM 5903 O O . THR A 1 780 ? 68.136 -22.523 -1.908 1.00 46.47 780 THR A O 1
ATOM 5906 N N . ASN A 1 781 ? 68.113 -23.652 0.027 1.00 41.41 781 ASN A N 1
ATOM 5907 C CA . ASN A 1 781 ? 69.498 -24.151 -0.045 1.00 41.41 781 ASN A CA 1
ATOM 5908 C C . ASN A 1 781 ? 70.599 -23.074 -0.200 1.00 41.41 781 ASN A C 1
ATOM 5910 O O . ASN A 1 781 ? 71.623 -23.328 -0.826 1.00 41.41 781 ASN A O 1
ATOM 5914 N N . GLY A 1 782 ? 70.431 -21.895 0.406 1.00 46.06 782 GLY A N 1
ATOM 5915 C CA . GLY A 1 782 ? 71.506 -20.895 0.499 1.00 46.06 782 GLY A CA 1
ATOM 5916 C C . GLY A 1 782 ? 71.680 -19.966 -0.709 1.00 46.06 782 GLY A C 1
ATOM 5917 O O . GLY A 1 782 ? 72.623 -19.182 -0.707 1.00 46.06 782 GLY A O 1
ATOM 5918 N N . GLU A 1 783 ? 70.772 -19.980 -1.692 1.00 45.62 783 GLU A N 1
ATOM 5919 C CA . GLU A 1 783 ? 70.771 -19.018 -2.807 1.00 45.62 783 GLU A CA 1
ATOM 5920 C C . GLU A 1 783 ? 69.411 -18.310 -2.972 1.00 45.62 783 GLU A C 1
ATOM 5922 O O . GLU A 1 783 ? 68.355 -18.870 -2.671 1.00 45.62 783 GLU A O 1
ATOM 5927 N N . CYS A 1 784 ? 69.465 -17.048 -3.416 1.00 39.38 784 CYS A N 1
ATOM 5928 C CA . CYS A 1 784 ? 68.343 -16.110 -3.523 1.00 39.38 784 CYS A CA 1
ATOM 5929 C C . CYS A 1 784 ? 67.730 -16.111 -4.939 1.00 39.38 784 CYS A C 1
ATOM 5931 O O . CYS A 1 784 ? 68.464 -16.034 -5.925 1.00 39.38 784 CYS A O 1
ATOM 5933 N N . VAL A 1 785 ? 66.395 -16.152 -5.053 1.00 50.50 785 VAL A N 1
ATOM 5934 C CA . VAL A 1 785 ? 65.665 -16.169 -6.339 1.00 50.50 785 VAL A CA 1
ATOM 5935 C C . VAL A 1 785 ? 64.642 -15.026 -6.389 1.00 50.50 785 VAL A C 1
ATOM 5937 O O . VAL A 1 785 ? 63.778 -14.943 -5.522 1.00 50.50 785 VAL A O 1
ATOM 5940 N N . CYS A 1 786 ? 64.706 -14.163 -7.415 1.00 43.81 786 CYS A N 1
ATOM 5941 C CA . CYS A 1 786 ? 63.737 -13.084 -7.659 1.00 43.81 786 CYS A CA 1
ATOM 5942 C C . CYS A 1 786 ? 62.900 -13.347 -8.927 1.00 43.81 786 CYS A C 1
ATOM 5944 O O . CYS A 1 786 ? 63.401 -13.888 -9.915 1.00 43.81 786 CYS A O 1
ATOM 5946 N N . GLY A 1 787 ? 61.616 -12.963 -8.922 1.00 39.25 787 GLY A N 1
ATOM 5947 C CA . GLY A 1 787 ? 60.692 -13.244 -10.025 1.00 39.25 787 GLY A CA 1
ATOM 5948 C C . GLY A 1 787 ? 59.783 -12.075 -10.406 1.00 39.25 787 GLY A C 1
ATOM 5949 O O . GLY A 1 787 ? 58.778 -11.853 -9.746 1.00 39.25 787 GLY A O 1
ATOM 5950 N N . ARG A 1 788 ? 60.086 -11.395 -11.524 1.00 34.50 788 ARG A N 1
ATOM 5951 C CA . ARG A 1 788 ? 59.146 -11.119 -12.639 1.00 34.50 788 ARG A CA 1
ATOM 5952 C C . ARG A 1 788 ? 59.843 -10.409 -13.809 1.00 34.50 788 ARG A C 1
ATOM 5954 O O . ARG A 1 788 ? 60.647 -9.502 -13.622 1.00 34.50 788 ARG A O 1
ATOM 5961 N N . LYS A 1 789 ? 59.503 -10.856 -15.023 1.00 40.09 789 LYS A N 1
ATOM 5962 C CA . LYS A 1 789 ? 59.838 -10.267 -16.330 1.00 40.09 789 LYS A CA 1
ATOM 5963 C C . LYS A 1 789 ? 58.659 -9.419 -16.838 1.00 40.09 789 LYS A C 1
ATOM 5965 O O . LYS A 1 789 ? 57.517 -9.775 -16.576 1.00 40.09 789 LYS A O 1
ATOM 5970 N N . ASP A 1 790 ? 59.013 -8.405 -17.634 1.00 33.19 790 ASP A N 1
ATOM 5971 C CA . ASP A 1 790 ? 58.210 -7.518 -18.503 1.00 33.19 790 ASP A CA 1
ATOM 5972 C C . ASP A 1 790 ? 57.462 -6.323 -17.869 1.00 33.19 790 ASP A C 1
ATOM 5974 O O . ASP A 1 790 ? 56.443 -6.480 -17.212 1.00 33.19 790 ASP A O 1
ATOM 5978 N N . ILE A 1 791 ? 57.921 -5.085 -18.137 1.00 30.59 791 ILE A N 1
ATOM 5979 C CA . ILE A 1 791 ? 57.530 -4.243 -19.294 1.00 30.59 791 ILE A CA 1
ATOM 5980 C C . ILE A 1 791 ? 58.481 -3.022 -19.408 1.00 30.59 791 ILE A C 1
ATOM 5982 O O . ILE A 1 791 ? 59.069 -2.546 -18.440 1.00 30.59 791 ILE A O 1
ATOM 5986 N N . ARG A 1 792 ? 58.664 -2.567 -20.653 1.00 30.89 792 ARG A N 1
ATOM 5987 C CA . ARG A 1 792 ? 59.494 -1.456 -21.157 1.00 30.89 792 ARG A CA 1
ATOM 5988 C C . ARG A 1 792 ? 59.094 -0.084 -20.579 1.00 30.89 792 ARG A C 1
ATOM 5990 O O . ARG A 1 792 ? 57.909 0.186 -20.452 1.00 30.89 792 ARG A O 1
ATOM 5997 N N . GLY A 1 793 ? 60.059 0.837 -20.446 1.00 26.53 793 GLY A N 1
ATOM 5998 C CA . GLY A 1 793 ? 59.780 2.262 -20.710 1.00 26.53 793 GLY A CA 1
ATOM 5999 C C . GLY A 1 793 ? 59.761 3.267 -19.544 1.00 26.53 793 GLY A C 1
ATOM 6000 O O . GLY A 1 793 ? 58.786 3.978 -19.399 1.00 26.53 793 GLY A O 1
ATOM 6001 N N . VAL A 1 794 ? 60.877 3.400 -18.817 1.00 29.19 794 VAL A N 1
ATOM 6002 C CA . VAL A 1 794 ? 61.483 4.677 -18.354 1.00 29.19 794 VAL A CA 1
ATOM 6003 C C . VAL A 1 794 ? 60.751 5.576 -17.312 1.00 29.19 794 VAL A C 1
ATOM 6005 O O . VAL A 1 794 ? 59.797 6.282 -17.607 1.00 29.19 794 VAL A O 1
ATOM 6008 N N . ASN A 1 795 ? 61.434 5.701 -16.155 1.00 28.59 795 ASN A N 1
ATOM 6009 C CA . ASN A 1 795 ? 61.566 6.853 -15.233 1.00 28.59 795 ASN A CA 1
ATOM 6010 C C . ASN A 1 795 ? 60.509 7.130 -14.140 1.00 28.59 795 ASN A C 1
ATOM 6012 O O . ASN A 1 795 ? 59.718 8.058 -14.250 1.00 28.59 795 ASN A O 1
ATOM 6016 N N . ARG A 1 796 ? 60.691 6.514 -12.959 1.00 28.80 796 ARG A N 1
ATOM 6017 C CA . ARG A 1 796 ? 61.401 7.109 -11.791 1.00 28.80 796 ARG A CA 1
ATOM 6018 C C . ARG A 1 796 ? 61.239 6.200 -10.557 1.00 28.80 796 ARG A C 1
ATOM 6020 O O . ARG A 1 796 ? 60.338 6.393 -9.752 1.00 28.80 796 ARG A O 1
ATOM 6027 N N . MET A 1 797 ? 62.159 5.249 -10.366 1.00 27.05 797 MET A N 1
ATOM 6028 C CA . MET A 1 797 ? 62.435 4.723 -9.023 1.00 27.05 797 MET A CA 1
ATOM 6029 C C . MET A 1 797 ? 63.385 5.695 -8.321 1.00 27.05 797 MET A C 1
ATOM 6031 O O . MET A 1 797 ? 64.499 5.936 -8.791 1.00 27.05 797 MET A O 1
ATOM 6035 N N . LYS A 1 798 ? 62.924 6.275 -7.209 1.00 29.61 798 LYS A N 1
ATOM 6036 C CA . LYS A 1 798 ? 63.786 6.928 -6.222 1.00 29.61 798 LYS A CA 1
ATOM 6037 C C . LYS A 1 798 ? 64.727 5.865 -5.658 1.00 29.61 798 LYS A C 1
ATOM 6039 O O . LYS A 1 798 ? 64.272 4.874 -5.099 1.00 29.61 798 LYS A O 1
ATOM 6044 N N . ALA A 1 799 ? 66.027 6.085 -5.802 1.00 29.75 799 ALA A N 1
ATOM 6045 C CA . ALA A 1 799 ? 67.019 5.373 -5.017 1.00 29.75 799 ALA A CA 1
ATOM 6046 C C . ALA A 1 799 ? 66.848 5.768 -3.542 1.00 29.75 799 ALA A C 1
ATOM 6048 O O . ALA A 1 799 ? 66.911 6.957 -3.223 1.00 29.75 799 ALA A O 1
ATOM 6049 N N . LEU A 1 800 ? 66.655 4.787 -2.659 1.00 28.72 800 LEU A N 1
ATOM 6050 C CA . LEU A 1 800 ? 66.972 4.947 -1.246 1.00 28.72 800 LEU A CA 1
ATOM 6051 C C . LEU A 1 800 ? 68.370 4.366 -1.033 1.00 28.72 800 LEU A C 1
ATOM 6053 O O . LEU A 1 800 ? 68.640 3.202 -1.320 1.00 28.72 800 LEU A O 1
ATOM 6057 N N . ILE A 1 801 ? 69.268 5.245 -0.615 1.00 33.53 801 ILE A N 1
ATOM 6058 C CA . ILE A 1 801 ? 70.652 4.960 -0.264 1.00 33.53 801 ILE A CA 1
ATOM 6059 C C . ILE A 1 801 ? 70.650 4.246 1.089 1.00 33.53 801 ILE A C 1
ATOM 6061 O O . ILE A 1 801 ? 70.126 4.800 2.052 1.00 33.53 801 ILE A O 1
ATOM 6065 N N . LEU A 1 802 ? 71.307 3.090 1.182 1.00 28.84 802 LEU A N 1
ATOM 6066 C CA . LEU A 1 802 ? 71.933 2.654 2.428 1.00 28.84 802 LEU A CA 1
ATOM 6067 C C . LEU A 1 802 ? 73.335 2.105 2.130 1.00 28.84 802 LEU A C 1
ATOM 6069 O O . LEU A 1 802 ? 73.504 1.155 1.373 1.00 28.84 802 LEU A O 1
ATOM 6073 N N . ASP A 1 803 ? 74.308 2.806 2.706 1.00 33.19 803 ASP A N 1
ATOM 6074 C CA . ASP A 1 803 ? 75.679 2.427 3.040 1.00 33.19 803 ASP A CA 1
ATOM 6075 C C . ASP A 1 803 ? 76.586 1.766 1.986 1.00 33.19 803 ASP A C 1
ATOM 6077 O O . ASP A 1 803 ? 76.659 0.551 1.834 1.00 33.19 803 ASP A O 1
ATOM 6081 N N . GLY A 1 804 ? 77.463 2.605 1.417 1.00 34.03 804 GLY A N 1
ATOM 6082 C CA . GLY A 1 804 ? 78.866 2.225 1.218 1.00 34.03 804 GLY A CA 1
ATOM 6083 C C . GLY A 1 804 ? 79.328 1.953 -0.217 1.00 34.03 804 GLY A C 1
ATOM 6084 O O . GLY A 1 804 ? 79.298 0.830 -0.693 1.00 34.03 804 GLY A O 1
ATOM 6085 N N . VAL A 1 805 ? 79.935 2.984 -0.819 1.00 29.64 805 VAL A N 1
ATOM 6086 C CA . VAL A 1 805 ? 80.911 2.943 -1.933 1.00 29.64 805 VAL A CA 1
ATOM 6087 C C . VAL A 1 805 ? 80.384 2.547 -3.323 1.00 29.64 805 VAL A C 1
ATOM 6089 O O . VAL A 1 805 ? 80.207 1.388 -3.682 1.00 29.64 805 VAL A O 1
ATOM 6092 N N . ILE A 1 806 ? 80.296 3.562 -4.184 1.00 31.72 806 ILE A N 1
ATOM 6093 C CA . ILE A 1 806 ? 80.174 3.422 -5.636 1.00 31.72 806 ILE A CA 1
ATOM 6094 C C . ILE A 1 806 ? 81.542 3.054 -6.235 1.00 31.72 806 ILE A C 1
ATOM 6096 O O . ILE A 1 806 ? 82.532 3.748 -6.016 1.00 31.72 806 ILE A O 1
ATOM 6100 N N . THR A 1 807 ? 81.592 2.038 -7.097 1.00 27.86 807 THR A N 1
ATOM 6101 C CA . THR A 1 807 ? 82.578 1.977 -8.191 1.00 27.86 807 THR A CA 1
ATOM 6102 C C . THR A 1 807 ? 81.862 1.582 -9.479 1.00 27.86 807 THR A C 1
ATOM 6104 O O . THR A 1 807 ? 81.683 0.405 -9.776 1.00 27.86 807 THR A O 1
ATOM 6107 N N . VAL A 1 808 ? 81.437 2.578 -10.263 1.00 29.05 808 VAL A N 1
ATOM 6108 C CA . VAL A 1 808 ? 80.951 2.357 -11.632 1.00 29.05 808 VAL A CA 1
ATOM 6109 C C . VAL A 1 808 ? 82.165 2.243 -12.554 1.00 29.05 808 VAL A C 1
ATOM 6111 O O . VAL A 1 808 ? 82.845 3.233 -12.813 1.00 29.05 808 VAL A O 1
ATOM 6114 N N . LYS A 1 809 ? 82.426 1.049 -13.094 1.00 25.39 809 LYS A N 1
ATOM 6115 C CA . LYS A 1 809 ? 83.189 0.908 -14.342 1.00 25.39 809 LYS A CA 1
ATOM 6116 C C . LYS A 1 809 ? 82.201 0.851 -15.501 1.00 25.39 809 LYS A C 1
ATOM 6118 O O . LYS A 1 809 ? 81.699 -0.210 -15.855 1.00 25.39 809 LYS A O 1
ATOM 6123 N N . ALA A 1 810 ? 81.924 2.014 -16.081 1.00 28.81 810 ALA A N 1
ATOM 6124 C CA . ALA A 1 810 ? 81.252 2.112 -17.364 1.00 28.81 810 ALA A CA 1
ATOM 6125 C C . ALA A 1 810 ? 82.218 1.651 -18.465 1.00 28.81 810 ALA A C 1
ATOM 6127 O O . ALA A 1 810 ? 83.322 2.181 -18.580 1.00 28.81 810 ALA A O 1
ATOM 6128 N N . THR A 1 811 ? 81.797 0.694 -19.290 1.00 25.88 811 THR A N 1
ATOM 6129 C CA . THR A 1 811 ? 82.356 0.533 -20.637 1.00 25.88 811 THR A CA 1
ATOM 6130 C C . THR A 1 811 ? 81.249 0.901 -21.612 1.00 25.88 811 THR A C 1
ATOM 6132 O O . THR A 1 811 ? 80.308 0.140 -21.816 1.00 25.88 811 THR A O 1
ATOM 6135 N N . VAL A 1 812 ? 81.342 2.118 -22.146 1.00 28.56 812 VAL A N 1
ATOM 6136 C CA . VAL A 1 812 ? 80.517 2.615 -23.248 1.00 28.56 812 VAL A CA 1
ATOM 6137 C C . VAL A 1 812 ? 81.226 2.247 -24.546 1.00 28.56 812 VAL A C 1
ATOM 6139 O O . VAL A 1 812 ? 82.384 2.617 -24.735 1.00 28.56 812 VAL A O 1
ATOM 6142 N N . ALA A 1 813 ? 80.528 1.564 -25.449 1.00 27.14 813 ALA A N 1
ATOM 6143 C CA . ALA A 1 813 ? 80.875 1.558 -26.863 1.00 27.14 813 ALA A CA 1
ATOM 6144 C C . ALA A 1 813 ? 79.910 2.507 -27.587 1.00 27.14 813 ALA A C 1
ATOM 6146 O O . ALA A 1 813 ? 78.714 2.242 -27.692 1.00 27.14 813 ALA A O 1
ATOM 6147 N N . PHE A 1 814 ? 80.457 3.645 -28.014 1.00 30.55 814 PHE A N 1
ATOM 6148 C CA . PHE A 1 814 ? 79.843 4.627 -28.905 1.00 30.55 814 PHE A CA 1
ATOM 6149 C C . PHE A 1 814 ? 79.767 4.091 -30.332 1.00 30.55 814 PHE A C 1
ATOM 6151 O O . PHE A 1 814 ? 80.727 3.454 -30.749 1.00 30.55 814 PHE A O 1
ATOM 6158 N N . MET A 1 815 ? 78.718 4.473 -31.070 1.00 26.77 815 MET A N 1
ATOM 6159 C CA . MET A 1 815 ? 78.726 4.961 -32.467 1.00 26.77 815 MET A CA 1
ATOM 6160 C C . MET A 1 815 ? 77.325 5.557 -32.748 1.00 26.77 815 MET A C 1
ATOM 6162 O O . MET A 1 815 ? 76.337 4.943 -32.371 1.00 26.77 815 MET A O 1
ATOM 6166 N N . ASP A 1 816 ? 77.094 6.686 -33.410 1.00 32.53 816 ASP A N 1
ATOM 6167 C CA . ASP A 1 816 ? 77.925 7.823 -33.789 1.00 32.53 816 ASP A CA 1
ATOM 6168 C C . ASP A 1 816 ? 76.977 8.948 -34.283 1.00 32.53 816 ASP A C 1
ATOM 6170 O O . ASP A 1 816 ? 75.955 8.676 -34.909 1.00 32.53 816 ASP A O 1
ATOM 6174 N N . ASN A 1 817 ? 77.357 10.200 -34.014 1.00 30.97 817 ASN A N 1
ATOM 6175 C CA . ASN A 1 817 ? 77.163 11.411 -34.830 1.00 30.97 817 ASN A CA 1
ATOM 6176 C C . ASN A 1 817 ? 75.772 11.845 -35.358 1.00 30.97 817 ASN A C 1
ATOM 6178 O O . ASN A 1 817 ? 75.367 11.464 -36.451 1.00 30.97 817 ASN A O 1
ATOM 6182 N N . ASN A 1 818 ? 75.179 12.895 -34.767 1.00 31.27 818 ASN A N 1
ATOM 6183 C CA . ASN A 1 818 ? 75.457 14.295 -35.162 1.00 31.27 818 ASN A CA 1
ATOM 6184 C C . ASN A 1 818 ? 74.468 15.315 -34.546 1.00 31.27 818 ASN A C 1
ATOM 6186 O O . ASN A 1 818 ? 73.283 15.320 -34.850 1.00 31.27 818 ASN A O 1
ATOM 6190 N N . LYS A 1 819 ? 75.058 16.279 -33.827 1.00 32.28 819 LYS A N 1
ATOM 6191 C CA . LYS A 1 819 ? 74.711 17.714 -33.762 1.00 32.28 819 LYS A CA 1
ATOM 6192 C C . LYS A 1 819 ? 73.422 18.178 -33.054 1.00 32.28 819 LYS A C 1
ATOM 6194 O O . LYS A 1 819 ? 72.357 18.295 -33.637 1.00 32.28 819 LYS A O 1
ATOM 6199 N N . ALA A 1 820 ? 73.697 18.709 -31.859 1.00 29.80 820 ALA A N 1
ATOM 6200 C CA . ALA A 1 820 ? 73.532 20.128 -31.514 1.00 29.80 820 ALA A CA 1
ATOM 6201 C C . ALA A 1 820 ? 72.170 20.600 -30.962 1.00 29.80 820 ALA A C 1
ATOM 6203 O O . ALA A 1 820 ? 71.286 21.035 -31.685 1.00 29.80 820 ALA A O 1
ATOM 6204 N N . THR A 1 821 ? 72.155 20.651 -29.625 1.00 30.17 821 THR A N 1
ATOM 6205 C CA . THR A 1 821 ? 71.829 21.815 -28.774 1.00 30.17 821 THR A CA 1
ATOM 6206 C C . THR A 1 821 ? 70.456 22.487 -28.863 1.00 30.17 821 THR A C 1
ATOM 6208 O O . THR A 1 821 ? 70.141 23.183 -29.819 1.00 30.17 821 THR A O 1
ATOM 6211 N N . ASN A 1 822 ? 69.831 22.472 -27.679 1.00 31.20 822 ASN A N 1
ATOM 6212 C CA . ASN A 1 822 ? 69.069 23.543 -27.035 1.00 31.20 822 ASN A CA 1
ATOM 6213 C C . ASN A 1 822 ? 67.692 23.888 -27.617 1.00 31.20 822 ASN A C 1
ATOM 6215 O O . ASN A 1 822 ? 67.596 24.673 -28.550 1.00 31.20 822 ASN A O 1
ATOM 6219 N N . ALA A 1 823 ? 66.636 23.472 -26.908 1.00 29.30 823 ALA A N 1
ATOM 6220 C CA . ALA A 1 823 ? 65.749 24.412 -26.214 1.00 29.30 823 ALA A CA 1
ATOM 6221 C C . ALA A 1 823 ? 64.721 23.684 -25.318 1.00 29.30 823 ALA A C 1
ATOM 6223 O O . ALA A 1 823 ? 63.905 22.917 -25.805 1.00 29.30 823 ALA A O 1
ATOM 6224 N N . ILE A 1 824 ? 64.793 23.985 -24.016 1.00 28.23 824 ILE A N 1
ATOM 6225 C CA . ILE A 1 824 ? 63.696 24.483 -23.162 1.00 28.23 824 ILE A CA 1
ATOM 6226 C C . ILE A 1 824 ? 62.423 23.622 -23.002 1.00 28.23 824 ILE A C 1
ATOM 6228 O O . ILE A 1 824 ? 61.626 23.498 -23.923 1.00 28.23 824 ILE A O 1
ATOM 6232 N N . GLY A 1 825 ? 62.137 23.262 -21.739 1.00 30.05 825 GLY A N 1
ATOM 6233 C CA . GLY A 1 825 ? 60.788 23.405 -21.169 1.00 30.05 825 GLY A CA 1
ATOM 6234 C C . GLY A 1 825 ? 60.301 22.301 -20.220 1.00 30.05 825 GLY A C 1
ATOM 6235 O O . GLY A 1 825 ? 59.783 21.314 -20.717 1.00 30.05 825 GLY A O 1
ATOM 6236 N N . LEU A 1 826 ? 60.355 22.585 -18.900 1.00 27.14 826 LEU A N 1
ATOM 6237 C CA . LEU A 1 826 ? 59.492 22.089 -17.788 1.00 27.14 826 LEU A CA 1
ATOM 6238 C C . LEU A 1 826 ? 59.540 20.566 -17.484 1.00 27.14 826 LEU A C 1
ATOM 6240 O O . LEU A 1 826 ? 59.612 19.755 -18.392 1.00 27.14 826 LEU A O 1
ATOM 6244 N N . SER A 1 827 ? 59.508 20.041 -16.254 1.00 35.50 827 SER A N 1
ATOM 6245 C CA . SER A 1 827 ? 59.341 20.521 -14.869 1.00 35.50 827 SER A CA 1
ATOM 6246 C C . SER A 1 827 ? 59.982 19.498 -13.924 1.00 35.50 827 SER A C 1
ATOM 6248 O O . SER A 1 827 ? 59.809 18.284 -14.204 1.00 35.50 827 SER A O 1
#

pLDDT: mean 75.02, std 21.92, range [21.95, 98.25]

Radius of gyration: 37.56 Å; chains: 1; bounding box: 117×82×89 Å

Sequence (827 aa):
MKQTARRYLAMFLALVMCIGVLPVMQIAAANETVDYVTGSNGYIYNWGIRGEKATFLSQNAKAFYSGNNTYDVLSTYAGGTSTSNAPDSKLYDALYDLMESNHSYKTSYDATRDLYQYTDCENSGKDSKAISCFYTGKAIGPTWDAGATWNREHTWPNSKGLNGDDEDDIMMLRPTDSRTNSSRGNKAYGEGSAYYDPNGASSGNLDVRGDVARIFLYVYVRWGNTEGNSEYGTVWGTNGVIESLDVLLKWMEVDPVDTWELGRNDSVESITGTRNVFVDYPEFAFLLFGEDIPENMTTPSGGSGSSGSTTPSEGTTPTEGTTPDTPSTGTTTTVSVMISDYGTANNWAETTKYSTVELDENIVVTANGGGNTGKYYNDSEWRIYQSESGYLTVTAANGTTIKSVKITYNSEKSGVLTYNGVNVTSGTIAHVNASSAEFVVGNTGSATNGQARITAIEVVYETGDQSESTPGETEPTETTPGDTTEPTPAYTISFSVYDGLTAPAAQDSKVALPYAAAPDGYSFLGWVKDPIPTKTTDKPEIFEAGTVYPATEDIKLYAVYSFVEGGTSGYTKTDIADIKSTDVVVITMTKETTTWAMSNDKGTGGTPTAVVVSTNGDALTGNIEDNVLWNISNDNGSLTIYPNGTTATWLYCTSTNNGVRVGTNSSKVFTIDAASGYLKHNGTNRYLGVYTTNPDWRCYTNTTGNTANQTLGFYVLGTGTTYYITGSACSHTFTETVKENVVDATCTEAGSYDLVVYCTGCNEEMSRETIEIPAAHTYTNGECVCGRKDIRGVNRMKALILDGVITVKATVAFMDNNKATNAIGLS

Foldseek 3Di:
DVVVVVVVVVVVVVVVVVVVPDPPPPPPPPDLADDFDADPVRFTAQAFDAPAFAQAAYPLRVVLQDDCRHPVNLLPWFAAQFPVCLCVTPSLVSLQCSQVVQQADFAALVCLLQLQLRLQNDHGDDDASFGQAQLARDTDHSDDPVQQQKDWAQLQDVLQDLPCPCSRPSLRIGIHGSVLRVVQDNWADDDDDLGDQSCVVNVNPHHCLLVSLLSLVQCCSHRHACPPPPVRDHCEPGSHRHPHLVRSVVSCQVRPQGSSLSSSQSSSCSRRSGGRPCNQPVQSSQSNNVHADDCPRRHNHNDHRDDDDDDDDDDDDDDDDDDDDDDDDFDKDKFKDFQLVQCVVVVPDAQQADQWDDRDPFKIKGKDWDPRQRGDHPSAWGKAWQLGFIKMKIAGDPQKWWQKKAWAWDKDQQKFWDWPNHTDDGRDIDGDGGRMTMITIDGPDPDSTIMTTTGMMMIIMGGDDDPDDDDDDDDDDDDDDDDDPDDDPWAKEAEAAAPPFDGDDIDTQWDFAADGDDDPQKDWAAKDQDFDADWDLDDDDHDGGRDIHRDPHHGYIFTKIKHWDDKDAAWFWDDPVPADQQWKKWKWKDADQWIWTWFQPPAQNFFTFTHTWHDDVRHTDDDDDLRRIWGWDDDPQWIAIGRPPDPQWTWAADLDFRGIHIGDDPQRTWGQDPVQRFTARPVNRWGWAAQVVRGTITTHNDCPPRRHRMHITMITRMPIRMIMGRHHDLPQDKDPWDKAPWFDAEQEGKTKIKTWIARPPPRHTPDIDIGIGGHQFDDDPHDTDHDDDDDDDDDDDDDDDDDDDDDDPDDDDDDDDDDDDDDDDDD